Protein AF-0000000083794123 (afdb_homodimer)

pLDDT: mean 79.54, std 14.16, range [31.55, 97.31]

Radius of gyration: 86.67 Å; Cα contacts (8 Å, |Δi|>4): 1033; chains: 2; bounding box: 35×275×138 Å

InterPro domains:
  IPR003660 HAMP domain [PF00672] (68-118)
  IPR003660 HAMP domain [PS50885] (70-124)
  IPR003660 HAMP domain [SM00304] (70-124)
  IPR003660 HAMP domain [SM00304] (145-198)
  IPR004089 Methyl-accepting chemotaxis protein (MCP) signalling domain [PF00015] (230-379)
  IPR004089 Methyl-accepting chemotaxis protein (MCP) signalling domain [PS50111] (143-400)
  IPR004089 Methyl-accepting chemotaxis protein (MCP) signalling domain [SM00283] (153-428)

Solvent-accessible surface area (backbone atoms only — not comparable to full-atom values): 41521 Å² total; per-residue (Å²): 117,71,67,64,60,55,64,51,52,51,40,47,58,34,46,50,48,36,52,52,38,46,53,53,42,48,51,48,52,52,54,53,54,52,47,53,51,64,70,60,69,62,83,73,71,85,51,72,63,61,58,51,48,54,53,50,41,54,51,50,36,52,52,50,32,52,51,49,32,58,35,46,41,50,56,53,49,48,51,31,52,45,37,46,36,37,44,67,27,37,46,75,68,73,62,83,78,51,91,75,37,47,71,62,56,39,50,31,38,51,24,48,42,47,31,38,50,53,50,41,52,50,51,51,49,49,52,50,40,21,51,49,35,34,52,42,20,52,51,43,40,54,43,33,53,53,36,40,54,41,34,53,51,39,36,52,46,30,51,51,41,30,53,40,24,51,51,40,41,53,39,44,51,53,34,50,53,41,50,51,54,40,50,55,45,51,52,53,42,51,55,47,39,52,49,44,49,54,45,43,50,50,38,49,50,32,40,52,53,26,49,51,25,49,51,51,38,52,52,45,46,56,52,48,53,52,51,48,53,52,47,47,53,46,48,50,51,44,51,54,50,51,51,50,44,53,53,46,38,52,50,40,32,50,42,18,52,50,40,28,51,51,18,51,52,41,30,52,54,16,59,71,51,49,84,82,13,51,69,48,30,52,50,18,49,51,43,27,53,44,17,51,50,39,31,50,43,31,52,50,42,52,54,50,47,53,52,44,54,52,47,46,52,54,48,49,53,50,43,54,51,48,53,53,44,49,54,54,40,54,53,29,48,51,49,31,53,51,27,44,52,49,36,51,55,43,48,54,52,41,48,53,48,44,50,51,42,46,53,43,50,52,52,43,51,56,40,49,53,51,40,52,53,36,48,53,50,41,41,54,42,29,52,50,40,31,54,46,26,52,52,38,37,53,39,31,51,52,39,42,52,41,31,53,52,45,40,55,44,24,49,51,37,31,51,42,17,51,53,49,42,60,72,48,67,64,48,45,105,118,71,65,67,62,52,66,52,52,56,40,48,60,34,44,50,48,37,51,52,40,47,52,52,44,47,51,50,54,54,54,52,53,53,48,54,51,64,68,59,69,60,85,74,71,84,51,74,64,60,57,52,50,54,53,50,39,55,52,52,38,53,52,51,34,52,52,49,32,58,35,47,43,49,56,53,49,48,50,32,52,45,36,46,37,38,46,70,27,38,45,75,68,75,61,82,79,51,88,78,38,46,72,63,56,39,50,31,36,51,24,47,42,47,31,39,52,53,49,43,52,50,52,51,51,49,51,51,40,23,51,50,36,35,52,43,22,52,51,42,40,54,44,34,54,52,38,40,53,42,32,53,50,39,38,54,45,30,52,51,43,30,53,39,23,52,49,39,41,54,42,45,49,54,33,51,53,41,50,52,54,39,50,54,45,52,52,53,42,51,54,48,41,52,50,43,50,54,44,44,50,51,39,49,53,33,41,53,54,27,50,52,25,48,51,50,39,52,54,45,47,55,52,48,53,52,51,49,53,52,48,46,53,48,48,51,51,44,51,53,50,51,51,50,43,53,55,45,37,50,49,43,31,51,44,18,51,52,39,28,52,52,18,50,52,40,31,51,52,16,59,74,52,49,84,80,13,51,70,47,30,52,51,19,51,51,42,27,53,45,18,51,50,38,31,52,43,29,52,49,43,52,54,51,48,53,53,45,52,52,47,47,51,52,47,50,52,50,43,54,50,50,54,54,46,47,54,53,39,54,53,28,50,52,52,30,52,50,26,46,52,51,38,52,56,43,47,53,51,42,47,52,49,45,50,51,42,47,53,43,51,52,52,43,50,55,40,50,53,51,39,52,54,36,49,52,52,41,42,54,42,28,52,51,38,31,55,46,25,52,51,39,35,53,38,30,52,53,40,42,52,40,33,51,52,45,41,55,44,25,51,50,36,31,52,43,18,51,51,49,42,60,70,48,68,66,47,45,106

Structure (mmCIF, N/CA/C/O backbone):
data_AF-0000000083794123-model_v1
#
loop_
_entity.id
_entity.type
_entity.pdbx_description
1 polymer 'Chemotaxis protein'
#
loop_
_atom_site.group_PDB
_atom_site.id
_atom_site.type_symbol
_atom_site.label_atom_id
_atom_site.label_alt_id
_atom_site.label_comp_id
_atom_site.label_asym_id
_atom_site.label_entity_id
_atom_site.label_seq_id
_atom_site.pdbx_PDB_ins_code
_atom_site.Cartn_x
_atom_site.Cartn_y
_atom_site.Cartn_z
_atom_site.occupancy
_atom_site.B_iso_or_equiv
_atom_site.auth_seq_id
_atom_site.auth_comp_id
_atom_site.auth_asym_id
_atom_site.auth_atom_id
_atom_site.pdbx_PDB_model_num
ATOM 1 N N . MET A 1 1 ? -7.172 107.938 24.094 1 31.55 1 MET A N 1
ATOM 2 C CA . MET A 1 1 ? -8.258 108.75 24.578 1 31.55 1 MET A CA 1
ATOM 3 C C . MET A 1 1 ? -8.406 108.625 26.094 1 31.55 1 MET A C 1
ATOM 5 O O . MET A 1 1 ? -8.977 109.562 26.734 1 31.55 1 MET A O 1
ATOM 9 N N . ASN A 1 2 ? -8.109 107.25 26.453 1 35.97 2 ASN A N 1
ATOM 10 C CA . ASN A 1 2 ? -8.336 106.875 27.844 1 35.97 2 ASN A CA 1
ATOM 11 C C . ASN A 1 2 ? -7.254 107.438 28.766 1 35.97 2 ASN A C 1
ATOM 13 O O . ASN A 1 2 ? -7.352 107.312 30 1 35.97 2 ASN A O 1
ATOM 17 N N . ASP A 1 3 ? -6.172 107.75 28.109 1 44.19 3 ASP A N 1
ATOM 18 C CA . ASP A 1 3 ? -5.102 108.375 28.859 1 44.19 3 ASP A CA 1
ATOM 19 C C . ASP A 1 3 ? -5.559 109.75 29.406 1 44.19 3 ASP A C 1
ATOM 21 O O . ASP A 1 3 ? -5.027 110.188 30.406 1 44.19 3 ASP A O 1
ATOM 25 N N . ASN A 1 4 ? -6.379 110.438 28.609 1 44.44 4 ASN A N 1
ATOM 26 C CA . ASN A 1 4 ? -6.762 111.812 28.922 1 44.44 4 ASN A CA 1
ATOM 27 C C . ASN A 1 4 ? -7.727 111.875 30.109 1 44.44 4 ASN A C 1
ATOM 29 O O . ASN A 1 4 ? -7.863 112.875 30.75 1 44.44 4 ASN A O 1
ATOM 33 N N . LYS A 1 5 ? -8.609 110.875 30.203 1 47.12 5 LYS A N 1
ATOM 34 C CA . LYS A 1 5 ? -9.578 110.875 31.297 1 47.12 5 LYS A CA 1
ATOM 35 C C . LYS A 1 5 ? -8.883 110.562 32.625 1 47.12 5 LYS A C 1
ATOM 37 O O . LYS A 1 5 ? -9.469 110.812 33.688 1 47.12 5 LYS A O 1
ATOM 42 N N . GLN A 1 6 ? -7.785 109.75 32.688 1 46.72 6 GLN A N 1
ATOM 43 C CA . GLN A 1 6 ? -7.016 109.312 33.844 1 46.72 6 GLN A CA 1
ATOM 44 C C . GLN A 1 6 ? -6.266 110.438 34.5 1 46.72 6 GLN A C 1
ATOM 46 O O . GLN A 1 6 ? -6.004 110.438 35.719 1 46.72 6 GLN A O 1
ATOM 51 N N . LYS A 1 7 ? -5.664 111.438 33.75 1 49.78 7 LYS A N 1
ATOM 52 C CA . LYS A 1 7 ? -5.023 112.688 34.156 1 49.78 7 LYS A CA 1
ATOM 53 C C . LYS A 1 7 ? -6 113.562 34.938 1 49.78 7 LYS A C 1
ATOM 55 O O . LYS A 1 7 ? -5.605 114.25 35.875 1 49.78 7 LYS A O 1
ATOM 60 N N . LYS A 1 8 ? -7.195 113.438 34.75 1 48.59 8 LYS A N 1
ATOM 61 C CA . LYS A 1 8 ? -8.281 114.25 35.281 1 48.59 8 LYS A CA 1
ATOM 62 C C . LYS A 1 8 ? -8.711 113.812 36.656 1 48.59 8 LYS A C 1
ATOM 64 O O . LYS A 1 8 ? -9.227 114.562 37.438 1 48.59 8 LYS A O 1
ATOM 69 N N . SER A 1 9 ? -8.57 112.438 36.938 1 47.72 9 SER A N 1
ATOM 70 C CA . SER A 1 9 ? -8.922 111.812 38.219 1 47.72 9 SER A CA 1
ATOM 71 C C . SER A 1 9 ? -7.941 112.25 39.312 1 47.72 9 SER A C 1
ATOM 73 O O . SER A 1 9 ? -8.312 112.312 40.5 1 47.72 9 SER A O 1
ATOM 75 N N . TYR A 1 10 ? -6.66 112.375 38.938 1 50.28 10 TYR A N 1
ATOM 76 C CA . TYR A 1 10 ? -5.645 112.938 39.781 1 50.28 10 TYR A CA 1
ATOM 77 C C . TYR A 1 10 ? -6.156 114.25 40.406 1 50.28 10 TYR A C 1
ATOM 79 O O . TYR A 1 10 ? -5.832 114.562 41.531 1 50.28 10 TYR A O 1
ATOM 87 N N . SER A 1 11 ? -7.098 114.75 39.656 1 58.22 11 SER A N 1
ATOM 88 C CA . SER A 1 11 ? -7.434 116.125 39.844 1 58.22 11 SER A CA 1
ATOM 89 C C . SER A 1 11 ? -8.508 116.375 40.906 1 58.22 11 SER A C 1
ATOM 91 O O . SER A 1 11 ? -8.484 117.312 41.625 1 58.22 11 SER A O 1
ATOM 93 N N . THR A 1 12 ? -9.258 115.188 40.969 1 58 12 THR A N 1
ATOM 94 C CA . THR A 1 12 ? -10.383 115.562 41.812 1 58 12 THR A CA 1
ATOM 95 C C . THR A 1 12 ? -10 115.5 43.281 1 58 12 THR A C 1
ATOM 97 O O . THR A 1 12 ? -10.344 116.375 44.094 1 58 12 THR A O 1
ATOM 100 N N . LEU A 1 13 ? -9.219 114.25 43.625 1 60 13 LEU A N 1
ATOM 101 C CA . LEU A 1 13 ? -8.766 114.125 45 1 60 13 LEU A CA 1
ATOM 102 C C . LEU A 1 13 ? -7.848 115.312 45.344 1 60 13 LEU A C 1
ATOM 104 O O . LEU A 1 13 ? -7.945 115.875 46.438 1 60 13 LEU A O 1
ATOM 108 N N . LYS A 1 14 ? -7.07 115.625 44.375 1 62.41 14 LYS A N 1
ATOM 109 C CA . LYS A 1 14 ? -6.203 116.75 44.531 1 62.41 14 LYS A CA 1
ATOM 110 C C . LYS A 1 14 ? -7.023 118.062 44.719 1 62.41 14 LYS A C 1
ATOM 112 O O . LYS A 1 14 ? -6.75 118.812 45.594 1 62.41 14 LYS A O 1
ATOM 117 N N . LYS A 1 15 ? -8.008 118.125 43.938 1 61.47 15 LYS A N 1
ATOM 118 C CA . LYS A 1 15 ? -8.844 119.312 43.969 1 61.47 15 LYS A CA 1
ATOM 119 C C . LYS A 1 15 ? -9.641 119.375 45.281 1 61.47 15 LYS A C 1
ATOM 121 O O . LYS A 1 15 ? -9.75 120.438 45.906 1 61.47 15 LYS A O 1
ATOM 126 N N . GLN A 1 16 ? -10.086 118.188 45.656 1 60.44 16 GLN A N 1
ATOM 127 C CA . GLN A 1 16 ? -10.891 118.125 46.875 1 60.44 16 GLN A CA 1
ATOM 128 C C . GLN A 1 16 ? -10.023 118.438 48.094 1 60.44 16 GLN A C 1
ATOM 130 O O . GLN A 1 16 ? -10.422 119.188 49 1 60.44 16 GLN A O 1
ATOM 135 N N . LEU A 1 17 ? -8.805 117.875 48.031 1 62.69 17 LEU A N 1
ATOM 136 C CA . LEU A 1 17 ? -7.887 118.125 49.125 1 62.69 17 LEU A CA 1
ATOM 137 C C . LEU A 1 17 ? -7.445 119.562 49.188 1 62.69 17 LEU A C 1
ATOM 139 O O . LEU A 1 17 ? -7.348 120.188 50.25 1 62.69 17 LEU A O 1
ATOM 143 N N . ARG A 1 18 ? -7.348 120.125 48 1 61.34 18 ARG A N 1
ATOM 144 C CA . ARG A 1 18 ? -6.98 121.562 47.906 1 61.34 18 ARG A CA 1
ATOM 145 C C . ARG A 1 18 ? -8.109 122.438 48.406 1 61.34 18 ARG A C 1
ATOM 147 O O . ARG A 1 18 ? -7.863 123.375 49.188 1 61.34 18 ARG A O 1
ATOM 154 N N . ILE A 1 19 ? -9.289 122.188 48 1 60.53 19 ILE A N 1
ATOM 155 C CA . ILE A 1 19 ? -10.43 123 48.406 1 60.53 19 ILE A CA 1
ATOM 156 C C . ILE A 1 19 ? -10.633 122.938 49.906 1 60.53 19 ILE A C 1
ATOM 158 O O . ILE A 1 19 ? -10.859 123.938 50.594 1 60.53 19 ILE A O 1
ATOM 162 N N . PHE A 1 20 ? -10.391 121.75 50.375 1 59.5 20 PHE A N 1
ATOM 163 C CA . PHE A 1 20 ? -10.617 121.5 51.812 1 59.5 20 PHE A CA 1
ATOM 164 C C . PHE A 1 20 ? -9.539 122.188 52.625 1 59.5 20 PHE A C 1
ATOM 166 O O . PHE A 1 20 ? -9.844 122.875 53.625 1 59.5 20 PHE A O 1
ATOM 173 N N . LEU A 1 21 ? -8.359 122.25 52.062 1 59.66 21 LEU A N 1
ATOM 174 C CA . LEU A 1 21 ? -7.254 122.812 52.812 1 59.66 21 LEU A CA 1
ATOM 175 C C . LEU A 1 21 ? -7.297 124.312 52.75 1 59.66 21 LEU A C 1
ATOM 177 O O . LEU A 1 21 ? -7.047 125 53.75 1 59.66 21 LEU A O 1
ATOM 181 N N . ILE A 1 22 ? -7.75 124.875 51.625 1 59.59 22 ILE A N 1
ATOM 182 C CA . ILE A 1 22 ? -7.906 126.375 51.5 1 59.59 22 ILE A CA 1
ATOM 183 C C . ILE A 1 22 ? -9.07 126.812 52.375 1 59.59 22 ILE A C 1
ATOM 185 O O . ILE A 1 22 ? -8.953 127.812 53.062 1 59.59 22 ILE A O 1
ATOM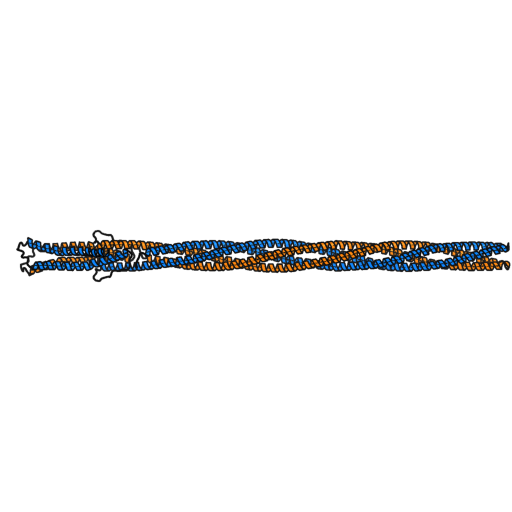 189 N N . ALA A 1 23 ? -10.102 126.125 52.312 1 57.84 23 ALA A N 1
ATOM 190 C CA . ALA A 1 23 ? -11.266 126.5 53.125 1 57.84 23 ALA A CA 1
ATOM 191 C C . ALA A 1 23 ? -10.945 126.5 54.625 1 57.84 23 ALA A C 1
ATOM 193 O O . ALA A 1 23 ? -11.383 127.375 55.375 1 57.84 23 ALA A O 1
ATOM 194 N N . MET A 1 24 ? -10 125.75 55 1 57 24 MET A N 1
ATOM 195 C CA . MET A 1 24 ? -9.656 125.562 56.406 1 57 24 MET A CA 1
ATOM 196 C C . MET A 1 24 ? -8.719 126.625 56.906 1 57 24 MET A C 1
ATOM 198 O O . MET A 1 24 ? -8.695 126.938 58.094 1 57 24 MET A O 1
ATOM 202 N N . SER A 1 25 ? -7.977 127.125 55.906 1 56.25 25 SER A N 1
ATOM 203 C CA . SER A 1 25 ? -7.047 128.25 56.281 1 56.25 25 SER A CA 1
ATOM 204 C C . SER A 1 25 ? -7.73 129.625 56.25 1 56.25 25 SER A C 1
ATOM 206 O O . SER A 1 25 ? -7.488 130.375 57.094 1 56.25 25 SER A O 1
ATOM 208 N N . ILE A 1 26 ? -8.633 129.75 55.312 1 58.53 26 ILE A N 1
ATOM 209 C CA . ILE A 1 26 ? -9.195 131.125 55.062 1 58.53 26 ILE A CA 1
ATOM 210 C C . ILE A 1 26 ? -10.359 131.375 56 1 58.53 26 ILE A C 1
ATOM 212 O O . ILE A 1 26 ? -10.508 132.5 56.531 1 58.53 26 ILE A O 1
ATOM 216 N N . ILE A 1 27 ? -11.094 130.375 56.375 1 57.22 27 ILE A N 1
ATOM 217 C CA . ILE A 1 27 ? -12.336 130.625 57.125 1 57.22 27 ILE A CA 1
ATOM 218 C C . ILE A 1 27 ? -12.031 131 58.531 1 57.22 27 ILE A C 1
ATOM 220 O O . ILE A 1 27 ? -12.594 132 59 1 57.22 27 ILE A O 1
ATOM 224 N N . PRO A 1 28 ? -11 130.5 59.125 1 55.03 28 PRO A N 1
ATOM 225 C CA . PRO A 1 28 ? -10.734 131 60.469 1 55.03 28 PRO A CA 1
ATOM 226 C C . PRO A 1 28 ? -10.133 132.375 60.438 1 55.03 28 PRO A C 1
ATOM 228 O O . PRO A 1 28 ? -10.453 133.25 61.312 1 55.03 28 PRO A O 1
ATOM 231 N N . MET A 1 29 ? -9.352 132.75 59.406 1 55.53 29 MET A N 1
ATOM 232 C CA . MET A 1 29 ? -8.742 134.125 59.312 1 55.53 29 MET A CA 1
ATOM 233 C C . MET A 1 29 ? -9.797 135.125 59 1 55.53 29 MET A C 1
ATOM 235 O O . MET A 1 29 ? -9.773 136.25 59.594 1 55.53 29 MET A O 1
ATOM 239 N N . LEU A 1 30 ? -10.688 134.875 58.156 1 54.31 30 LEU A N 1
ATOM 240 C CA . LEU A 1 30 ? -11.727 135.875 57.781 1 54.31 30 LEU A CA 1
ATOM 241 C C . LEU A 1 30 ? -12.711 136 58.938 1 54.31 30 LEU A C 1
ATOM 243 O O . LEU A 1 30 ? -13.18 137.125 59.188 1 54.31 30 LEU A O 1
ATOM 247 N N . THR A 1 31 ? -12.922 135.125 59.75 1 53.5 31 THR A N 1
ATOM 248 C CA . THR A 1 31 ? -13.852 135.125 60.844 1 53.5 31 THR A CA 1
ATOM 249 C C . THR A 1 31 ? -13.25 136 61.969 1 53.5 31 THR A C 1
ATOM 251 O O . THR A 1 31 ? -13.953 136.875 62.594 1 53.5 31 THR A O 1
ATOM 254 N N . LEU A 1 32 ? -11.914 136 62.062 1 54.28 32 LEU A N 1
ATOM 255 C CA . LEU A 1 32 ? -11.273 136.75 63.062 1 54.28 32 LEU A CA 1
ATOM 256 C C . LEU A 1 32 ? -11.227 138.25 62.625 1 54.28 32 LEU A C 1
ATOM 258 O O . LEU A 1 32 ? -11.391 139.125 63.469 1 54.28 32 LEU A O 1
ATOM 262 N N . ASP A 1 33 ? -11.078 138.5 61.344 1 54.03 33 ASP A N 1
ATOM 263 C CA . ASP A 1 33 ? -11.031 139.875 60.844 1 54.03 33 ASP A CA 1
ATOM 264 C C . ASP A 1 33 ? -12.414 140.5 60.906 1 54.03 33 ASP A C 1
ATOM 266 O O . ASP A 1 33 ? -12.531 141.75 61.25 1 54.03 33 ASP A O 1
ATOM 270 N N . ILE A 1 34 ? -13.43 139.875 60.75 1 54.28 34 ILE A N 1
ATOM 271 C CA . ILE A 1 34 ? -14.781 140.375 60.781 1 54.28 34 ILE A CA 1
ATOM 272 C C . ILE A 1 34 ? -15.195 140.75 62.219 1 54.28 34 ILE A C 1
ATOM 274 O O . ILE A 1 34 ? -15.797 141.75 62.469 1 54.28 34 ILE A O 1
ATOM 278 N N . ILE A 1 35 ? -14.742 140 63.125 1 51.94 35 ILE A N 1
ATOM 279 C CA . ILE A 1 35 ? -15.102 140.25 64.5 1 51.94 35 ILE A CA 1
ATOM 280 C C . ILE A 1 35 ? -14.344 141.375 65.062 1 51.94 35 ILE A C 1
ATOM 282 O O . ILE A 1 35 ? -14.914 142.25 65.75 1 51.94 35 ILE A O 1
ATOM 286 N N . ASN A 1 36 ? -13.078 141.5 64.625 1 52.81 36 ASN A N 1
ATOM 287 C CA . ASN A 1 36 ? -12.344 142.75 65.062 1 52.81 36 ASN A CA 1
ATOM 288 C C . ASN A 1 36 ? -12.945 144 64.438 1 52.81 36 ASN A C 1
ATOM 290 O O . ASN A 1 36 ? -12.938 145 65.062 1 52.81 36 ASN A O 1
ATOM 294 N N . PHE A 1 37 ? -13.516 143.75 63.375 1 52.44 37 PHE A N 1
ATOM 295 C CA . PHE A 1 37 ? -14.188 144.875 62.719 1 52.44 37 PHE A CA 1
ATOM 296 C C . PHE A 1 37 ? -15.469 145.25 63.469 1 52.44 37 PHE A C 1
ATOM 298 O O . PHE A 1 37 ? -15.75 146.5 63.688 1 52.44 37 PHE A O 1
ATOM 305 N N . ILE A 1 38 ? -16.25 144.375 63.812 1 51.19 38 ILE A N 1
ATOM 306 C CA . ILE A 1 38 ? -17.531 144.625 64.438 1 51.19 38 ILE A CA 1
ATOM 307 C C . ILE A 1 38 ? -17.328 145.125 65.875 1 51.19 38 ILE A C 1
ATOM 309 O O . ILE A 1 38 ? -17.984 146 66.312 1 51.19 38 ILE A O 1
ATOM 313 N N . VAL A 1 39 ? -16.5 144.5 66.625 1 50.41 39 VAL A N 1
ATOM 314 C CA . VAL A 1 39 ? -16.453 144.75 68.062 1 50.41 39 VAL A CA 1
ATOM 315 C C . VAL A 1 39 ? -15.617 146 68.312 1 50.41 39 VAL A C 1
ATOM 317 O O . VAL A 1 39 ? -15.961 146.75 69.188 1 50.41 39 VAL A O 1
ATOM 320 N N . PHE A 1 40 ? -14.477 146.125 67.812 1 50.88 40 PHE A N 1
ATOM 321 C CA . PHE A 1 40 ? -13.703 147.25 68.25 1 50.88 40 PHE A CA 1
ATOM 322 C C . PHE A 1 40 ? -13.852 148.5 67.312 1 50.88 40 PHE A C 1
ATOM 324 O O . PHE A 1 40 ? -13.242 149.5 67.5 1 50.88 40 PHE A O 1
ATOM 331 N N . LYS A 1 41 ? -15.141 148.75 66.75 1 49.41 41 LYS A N 1
ATOM 332 C CA . LYS A 1 41 ? -15.641 149.875 65.938 1 49.41 41 LYS A CA 1
ATOM 333 C C . LYS A 1 41 ? -14.484 150.75 65.375 1 49.41 41 LYS A C 1
ATOM 335 O O . LYS A 1 41 ? -14.688 151.875 64.875 1 49.41 41 LYS A O 1
ATOM 340 N N . GLU A 1 42 ? -13.219 150.75 66 1 45.59 42 GLU A N 1
ATOM 341 C CA . GLU A 1 42 ? -12.203 151.75 65.562 1 45.59 42 GLU A CA 1
ATOM 342 C C . GLU A 1 42 ? -11.828 151.5 64.125 1 45.59 42 GLU A C 1
ATOM 344 O O . GLU A 1 42 ? -11.961 150.5 63.531 1 45.59 42 GLU A O 1
ATOM 349 N N . ALA A 1 43 ? -11.789 152.75 63.344 1 43.09 43 ALA A N 1
ATOM 350 C CA . ALA A 1 43 ? -11.414 153 61.969 1 43.09 43 ALA A CA 1
ATOM 351 C C . ALA A 1 43 ? -10.32 152.125 61.5 1 43.09 43 ALA A C 1
ATOM 353 O O . ALA A 1 43 ? -9.219 152.125 62.062 1 43.09 43 ALA A O 1
ATOM 354 N N . TYR A 1 44 ? -10.57 151 61.125 1 43.28 44 TYR A N 1
ATOM 355 C CA . TYR A 1 44 ? -9.672 150 60.656 1 43.28 44 TYR A CA 1
ATOM 356 C C . TYR A 1 44 ? -8.797 150.5 59.531 1 43.28 44 TYR A C 1
ATOM 358 O O . TYR A 1 44 ? -9.281 150.75 58.438 1 43.28 44 TYR A O 1
ATOM 366 N N . ASN A 1 45 ? -7.93 151.5 59.688 1 44.72 45 ASN A N 1
ATOM 367 C CA . ASN A 1 45 ? -6.883 151.625 58.656 1 44.72 45 ASN A CA 1
ATOM 368 C C . ASN A 1 45 ? -6.273 150.25 58.281 1 44.72 45 ASN A C 1
ATOM 370 O O . ASN A 1 45 ? -5.77 149.5 59.156 1 44.72 45 ASN A O 1
ATOM 374 N N . PHE A 1 46 ? -6.809 149.75 57.281 1 48.5 46 PHE A N 1
ATOM 375 C CA . PHE A 1 46 ? -6.242 148.5 56.625 1 48.5 46 PHE A CA 1
ATOM 376 C C . PHE A 1 46 ? -4.723 148.625 56.562 1 48.5 46 PHE A C 1
ATOM 378 O O . PHE A 1 46 ? -4.168 149.375 55.719 1 48.5 46 PHE A O 1
ATOM 385 N N . ASP A 1 47 ? -4.055 148.5 57.656 1 54.66 47 ASP A N 1
ATOM 386 C CA . ASP A 1 47 ? -2.604 148.75 57.688 1 54.66 47 ASP A CA 1
ATOM 387 C C . ASP A 1 47 ? -1.894 147.5 57 1 54.66 47 ASP A C 1
ATOM 389 O O . ASP A 1 47 ? -2.42 146.375 56.969 1 54.66 47 ASP A O 1
ATOM 393 N N . SER A 1 48 ? -0.913 147.625 56.094 1 61.59 48 SER A N 1
ATOM 394 C CA . SER A 1 48 ? -0.032 146.875 55.281 1 61.59 48 SER A CA 1
ATOM 395 C C . SER A 1 48 ? 0.384 145.5 56 1 61.59 48 SER A C 1
ATOM 397 O O . SER A 1 48 ? 0.546 144.5 55.375 1 61.59 48 SER A O 1
ATOM 399 N N . VAL A 1 49 ? 0.241 145.5 57.219 1 55.75 49 VAL A N 1
ATOM 400 C CA . VAL A 1 49 ? 0.739 144.375 58 1 55.75 49 VAL A CA 1
ATOM 401 C C . VAL A 1 49 ? -0.304 143.25 58 1 55.75 49 VAL A C 1
ATOM 403 O O . VAL A 1 49 ? 0.034 142.125 57.844 1 55.75 49 VAL A O 1
ATOM 406 N N . ARG A 1 50 ? -1.522 143.75 58.094 1 57.44 50 ARG A N 1
ATOM 407 C CA . ARG A 1 50 ? -2.578 142.625 58.125 1 57.44 50 ARG A CA 1
ATOM 408 C C . ARG A 1 50 ? -2.695 142 56.75 1 57.44 50 ARG A C 1
ATOM 410 O O . ARG A 1 50 ? -2.871 140.75 56.688 1 57.44 50 ARG A O 1
ATOM 417 N N . ILE A 1 51 ? -2.48 142.625 55.688 1 61.19 51 ILE A N 1
ATOM 418 C CA . ILE A 1 51 ? -2.549 142.125 54.344 1 61.19 51 ILE A CA 1
ATOM 419 C C . ILE A 1 51 ? -1.396 141.125 54.125 1 61.19 51 ILE A C 1
ATOM 421 O O . ILE A 1 51 ? -1.589 140 53.562 1 61.19 51 ILE A O 1
ATOM 425 N N . ILE A 1 52 ? -0.27 141.375 54.719 1 61.72 52 ILE A N 1
ATOM 426 C CA . ILE A 1 52 ? 0.902 140.5 54.531 1 61.72 52 ILE A CA 1
ATOM 427 C C . ILE A 1 52 ? 0.708 139.25 55.281 1 61.72 52 ILE A C 1
ATOM 429 O O . ILE A 1 52 ? 1.066 138.125 54.812 1 61.72 52 ILE A O 1
ATOM 433 N N . LEU A 1 53 ? -0.054 139.375 56.25 1 56.97 53 LEU A N 1
ATOM 434 C CA . LEU A 1 53 ? -0.267 138.125 57.062 1 56.97 53 LEU A CA 1
ATOM 435 C C . LEU A 1 53 ? -1.282 137.25 56.406 1 56.97 53 LEU A C 1
ATOM 437 O O . LEU A 1 53 ? -1.106 136 56.406 1 56.97 53 LEU A O 1
ATOM 441 N N . ILE A 1 54 ? -2.24 137.875 55.875 1 60.12 54 ILE A N 1
ATOM 442 C CA . ILE A 1 54 ? -3.25 137.125 55.188 1 60.12 54 ILE A CA 1
ATOM 443 C C . ILE A 1 54 ? -2.629 136.375 53.969 1 60.12 54 ILE A C 1
ATOM 445 O O . ILE A 1 54 ? -2.857 135.25 53.719 1 60.12 54 ILE A O 1
ATOM 449 N N . VAL A 1 55 ? -1.766 137.125 53.281 1 64.12 55 VAL A N 1
ATOM 450 C CA . VAL A 1 55 ? -1.118 136.5 52.094 1 64.12 55 VAL A CA 1
ATOM 451 C C . VAL A 1 55 ? -0.143 135.375 52.5 1 64.12 55 VAL A C 1
ATOM 453 O O . VAL A 1 55 ? -0.047 134.375 51.844 1 64.12 55 VAL A O 1
ATOM 456 N N . GLY A 1 56 ? 0.438 135.625 53.719 1 61.59 56 GLY A N 1
ATOM 457 C CA . GLY A 1 56 ? 1.354 134.625 54.219 1 61.59 56 GLY A CA 1
ATOM 458 C C . GLY A 1 56 ? 0.666 133.25 54.562 1 61.59 56 GLY A C 1
ATOM 459 O O . GLY A 1 56 ? 1.152 132.25 54.25 1 61.59 56 GLY A O 1
ATOM 460 N N . VAL A 1 57 ? -0.526 133.5 55.125 1 61.44 57 VAL A N 1
ATOM 461 C CA . VAL A 1 57 ? -1.274 132.25 55.5 1 61.44 57 VAL A CA 1
ATOM 462 C C . VAL A 1 57 ? -1.775 131.5 54.281 1 61.44 57 VAL A C 1
ATOM 464 O O . VAL A 1 57 ? -1.719 130.25 54.219 1 61.44 57 VAL A O 1
ATOM 467 N N . ILE A 1 58 ? -2.236 132.25 53.312 1 62.75 58 ILE A N 1
ATOM 468 C CA . ILE A 1 58 ? -2.705 131.625 52.062 1 62.75 58 ILE A CA 1
ATOM 469 C C . ILE A 1 58 ? -1.557 130.875 51.375 1 62.75 58 ILE A C 1
ATOM 471 O O . ILE A 1 58 ? -1.741 129.75 50.906 1 62.75 58 ILE A O 1
ATOM 475 N N . PHE A 1 59 ? -0.404 131.375 51.469 1 68.38 59 PHE A N 1
ATOM 476 C CA . PHE A 1 59 ? 0.766 130.75 50.844 1 68.38 59 PHE A CA 1
ATOM 477 C C . PHE A 1 59 ? 1.149 129.5 51.562 1 68.38 59 PHE A C 1
ATOM 479 O O . PHE A 1 59 ? 1.467 128.5 50.906 1 68.38 59 PHE A O 1
ATOM 486 N N . ILE A 1 60 ? 0.975 129.5 52.844 1 65.31 60 ILE A N 1
ATOM 487 C CA . ILE A 1 60 ? 1.337 128.25 53.625 1 65.31 60 ILE A CA 1
ATOM 488 C C . ILE A 1 60 ? 0.342 127.125 53.375 1 65.31 60 ILE A C 1
ATOM 490 O O . ILE A 1 60 ? 0.734 126 53.219 1 65.31 60 ILE A O 1
ATOM 494 N N . VAL A 1 61 ? -0.914 127.562 53.25 1 62.44 61 VAL A N 1
ATOM 495 C CA . VAL A 1 61 ? -1.952 126.562 52.969 1 62.44 61 VAL A CA 1
ATOM 496 C C . VAL A 1 61 ? -1.733 125.938 51.594 1 62.44 61 VAL A C 1
ATOM 498 O O . VAL A 1 61 ? -1.884 124.75 51.438 1 62.44 61 VAL A O 1
ATOM 501 N N . LEU A 1 62 ? -1.316 126.75 50.688 1 66 62 LEU A N 1
ATOM 502 C CA . LEU A 1 62 ? -1.068 126.25 49.344 1 66 62 LEU A CA 1
ATOM 503 C C . LEU A 1 62 ? 0.112 125.25 49.312 1 66 62 LEU A C 1
ATOM 505 O O . LEU A 1 62 ? 0.072 124.25 48.625 1 66 62 LEU A O 1
ATOM 509 N N . ILE A 1 63 ? 1.055 125.438 50.125 1 68.88 63 ILE A N 1
ATOM 510 C CA . ILE A 1 63 ? 2.244 124.625 50.188 1 68.88 63 ILE A CA 1
ATOM 511 C C . ILE A 1 63 ? 1.9 123.25 50.844 1 68.88 63 ILE A C 1
ATOM 513 O O . ILE A 1 63 ? 2.295 122.188 50.312 1 68.88 63 ILE A O 1
ATOM 517 N N . ILE A 1 64 ? 1.017 123.312 51.844 1 64.12 64 ILE A N 1
ATOM 518 C CA . ILE A 1 64 ? 0.655 122.125 52.562 1 64.12 64 ILE A CA 1
ATOM 519 C C . ILE A 1 64 ? -0.249 121.25 51.688 1 64.12 64 ILE A C 1
ATOM 521 O O . ILE A 1 64 ? -0.093 120 51.656 1 64.12 64 ILE A O 1
ATOM 525 N N . THR A 1 65 ? -1.133 122 51 1 62.97 65 THR A N 1
ATOM 526 C CA . THR A 1 65 ? -2.027 121.25 50.094 1 62.97 65 THR A CA 1
ATOM 527 C C . THR A 1 65 ? -1.234 120.562 49 1 62.97 65 THR A C 1
ATOM 529 O O . THR A 1 65 ? -1.523 119.375 48.688 1 62.97 65 THR A O 1
ATOM 532 N N . GLU A 1 66 ? -0.258 121.125 48.562 1 67.06 66 GLU A N 1
ATOM 533 C CA . GLU A 1 66 ? 0.569 120.562 47.531 1 67.06 66 GLU A CA 1
ATOM 534 C C . GLU A 1 66 ? 1.394 119.375 48.062 1 67.06 66 GLU A C 1
ATOM 536 O O . GLU A 1 66 ? 1.556 118.375 47.406 1 67.06 66 GLU A O 1
ATOM 541 N N . ALA A 1 67 ? 1.748 119.375 49.281 1 65.56 67 ALA A N 1
ATOM 542 C CA . ALA A 1 67 ? 2.541 118.375 49.906 1 65.56 67 ALA A CA 1
ATOM 543 C C . ALA A 1 67 ? 1.698 117.125 50.188 1 65.56 67 ALA A C 1
ATOM 545 O O . ALA A 1 67 ? 2.141 116 49.906 1 65.56 67 ALA A O 1
ATOM 546 N N . ILE A 1 68 ? 0.44 117.312 50.531 1 64.12 68 ILE A N 1
ATOM 547 C CA . ILE A 1 68 ? -0.452 116.25 50.844 1 64.12 68 ILE A CA 1
ATOM 548 C C . ILE A 1 68 ? -0.885 115.562 49.531 1 64.12 68 ILE A C 1
ATOM 550 O O . ILE A 1 68 ? -0.923 114.312 49.469 1 64.12 68 ILE A O 1
ATOM 554 N N . THR A 1 69 ? -1.193 116.375 48.594 1 66.12 69 THR A N 1
ATOM 555 C CA . THR A 1 69 ? -1.619 115.812 47.312 1 66.12 69 THR A CA 1
ATOM 556 C C . THR A 1 69 ? -0.517 115 46.688 1 66.12 69 THR A C 1
ATOM 558 O O . THR A 1 69 ? -0.788 113.938 46.125 1 66.12 69 THR A O 1
ATOM 561 N N . LYS A 1 70 ? 0.623 115.375 46.844 1 69.19 70 LYS A N 1
ATOM 562 C CA . LYS A 1 70 ? 1.752 114.625 46.281 1 69.19 70 LYS A CA 1
ATOM 563 C C . LYS A 1 70 ? 2.043 113.375 47.062 1 69.19 70 LYS A C 1
ATOM 565 O O . LYS A 1 70 ? 2.424 112.375 46.469 1 69.19 70 LYS A O 1
ATOM 570 N N . LYS A 1 71 ? 1.692 113.375 48.344 1 70.06 71 LYS A N 1
ATOM 571 C CA . LYS A 1 71 ? 2.041 112.25 49.188 1 70.06 71 LYS A CA 1
ATOM 572 C C . LYS A 1 71 ? 0.94 111.188 49.188 1 70.06 71 LYS A C 1
ATOM 574 O O . LYS A 1 71 ? 1.206 110 49.406 1 70.06 71 LYS A O 1
ATOM 579 N N . ILE A 1 72 ? -0.269 111.562 48.875 1 71.31 72 ILE A N 1
ATOM 580 C CA . ILE A 1 72 ? -1.372 110.625 49 1 71.31 72 ILE A CA 1
ATOM 581 C C . ILE A 1 72 ? -2.035 110.438 47.656 1 71.31 72 ILE A C 1
ATOM 583 O O . ILE A 1 72 ? -2.145 109.312 47.156 1 71.31 72 ILE A O 1
ATOM 587 N N . SER A 1 73 ? -2.439 111.438 46.938 1 72 73 SER A N 1
ATOM 588 C CA . SER A 1 73 ? -3.227 111.375 45.719 1 72 73 SER A CA 1
ATOM 589 C C . SER A 1 73 ? -2.406 110.812 44.562 1 72 73 SER A C 1
ATOM 591 O O . SER A 1 73 ? -2.922 110 43.781 1 72 73 SER A O 1
ATOM 593 N N . GLY A 1 74 ? -1.11 111.125 44.531 1 74.38 74 GLY A N 1
ATOM 594 C CA . GLY A 1 74 ? -0.257 110.625 43.438 1 74.38 74 GLY A CA 1
ATOM 595 C C . GLY A 1 74 ? -0.105 109.125 43.438 1 74.38 74 GLY A C 1
ATOM 596 O O . GLY A 1 74 ? -0.484 108.438 42.469 1 74.38 74 GLY A O 1
ATOM 597 N N . PRO A 1 75 ? 0.276 108.562 44.625 1 79.25 75 PRO A N 1
ATOM 598 C CA . PRO A 1 75 ? 0.479 107.125 44.688 1 79.25 75 PRO A CA 1
ATOM 599 C C . PRO A 1 75 ? -0.825 106.375 44.562 1 79.25 75 PRO A C 1
ATOM 601 O O . PRO A 1 75 ? -0.84 105.25 43.969 1 79.25 75 PRO A O 1
ATOM 604 N N . VAL A 1 76 ? -1.877 106.75 45.094 1 77.56 76 VAL A N 1
ATOM 605 C CA . VAL A 1 76 ? -3.17 106.062 45 1 77.56 76 VAL A CA 1
ATOM 606 C C . VAL A 1 76 ? -3.605 106 43.531 1 77.56 76 VAL A C 1
ATOM 608 O O . VAL A 1 76 ? -4.145 105 43.094 1 77.56 76 VAL A O 1
ATOM 611 N N . ALA A 1 77 ? -3.307 107.062 42.844 1 79.25 77 ALA A N 1
ATOM 612 C CA . ALA A 1 77 ? -3.627 107.062 41.406 1 79.25 77 ALA A CA 1
ATOM 613 C C . ALA A 1 77 ? -2.791 106.062 40.656 1 79.25 77 ALA A C 1
ATOM 615 O O . ALA A 1 77 ? -3.285 105.438 39.719 1 79.25 77 ALA A O 1
ATOM 616 N N . GLU A 1 78 ? -1.581 105.875 41.062 1 84.81 78 GLU A N 1
ATOM 617 C CA . GLU A 1 78 ? -0.705 104.938 40.438 1 84.81 78 GLU A CA 1
ATOM 618 C C . GLU A 1 78 ? -1.167 103.5 40.688 1 84.81 78 GLU A C 1
ATOM 620 O O . GLU A 1 78 ? -1.164 102.625 39.812 1 84.81 78 GLU A O 1
ATOM 625 N N . VAL A 1 79 ? -1.51 103.188 41.875 1 85.75 79 VAL A N 1
ATOM 626 C CA . VAL A 1 79 ? -2.033 101.875 42.25 1 85.75 79 VAL A CA 1
ATOM 627 C C . VAL A 1 79 ? -3.312 101.562 41.469 1 85.75 79 VAL A C 1
ATOM 629 O O . VAL A 1 79 ? -3.506 100.5 40.969 1 85.75 79 VAL A O 1
ATOM 632 N N . GLU A 1 80 ? -4.18 102.562 41.469 1 84.62 80 GLU A N 1
ATOM 633 C CA . GLU A 1 80 ? -5.41 102.438 40.688 1 84.62 80 GLU A CA 1
ATOM 634 C C . GLU A 1 80 ? -5.113 102.125 39.219 1 84.62 80 GLU A C 1
ATOM 636 O O . GLU A 1 80 ? -5.766 101.25 38.625 1 84.62 80 GLU A O 1
ATOM 641 N N . ARG A 1 81 ? -4.133 102.75 38.656 1 87.19 81 ARG A N 1
ATOM 642 C CA . ARG A 1 81 ? -3.764 102.562 37.281 1 87.19 81 ARG A CA 1
ATOM 643 C C . ARG A 1 81 ? -3.295 101.125 37.031 1 87.19 81 ARG A C 1
ATOM 645 O O . ARG A 1 81 ? -3.744 100.438 36.094 1 87.19 81 ARG A O 1
ATOM 652 N N . VAL A 1 82 ? -2.469 100.625 37.875 1 88.81 82 VAL A N 1
ATOM 653 C CA . VAL A 1 82 ? -1.914 99.312 37.719 1 88.81 82 VAL A CA 1
ATOM 654 C C . VAL A 1 82 ? -3.002 98.25 37.969 1 88.81 82 VAL A C 1
ATOM 656 O O . VAL A 1 82 ? -3.09 97.25 37.25 1 88.81 82 VAL A O 1
ATOM 659 N N . LEU A 1 83 ? -3.814 98.438 38.938 1 86.69 83 LEU A N 1
ATOM 660 C CA . LEU A 1 83 ? -4.926 97.562 39.219 1 86.69 83 LEU A CA 1
ATOM 661 C C . LEU A 1 83 ? -5.875 97.438 38.031 1 86.69 83 LEU A C 1
ATOM 663 O O . LEU A 1 83 ? -6.426 96.375 37.75 1 86.69 83 LEU A O 1
ATOM 667 N N . HIS A 1 84 ? -6.082 98.562 37.344 1 86.31 84 HIS A N 1
ATOM 668 C CA . HIS A 1 84 ? -6.922 98.562 36.156 1 86.31 84 HIS A CA 1
ATOM 669 C C . HIS A 1 84 ? -6.316 97.688 35.062 1 86.31 84 HIS A C 1
ATOM 671 O O . HIS A 1 84 ? -7.035 97 34.344 1 86.31 84 HIS A O 1
ATOM 677 N N . LYS A 1 85 ? -5.059 97.75 34.938 1 88.25 85 LYS A N 1
ATOM 678 C CA . LYS A 1 85 ? -4.375 96.938 33.938 1 88.25 85 LYS A CA 1
ATOM 679 C C . LYS A 1 85 ? -4.48 95.438 34.281 1 88.25 85 LYS A C 1
ATOM 681 O O . LYS A 1 85 ? -4.734 94.625 33.438 1 88.25 85 LYS A O 1
ATOM 686 N N . ILE A 1 86 ? -4.246 95.125 35.5 1 85.88 86 ILE A N 1
ATOM 687 C CA . ILE A 1 86 ? -4.297 93.75 35.969 1 85.88 86 ILE A CA 1
ATOM 688 C C . ILE A 1 86 ? -5.711 93.188 35.812 1 85.88 86 ILE A C 1
ATOM 690 O O . ILE A 1 86 ? -5.887 92.062 35.469 1 85.88 86 ILE A O 1
ATOM 694 N N . LYS A 1 87 ? -6.703 94.062 36.188 1 81.25 87 LYS A N 1
ATOM 695 C CA . LYS A 1 87 ? -8.094 93.688 35.969 1 81.25 87 LYS A CA 1
ATOM 696 C C . LYS A 1 87 ? -8.336 93.25 34.531 1 81.25 87 LYS A C 1
ATOM 698 O O . LYS A 1 87 ? -9.133 92.312 34.312 1 81.25 87 LYS A O 1
ATOM 703 N N . ASP A 1 88 ? -7.609 93.875 33.562 1 81.44 88 ASP A N 1
ATOM 704 C CA . ASP A 1 88 ? -7.754 93.562 32.156 1 81.44 88 ASP A CA 1
ATOM 705 C C . ASP A 1 88 ? -6.789 92.438 31.734 1 81.44 88 ASP A C 1
ATOM 707 O O . ASP A 1 88 ? -6.648 92.188 30.547 1 81.44 88 ASP A O 1
ATOM 711 N N . GLY A 1 89 ? -6.105 92 32.75 1 83.44 89 GLY A N 1
ATOM 712 C CA . GLY A 1 89 ? -5.289 90.812 32.5 1 83.44 89 GLY A CA 1
ATOM 713 C C . GLY A 1 89 ? -3.832 91.125 32.219 1 83.44 89 GLY A C 1
ATOM 714 O O . GLY A 1 89 ? -3.053 90.25 31.844 1 83.44 89 GLY A O 1
ATOM 715 N N . ASP A 1 90 ? -3.398 92.312 32.344 1 87.75 90 ASP A N 1
ATOM 716 C CA . ASP A 1 90 ? -2.027 92.75 32.094 1 87.75 90 ASP A CA 1
ATOM 717 C C . ASP A 1 90 ? -1.23 92.812 33.375 1 87.75 90 ASP A C 1
ATOM 719 O O . ASP A 1 90 ? -1.404 93.75 34.156 1 87.75 90 ASP A O 1
ATOM 723 N N . PHE A 1 91 ? -0.399 91.812 33.531 1 86.62 91 PHE A N 1
ATOM 724 C CA . PHE A 1 91 ? 0.405 91.75 34.75 1 86.62 91 PHE A CA 1
ATOM 725 C C . PHE A 1 91 ? 1.842 92.188 34.469 1 86.62 91 PHE A C 1
ATOM 727 O O . PHE A 1 91 ? 2.766 91.75 35.156 1 86.62 91 PHE A O 1
ATOM 734 N N . THR A 1 92 ? 2.121 93.125 33.562 1 89.69 92 THR A N 1
ATOM 735 C CA . THR A 1 92 ? 3.477 93.5 33.125 1 89.69 92 THR A CA 1
ATOM 736 C C . THR A 1 92 ? 4.004 94.688 33.906 1 89.69 92 THR A C 1
ATOM 738 O O . THR A 1 92 ? 5.211 94.938 33.938 1 89.69 92 THR A O 1
ATOM 741 N N . GLU A 1 93 ? 3.033 95.375 34.5 1 87.06 93 GLU A N 1
ATOM 742 C CA . GLU A 1 93 ? 3.457 96.625 35.125 1 87.06 93 GLU A CA 1
ATOM 743 C C . GLU A 1 93 ? 3.402 96.5 36.656 1 87.06 93 GLU A C 1
ATOM 745 O O . GLU A 1 93 ? 2.498 95.875 37.219 1 87.06 93 GLU A O 1
ATOM 750 N N . THR A 1 94 ? 4.391 97.062 37.312 1 87.44 94 THR A N 1
ATOM 751 C CA . THR A 1 94 ? 4.43 97.188 38.781 1 87.44 94 THR A CA 1
ATOM 752 C C . THR A 1 94 ? 4.434 98.625 39.219 1 87.44 94 THR A C 1
ATOM 754 O O . THR A 1 94 ? 4.578 99.5 38.375 1 87.44 94 THR A O 1
ATOM 757 N N . VAL A 1 95 ? 4.023 98.875 40.5 1 86.56 95 VAL A N 1
ATOM 758 C CA . VAL A 1 95 ? 4.035 100.188 41.094 1 86.56 95 VAL A CA 1
ATOM 759 C C . VAL A 1 95 ? 5.312 100.438 41.906 1 86.56 95 VAL A C 1
ATOM 761 O O . VAL A 1 95 ? 5.68 99.562 42.719 1 86.56 95 VAL A O 1
ATOM 764 N N . LYS A 1 96 ? 6.141 101.562 41.656 1 87 96 LYS A N 1
ATOM 765 C CA . LYS A 1 96 ? 7.387 101.812 42.375 1 87 96 LYS A CA 1
ATOM 766 C C . LYS A 1 96 ? 7.113 102.375 43.781 1 87 96 LYS A C 1
ATOM 768 O O . LYS A 1 96 ? 6.277 103.25 43.938 1 87 96 LYS A O 1
ATOM 773 N N . GLU A 1 97 ? 7.684 101.562 44.594 1 82 97 GLU A N 1
ATOM 774 C CA . GLU A 1 97 ? 7.629 102.062 45.969 1 82 97 GLU A CA 1
ATOM 775 C C . GLU A 1 97 ? 8.43 103.375 46.125 1 82 97 GLU A C 1
ATOM 777 O O . GLU A 1 97 ? 9.391 103.562 45.375 1 82 97 GLU A O 1
ATOM 782 N N . ASN A 1 98 ? 7.828 104.25 46.875 1 80.38 98 ASN A N 1
ATOM 783 C CA . ASN A 1 98 ? 8.508 105.562 47.125 1 80.38 98 ASN A CA 1
ATOM 784 C C . ASN A 1 98 ? 8.547 105.875 48.625 1 80.38 98 ASN A C 1
ATOM 786 O O . ASN A 1 98 ? 7.516 105.75 49.312 1 80.38 98 ASN A O 1
ATOM 790 N N . LYS A 1 99 ? 9.695 106.312 49.219 1 80.12 99 LYS A N 1
ATOM 791 C CA . LYS A 1 99 ? 9.898 106.625 50.625 1 80.12 99 LYS A CA 1
ATOM 792 C C . LYS A 1 99 ? 9.055 107.812 51.062 1 80.12 99 LYS A C 1
ATOM 794 O O . LYS A 1 99 ? 8.727 107.938 52.25 1 80.12 99 LYS A O 1
ATOM 799 N N . SER A 1 100 ? 8.664 108.5 50 1 74.31 100 SER A N 1
ATOM 800 C CA . SER A 1 100 ? 7.922 109.75 50.312 1 74.31 100 SER A CA 1
ATOM 801 C C . SER A 1 100 ? 6.441 109.438 50.531 1 74.31 100 SER A C 1
ATOM 803 O O . SER A 1 100 ? 5.699 110.25 51.062 1 74.31 100 SER A O 1
ATOM 805 N N . TYR A 1 101 ? 6.066 108.125 50.188 1 75.12 101 TYR A N 1
ATOM 806 C CA . TYR A 1 101 ? 4.668 107.75 50.344 1 75.12 101 TYR A CA 1
ATOM 807 C C . TYR A 1 101 ? 4.375 107.375 51.781 1 75.12 101 TYR A C 1
ATOM 809 O O . TYR A 1 101 ? 5.293 107.062 52.562 1 75.12 101 TYR A O 1
ATOM 817 N N . SER A 1 102 ? 3.061 107.5 52.188 1 73.5 102 SER A N 1
ATOM 818 C CA . SER A 1 102 ? 2.678 107 53.531 1 73.5 102 SER A CA 1
ATOM 819 C C . SER A 1 102 ? 2.939 105.5 53.688 1 73.5 102 SER A C 1
ATOM 821 O O . SER A 1 102 ? 3.074 104.812 52.688 1 73.5 102 SER A O 1
ATOM 823 N N . LYS A 1 103 ? 3.111 105.062 54.875 1 74.69 103 LYS A N 1
ATOM 824 C CA . LYS A 1 103 ? 3.354 103.688 55.188 1 74.69 103 LYS A CA 1
ATOM 825 C C . LYS A 1 103 ? 2.248 102.812 54.625 1 74.69 103 LYS A C 1
ATOM 827 O O . LYS A 1 103 ? 2.52 101.688 54.094 1 74.69 103 LYS A O 1
ATOM 832 N N . GLU A 1 104 ? 0.977 103.375 54.688 1 74.88 104 GLU A N 1
ATOM 833 C CA . GLU A 1 104 ? -0.165 102.625 54.188 1 74.88 104 GLU A CA 1
ATOM 834 C C . GLU A 1 104 ? -0.124 102.438 52.688 1 74.88 104 GLU A C 1
ATOM 836 O O . GLU A 1 104 ? -0.389 101.375 52.156 1 74.88 104 GLU A O 1
ATOM 841 N N . ILE A 1 105 ? 0.243 103.438 52 1 78.25 105 ILE A N 1
ATOM 842 C CA . ILE A 1 105 ? 0.298 103.375 50.531 1 78.25 105 ILE A CA 1
ATOM 843 C C . ILE A 1 105 ? 1.45 102.5 50.062 1 78.25 105 ILE A C 1
ATOM 845 O O . ILE A 1 105 ? 1.297 101.688 49.125 1 78.25 105 ILE A O 1
ATOM 849 N N . ASN A 1 106 ? 2.57 102.5 50.75 1 84.69 106 ASN A N 1
ATOM 850 C CA . ASN A 1 106 ? 3.707 101.625 50.406 1 84.69 106 ASN A CA 1
ATOM 851 C C . ASN A 1 106 ? 3.4 100.188 50.656 1 84.69 106 ASN A C 1
ATOM 853 O O . ASN A 1 106 ? 3.811 99.312 49.875 1 84.69 106 ASN A O 1
ATOM 857 N N . SER A 1 107 ? 2.65 99.938 51.688 1 82.88 107 SER A N 1
ATOM 858 C CA . SER A 1 107 ? 2.234 98.562 51.969 1 82.88 107 SER A CA 1
ATOM 859 C C . SER A 1 107 ? 1.286 98.062 50.906 1 82.88 107 SER A C 1
ATOM 861 O O . SER A 1 107 ? 1.407 96.875 50.469 1 82.88 107 SER A O 1
ATOM 863 N N . MET A 1 108 ? 0.397 98.812 50.438 1 82.12 108 MET A N 1
ATOM 864 C CA . MET A 1 108 ? -0.527 98.5 49.375 1 82.12 108 MET A CA 1
ATOM 865 C C . MET A 1 108 ? 0.227 98.188 48.094 1 82.12 108 MET A C 1
ATOM 867 O O . MET A 1 108 ? -0.055 97.188 47.406 1 82.12 108 MET A O 1
ATOM 871 N N . ILE A 1 109 ? 1.155 99.062 47.781 1 87.5 109 ILE A N 1
ATOM 872 C CA . ILE A 1 109 ? 1.97 98.938 46.594 1 87.5 109 ILE A CA 1
ATOM 873 C C . ILE A 1 109 ? 2.766 97.625 46.688 1 87.5 109 ILE A C 1
ATOM 875 O O . ILE A 1 109 ? 2.818 96.875 45.719 1 87.5 109 ILE A O 1
ATOM 879 N N . GLY A 1 110 ? 3.338 97.375 47.812 1 85.88 110 GLY A N 1
ATOM 880 C CA . GLY A 1 110 ? 4.066 96.125 48.031 1 85.88 110 GLY A CA 1
ATOM 881 C C . GLY A 1 110 ? 3.207 94.875 47.844 1 85.88 110 GLY A C 1
ATOM 882 O O . GLY A 1 110 ? 3.611 93.938 47.156 1 85.88 110 GLY A O 1
ATOM 883 N N . SER A 1 111 ? 2.053 94.875 48.438 1 84.75 111 SER A N 1
ATOM 884 C CA . SER A 1 111 ? 1.13 93.75 48.312 1 84.75 111 SER A CA 1
ATOM 885 C C . SER A 1 111 ? 0.681 93.562 46.875 1 84.75 111 SER A C 1
ATOM 887 O O . SER A 1 111 ? 0.583 92.438 46.375 1 84.75 111 SER A O 1
ATOM 889 N N . LEU A 1 112 ? 0.401 94.625 46.188 1 86.06 112 LEU A N 1
ATOM 890 C CA . LEU A 1 112 ? -0.008 94.562 44.781 1 86.06 112 LEU A CA 1
ATOM 891 C C . LEU A 1 112 ? 1.108 93.938 43.906 1 86.06 112 LEU A C 1
ATOM 893 O O . LEU A 1 112 ? 0.862 93.125 43.062 1 86.06 112 LEU A O 1
ATOM 897 N N . ASN A 1 113 ? 2.354 94.438 44.125 1 89.5 113 ASN A N 1
ATOM 898 C CA . ASN A 1 113 ? 3.482 93.938 43.344 1 89.5 113 ASN A CA 1
ATOM 899 C C . ASN A 1 113 ? 3.729 92.438 43.594 1 89.5 113 ASN A C 1
ATOM 901 O O . ASN A 1 113 ? 4.035 91.688 42.656 1 89.5 113 ASN A O 1
ATOM 905 N N . ILE A 1 114 ? 3.506 91.938 44.781 1 86.88 114 ILE A N 1
ATOM 906 C CA . ILE A 1 114 ? 3.66 90.562 45.094 1 86.88 114 ILE A CA 1
ATOM 907 C C . ILE A 1 114 ? 2.557 89.75 44.406 1 86.88 114 ILE A C 1
ATOM 909 O O . ILE A 1 114 ? 2.807 88.625 43.906 1 86.88 114 ILE A O 1
ATOM 913 N N . LEU A 1 115 ? 1.375 90.312 44.469 1 82 115 LEU A N 1
ATOM 914 C CA . LEU A 1 115 ? 0.271 89.625 43.781 1 82 115 LEU A CA 1
ATOM 915 C C . LEU A 1 1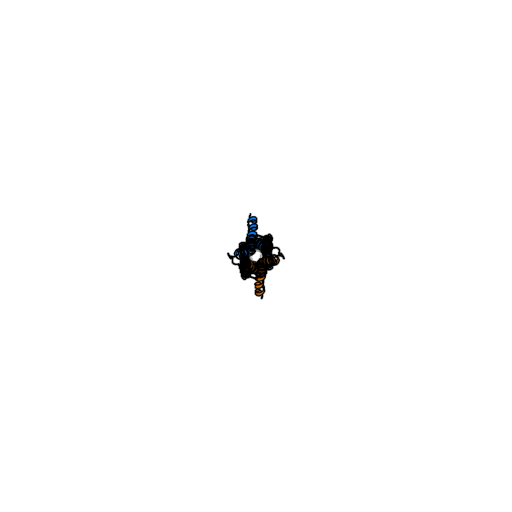15 ? 0.579 89.5 42.281 1 82 115 LEU A C 1
ATOM 917 O O . LEU A 1 115 ? 0.34 88.438 41.688 1 82 115 LEU A O 1
ATOM 921 N N . ILE A 1 116 ? 1.026 90.562 41.625 1 87.38 116 ILE A N 1
ATOM 922 C CA . ILE A 1 116 ? 1.382 90.5 40.219 1 87.38 116 ILE A CA 1
ATOM 923 C C . ILE A 1 116 ? 2.436 89.438 39.969 1 87.38 116 ILE A C 1
ATOM 925 O O . ILE A 1 116 ? 2.312 88.625 39.031 1 87.38 116 ILE A O 1
ATOM 929 N N . ASP A 1 117 ? 3.441 89.312 40.844 1 86.69 117 ASP A N 1
ATOM 930 C CA . ASP A 1 117 ? 4.504 88.312 40.719 1 86.69 117 ASP A CA 1
ATOM 931 C C . ASP A 1 117 ? 3.947 86.938 40.875 1 86.69 117 ASP A C 1
ATOM 933 O O . ASP A 1 117 ? 4.238 86.062 40.031 1 86.69 117 ASP A O 1
ATOM 937 N N . ASN A 1 118 ? 3.139 86.688 41.875 1 81.19 118 ASN A N 1
ATOM 938 C CA . ASN A 1 118 ? 2.562 85.375 42.125 1 81.19 118 ASN A CA 1
ATOM 939 C C . ASN A 1 118 ? 1.645 84.938 40.969 1 81.19 118 ASN A C 1
ATOM 941 O O . ASN A 1 118 ? 1.68 83.812 40.562 1 81.19 118 ASN A O 1
ATOM 945 N N . MET A 1 119 ? 0.9 85.875 40.469 1 81.88 119 MET A N 1
ATOM 946 C CA . MET A 1 119 ? -0.017 85.562 39.406 1 81.88 119 MET A CA 1
ATOM 947 C C . MET A 1 119 ? 0.746 85.312 38.094 1 81.88 119 MET A C 1
ATOM 949 O O . MET A 1 119 ? 0.39 84.375 37.344 1 81.88 119 MET A O 1
ATOM 953 N N . SER A 1 120 ? 1.773 86.125 37.875 1 85.62 120 SER A N 1
ATOM 954 C CA . SER A 1 120 ? 2.609 85.875 36.688 1 85.62 120 SER A CA 1
ATOM 955 C C . SER A 1 120 ? 3.242 84.5 36.75 1 85.62 120 SER A C 1
ATOM 957 O O . SER A 1 120 ? 3.283 83.812 35.719 1 85.62 120 SER A O 1
ATOM 959 N N . LEU A 1 121 ? 3.666 84.062 37.906 1 81.5 121 LEU A N 1
ATOM 960 C CA . LEU A 1 121 ? 4.254 82.688 38.062 1 81.5 121 LEU A CA 1
ATOM 961 C C . LEU A 1 121 ? 3.209 81.625 37.844 1 81.5 121 LEU A C 1
ATOM 963 O O . LEU A 1 121 ? 3.486 80.625 37.188 1 81.5 121 LEU A O 1
ATOM 967 N N . LEU A 1 122 ? 2.094 81.812 38.375 1 77.88 122 LEU A N 1
ATOM 968 C CA . LEU A 1 122 ? 1.005 80.812 38.219 1 77.88 122 LEU A CA 1
ATOM 969 C C . LEU A 1 122 ? 0.619 80.688 36.75 1 77.88 122 LEU A C 1
ATOM 971 O O . LEU A 1 122 ? 0.48 79.625 36.25 1 77.88 122 LEU A O 1
ATOM 975 N N . LEU A 1 123 ? 0.461 81.812 36.062 1 79.88 123 LEU A N 1
ATOM 976 C CA . LEU A 1 123 ? 0.058 81.812 34.688 1 79.88 123 LEU A CA 1
ATOM 977 C C . LEU A 1 123 ? 1.127 81.188 33.812 1 79.88 123 LEU A C 1
ATOM 979 O O . LEU A 1 123 ? 0.807 80.438 32.875 1 79.88 123 LEU A O 1
ATOM 983 N N . ARG A 1 124 ? 2.387 81.375 34.062 1 82.19 124 ARG A N 1
ATOM 984 C CA . ARG A 1 124 ? 3.473 80.75 33.344 1 82.19 124 ARG A CA 1
ATOM 985 C C . ARG A 1 124 ? 3.449 79.25 33.562 1 82.19 124 ARG A C 1
ATOM 987 O O . ARG A 1 124 ? 3.633 78.438 32.625 1 82.19 124 ARG A O 1
ATOM 994 N N . GLY A 1 125 ? 3.287 78.875 34.781 1 76 125 GLY A N 1
ATOM 995 C CA . GLY A 1 125 ? 3.182 77.5 35.094 1 76 125 GLY A CA 1
ATOM 996 C C . GLY A 1 125 ? 2.021 76.812 34.375 1 76 125 GLY A C 1
ATOM 997 O O . GLY A 1 125 ? 2.158 75.688 33.875 1 76 125 GLY A O 1
ATOM 998 N N . LEU A 1 126 ? 0.963 77.438 34.344 1 73.19 126 LEU A N 1
ATOM 999 C CA . LEU A 1 126 ? -0.221 76.875 33.656 1 73.19 126 LEU A CA 1
ATOM 1000 C C . LEU A 1 126 ? 0.008 76.812 32.156 1 73.19 126 LEU A C 1
ATOM 1002 O O . LEU A 1 126 ? -0.435 75.812 31.531 1 73.19 126 LEU A O 1
ATOM 1006 N N . GLN A 1 127 ? 0.624 77.812 31.594 1 79.62 127 GLN A N 1
ATOM 1007 C CA . GLN A 1 127 ? 0.969 77.75 30.188 1 79.62 127 GLN A CA 1
ATOM 1008 C C . GLN A 1 127 ? 1.861 76.562 29.875 1 79.62 127 GLN A C 1
ATOM 1010 O O . GLN A 1 127 ? 1.646 75.875 28.891 1 79.62 127 GLN A O 1
ATOM 1015 N N . GLU A 1 128 ? 2.807 76.312 30.75 1 79.69 128 GLU A N 1
ATOM 1016 C CA . GLU A 1 128 ? 3.719 75.188 30.578 1 79.69 128 GLU A CA 1
ATOM 1017 C C . GLU A 1 128 ? 2.988 73.875 30.734 1 79.69 128 GLU A C 1
ATOM 1019 O O . GLU A 1 128 ? 3.186 72.938 29.938 1 79.69 128 GLU A O 1
ATOM 1024 N N . ALA A 1 129 ? 2.186 73.812 31.75 1 72.31 129 ALA A N 1
ATOM 1025 C CA . ALA A 1 129 ? 1.422 72.562 31.984 1 72.31 129 ALA A CA 1
ATOM 1026 C C . ALA A 1 129 ? 0.497 72.25 30.797 1 72.31 129 ALA A C 1
ATOM 1028 O O . ALA A 1 129 ? 0.381 71.125 30.375 1 72.31 129 ALA A O 1
ATOM 1029 N N . SER A 1 130 ? -0.199 73.312 30.328 1 75 130 SER A N 1
ATOM 1030 C CA . SER A 1 130 ? -1.089 73.125 29.172 1 75 130 SER A CA 1
ATOM 1031 C C . SER A 1 130 ? -0.325 72.625 27.953 1 75 130 SER A C 1
ATOM 1033 O O . SER A 1 130 ? -0.788 71.75 27.234 1 75 130 SER A O 1
ATOM 1035 N N . ALA A 1 131 ? 0.848 73.188 27.734 1 78.75 131 ALA A N 1
ATOM 1036 C CA . ALA A 1 131 ? 1.685 72.812 26.594 1 78.75 131 ALA A CA 1
ATOM 1037 C C . ALA A 1 131 ? 2.127 71.375 26.719 1 78.75 131 ALA A C 1
ATOM 1039 O O . ALA A 1 131 ? 2.117 70.625 25.75 1 78.75 131 ALA A O 1
ATOM 1040 N N . ASN A 1 132 ? 2.443 70.938 27.906 1 75.5 132 ASN A N 1
ATOM 1041 C CA . ASN A 1 132 ? 2.887 69.562 28.156 1 75.5 132 ASN A CA 1
ATOM 1042 C C . ASN A 1 132 ? 1.755 68.562 27.953 1 75.5 132 ASN A C 1
ATOM 1044 O O . ASN A 1 132 ? 1.961 67.5 27.359 1 75.5 132 ASN A O 1
ATOM 1048 N N . VAL A 1 133 ? 0.587 68.812 28.438 1 72.69 133 VAL A N 1
ATOM 1049 C CA . VAL A 1 133 ? -0.567 67.938 28.266 1 72.69 133 VAL A CA 1
ATOM 1050 C C . VAL A 1 133 ? -0.907 67.812 26.781 1 72.69 133 VAL A C 1
ATOM 1052 O O . VAL A 1 133 ? -1.228 66.75 26.312 1 72.69 133 VAL A O 1
ATOM 1055 N N . ASN A 1 134 ? -0.799 68.938 26.062 1 75.94 134 ASN A N 1
ATOM 1056 C CA . ASN A 1 134 ? -1.041 68.938 24.625 1 75.94 134 ASN A CA 1
ATOM 1057 C C . ASN A 1 134 ? -0.04 68.062 23.891 1 75.94 134 ASN A C 1
ATOM 1059 O O . ASN A 1 134 ? -0.427 67.25 23.078 1 75.94 134 ASN A O 1
ATOM 1063 N N . GLU A 1 135 ? 1.219 68.188 24.188 1 76.56 135 GLU A N 1
ATOM 1064 C CA . GLU A 1 135 ? 2.262 67.375 23.578 1 76.56 135 GLU A CA 1
ATOM 1065 C C . GLU A 1 135 ? 2.1 65.875 23.922 1 76.56 135 GLU A C 1
ATOM 1067 O O . GLU A 1 135 ? 2.238 65 23.062 1 76.56 135 GLU A O 1
ATOM 1072 N N . GLY A 1 136 ? 1.844 65.625 25.172 1 70.19 136 GLY A N 1
ATOM 1073 C CA . GLY A 1 136 ? 1.598 64.25 25.609 1 70.19 136 GLY A CA 1
ATOM 1074 C C . GLY A 1 136 ? 0.407 63.625 24.906 1 70.19 136 GLY A C 1
ATOM 1075 O O . GLY A 1 136 ? 0.467 62.469 24.5 1 70.19 136 GLY A O 1
ATOM 1076 N N . SER A 1 137 ? -0.703 64.312 24.797 1 72.69 137 SER A N 1
ATOM 1077 C CA . SER A 1 137 ? -1.901 63.812 24.125 1 72.69 137 SER A CA 1
ATOM 1078 C C . SER A 1 137 ? -1.631 63.531 22.656 1 72.69 137 SER A C 1
ATOM 1080 O O . SER A 1 137 ? -2.111 62.531 22.125 1 72.69 137 SER A O 1
ATOM 1082 N N . ASP A 1 138 ? -0.816 64.375 21.984 1 74.62 138 ASP A N 1
ATOM 1083 C CA . ASP A 1 138 ? -0.446 64.188 20.578 1 74.62 138 ASP A CA 1
ATOM 1084 C C . ASP A 1 138 ? 0.396 62.906 20.422 1 74.62 138 ASP A C 1
ATOM 1086 O O . ASP A 1 138 ? 0.17 62.125 19.5 1 74.62 138 ASP A O 1
ATOM 1090 N N . SER A 1 139 ? 1.342 62.75 21.297 1 71.44 139 SER A N 1
ATOM 1091 C CA . SER A 1 139 ? 2.188 61.562 21.266 1 71.44 139 SER A CA 1
ATOM 1092 C C . SER A 1 139 ? 1.369 60.312 21.5 1 71.44 139 SER A C 1
ATOM 1094 O O . SER A 1 139 ? 1.559 59.312 20.797 1 71.44 139 SER A O 1
ATOM 1096 N N . LEU A 1 140 ? 0.492 60.375 22.438 1 69.12 140 LEU A N 1
ATOM 1097 C CA . LEU A 1 140 ? -0.377 59.219 22.734 1 69.12 140 LEU A CA 1
ATOM 1098 C C . LEU A 1 140 ? -1.235 58.875 21.516 1 69.12 140 LEU A C 1
ATOM 1100 O O . LEU A 1 140 ? -1.404 57.719 21.188 1 69.12 140 LEU A O 1
ATOM 1104 N N . PHE A 1 141 ? -1.72 59.938 20.922 1 70.62 141 PHE A N 1
ATOM 1105 C CA . PHE A 1 141 ? -2.523 59.719 19.719 1 70.62 141 PHE A CA 1
ATOM 1106 C C . PHE A 1 141 ? -1.725 59 18.641 1 70.62 141 PHE A C 1
ATOM 1108 O O . PHE A 1 141 ? -2.238 58.062 18 1 70.62 141 PHE A O 1
ATOM 1115 N N . GLU A 1 142 ? -0.49 59.312 18.391 1 75.12 142 GLU A N 1
ATOM 1116 C CA . GLU A 1 142 ? 0.36 58.688 17.391 1 75.12 142 GLU A CA 1
ATOM 1117 C C . GLU A 1 142 ? 0.625 57.219 17.75 1 75.12 142 GLU A C 1
ATOM 1119 O O . GLU A 1 142 ? 0.609 56.344 16.875 1 75.12 142 GLU A O 1
ATOM 1124 N N . ILE A 1 143 ? 0.84 56.938 18.984 1 68 143 ILE A N 1
ATOM 1125 C CA . ILE A 1 143 ? 1.13 55.562 19.438 1 68 143 ILE A CA 1
ATOM 1126 C C . ILE A 1 143 ? -0.112 54.688 19.281 1 68 143 ILE A C 1
ATOM 1128 O O . ILE A 1 143 ? -0.017 53.531 18.859 1 68 143 ILE A O 1
ATOM 1132 N N . ILE A 1 144 ? -1.258 55.219 19.641 1 69.94 144 ILE A N 1
ATOM 1133 C CA . ILE A 1 144 ? -2.52 54.5 19.516 1 69.94 144 ILE A CA 1
ATOM 1134 C C . ILE A 1 144 ? -2.779 54.156 18.047 1 69.94 144 ILE A C 1
ATOM 1136 O O . ILE A 1 144 ? -3.207 53.062 17.719 1 69.94 144 ILE A O 1
ATOM 1140 N N . LYS A 1 145 ? -2.525 55.156 17.188 1 71.81 145 LYS A N 1
ATOM 1141 C CA . LYS A 1 145 ? -2.709 54.938 15.758 1 71.81 145 LYS A CA 1
ATOM 1142 C C . LYS A 1 145 ? -1.818 53.781 15.258 1 71.81 145 LYS A C 1
ATOM 1144 O O . LYS A 1 145 ? -2.277 52.906 14.523 1 71.81 145 LYS A O 1
ATOM 1149 N N . GLU A 1 146 ? -0.607 53.812 15.617 1 71.25 146 GLU A N 1
ATOM 1150 C CA . GLU A 1 146 ? 0.326 52.75 15.219 1 71.25 146 GLU A CA 1
ATOM 1151 C C . GLU A 1 146 ? -0.087 51.406 15.797 1 71.25 146 GLU A C 1
ATOM 1153 O O . GLU A 1 146 ? -0.047 50.375 15.102 1 71.25 146 GLU A O 1
ATOM 1158 N N . SER A 1 147 ? -0.441 51.344 17.062 1 67.19 147 SER A N 1
ATOM 1159 C CA . SER A 1 147 ? -0.885 50.125 17.719 1 67.19 147 SER A CA 1
ATOM 1160 C C . SER A 1 147 ? -2.137 49.562 17.047 1 67.19 147 SER A C 1
ATOM 1162 O O . SER A 1 147 ? -2.289 48.344 16.922 1 67.19 147 SER A O 1
ATOM 1164 N N . SER A 1 148 ? -3.029 50.469 16.656 1 67.88 148 SER A N 1
ATOM 1165 C CA . SER A 1 148 ? -4.234 50.062 15.945 1 67.88 148 SER A CA 1
ATOM 1166 C C . SER A 1 148 ? -3.889 49.406 14.617 1 67.88 148 SER A C 1
ATOM 1168 O O . SER A 1 148 ? -4.477 48.375 14.258 1 67.88 148 SER A O 1
ATOM 1170 N N . ARG A 1 149 ? -2.957 49.938 13.859 1 72 149 ARG A N 1
ATOM 1171 C CA . ARG A 1 149 ? -2.51 49.375 12.594 1 72 149 ARG A CA 1
ATOM 1172 C C . ARG A 1 149 ? -1.934 47.969 12.797 1 72 149 ARG A C 1
ATOM 1174 O O . ARG A 1 149 ? -2.25 47.031 12.047 1 72 149 ARG A O 1
ATOM 1181 N N . VAL A 1 150 ? -1.092 47.781 13.797 1 66.44 150 VAL A N 1
ATOM 1182 C CA . VAL A 1 150 ? -0.484 46.5 14.109 1 66.44 150 VAL A CA 1
ATOM 1183 C C . VAL A 1 150 ? -1.567 45.5 14.516 1 66.44 150 VAL A C 1
ATOM 1185 O O . VAL A 1 150 ? -1.532 44.344 14.109 1 66.44 150 VAL A O 1
ATOM 1188 N N . GLY A 1 151 ? -2.475 45.938 15.352 1 65.25 151 GLY A N 1
ATOM 1189 C CA . GLY A 1 151 ? -3.594 45.094 15.734 1 65.25 151 GLY A CA 1
ATOM 1190 C C . GLY A 1 151 ? -4.387 44.562 14.547 1 65.25 151 GLY A C 1
ATOM 1191 O O . GLY A 1 151 ? -4.781 43.406 14.516 1 65.25 151 GLY A O 1
ATOM 1192 N N . GLU A 1 152 ? -4.629 45.469 13.57 1 68.75 152 GLU A N 1
ATOM 1193 C CA . GLU A 1 152 ? -5.336 45.094 12.352 1 68.75 152 GLU A CA 1
ATOM 1194 C C . GLU A 1 152 ? -4.551 44.031 11.57 1 68.75 152 GLU A C 1
ATOM 1196 O O . GLU A 1 152 ? -5.137 43.094 11.039 1 68.75 152 GLU A O 1
ATOM 1201 N N . GLU A 1 153 ? -3.291 44.156 11.508 1 69.5 153 GLU A N 1
ATOM 1202 C CA . GLU A 1 153 ? -2.439 43.188 10.82 1 69.5 153 GLU A CA 1
ATOM 1203 C C . GLU A 1 153 ? -2.461 41.844 11.523 1 69.5 153 GLU A C 1
ATOM 1205 O O . GLU A 1 153 ? -2.521 40.812 10.867 1 69.5 153 GLU A O 1
ATOM 1210 N N . VAL A 1 154 ? -2.367 41.812 12.812 1 67.94 154 VAL A N 1
ATOM 1211 C CA . VAL A 1 154 ? -2.43 40.594 13.609 1 67.94 154 VAL A CA 1
ATOM 1212 C C . VAL A 1 154 ? -3.766 39.875 13.375 1 67.94 154 VAL A C 1
ATOM 1214 O O . VAL A 1 154 ? -3.807 38.656 13.148 1 67.94 154 VAL A O 1
ATOM 1217 N N . ALA A 1 155 ? -4.84 40.688 13.383 1 66.44 155 ALA A N 1
ATOM 1218 C CA . ALA A 1 155 ? -6.168 40.125 13.164 1 66.44 155 ALA A CA 1
ATOM 1219 C C . ALA A 1 155 ? -6.258 39.438 11.805 1 66.44 155 ALA A C 1
ATOM 1221 O O . ALA A 1 155 ? -6.789 38.344 11.695 1 66.44 155 ALA A O 1
ATOM 1222 N N . LYS A 1 156 ? -5.738 40.094 10.773 1 72.06 156 LYS A N 1
ATOM 1223 C CA . LYS A 1 156 ? -5.742 39.531 9.43 1 72.06 156 LYS A CA 1
ATOM 1224 C C . LYS A 1 156 ? -4.93 38.219 9.367 1 72.06 156 LYS A C 1
ATOM 1226 O O . LYS A 1 156 ? -5.359 37.25 8.758 1 72.06 156 LYS A O 1
ATOM 1231 N N . SER A 1 157 ? -3.775 38.25 9.961 1 70.25 157 SER A N 1
ATOM 1232 C CA . SER A 1 157 ? -2.889 37.094 9.969 1 70.25 157 SER A CA 1
ATOM 1233 C C . SER A 1 157 ? -3.529 35.906 10.695 1 70.25 157 SER A C 1
ATOM 1235 O O . SER A 1 157 ? -3.422 34.75 10.242 1 70.25 157 SER A O 1
ATOM 1237 N N . ILE A 1 158 ? -4.18 36.156 11.766 1 68.69 158 ILE A N 1
ATOM 1238 C CA . ILE A 1 158 ? -4.848 35.125 12.555 1 68.69 158 ILE A CA 1
ATOM 1239 C C . ILE A 1 158 ? -5.973 34.5 11.734 1 68.69 158 ILE A C 1
ATOM 1241 O O . ILE A 1 158 ? -6.195 33.281 11.797 1 68.69 158 ILE A O 1
ATOM 1245 N N . GLN A 1 159 ? -6.652 35.344 10.977 1 70 159 GLN A N 1
ATOM 1246 C CA . GLN A 1 159 ? -7.691 34.812 10.094 1 70 159 GLN A CA 1
ATOM 1247 C C . GLN A 1 159 ? -7.102 33.875 9.055 1 70 159 GLN A C 1
ATOM 1249 O O . GLN A 1 159 ? -7.707 32.844 8.719 1 70 159 GLN A O 1
ATOM 1254 N N . GLN A 1 160 ? -5.977 34.188 8.531 1 72.19 160 GLN A N 1
ATOM 1255 C CA . GLN A 1 160 ? -5.301 33.344 7.551 1 72.19 160 GLN A CA 1
ATOM 1256 C C . GLN A 1 160 ? -4.867 32 8.164 1 72.19 160 GLN A C 1
ATOM 1258 O O . GLN A 1 160 ? -4.992 30.969 7.535 1 72.19 160 GLN A O 1
ATOM 1263 N N . ILE A 1 161 ? -4.316 32.031 9.344 1 70.31 161 ILE A N 1
ATOM 1264 C CA . ILE A 1 161 ? -3.904 30.844 10.062 1 70.31 161 ILE A CA 1
ATOM 1265 C C . ILE A 1 161 ? -5.117 29.938 10.297 1 70.31 161 ILE A C 1
ATOM 1267 O O . ILE A 1 161 ? -5.047 28.734 10.094 1 70.31 161 ILE A O 1
ATOM 1271 N N . ALA A 1 162 ? -6.234 30.578 10.719 1 68.06 162 ALA A N 1
ATOM 1272 C CA . ALA A 1 162 ? -7.465 29.828 10.953 1 68.06 162 ALA A CA 1
ATOM 1273 C C . ALA A 1 162 ? -7.945 29.141 9.68 1 68.06 162 ALA A C 1
ATOM 1275 O O . ALA A 1 162 ? -8.32 27.969 9.695 1 68.06 162 ALA A O 1
ATOM 1276 N N . ALA A 1 163 ? -7.961 29.875 8.609 1 71.5 163 ALA A N 1
ATOM 1277 C CA . ALA A 1 163 ? -8.352 29.312 7.316 1 71.5 163 ALA A CA 1
ATOM 1278 C C . ALA A 1 163 ? -7.422 28.188 6.902 1 71.5 163 ALA A C 1
ATOM 1280 O O . ALA A 1 163 ? -7.871 27.156 6.391 1 71.5 163 ALA A O 1
ATOM 1281 N N . GLY A 1 164 ? -6.129 28.359 7.109 1 69.12 164 GLY A N 1
ATOM 1282 C CA . GLY A 1 164 ? -5.148 27.312 6.836 1 69.12 164 GLY A CA 1
ATOM 1283 C C . GLY A 1 164 ? -5.363 26.062 7.66 1 69.12 164 GLY A C 1
ATOM 1284 O O . GLY A 1 164 ? -5.285 24.953 7.137 1 69.12 164 GLY A O 1
ATOM 1285 N N . ALA A 1 165 ? -5.613 26.25 8.883 1 68.25 165 ALA A N 1
ATOM 1286 C CA . ALA A 1 165 ? -5.859 25.125 9.781 1 68.25 165 ALA A CA 1
ATOM 1287 C C . ALA A 1 165 ? -7.102 24.344 9.359 1 68.25 165 ALA A C 1
ATOM 1289 O O . ALA A 1 165 ? -7.105 23.125 9.391 1 68.25 165 ALA A O 1
ATOM 1290 N N . THR A 1 166 ? -8.133 25.094 8.953 1 69.94 166 THR A N 1
ATOM 1291 C CA . THR A 1 166 ? -9.352 24.453 8.477 1 69.94 166 THR A CA 1
ATOM 1292 C C . THR A 1 166 ? -9.078 23.656 7.207 1 69.94 166 THR A C 1
ATOM 1294 O O . THR A 1 166 ? -9.539 22.516 7.078 1 69.94 166 THR A O 1
ATOM 1297 N N . ASP A 1 167 ? -8.344 24.203 6.32 1 73.56 167 ASP A N 1
ATOM 1298 C CA . ASP A 1 167 ? -7.965 23.531 5.086 1 73.56 167 ASP A CA 1
ATOM 1299 C C . ASP A 1 167 ? -7.133 22.281 5.387 1 73.56 167 ASP A C 1
ATOM 1301 O O . ASP A 1 167 ? -7.355 21.219 4.793 1 73.56 167 ASP A O 1
ATOM 1305 N N . GLN A 1 168 ? -6.223 22.406 6.301 1 72.25 168 GLN A N 1
ATOM 1306 C CA . GLN A 1 168 ? -5.395 21.281 6.715 1 72.25 168 GLN A CA 1
ATOM 1307 C C . GLN A 1 168 ? -6.246 20.156 7.285 1 72.25 168 GLN A C 1
ATOM 1309 O O . GLN A 1 168 ? -6.031 18.984 6.961 1 72.25 168 GLN A O 1
ATOM 1314 N N . ALA A 1 169 ? -7.176 20.531 8.078 1 68.12 169 ALA A N 1
ATOM 1315 C CA . ALA A 1 169 ? -8.062 19.531 8.672 1 68.12 169 ALA A CA 1
ATOM 1316 C C . ALA A 1 169 ? -8.836 18.781 7.594 1 68.12 169 ALA A C 1
ATOM 1318 O O . ALA A 1 169 ? -8.977 17.547 7.66 1 68.12 169 ALA A O 1
ATOM 1319 N N . SER A 1 170 ? -9.328 19.5 6.617 1 74.69 170 SER A N 1
ATOM 1320 C CA . SER A 1 170 ? -10.078 18.906 5.516 1 74.69 170 SER A CA 1
ATOM 1321 C C . SER A 1 170 ? -9.195 17.953 4.707 1 74.69 170 SER A C 1
ATOM 1323 O O . SER A 1 170 ? -9.617 16.844 4.375 1 74.69 170 SER A O 1
ATOM 1325 N N . GLN A 1 171 ? -7.984 18.391 4.398 1 72.38 171 GLN A N 1
ATOM 1326 C CA . GLN A 1 171 ? -7.043 17.562 3.641 1 72.38 171 GLN A CA 1
ATOM 1327 C C . GLN A 1 171 ? -6.672 16.297 4.406 1 72.38 171 GLN A C 1
ATOM 1329 O O . GLN A 1 171 ? -6.543 15.227 3.816 1 72.38 171 GLN A O 1
ATOM 1334 N N . LEU A 1 172 ? -6.48 16.422 5.648 1 72.69 172 LEU A N 1
ATOM 1335 C CA . LEU A 1 172 ? -6.129 15.281 6.492 1 72.69 172 LEU A CA 1
ATOM 1336 C C . LEU A 1 172 ? -7.277 14.289 6.57 1 72.69 172 LEU A C 1
ATOM 1338 O O . LEU A 1 172 ? -7.055 13.078 6.59 1 72.69 172 LEU A O 1
ATOM 1342 N N . ASP A 1 173 ? -8.477 14.852 6.605 1 74.94 173 ASP A N 1
ATOM 1343 C CA . ASP A 1 173 ? -9.648 13.977 6.57 1 74.94 173 ASP A CA 1
ATOM 1344 C C . ASP A 1 173 ? -9.688 13.172 5.273 1 74.94 173 ASP A C 1
ATOM 1346 O O . ASP A 1 173 ? -9.914 11.961 5.301 1 74.94 173 ASP A O 1
ATOM 1350 N N . GLU A 1 174 ? -9.461 13.805 4.223 1 75.38 174 GLU A N 1
ATOM 1351 C CA . GLU A 1 174 ? -9.422 13.125 2.932 1 75.38 174 GLU A CA 1
ATOM 1352 C C . GLU A 1 174 ? -8.289 12.102 2.885 1 75.38 174 GLU A C 1
ATOM 1354 O O . GLU A 1 174 ? -8.461 11.008 2.346 1 75.38 174 GLU A O 1
ATOM 1359 N N . GLY A 1 175 ? -7.125 12.5 3.443 1 72.62 175 GLY A N 1
ATOM 1360 C CA . GLY A 1 175 ? -6.008 11.578 3.537 1 72.62 175 GLY A CA 1
ATOM 1361 C C . GLY A 1 175 ? -6.324 10.336 4.352 1 72.62 175 GLY A C 1
ATOM 1362 O O . GLY A 1 175 ? -5.98 9.227 3.955 1 72.62 175 GLY A O 1
ATOM 1363 N N . SER A 1 176 ? -6.992 10.523 5.406 1 75.44 176 SER A N 1
ATOM 1364 C CA . SER A 1 176 ? -7.395 9.422 6.266 1 75.44 176 SER A CA 1
ATOM 1365 C C . SER A 1 176 ? -8.336 8.461 5.535 1 75.44 176 SER A C 1
ATOM 1367 O O . SER A 1 176 ? -8.203 7.242 5.66 1 75.44 176 SER A O 1
ATOM 1369 N N . ASN A 1 177 ? -9.258 8.977 4.773 1 79.62 177 ASN A N 1
ATOM 1370 C CA . ASN A 1 177 ? -10.172 8.164 3.975 1 79.62 177 ASN A CA 1
ATOM 1371 C C . ASN A 1 177 ? -9.414 7.328 2.943 1 79.62 177 ASN A C 1
ATOM 1373 O O . ASN A 1 177 ? -9.734 6.156 2.73 1 79.62 177 ASN A O 1
ATOM 1377 N N . GLU A 1 178 ? -8.438 7.977 2.344 1 76 178 GLU A N 1
ATOM 1378 C CA . GLU A 1 178 ? -7.629 7.266 1.359 1 76 178 GLU A CA 1
ATOM 1379 C C . GLU A 1 178 ? -6.855 6.121 2.006 1 76 178 GLU A C 1
ATOM 1381 O O . GLU A 1 178 ? -6.715 5.047 1.417 1 76 178 GLU A O 1
ATOM 1386 N N . ILE A 1 179 ? -6.387 6.277 3.154 1 77.81 179 ILE A N 1
ATOM 1387 C CA . ILE A 1 179 ? -5.633 5.258 3.873 1 77.81 179 ILE A CA 1
ATOM 1388 C C . ILE A 1 179 ? -6.551 4.09 4.227 1 77.81 179 ILE A C 1
ATOM 1390 O O . ILE A 1 179 ? -6.129 2.932 4.195 1 77.81 179 ILE A O 1
ATOM 1394 N N . ALA A 1 180 ? -7.77 4.445 4.535 1 78.38 180 ALA A N 1
ATOM 1395 C CA . ALA A 1 180 ? -8.734 3.389 4.824 1 78.38 180 ALA A CA 1
ATOM 1396 C C . ALA A 1 180 ? -8.969 2.506 3.6 1 78.38 180 ALA A C 1
ATOM 1398 O O . ALA A 1 180 ? -9.055 1.281 3.717 1 78.38 180 ALA A O 1
ATOM 1399 N N . ILE A 1 181 ? -9.062 3.035 2.453 1 78.06 181 ILE A N 1
ATOM 1400 C CA . ILE A 1 181 ? -9.211 2.303 1.199 1 78.06 181 ILE A CA 1
ATOM 1401 C C . ILE A 1 181 ? -7.973 1.441 0.957 1 78.06 181 ILE A C 1
ATOM 1403 O O . ILE A 1 181 ? -8.086 0.27 0.589 1 78.06 181 ILE A O 1
ATOM 1407 N N . LEU A 1 182 ? -6.812 2.045 1.258 1 76.19 182 LEU A N 1
ATOM 1408 C CA . LEU A 1 182 ? -5.551 1.323 1.136 1 76.19 182 LEU A CA 1
ATOM 1409 C C . LEU A 1 182 ? -5.539 0.095 2.039 1 76.19 182 LEU A C 1
ATOM 1411 O O . LEU A 1 182 ? -5.125 -0.987 1.616 1 76.19 182 LEU A O 1
ATOM 1415 N N . GLU A 1 183 ? -6.008 0.254 3.193 1 82 183 GLU A N 1
ATOM 1416 C CA . GLU A 1 183 ? -6.055 -0.842 4.156 1 82 183 GLU A CA 1
ATOM 1417 C C . GLU A 1 183 ? -6.938 -1.981 3.652 1 82 183 GLU A C 1
ATOM 1419 O O . GLU A 1 183 ? -6.559 -3.152 3.744 1 82 183 GLU A O 1
ATOM 1424 N N . GLN A 1 184 ? -8.07 -1.665 3.117 1 84.5 184 GLN A N 1
ATOM 1425 C CA . GLN A 1 184 ? -8.992 -2.666 2.594 1 84.5 184 GLN A CA 1
ATOM 1426 C C . GLN A 1 184 ? -8.367 -3.447 1.443 1 84.5 184 GLN A C 1
ATOM 1428 O O . GLN A 1 184 ? -8.477 -4.676 1.386 1 84.5 184 GL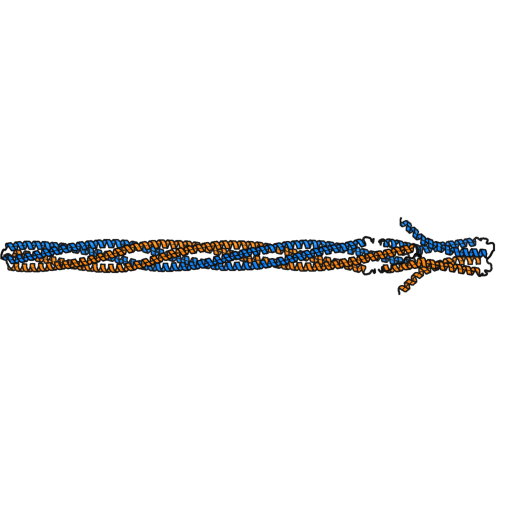N A O 1
ATOM 1433 N N . GLU A 1 185 ? -7.703 -2.713 0.595 1 81.75 185 GLU A N 1
ATOM 1434 C CA . GLU A 1 185 ? -7.082 -3.35 -0.562 1 81.75 185 GLU A CA 1
ATOM 1435 C C . GLU A 1 185 ? -5.914 -4.238 -0.142 1 81.75 185 GLU A C 1
ATOM 1437 O O . GLU A 1 185 ? -5.723 -5.324 -0.697 1 81.75 185 GLU A O 1
ATOM 1442 N N . ILE A 1 186 ? -5.16 -3.826 0.778 1 83.75 186 ILE A N 1
ATOM 1443 C CA . ILE A 1 186 ? -4.027 -4.602 1.281 1 83.75 186 ILE A CA 1
ATOM 1444 C C . ILE A 1 186 ? -4.531 -5.895 1.913 1 83.75 186 ILE A C 1
ATOM 1446 O O . ILE A 1 186 ? -4.004 -6.977 1.636 1 83.75 186 ILE A O 1
ATOM 1450 N N . ASN A 1 187 ? -5.582 -5.805 2.666 1 87.06 187 ASN A N 1
ATOM 1451 C CA . ASN A 1 187 ? -6.145 -6.988 3.307 1 87.06 187 ASN A CA 1
ATOM 1452 C C . ASN A 1 187 ? -6.672 -7.984 2.277 1 87.06 187 ASN A C 1
ATOM 1454 O O . ASN A 1 187 ? -6.469 -9.188 2.414 1 87.06 187 ASN A O 1
ATOM 1458 N N . ALA A 1 188 ? -7.32 -7.508 1.271 1 85.25 188 ALA A N 1
ATOM 1459 C CA . ALA A 1 188 ? -7.809 -8.367 0.193 1 85.25 188 ALA A CA 1
ATOM 1460 C C . ALA A 1 188 ? -6.652 -9.07 -0.513 1 85.25 188 ALA A C 1
ATOM 1462 O O . ALA A 1 188 ? -6.754 -10.25 -0.857 1 85.25 188 ALA A O 1
ATOM 1463 N N . THR A 1 189 ? -5.578 -8.359 -0.679 1 85.38 189 THR A N 1
ATOM 1464 C CA . THR A 1 189 ? -4.41 -8.914 -1.354 1 85.38 189 THR A CA 1
ATOM 1465 C C . THR A 1 189 ? -3.742 -9.984 -0.493 1 85.38 189 THR A C 1
ATOM 1467 O O . THR A 1 189 ? -3.268 -10.992 -1.01 1 85.38 189 THR A O 1
ATOM 1470 N N . ILE A 1 190 ? -3.76 -9.789 0.79 1 88.31 190 ILE A N 1
ATOM 1471 C CA . ILE A 1 190 ? -3.201 -10.773 1.713 1 88.31 190 ILE A CA 1
ATOM 1472 C C . ILE A 1 190 ? -3.996 -12.078 1.627 1 88.31 190 ILE A C 1
ATOM 1474 O O . ILE A 1 190 ? -3.414 -13.156 1.544 1 88.31 190 ILE A O 1
ATOM 1478 N N . VAL A 1 191 ? -5.32 -12.023 1.582 1 90.38 191 VAL A N 1
ATOM 1479 C CA . VAL A 1 191 ? -6.191 -13.188 1.491 1 90.38 191 VAL A CA 1
ATOM 1480 C C . VAL A 1 191 ? -5.941 -13.922 0.175 1 90.38 191 VAL A C 1
ATOM 1482 O O . VAL A 1 191 ? -5.832 -15.148 0.151 1 90.38 191 VAL A O 1
ATOM 1485 N N . ARG A 1 192 ? -5.785 -13.188 -0.855 1 88.19 192 ARG A N 1
ATOM 1486 C CA . ARG A 1 192 ? -5.527 -13.781 -2.164 1 88.19 192 ARG A CA 1
ATOM 1487 C C . ARG A 1 192 ? -4.176 -14.484 -2.188 1 88.19 192 ARG A C 1
ATOM 1489 O O . ARG A 1 192 ? -4.035 -15.555 -2.791 1 88.19 192 ARG A O 1
ATOM 1496 N N . ALA A 1 193 ? -3.221 -13.867 -1.56 1 88.94 193 ALA A N 1
ATOM 1497 C CA . ALA A 1 193 ? -1.901 -14.492 -1.482 1 88.94 193 ALA A CA 1
ATOM 1498 C C . ALA A 1 193 ? -1.969 -15.828 -0.745 1 88.94 193 ALA A C 1
ATOM 1500 O O . ALA A 1 193 ? -1.341 -16.812 -1.159 1 88.94 193 ALA A O 1
ATOM 1501 N N . GLU A 1 194 ? -2.76 -15.883 0.265 1 91 194 GLU A N 1
ATOM 1502 C CA . GLU A 1 194 ? -2.943 -17.125 1.008 1 91 194 GLU A CA 1
ATOM 1503 C C . GLU A 1 194 ? -3.619 -18.188 0.146 1 91 194 GLU A C 1
ATOM 1505 O O . GLU A 1 194 ? -3.234 -19.359 0.181 1 91 194 GLU A O 1
ATOM 1510 N N . GLU A 1 195 ? -4.57 -17.781 -0.606 1 92.5 195 GLU A N 1
ATOM 1511 C CA . GLU A 1 195 ? -5.246 -18.703 -1.526 1 92.5 195 GLU A CA 1
ATOM 1512 C C . GLU A 1 195 ? -4.281 -19.219 -2.59 1 92.5 195 GLU A C 1
ATOM 1514 O O . GLU A 1 195 ? -4.32 -20.406 -2.941 1 92.5 195 GLU A O 1
ATOM 1519 N N . MET A 1 196 ? -3.455 -18.344 -3.07 1 91.75 196 MET A N 1
ATOM 1520 C CA . MET A 1 196 ? -2.457 -18.734 -4.062 1 91.75 196 MET A CA 1
ATOM 1521 C C . MET A 1 196 ? -1.499 -19.766 -3.492 1 91.75 196 MET A C 1
ATOM 1523 O O . MET A 1 196 ? -1.133 -20.734 -4.18 1 91.75 196 MET A O 1
ATOM 1527 N N . LEU A 1 197 ? -1.152 -19.594 -2.242 1 92.38 197 LEU A N 1
ATOM 1528 C CA . LEU A 1 197 ? -0.265 -20.547 -1.593 1 92.38 197 LEU A CA 1
ATOM 1529 C C . LEU A 1 197 ? -0.933 -21.922 -1.474 1 92.38 197 LEU A C 1
ATOM 1531 O O . LEU A 1 197 ? -0.31 -22.938 -1.754 1 92.38 197 LEU A O 1
ATOM 1535 N N . SER A 1 198 ? -2.178 -21.938 -1.113 1 94.12 198 SER A N 1
ATOM 1536 C CA . SER A 1 198 ? -2.938 -23.172 -1.006 1 94.12 198 SER A CA 1
ATOM 1537 C C . SER A 1 198 ? -3.045 -23.875 -2.355 1 94.12 198 SER A C 1
ATOM 1539 O O . SER A 1 198 ? -2.816 -25.078 -2.453 1 94.12 198 SER A O 1
ATOM 1541 N N . THR A 1 199 ? -3.338 -23.109 -3.342 1 93.38 199 THR A N 1
ATOM 1542 C CA . THR A 1 199 ? -3.453 -23.641 -4.691 1 93.38 199 THR A CA 1
ATOM 1543 C C . THR A 1 199 ? -2.115 -24.203 -5.164 1 93.38 199 THR A C 1
ATOM 1545 O O . THR A 1 199 ? -2.062 -25.281 -5.766 1 93.38 199 THR A O 1
ATOM 1548 N N . SER A 1 200 ? -1.062 -23.5 -4.875 1 93.56 200 SER A N 1
ATOM 1549 C CA . SER A 1 200 ? 0.27 -23.953 -5.258 1 93.56 200 SER A CA 1
ATOM 1550 C C . SER A 1 200 ? 0.615 -25.281 -4.578 1 93.56 200 SER A C 1
ATOM 1552 O O . SER A 1 200 ? 1.217 -26.156 -5.195 1 93.56 200 SER A O 1
ATOM 1554 N N . ARG A 1 201 ? 0.188 -25.5 -3.359 1 93.06 201 ARG A N 1
ATOM 1555 C CA . ARG A 1 201 ? 0.427 -26.734 -2.641 1 93.06 201 ARG A CA 1
ATOM 1556 C C . ARG A 1 201 ? -0.338 -27.891 -3.277 1 93.06 201 ARG A C 1
ATOM 1558 O O . ARG A 1 201 ? 0.165 -29.016 -3.34 1 93.06 201 ARG A O 1
ATOM 1565 N N . GLU A 1 202 ? -1.481 -27.594 -3.777 1 93.75 202 GLU A N 1
ATOM 1566 C CA . GLU A 1 202 ? -2.264 -28.625 -4.461 1 93.75 202 GLU A CA 1
ATOM 1567 C C . GLU A 1 202 ? -1.607 -29.031 -5.777 1 93.75 202 GLU A C 1
ATOM 1569 O O . GLU A 1 202 ? -1.594 -30.219 -6.129 1 93.75 202 GLU A O 1
ATOM 1574 N N . VAL A 1 203 ? -1.114 -28.078 -6.465 1 93.94 203 VAL A N 1
ATOM 1575 C CA . VAL A 1 203 ? -0.397 -28.359 -7.699 1 93.94 203 VAL A CA 1
ATOM 1576 C C . VAL A 1 203 ? 0.836 -29.219 -7.398 1 93.94 203 VAL A C 1
ATOM 1578 O O . VAL A 1 203 ? 1.101 -30.203 -8.086 1 93.94 203 VAL A O 1
ATOM 1581 N N . LYS A 1 204 ? 1.55 -28.859 -6.363 1 94.06 204 LYS A N 1
ATOM 1582 C CA . LYS A 1 204 ? 2.744 -29.594 -5.965 1 94.06 204 LYS A CA 1
ATOM 1583 C C . LYS A 1 204 ? 2.402 -31.047 -5.605 1 94.06 204 LYS A C 1
ATOM 1585 O O . LYS A 1 204 ? 3.074 -31.969 -6.055 1 94.06 204 LYS A O 1
ATOM 1590 N N . ALA A 1 205 ? 1.323 -31.219 -4.863 1 94.94 205 ALA A N 1
ATOM 1591 C CA . ALA A 1 205 ? 0.888 -32.562 -4.477 1 94.94 205 ALA A CA 1
ATOM 1592 C C . ALA A 1 205 ? 0.497 -33.375 -5.703 1 94.94 205 ALA A C 1
ATOM 1594 O O . ALA A 1 205 ? 0.875 -34.562 -5.82 1 94.94 205 ALA A O 1
ATOM 1595 N N . SER A 1 206 ? -0.21 -32.75 -6.582 1 95.06 206 SER A N 1
ATOM 1596 C CA . SER A 1 206 ? -0.619 -33.438 -7.809 1 95.06 206 SER A CA 1
ATOM 1597 C C . SER A 1 206 ? 0.586 -33.781 -8.672 1 95.06 206 SER A C 1
ATOM 1599 O O . SER A 1 206 ? 0.626 -34.844 -9.281 1 95.06 206 SER A O 1
ATOM 1601 N N . THR A 1 207 ? 1.525 -32.906 -8.703 1 94.94 207 THR A N 1
ATOM 1602 C CA . THR A 1 207 ? 2.748 -33.156 -9.453 1 94.94 207 THR A CA 1
ATOM 1603 C C . THR A 1 207 ? 3.52 -34.344 -8.867 1 94.94 207 THR A C 1
ATOM 1605 O O . THR A 1 207 ? 4.012 -35.188 -9.602 1 94.94 207 THR A O 1
ATOM 1608 N N . ASN A 1 208 ? 3.588 -34.438 -7.539 1 94.88 208 ASN A N 1
ATOM 1609 C CA . ASN A 1 208 ? 4.25 -35.562 -6.875 1 94.88 208 ASN A CA 1
ATOM 1610 C C . ASN A 1 208 ? 3.557 -36.875 -7.184 1 94.88 208 ASN A C 1
ATOM 1612 O O . ASN A 1 208 ? 4.215 -37.875 -7.535 1 94.88 208 ASN A O 1
ATOM 1616 N N . ASP A 1 209 ? 2.258 -36.844 -7.113 1 94.44 209 ASP A N 1
ATOM 1617 C CA . ASP A 1 209 ? 1.482 -38.031 -7.438 1 94.44 209 ASP A CA 1
ATOM 1618 C C . ASP A 1 209 ? 1.674 -38.438 -8.898 1 94.44 209 ASP A C 1
ATOM 1620 O O . ASP A 1 209 ? 1.815 -39.625 -9.211 1 94.44 209 ASP A O 1
ATOM 1624 N N . GLY A 1 210 ? 1.656 -37.406 -9.703 1 93.56 210 GLY A N 1
ATOM 1625 C CA . GLY A 1 210 ? 1.872 -37.656 -11.125 1 93.56 210 GLY A CA 1
ATOM 1626 C C . GLY A 1 210 ? 3.244 -38.219 -11.422 1 93.56 210 GLY A C 1
ATOM 1627 O O . GLY A 1 210 ? 3.375 -39.156 -12.234 1 93.56 210 GLY A O 1
ATOM 1628 N N . THR A 1 211 ? 4.25 -37.781 -10.758 1 94.31 211 THR A N 1
ATOM 1629 C CA . THR A 1 211 ? 5.613 -38.25 -10.93 1 94.31 211 THR A CA 1
ATOM 1630 C C . THR A 1 211 ? 5.727 -39.719 -10.492 1 94.31 211 THR A C 1
ATOM 1632 O O . THR A 1 211 ? 6.371 -40.531 -11.172 1 94.31 211 THR A O 1
ATOM 1635 N N . GLU A 1 212 ? 5.047 -40.094 -9.438 1 94.81 212 GLU A N 1
ATOM 1636 C CA . GLU A 1 212 ? 5.031 -41.469 -8.992 1 94.81 212 GLU A CA 1
ATOM 1637 C C . GLU A 1 212 ? 4.34 -42.375 -10.016 1 94.81 212 GLU A C 1
ATOM 1639 O O . GLU A 1 212 ? 4.824 -43.469 -10.32 1 94.81 212 GLU A O 1
ATOM 1644 N N . ALA A 1 213 ? 3.256 -41.875 -10.539 1 93.5 213 ALA A N 1
ATOM 1645 C CA . ALA A 1 213 ? 2.51 -42.625 -11.531 1 93.5 213 ALA A CA 1
ATOM 1646 C C . ALA A 1 213 ? 3.344 -42.844 -12.789 1 93.5 213 ALA A C 1
ATOM 1648 O O . ALA A 1 213 ? 3.342 -43.938 -13.367 1 93.5 213 ALA A O 1
ATOM 1649 N N . ILE A 1 214 ? 4.07 -41.875 -13.195 1 94.38 214 ILE A N 1
ATOM 1650 C CA . ILE A 1 214 ? 4.879 -41.969 -14.406 1 94.38 214 ILE A CA 1
ATOM 1651 C C . ILE A 1 214 ? 6.066 -42.906 -14.156 1 94.38 214 ILE A C 1
ATOM 1653 O O . ILE A 1 214 ? 6.488 -43.625 -15.055 1 94.38 214 ILE A O 1
ATOM 1657 N N . ASN A 1 215 ? 6.617 -42.938 -12.961 1 94.5 215 ASN A N 1
ATOM 1658 C CA . ASN A 1 215 ? 7.66 -43.875 -12.609 1 94.5 215 ASN A CA 1
ATOM 1659 C C . ASN A 1 215 ? 7.164 -45.312 -12.703 1 94.5 215 ASN A C 1
ATOM 1661 O O . ASN A 1 215 ? 7.859 -46.188 -13.234 1 94.5 215 ASN A O 1
ATOM 1665 N N . ASN A 1 216 ? 5.984 -45.5 -12.25 1 93.62 216 ASN A N 1
ATOM 1666 C CA . ASN A 1 216 ? 5.367 -46.844 -12.375 1 93.62 216 ASN A CA 1
ATOM 1667 C C . ASN A 1 216 ? 5.176 -47.219 -13.836 1 93.62 216 ASN A C 1
ATOM 1669 O O . ASN A 1 216 ? 5.438 -48.344 -14.227 1 93.62 216 ASN A O 1
ATOM 1673 N N . LEU A 1 217 ? 4.734 -46.281 -14.617 1 93.88 217 LEU A N 1
ATOM 1674 C CA . LEU A 1 217 ? 4.555 -46.5 -16.047 1 93.88 217 LEU A CA 1
ATOM 1675 C C . LEU A 1 217 ? 5.883 -46.844 -16.719 1 93.88 217 LEU A C 1
ATOM 1677 O O . LEU A 1 217 ? 5.93 -47.719 -17.578 1 93.88 217 LEU A O 1
ATOM 1681 N N . THR A 1 218 ? 6.941 -46.156 -16.297 1 94.38 218 THR A N 1
ATOM 1682 C CA . THR A 1 218 ? 8.266 -46.406 -16.844 1 94.38 218 THR A CA 1
ATOM 1683 C C . THR A 1 218 ? 8.734 -47.812 -16.5 1 94.38 218 THR A C 1
ATOM 1685 O O . THR A 1 218 ? 9.266 -48.531 -17.359 1 94.38 218 THR A O 1
ATOM 1688 N N . ASN A 1 219 ? 8.453 -48.312 -15.281 1 94 219 ASN A N 1
ATOM 1689 C CA . ASN A 1 219 ? 8.812 -49.656 -14.859 1 94 219 ASN A CA 1
ATOM 1690 C C . ASN A 1 219 ? 8.055 -50.719 -15.656 1 94 219 ASN A C 1
ATOM 1692 O O . ASN A 1 219 ? 8.656 -51.688 -16.125 1 94 219 ASN A O 1
ATOM 1696 N N . THR A 1 220 ? 6.789 -50.438 -15.797 1 90.94 220 THR A N 1
ATOM 1697 C CA . THR A 1 220 ? 5.973 -51.406 -16.547 1 90.94 220 THR A CA 1
ATOM 1698 C C . THR A 1 220 ? 6.387 -51.438 -18.016 1 90.94 220 THR A C 1
ATOM 1700 O O . THR A 1 220 ? 6.375 -52.5 -18.641 1 90.94 220 THR A O 1
ATOM 1703 N N . TYR A 1 221 ? 6.754 -50.312 -18.531 1 90.69 221 TYR A N 1
ATOM 1704 C CA . TYR A 1 221 ? 7.238 -50.188 -19.906 1 90.69 221 TYR A CA 1
ATOM 1705 C C . TYR A 1 221 ? 8.484 -51.062 -20.109 1 90.69 221 TYR A C 1
ATOM 1707 O O . TYR A 1 221 ? 8.578 -51.812 -21.094 1 90.69 221 TYR A O 1
ATOM 1715 N N . GLU A 1 222 ? 9.445 -51 -19.219 1 94 222 GLU A N 1
ATOM 1716 C CA . GLU A 1 222 ? 10.68 -51.75 -19.328 1 94 222 GLU A CA 1
ATOM 1717 C C . GLU A 1 222 ? 10.406 -53.25 -19.297 1 94 222 GLU A C 1
ATOM 1719 O O . GLU A 1 222 ? 10.984 -54.031 -20.078 1 94 222 GLU A O 1
ATOM 1724 N N . LYS A 1 223 ? 9.5 -53.656 -18.469 1 91.69 223 LYS A N 1
ATOM 1725 C CA . LYS A 1 223 ? 9.117 -55.062 -18.391 1 91.69 223 LYS A CA 1
ATOM 1726 C C . LYS A 1 223 ? 8.438 -55.5 -19.688 1 91.69 223 LYS A C 1
ATOM 1728 O O . LYS A 1 223 ? 8.703 -56.625 -20.172 1 91.69 223 LYS A O 1
ATOM 1733 N N . ASN A 1 224 ? 7.621 -54.656 -20.172 1 88.88 224 ASN A N 1
ATOM 1734 C CA . ASN A 1 224 ? 6.926 -54.938 -21.422 1 88.88 224 ASN A CA 1
ATOM 1735 C C . ASN A 1 224 ? 7.898 -55.062 -22.594 1 88.88 224 ASN A C 1
ATOM 1737 O O . ASN A 1 224 ? 7.742 -55.938 -23.453 1 88.88 224 ASN A O 1
ATOM 1741 N N . LYS A 1 225 ? 8.773 -54.188 -22.625 1 90.81 225 LYS A N 1
ATOM 1742 C CA . LYS A 1 225 ? 9.781 -54.188 -23.688 1 90.81 225 LYS A CA 1
ATOM 1743 C C . LYS A 1 225 ? 10.57 -55.5 -23.672 1 90.81 225 LYS A C 1
ATOM 1745 O O . LYS A 1 225 ? 10.766 -56.125 -24.719 1 90.81 225 LYS A O 1
ATOM 1750 N N . GLU A 1 226 ? 10.945 -56 -22.5 1 91.75 226 GLU A N 1
ATOM 1751 C CA . GLU A 1 226 ? 11.664 -57.25 -22.359 1 91.75 226 GLU A CA 1
ATOM 1752 C C . GLU A 1 226 ? 10.797 -58.438 -22.766 1 91.75 226 GLU A C 1
ATOM 1754 O O . GLU A 1 226 ? 11.258 -59.375 -23.453 1 91.75 226 GLU A O 1
ATOM 1759 N N . ALA A 1 227 ? 9.602 -58.344 -22.328 1 87.62 227 ALA A N 1
ATOM 1760 C CA . ALA A 1 227 ? 8.664 -59.406 -22.656 1 87.62 227 ALA A CA 1
ATOM 1761 C C . ALA A 1 227 ? 8.469 -59.5 -24.172 1 87.62 227 ALA A C 1
ATOM 1763 O O . ALA A 1 227 ? 8.398 -60.625 -24.719 1 87.62 227 ALA A O 1
ATOM 1764 N N . SER A 1 228 ? 8.43 -58.438 -24.828 1 88.81 228 SER A N 1
ATOM 1765 C CA . SER A 1 228 ? 8.234 -58.406 -26.266 1 88.81 228 SER A CA 1
ATOM 1766 C C . SER A 1 228 ? 9.422 -59 -27 1 88.81 228 SER A C 1
ATOM 1768 O O . SER A 1 228 ? 9.25 -59.719 -28 1 88.81 228 SER A O 1
ATOM 1770 N N . ILE A 1 229 ? 10.586 -58.781 -26.516 1 91 229 ILE A N 1
ATOM 1771 C CA . ILE A 1 229 ? 11.797 -59.312 -27.125 1 91 229 ILE A CA 1
ATOM 1772 C C . ILE A 1 229 ? 11.812 -60.844 -26.984 1 91 229 ILE A C 1
ATOM 1774 O O . ILE A 1 229 ? 12.109 -61.562 -27.938 1 91 229 ILE A O 1
ATOM 1778 N N . LYS A 1 230 ? 11.445 -61.312 -25.828 1 90.75 230 LYS A N 1
ATOM 1779 C CA . LYS A 1 230 ? 11.398 -62.75 -25.578 1 90.75 230 LYS A CA 1
ATOM 1780 C C . LYS A 1 230 ? 10.359 -63.438 -26.453 1 90.75 230 LYS A C 1
ATOM 1782 O O . LYS A 1 230 ? 10.594 -64.5 -26.969 1 90.75 230 LYS A O 1
ATOM 1787 N N . MET A 1 231 ? 9.289 -62.75 -26.625 1 90.5 231 MET A N 1
ATOM 1788 C CA . MET A 1 231 ? 8.242 -63.281 -27.484 1 90.5 231 MET A CA 1
ATOM 1789 C C . MET A 1 231 ? 8.734 -63.438 -28.922 1 90.5 231 MET A C 1
ATOM 1791 O O . MET A 1 231 ? 8.508 -64.438 -29.562 1 90.5 231 MET A O 1
ATOM 1795 N N . ALA A 1 232 ? 9.391 -62.406 -29.359 1 91.62 232 ALA A N 1
ATOM 1796 C CA . ALA A 1 232 ? 9.922 -62.438 -30.719 1 91.62 232 ALA A CA 1
ATOM 1797 C C . ALA A 1 232 ? 10.898 -63.594 -30.891 1 91.62 232 ALA A C 1
ATOM 1799 O O . ALA A 1 232 ? 10.891 -64.312 -31.922 1 91.62 232 ALA A O 1
ATOM 1800 N N . GLU A 1 233 ? 11.703 -63.938 -29.938 1 93.44 233 GLU A N 1
ATOM 1801 C CA . GLU A 1 233 ? 12.664 -65.062 -29.969 1 93.44 233 GLU A CA 1
ATOM 1802 C C . GLU A 1 233 ? 11.953 -66.375 -30.047 1 93.44 233 GLU A C 1
ATOM 1804 O O . GLU A 1 233 ? 12.359 -67.25 -30.797 1 93.44 233 GLU A O 1
ATOM 1809 N N . LYS A 1 234 ? 10.953 -66.5 -29.234 1 93.44 234 LYS A N 1
ATOM 1810 C CA . LYS A 1 234 ? 10.219 -67.75 -29.219 1 93.44 234 LYS A CA 1
ATOM 1811 C C . LYS A 1 234 ? 9.492 -68 -30.531 1 93.44 234 LYS A C 1
ATOM 1813 O O . LYS A 1 234 ? 9.406 -69.125 -31 1 93.44 234 LYS A O 1
ATOM 1818 N N . VAL A 1 235 ? 9.016 -66.938 -31.125 1 94.5 235 VAL A N 1
ATOM 1819 C CA . VAL A 1 235 ? 8.344 -67.062 -32.406 1 94.5 235 VAL A CA 1
ATOM 1820 C C . VAL A 1 235 ? 9.328 -67.5 -33.469 1 94.5 235 VAL A C 1
ATOM 1822 O O . VAL A 1 235 ? 8.992 -68.312 -34.344 1 94.5 235 VAL A O 1
ATOM 1825 N N . ASP A 1 236 ? 10.523 -67.062 -33.406 1 94.69 236 ASP A N 1
ATOM 1826 C CA . ASP A 1 236 ? 11.57 -67.5 -34.312 1 94.69 236 ASP A CA 1
ATOM 1827 C C . ASP A 1 236 ? 11.859 -68.938 -34.156 1 94.69 236 ASP A C 1
ATOM 1829 O O . ASP A 1 236 ? 11.992 -69.688 -35.156 1 94.69 236 ASP A O 1
ATOM 1833 N N . ILE A 1 237 ? 11.898 -69.438 -32.969 1 94.94 237 ILE A N 1
ATOM 1834 C CA . ILE A 1 237 ? 12.148 -70.875 -32.719 1 94.94 237 ILE A CA 1
ATOM 1835 C C . ILE A 1 237 ? 11.016 -71.688 -33.281 1 94.94 237 ILE A C 1
ATOM 1837 O O . ILE A 1 237 ? 11.258 -72.688 -33.938 1 94.94 237 ILE A O 1
ATOM 1841 N N . LEU A 1 238 ? 9.859 -71.188 -33.094 1 95.94 238 LEU A N 1
ATOM 1842 C CA . LEU A 1 238 ? 8.695 -71.875 -33.594 1 95.94 238 LEU A CA 1
ATOM 1843 C C . LEU A 1 238 ? 8.711 -71.938 -35.125 1 95.94 238 LEU A C 1
ATOM 1845 O O . LEU A 1 238 ? 8.359 -73 -35.688 1 95.94 238 LEU A O 1
ATOM 1849 N N . SER A 1 239 ? 9.086 -70.875 -35.656 1 95.94 239 SER A N 1
ATOM 1850 C CA . SER A 1 239 ? 9.195 -70.875 -37.125 1 95.94 239 SER A CA 1
ATOM 1851 C C . SER A 1 239 ? 10.188 -71.875 -37.625 1 95.94 239 SER A C 1
ATOM 1853 O O . SER A 1 239 ? 9.867 -72.688 -38.531 1 95.94 239 SER A O 1
ATOM 1855 N N . THR A 1 240 ? 11.32 -72 -37.031 1 96.75 240 THR A N 1
ATOM 1856 C CA . THR A 1 240 ? 12.367 -72.938 -37.438 1 96.75 240 THR A CA 1
ATOM 1857 C C . THR A 1 240 ? 11.922 -74.375 -37.219 1 96.75 240 THR A C 1
ATOM 1859 O O . THR A 1 240 ? 12.086 -75.25 -38.125 1 96.75 240 THR A O 1
ATOM 1862 N N . LYS A 1 241 ? 11.32 -74.562 -36.125 1 96.5 241 LYS A N 1
ATOM 1863 C CA . LYS A 1 241 ? 10.906 -75.938 -35.781 1 96.5 241 LYS A CA 1
ATOM 1864 C C . LYS A 1 241 ? 9.758 -76.375 -36.656 1 96.5 241 LYS A C 1
ATOM 1866 O O . LYS A 1 241 ? 9.68 -77.562 -37.031 1 96.5 241 LYS A O 1
ATOM 1871 N N . SER A 1 242 ? 8.93 -75.438 -36.969 1 96.06 242 SER A N 1
ATOM 1872 C CA . SER A 1 242 ? 7.824 -75.812 -37.875 1 96.06 242 SER A CA 1
ATOM 1873 C C . SER A 1 242 ? 8.328 -76.188 -39.25 1 96.06 242 SER A C 1
ATOM 1875 O O . SER A 1 242 ? 7.793 -77.062 -39.906 1 96.06 242 SER A O 1
ATOM 1877 N N . GLU A 1 243 ? 9.32 -75.562 -39.656 1 96.19 243 GLU A N 1
ATOM 1878 C CA . GLU A 1 243 ? 9.953 -75.875 -40.938 1 96.19 243 GLU A CA 1
ATOM 1879 C C . GLU A 1 243 ? 10.586 -77.25 -40.906 1 96.19 243 GLU A C 1
ATOM 1881 O O . GLU A 1 243 ? 10.461 -78.062 -41.844 1 96.19 243 GLU A O 1
ATOM 1886 N N . GLU A 1 244 ? 11.133 -77.562 -39.812 1 96.88 244 GLU A N 1
ATOM 1887 C CA . GLU A 1 244 ? 11.75 -78.875 -39.625 1 96.88 244 GLU A CA 1
ATOM 1888 C C . GLU A 1 244 ? 10.711 -80 -39.688 1 96.88 244 GLU A C 1
ATOM 1890 O O . GLU A 1 244 ? 10.93 -81 -40.344 1 96.88 244 GLU A O 1
ATOM 1895 N N . ILE A 1 245 ? 9.656 -79.688 -39.125 1 96.44 245 ILE A N 1
ATOM 1896 C CA . ILE A 1 245 ? 8.578 -80.688 -39.156 1 96.44 245 ILE A CA 1
ATOM 1897 C C . ILE A 1 245 ? 8.109 -80.875 -40.594 1 96.44 245 ILE A C 1
ATOM 1899 O O . ILE A 1 245 ? 7.895 -82 -41 1 96.44 245 ILE A O 1
ATOM 1903 N N . GLY A 1 246 ? 7.969 -79.812 -41.25 1 95.25 246 GLY A N 1
ATOM 1904 C CA . GLY A 1 246 ? 7.562 -79.875 -42.625 1 95.25 246 GLY A CA 1
ATOM 1905 C C . GLY A 1 246 ? 8.477 -80.75 -43.469 1 95.25 246 GLY A C 1
ATOM 1906 O O . GLY A 1 246 ? 8.008 -81.625 -44.219 1 95.25 246 GLY A O 1
ATOM 1907 N N . MET A 1 247 ? 9.703 -80.75 -43.25 1 96.5 247 MET A N 1
ATOM 1908 C CA . MET A 1 247 ? 10.688 -81.5 -44 1 96.5 247 MET A CA 1
ATOM 1909 C C . MET A 1 247 ? 10.617 -83 -43.656 1 96.5 247 MET A C 1
ATOM 1911 O O . MET A 1 247 ? 10.688 -83.875 -44.5 1 96.5 247 MET A O 1
ATOM 1915 N N . ILE A 1 248 ? 10.453 -83.188 -42.438 1 96.94 248 ILE A N 1
ATOM 1916 C CA . ILE A 1 248 ? 10.406 -84.562 -41.969 1 96.94 248 ILE A CA 1
ATOM 1917 C C . ILE A 1 248 ? 9.133 -85.25 -42.469 1 96.94 248 ILE A C 1
ATOM 1919 O O . ILE A 1 248 ? 9.148 -86.438 -42.875 1 96.94 248 ILE A O 1
ATOM 1923 N N . VAL A 1 249 ? 8.109 -84.5 -42.5 1 97.31 249 VAL A N 1
ATOM 1924 C CA . VAL A 1 249 ? 6.828 -85 -42.938 1 97.31 249 VAL A CA 1
ATOM 1925 C C . VAL A 1 249 ? 6.906 -85.312 -44.438 1 97.31 249 VAL A C 1
ATOM 1927 O O . VAL A 1 249 ? 6.363 -86.375 -44.875 1 97.31 249 VAL A O 1
ATOM 1930 N N . ASP A 1 250 ? 7.598 -84.562 -45.156 1 96.25 250 ASP A N 1
ATOM 1931 C CA . ASP A 1 250 ? 7.828 -84.812 -46.562 1 96.25 250 ASP A CA 1
ATOM 1932 C C . ASP A 1 250 ? 8.578 -86.188 -46.719 1 96.25 250 ASP A C 1
ATOM 1934 O O . ASP A 1 250 ? 8.25 -86.938 -47.625 1 96.25 250 ASP A O 1
ATOM 1938 N N . THR A 1 251 ? 9.484 -86.375 -45.906 1 96.5 251 THR A N 1
ATOM 1939 C CA . THR A 1 251 ? 10.242 -87.625 -45.938 1 96.5 251 THR A CA 1
ATOM 1940 C C . THR A 1 251 ? 9.336 -88.812 -45.656 1 96.5 251 THR A C 1
ATOM 1942 O O . THR A 1 251 ? 9.398 -89.875 -46.312 1 96.5 251 THR A O 1
ATOM 1945 N N . ILE A 1 252 ? 8.539 -88.562 -44.719 1 96.62 252 ILE A N 1
ATOM 1946 C CA . ILE A 1 252 ? 7.617 -89.625 -44.344 1 96.62 252 ILE A CA 1
ATOM 1947 C C . ILE A 1 252 ? 6.664 -89.938 -45.5 1 96.62 252 ILE A C 1
ATOM 1949 O O . ILE A 1 252 ? 6.359 -91.125 -45.781 1 96.62 252 ILE A O 1
ATOM 1953 N N . GLN A 1 253 ? 6.25 -89 -46.094 1 96.69 253 GLN A N 1
ATOM 1954 C CA . GLN A 1 253 ? 5.375 -89.125 -47.25 1 96.69 253 GLN A CA 1
ATOM 1955 C C . GLN A 1 253 ? 6.078 -89.875 -48.375 1 96.69 253 GLN A C 1
ATOM 1957 O O . GLN A 1 253 ? 5.484 -90.812 -49 1 96.69 253 GLN A O 1
ATOM 1962 N N . ASP A 1 254 ? 7.266 -89.625 -48.531 1 97.06 254 ASP A N 1
ATOM 1963 C CA . ASP A 1 254 ? 8.062 -90.312 -49.531 1 97.06 254 ASP A CA 1
ATOM 1964 C C . ASP A 1 254 ? 8.227 -91.812 -49.188 1 97.06 254 ASP A C 1
ATOM 1966 O O . ASP A 1 254 ? 8.094 -92.688 -50.062 1 97.06 254 ASP A O 1
ATOM 1970 N N . ILE A 1 255 ? 8.414 -91.938 -48 1 97.31 255 ILE A N 1
ATOM 1971 C CA . ILE A 1 255 ? 8.586 -93.312 -47.531 1 97.31 255 ILE A CA 1
ATOM 1972 C C . ILE A 1 255 ? 7.281 -94.062 -47.688 1 97.31 255 ILE A C 1
ATOM 1974 O O . ILE A 1 255 ? 7.293 -95.25 -48.125 1 97.31 255 ILE A O 1
ATOM 1978 N N . ALA A 1 256 ? 6.258 -93.5 -47.406 1 97 256 ALA A N 1
ATOM 1979 C CA . ALA A 1 256 ? 4.945 -94.125 -47.531 1 97 256 ALA A CA 1
ATOM 1980 C C . ALA A 1 256 ? 4.641 -94.438 -48.969 1 97 256 ALA A C 1
ATOM 1982 O O . ALA A 1 256 ? 4.148 -95.5 -49.281 1 97 256 ALA A O 1
ATOM 1983 N N . ASP A 1 257 ? 5.016 -93.625 -49.844 1 96.44 257 ASP A N 1
ATOM 1984 C CA . ASP A 1 257 ? 4.789 -93.812 -51.25 1 96.44 257 ASP A CA 1
ATOM 1985 C C . ASP A 1 257 ? 5.668 -94.938 -51.812 1 96.44 257 ASP A C 1
ATOM 1987 O O . ASP A 1 257 ? 5.207 -95.812 -52.594 1 96.44 257 ASP A O 1
ATOM 1991 N N . GLN A 1 258 ? 6.785 -95 -51.344 1 96.75 258 GLN A N 1
ATOM 1992 C CA . GLN A 1 258 ? 7.703 -96 -51.781 1 96.75 258 GLN A CA 1
ATOM 1993 C C . GLN A 1 258 ? 7.266 -97.375 -51.219 1 96.75 258 GLN A C 1
ATOM 1995 O O . GLN A 1 258 ? 7.332 -98.375 -51.938 1 96.75 258 GLN A O 1
ATOM 2000 N N . THR A 1 259 ? 6.855 -97.25 -50 1 96.75 259 THR A N 1
ATOM 2001 C CA . THR A 1 259 ? 6.363 -98.5 -49.406 1 96.75 259 THR A CA 1
ATOM 2002 C C . THR A 1 259 ? 5.121 -99 -50.125 1 96.75 259 THR A C 1
ATOM 2004 O O . THR A 1 259 ? 4.98 -100.188 -50.344 1 96.75 259 THR A O 1
ATOM 2007 N N . ASN A 1 260 ? 4.332 -98.188 -50.438 1 95.31 260 ASN A N 1
ATOM 2008 C CA . ASN A 1 260 ? 3.131 -98.5 -51.219 1 95.31 260 ASN A CA 1
ATOM 2009 C C . ASN A 1 260 ? 3.475 -99.125 -52.562 1 95.31 260 ASN A C 1
ATOM 2011 O O . ASN A 1 260 ? 2.877 -100.125 -52.969 1 95.31 260 ASN A O 1
ATOM 2015 N N . LEU A 1 261 ? 4.422 -98.688 -53.219 1 95.12 261 LEU A N 1
ATOM 2016 C CA . LEU A 1 261 ? 4.859 -99.188 -54.5 1 95.12 261 LEU A CA 1
ATOM 2017 C C . LEU A 1 261 ? 5.488 -100.562 -54.375 1 95.12 261 LEU A C 1
ATOM 2019 O O . LEU A 1 261 ? 5.23 -101.438 -55.219 1 95.12 261 LEU A O 1
ATOM 2023 N N . LEU A 1 262 ? 6.215 -100.688 -53.375 1 94.56 262 LEU A N 1
ATOM 2024 C CA . LEU A 1 262 ? 6.848 -102 -53.156 1 94.56 262 LEU A CA 1
ATOM 2025 C C . LEU A 1 262 ? 5.805 -103.062 -52.812 1 94.56 262 LEU A C 1
ATOM 2027 O O . LEU A 1 262 ? 5.902 -104.188 -53.281 1 94.56 262 LEU A O 1
ATOM 2031 N N . ALA A 1 263 ? 4.836 -102.562 -52.094 1 93.88 263 ALA A N 1
ATOM 2032 C CA . ALA A 1 263 ? 3.758 -103.5 -51.688 1 93.88 263 ALA A CA 1
ATOM 2033 C C . ALA A 1 263 ? 2.914 -103.875 -52.906 1 93.88 263 ALA A C 1
ATOM 2035 O O . ALA A 1 263 ? 2.488 -105.062 -53.031 1 93.88 263 ALA A O 1
ATOM 2036 N N . LEU A 1 264 ? 2.74 -103.062 -53.844 1 91.81 264 LEU A N 1
ATOM 2037 C CA . LEU A 1 264 ? 2.014 -103.375 -55.062 1 91.81 264 LEU A CA 1
ATOM 2038 C C . LEU A 1 264 ? 2.777 -104.312 -55.938 1 91.81 264 LEU A C 1
ATOM 2040 O O . LEU A 1 264 ? 2.195 -105.312 -56.438 1 91.81 264 LEU A O 1
ATOM 2044 N N . ASN A 1 265 ? 3.951 -104.125 -56 1 88.62 265 ASN A N 1
ATOM 2045 C CA . ASN A 1 265 ? 4.781 -105.062 -56.781 1 88.62 265 ASN A CA 1
ATOM 2046 C C . ASN A 1 265 ? 4.82 -106.438 -56.156 1 88.62 265 ASN A C 1
ATOM 2048 O O . ASN A 1 265 ? 4.793 -107.438 -56.875 1 88.62 265 ASN A O 1
ATOM 2052 N N . ALA A 1 266 ? 4.848 -106.312 -54.875 1 88.81 266 ALA A N 1
ATOM 2053 C CA . ALA A 1 266 ? 4.844 -107.625 -54.156 1 88.81 266 ALA A CA 1
ATOM 2054 C C . ALA A 1 266 ? 3.516 -108.312 -54.344 1 88.81 266 ALA A C 1
ATOM 2056 O O . ALA A 1 266 ? 3.486 -109.562 -54.438 1 88.81 266 ALA A O 1
ATOM 2057 N N . SER A 1 267 ? 2.51 -107.625 -54.438 1 89.25 267 SER A N 1
ATOM 2058 C CA . SER A 1 267 ? 1.193 -108.25 -54.656 1 89.25 267 SER A CA 1
ATOM 2059 C C . SER A 1 267 ? 1.088 -108.812 -56.062 1 89.25 267 SER A C 1
ATOM 2061 O O . SER A 1 267 ? 0.5 -109.938 -56.25 1 89.25 267 SER A O 1
ATOM 2063 N N . ILE A 1 268 ? 1.644 -108.25 -56.938 1 85.88 268 ILE A N 1
ATOM 2064 C CA . ILE A 1 268 ? 1.64 -108.75 -58.312 1 85.88 268 ILE A CA 1
ATOM 2065 C C . ILE A 1 268 ? 2.463 -110.062 -58.406 1 85.88 268 ILE A C 1
ATOM 2067 O O . ILE A 1 268 ? 2.027 -111 -59.031 1 85.88 268 ILE A O 1
ATOM 2071 N N . GLU A 1 269 ? 3.572 -110 -57.812 1 81.5 269 GLU A N 1
ATOM 2072 C CA . GLU A 1 269 ? 4.445 -111.188 -57.844 1 81.5 269 GLU A CA 1
ATOM 2073 C C . GLU A 1 269 ? 3.822 -112.375 -57.125 1 81.5 269 GLU A C 1
ATOM 2075 O O . GLU A 1 269 ? 3.938 -113.5 -57.562 1 81.5 269 GLU A O 1
ATOM 2080 N N . ALA A 1 270 ? 3.17 -112 -56.031 1 86.38 270 ALA A N 1
ATOM 2081 C CA . ALA A 1 270 ? 2.494 -113.062 -55.281 1 86.38 270 ALA A CA 1
ATOM 2082 C C . ALA A 1 270 ? 1.374 -113.688 -56.094 1 86.38 270 ALA A C 1
ATOM 2084 O O . ALA A 1 270 ? 1.158 -114.938 -56.031 1 86.38 270 ALA A O 1
ATOM 2085 N N . ALA A 1 271 ? 0.701 -113.062 -56.875 1 85.06 271 ALA A N 1
ATOM 2086 C CA . ALA A 1 271 ? -0.35 -113.562 -57.75 1 85.06 271 ALA A CA 1
ATOM 2087 C C . ALA A 1 271 ? 0.234 -114.438 -58.844 1 85.06 271 ALA A C 1
ATOM 2089 O O . ALA A 1 271 ? -0.348 -115.5 -59.188 1 85.06 271 ALA A O 1
ATOM 2090 N N . ARG A 1 272 ? 1.276 -114.125 -59.281 1 82.5 272 ARG A N 1
ATOM 2091 C CA . ARG A 1 272 ? 1.95 -114.812 -60.344 1 82.5 272 ARG A CA 1
ATOM 2092 C C . ARG A 1 272 ? 2.445 -116.188 -59.875 1 82.5 272 ARG A C 1
ATOM 2094 O O . ARG A 1 272 ? 2.555 -117.125 -60.656 1 82.5 272 ARG A O 1
ATOM 2101 N N . ALA A 1 273 ? 2.742 -116.25 -58.531 1 81.12 273 ALA A N 1
ATOM 2102 C CA . ALA A 1 273 ? 3.312 -117.5 -57.969 1 81.12 273 ALA A CA 1
ATOM 2103 C C . ALA A 1 273 ? 2.223 -118.5 -57.625 1 81.12 273 ALA A C 1
ATOM 2105 O O . ALA A 1 273 ? 2.516 -119.562 -57.156 1 81.12 273 ALA A O 1
ATOM 2106 N N . GLY A 1 274 ? 0.912 -118.188 -57.844 1 81.38 274 GLY A N 1
ATOM 2107 C CA . GLY A 1 274 ? -0.201 -119.125 -57.719 1 81.38 274 GLY A CA 1
ATOM 2108 C C . GLY A 1 274 ? -0.469 -119.562 -56.281 1 81.38 274 GLY A C 1
ATOM 2109 O O . GLY A 1 274 ? -0.609 -118.688 -55.375 1 81.38 274 GLY A O 1
ATOM 2110 N N . GLU A 1 275 ? -0.358 -120.938 -56 1 80.31 275 GLU A N 1
ATOM 2111 C CA . GLU A 1 275 ? -0.748 -121.438 -54.688 1 80.31 275 GLU A CA 1
ATOM 2112 C C . GLU A 1 275 ? 0.323 -121.188 -53.625 1 80.31 275 GLU A C 1
ATOM 2114 O O . GLU A 1 275 ? 0.008 -121 -52.469 1 80.31 275 GLU A O 1
ATOM 2119 N N . VAL A 1 276 ? 1.552 -121.062 -54.031 1 78.94 276 VAL A N 1
ATOM 2120 C CA . VAL A 1 276 ? 2.678 -120.875 -53.125 1 78.94 276 VAL A CA 1
ATOM 2121 C C . VAL A 1 276 ? 2.723 -119.438 -52.688 1 78.94 276 VAL A C 1
ATOM 2123 O O . VAL A 1 276 ? 3.262 -119.125 -51.625 1 78.94 276 VAL A O 1
ATOM 2126 N N . GLY A 1 277 ? 1.968 -118.562 -53.406 1 83.06 277 GLY A N 1
ATOM 2127 C CA . GLY A 1 277 ? 2.064 -117.125 -53.156 1 83.06 277 GLY A CA 1
ATOM 2128 C C . GLY A 1 277 ? 0.894 -116.562 -52.375 1 83.06 277 GLY A C 1
ATOM 2129 O O . GLY A 1 277 ? 0.834 -115.375 -52.094 1 83.06 277 GLY A O 1
ATOM 2130 N N . LYS A 1 278 ? 0.056 -117.375 -51.969 1 86.12 278 LYS A N 1
ATOM 2131 C CA . LYS A 1 278 ? -1.172 -116.938 -51.344 1 86.12 278 LYS A CA 1
ATOM 2132 C C . LYS A 1 278 ? -0.872 -116.25 -50 1 86.12 278 LYS A C 1
ATOM 2134 O O . LYS A 1 278 ? -1.457 -115.188 -49.688 1 86.12 278 LYS A O 1
ATOM 2139 N N . GLY A 1 279 ? -0.005 -116.75 -49.219 1 82.44 279 GLY A N 1
ATOM 2140 C CA . GLY A 1 279 ? 0.383 -116.125 -47.938 1 82.44 279 GLY A CA 1
ATOM 2141 C C . GLY A 1 279 ? 1.064 -114.812 -48.125 1 82.44 279 GLY A C 1
ATOM 2142 O O . GLY A 1 279 ? 0.789 -113.812 -47.375 1 82.44 279 GLY A O 1
ATOM 2143 N N . PHE A 1 280 ? 1.807 -114.625 -49.25 1 85.88 280 PHE A N 1
ATOM 2144 C CA . PHE A 1 280 ? 2.529 -113.438 -49.531 1 85.88 280 PHE A CA 1
ATOM 2145 C C . PHE A 1 280 ? 1.582 -112.312 -50.062 1 85.88 280 PHE A C 1
ATOM 2147 O O . PHE A 1 280 ? 1.774 -111.125 -49.781 1 85.88 280 PHE A O 1
ATOM 2154 N N . ALA A 1 281 ? 0.596 -112.812 -50.719 1 88.75 281 ALA A N 1
ATOM 2155 C CA . ALA A 1 281 ? -0.39 -111.875 -51.25 1 88.75 281 ALA A CA 1
ATOM 2156 C C . ALA A 1 281 ? -1.138 -111.188 -50.125 1 88.75 281 ALA A C 1
ATOM 2158 O O . ALA A 1 281 ? -1.384 -109.938 -50.219 1 88.75 281 ALA A O 1
ATOM 2159 N N . VAL A 1 282 ? -1.28 -111.875 -49.031 1 90 282 VAL A N 1
ATOM 2160 C CA . VAL A 1 282 ? -1.99 -111.312 -47.875 1 90 282 VAL A CA 1
ATOM 2161 C C . VAL A 1 282 ? -1.103 -110.312 -47.156 1 90 282 VAL A C 1
ATOM 2163 O O . VAL A 1 282 ? -1.554 -109.188 -46.812 1 90 282 VAL A O 1
ATOM 2166 N N . VAL A 1 283 ? 0.068 -110.625 -47.094 1 90.75 283 VAL A N 1
ATOM 2167 C CA . VAL A 1 283 ? 1.019 -109.75 -46.438 1 90.75 283 VAL A CA 1
ATOM 2168 C C . VAL A 1 283 ? 1.221 -108.5 -47.281 1 90.75 283 VAL A C 1
ATOM 2170 O O . VAL A 1 283 ? 1.21 -107.375 -46.75 1 90.75 283 VAL A O 1
ATOM 2173 N N . ALA A 1 284 ? 1.35 -108.625 -48.531 1 91.56 284 ALA A N 1
ATOM 2174 C CA . ALA A 1 284 ? 1.562 -107.562 -49.438 1 91.56 284 ALA A CA 1
ATOM 2175 C C . ALA A 1 284 ? 0.373 -106.562 -49.438 1 91.56 284 ALA A C 1
ATOM 2177 O O . ALA A 1 284 ? 0.549 -105.375 -49.438 1 91.56 284 ALA A O 1
ATOM 2178 N N . GLU A 1 285 ? -0.748 -107.188 -49.281 1 92.81 285 GLU A N 1
ATOM 2179 C CA . GLU A 1 285 ? -1.951 -106.312 -49.25 1 92.81 285 GLU A CA 1
ATOM 2180 C C . GLU A 1 285 ? -2.066 -105.562 -47.938 1 92.81 285 GLU A C 1
ATOM 2182 O O . GLU A 1 285 ? -2.482 -104.375 -47.938 1 92.81 285 GLU A O 1
ATOM 2187 N N . GLU A 1 286 ? -1.652 -106.188 -46.938 1 94.94 286 GLU A N 1
ATOM 2188 C CA . GLU A 1 286 ? -1.703 -105.5 -45.656 1 94.94 286 GLU A CA 1
ATOM 2189 C C . GLU A 1 286 ? -0.677 -104.375 -45.562 1 94.94 286 GLU A C 1
ATOM 2191 O O . GLU A 1 286 ? -0.968 -103.312 -45.062 1 94.94 286 GLU A O 1
ATOM 2196 N N . VAL A 1 287 ? 0.458 -104.562 -46.094 1 95.25 287 VAL A N 1
ATOM 2197 C CA . VAL A 1 287 ? 1.502 -103.562 -46.125 1 95.25 287 VAL A CA 1
ATOM 2198 C C . VAL A 1 287 ? 1.06 -102.375 -47 1 95.25 287 VAL A C 1
ATOM 2200 O O . VAL A 1 287 ? 1.321 -101.188 -46.688 1 95.25 287 VAL A O 1
ATOM 2203 N N . ARG A 1 288 ? 0.42 -102.688 -48.031 1 95.38 288 ARG A N 1
ATOM 2204 C CA . ARG A 1 288 ? -0.099 -101.688 -48.938 1 95.38 288 ARG A CA 1
ATOM 2205 C C . ARG A 1 288 ? -1.104 -100.812 -48.188 1 95.38 288 ARG A C 1
ATOM 2207 O O . ARG A 1 288 ? -1.041 -99.562 -48.281 1 95.38 288 ARG A O 1
ATOM 2214 N N . LYS A 1 289 ? -1.943 -101.375 -47.406 1 96.06 289 LYS A N 1
ATOM 2215 C CA . LYS A 1 289 ? -2.943 -100.688 -46.625 1 96.06 289 LYS A CA 1
ATOM 2216 C C . LYS A 1 289 ? -2.285 -99.75 -45.594 1 96.06 289 LYS A C 1
ATOM 2218 O O . LYS A 1 289 ? -2.695 -98.625 -45.375 1 96.06 289 LYS A O 1
ATOM 2223 N N . LEU A 1 290 ? -1.309 -100.188 -45.031 1 96.38 290 LEU A N 1
ATOM 2224 C CA . LEU A 1 290 ? -0.588 -99.438 -44 1 96.38 290 LEU A CA 1
ATOM 2225 C C . LEU A 1 290 ? 0.174 -98.312 -44.625 1 96.38 290 LEU A C 1
ATOM 2227 O O . LEU A 1 290 ? 0.227 -97.188 -44.062 1 96.38 290 LEU A O 1
ATOM 2231 N N . ALA A 1 291 ? 0.73 -98.562 -45.75 1 96.44 291 ALA A N 1
ATOM 2232 C CA . ALA A 1 291 ? 1.422 -97.5 -46.469 1 96.44 291 ALA A CA 1
ATOM 2233 C C . ALA A 1 291 ? 0.455 -96.375 -46.875 1 96.44 291 ALA A C 1
ATOM 2235 O O . ALA A 1 291 ? 0.788 -95.188 -46.781 1 96.44 291 ALA A O 1
ATOM 2236 N N . GLU A 1 292 ? -0.686 -96.812 -47.25 1 96.38 292 GLU A N 1
ATOM 2237 C CA . GLU A 1 292 ? -1.716 -95.812 -47.625 1 96.38 292 GLU A CA 1
ATOM 2238 C C . GLU A 1 292 ? -2.172 -95.062 -46.406 1 96.38 292 GLU A C 1
ATOM 2240 O O . GLU A 1 292 ? -2.389 -93.812 -46.469 1 96.38 292 GLU A O 1
ATOM 2245 N N . GLU A 1 293 ? -2.273 -95.688 -45.312 1 96.31 293 GLU A N 1
ATOM 2246 C CA . GLU A 1 293 ? -2.648 -95 -44.062 1 96.31 293 GLU A CA 1
ATOM 2247 C C . GLU A 1 293 ? -1.56 -94.062 -43.625 1 96.31 293 GLU A C 1
ATOM 2249 O O . GLU A 1 293 ? -1.856 -92.938 -43.125 1 96.31 293 GLU A O 1
ATOM 2254 N N . SER A 1 294 ? -0.36 -94.438 -43.75 1 96.19 294 SER A N 1
ATOM 2255 C CA . SER A 1 294 ? 0.765 -93.562 -43.406 1 96.19 294 SER A CA 1
ATOM 2256 C C . SER A 1 294 ? 0.812 -92.312 -44.281 1 96.19 294 SER A C 1
ATOM 2258 O O . SER A 1 294 ? 1.075 -91.25 -43.812 1 96.19 294 SER A O 1
ATOM 2260 N N . SER A 1 295 ? 0.586 -92.625 -45.562 1 96.88 295 SER A N 1
ATOM 2261 C CA . SER A 1 295 ? 0.545 -91.5 -46.5 1 96.88 295 SER A CA 1
ATOM 2262 C C . SER A 1 295 ? -0.571 -90.5 -46.156 1 96.88 295 SER A C 1
ATOM 2264 O O . SER A 1 295 ? -0.374 -89.312 -46.188 1 96.88 295 SER A O 1
ATOM 2266 N N . LYS A 1 296 ? -1.682 -91.062 -45.719 1 96.94 296 LYS A N 1
ATOM 2267 C CA . LYS A 1 296 ? -2.805 -90.188 -45.312 1 96.94 296 LYS A CA 1
ATOM 2268 C C . LYS A 1 296 ? -2.467 -89.438 -44.031 1 96.94 296 LYS A C 1
ATOM 2270 O O . LYS A 1 296 ? -2.771 -88.25 -43.938 1 96.94 296 LYS A O 1
ATOM 2275 N N . SER A 1 297 ? -1.85 -90 -43.188 1 96.81 297 SER A N 1
ATOM 2276 C CA . SER A 1 297 ? -1.438 -89.375 -41.938 1 96.81 297 SER A CA 1
ATOM 2277 C C . SER A 1 297 ? -0.402 -88.312 -42.219 1 96.81 297 SER A C 1
ATOM 2279 O O . SER A 1 297 ? -0.469 -87.188 -41.625 1 96.81 297 SER A O 1
ATOM 2281 N N . ALA A 1 298 ? 0.513 -88.562 -43.031 1 96.38 298 ALA A N 1
ATOM 2282 C CA . ALA A 1 298 ? 1.522 -87.562 -43.406 1 96.38 298 ALA A CA 1
ATOM 2283 C C . ALA A 1 298 ? 0.881 -86.312 -44.062 1 96.38 298 ALA A C 1
ATOM 2285 O O . ALA A 1 298 ? 1.263 -85.188 -43.781 1 96.38 298 ALA A O 1
ATOM 2286 N N . ASN A 1 299 ? -0.081 -86.625 -44.844 1 96.62 299 ASN A N 1
ATOM 2287 C CA . ASN A 1 299 ? -0.81 -85.562 -45.5 1 96.62 299 ASN A CA 1
ATOM 2288 C C . ASN A 1 299 ? -1.581 -84.688 -44.469 1 96.62 299 ASN A C 1
ATOM 2290 O O . ASN A 1 299 ? -1.662 -83.5 -44.594 1 96.62 299 ASN A O 1
ATOM 2294 N N . GLU A 1 300 ? -2.074 -85.375 -43.531 1 96.75 300 GLU A N 1
ATOM 2295 C CA . GLU A 1 300 ? -2.773 -84.625 -42.438 1 96.75 300 GLU A CA 1
ATOM 2296 C C . GLU A 1 300 ? -1.817 -83.75 -41.656 1 96.75 300 GLU A C 1
ATOM 2298 O O . GLU A 1 300 ? -2.146 -82.625 -41.312 1 96.75 300 GLU A O 1
ATOM 2303 N N . ILE A 1 301 ? -0.68 -84.188 -41.406 1 96.5 301 ILE A N 1
ATOM 2304 C CA . ILE A 1 301 ? 0.311 -83.375 -40.688 1 96.5 301 ILE A CA 1
ATOM 2305 C C . ILE A 1 301 ? 0.698 -82.188 -41.531 1 96.5 301 ILE A C 1
ATOM 2307 O O . ILE A 1 301 ? 0.863 -81.062 -41 1 96.5 301 ILE A O 1
ATOM 2311 N N . ASN A 1 302 ? 0.85 -82.5 -42.812 1 96.06 302 ASN A N 1
ATOM 2312 C CA . ASN A 1 302 ? 1.2 -81.375 -43.688 1 96.06 302 ASN A CA 1
ATOM 2313 C C . ASN A 1 302 ? 0.166 -80.25 -43.656 1 96.06 302 ASN A C 1
ATOM 2315 O O . ASN A 1 302 ? 0.522 -79.062 -43.625 1 96.06 302 ASN A O 1
ATOM 2319 N N . ASN A 1 303 ? -1.114 -80.625 -43.562 1 96.75 303 ASN A N 1
ATOM 2320 C CA . ASN A 1 303 ? -2.176 -79.625 -43.469 1 96.75 303 ASN A CA 1
ATOM 2321 C C . ASN A 1 303 ? -2.105 -78.875 -42.156 1 96.75 303 ASN A C 1
ATOM 2323 O O . ASN A 1 303 ? -2.248 -77.625 -42.125 1 96.75 303 ASN A O 1
ATOM 2327 N N . VAL A 1 304 ? -1.84 -79.562 -41.156 1 96.56 304 VAL A N 1
ATOM 2328 C CA . VAL A 1 304 ? -1.775 -78.938 -39.844 1 96.56 304 VAL A CA 1
ATOM 2329 C C . VAL A 1 304 ? -0.549 -78.062 -39.75 1 96.56 304 VAL A C 1
ATOM 2331 O O . VAL A 1 304 ? -0.617 -76.938 -39.188 1 96.56 304 VAL A O 1
ATOM 2334 N N . ILE A 1 305 ? 0.51 -78.438 -40.344 1 95.94 305 ILE A N 1
ATOM 2335 C CA . ILE A 1 305 ? 1.749 -77.688 -40.281 1 95.94 305 ILE A CA 1
ATOM 2336 C C . ILE A 1 305 ? 1.581 -76.375 -41.062 1 95.94 305 ILE A C 1
ATOM 2338 O O . ILE A 1 305 ? 2.133 -75.375 -40.688 1 95.94 305 ILE A O 1
ATOM 2342 N N . VAL A 1 306 ? 0.837 -76.438 -42.156 1 95.69 306 VAL A N 1
ATOM 2343 C CA . VAL A 1 306 ? 0.563 -75.25 -42.938 1 95.69 306 VAL A CA 1
ATOM 2344 C C . VAL A 1 306 ? -0.196 -74.25 -42.062 1 95.69 306 VAL A C 1
ATOM 2346 O O . VAL A 1 306 ? 0.113 -73.062 -42.062 1 95.69 306 VAL A O 1
ATOM 2349 N N . GLU A 1 307 ? -1.103 -74.688 -41.281 1 94.56 307 GLU A N 1
ATOM 2350 C CA . GLU A 1 307 ? -1.856 -73.875 -40.375 1 94.56 307 GLU A CA 1
ATOM 2351 C C . GLU A 1 307 ? -0.956 -73.25 -39.281 1 94.56 307 GLU A C 1
ATOM 2353 O O . GLU A 1 307 ? -1.081 -72.062 -38.938 1 94.56 307 GLU A O 1
ATOM 2358 N N . ILE A 1 308 ? -0.098 -74.062 -38.844 1 95.31 308 ILE A N 1
ATOM 2359 C CA . ILE A 1 308 ? 0.846 -73.625 -37.812 1 95.31 308 ILE A CA 1
ATOM 2360 C C . ILE A 1 308 ? 1.758 -72.5 -38.375 1 95.31 308 ILE A C 1
ATOM 2362 O O . ILE A 1 308 ? 1.961 -71.5 -37.75 1 95.31 308 ILE A O 1
ATOM 2366 N N . LYS A 1 309 ? 2.273 -72.812 -39.531 1 95.12 309 LYS A N 1
ATOM 2367 C CA . LYS A 1 309 ? 3.168 -71.812 -40.188 1 95.12 309 LYS A CA 1
ATOM 2368 C C . LYS A 1 309 ? 2.461 -70.5 -40.406 1 95.12 309 LYS A C 1
ATOM 2370 O O . LYS A 1 309 ? 3.057 -69.438 -40.25 1 95.12 309 LYS A O 1
ATOM 2375 N N . ASN A 1 310 ? 1.156 -70.562 -40.75 1 95.25 310 ASN A N 1
ATOM 2376 C CA . ASN A 1 310 ? 0.375 -69.312 -40.938 1 95.25 310 ASN A CA 1
ATOM 2377 C C . ASN A 1 310 ? 0.177 -68.562 -39.625 1 95.25 310 ASN A C 1
ATOM 2379 O O . ASN A 1 310 ? 0.292 -67.375 -39.594 1 95.25 310 ASN A O 1
ATOM 2383 N N . SER A 1 311 ? -0.066 -69.312 -38.656 1 94.06 311 SER A N 1
ATOM 2384 C CA . SER A 1 311 ? -0.244 -68.688 -37.344 1 94.06 311 SER A CA 1
ATOM 2385 C C . SER A 1 311 ? 1.051 -68.062 -36.844 1 94.06 311 SER A C 1
ATOM 2387 O O . SER A 1 311 ? 1.031 -67 -36.25 1 94.06 311 SER A O 1
ATOM 2389 N N . ILE A 1 312 ? 2.129 -68.688 -37.062 1 95.25 312 ILE A N 1
ATOM 2390 C CA . ILE A 1 312 ? 3.434 -68.188 -36.656 1 95.25 312 ILE A CA 1
ATOM 2391 C C . ILE A 1 312 ? 3.74 -66.875 -37.406 1 95.25 312 ILE A C 1
ATOM 2393 O O . ILE A 1 312 ? 4.281 -65.938 -36.844 1 95.25 312 ILE A O 1
ATOM 2397 N N . LYS A 1 313 ? 3.381 -66.938 -38.688 1 94.88 313 LYS A N 1
ATOM 2398 C CA . LYS A 1 313 ? 3.574 -65.75 -39.5 1 94.88 313 LYS A CA 1
ATOM 2399 C C . LYS A 1 313 ? 2.791 -64.562 -38.938 1 94.88 313 LYS A C 1
ATOM 2401 O O . LYS A 1 313 ? 3.311 -63.438 -38.844 1 94.88 313 LYS A O 1
ATOM 2406 N N . GLU A 1 314 ? 1.611 -64.812 -38.531 1 93.44 314 GLU A N 1
ATOM 2407 C CA . GLU A 1 314 ? 0.792 -63.75 -37.938 1 93.44 314 GLU A CA 1
ATOM 2408 C C . GLU A 1 314 ? 1.372 -63.281 -36.594 1 93.44 314 GLU A C 1
ATOM 2410 O O . GLU A 1 314 ? 1.354 -62.094 -36.281 1 93.44 314 GLU A O 1
ATOM 2415 N N . LEU A 1 315 ? 1.863 -64.188 -35.875 1 93 315 LEU A N 1
ATOM 2416 C CA . LEU A 1 315 ? 2.5 -63.844 -34.594 1 93 315 LEU A CA 1
ATOM 2417 C C . LEU A 1 315 ? 3.73 -62.969 -34.812 1 93 315 LEU A C 1
ATOM 2419 O O . LEU A 1 315 ? 3.955 -62 -34.062 1 93 315 LEU A O 1
ATOM 2423 N N . TYR A 1 316 ? 4.453 -63.406 -35.812 1 92.38 316 TYR A N 1
ATOM 2424 C CA . TYR A 1 316 ? 5.637 -62.625 -36.156 1 92.38 316 TYR A CA 1
ATOM 2425 C C . TYR A 1 316 ? 5.262 -61.188 -36.469 1 92.38 316 TYR A C 1
ATOM 2427 O O . TYR A 1 316 ? 5.902 -60.25 -35.969 1 92.38 316 TYR A O 1
ATOM 2435 N N . GLN A 1 317 ? 4.23 -60.969 -37.25 1 93 317 GLN A N 1
ATOM 2436 C CA . GLN A 1 317 ? 3.768 -59.625 -37.594 1 93 317 GLN A CA 1
ATOM 2437 C C . GLN A 1 317 ? 3.344 -58.844 -36.344 1 93 317 GLN A C 1
ATOM 2439 O O . GLN A 1 317 ? 3.623 -57.656 -36.25 1 93 317 GLN A O 1
ATOM 2444 N N . GLN A 1 318 ? 2.744 -59.5 -35.5 1 89.94 318 GLN A N 1
ATOM 2445 C CA . GLN A 1 318 ? 2.305 -58.875 -34.25 1 89.94 318 GLN A CA 1
ATOM 2446 C C . GLN A 1 318 ? 3.496 -58.438 -33.406 1 89.94 318 GLN A C 1
ATOM 2448 O O . GLN A 1 318 ? 3.463 -57.375 -32.781 1 89.94 318 GLN A O 1
ATOM 2453 N N . THR A 1 319 ? 4.523 -59.25 -33.344 1 90 319 THR A N 1
ATOM 2454 C CA . THR A 1 319 ? 5.715 -58.906 -32.562 1 90 319 THR A CA 1
ATOM 2455 C C . THR A 1 319 ? 6.395 -57.656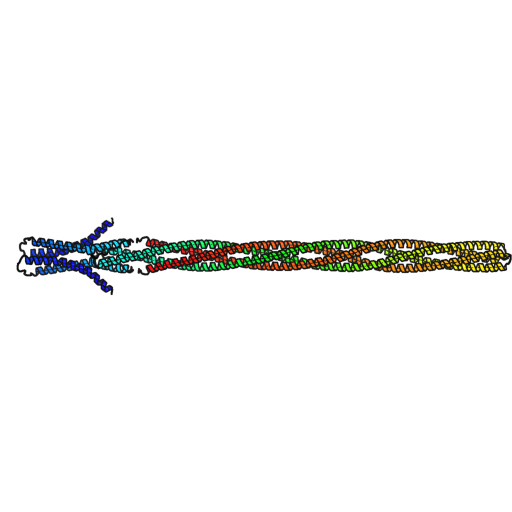 -33.125 1 90 319 THR A C 1
ATOM 2457 O O . THR A 1 319 ? 6.883 -56.812 -32.375 1 90 319 THR A O 1
ATOM 2460 N N . VAL A 1 320 ? 6.391 -57.531 -34.438 1 91.5 320 VAL A N 1
ATOM 2461 C CA . VAL A 1 320 ? 6.984 -56.375 -35.094 1 91.5 320 VAL A CA 1
ATOM 2462 C C . VAL A 1 320 ? 6.18 -55.125 -34.75 1 91.5 320 VAL A C 1
ATOM 2464 O O . VAL A 1 320 ? 6.746 -54.094 -34.406 1 91.5 320 VAL A O 1
ATOM 2467 N N . GLU A 1 321 ? 4.918 -55.25 -34.781 1 90 321 GLU A N 1
ATOM 2468 C CA . GLU A 1 321 ? 4.039 -54.125 -34.438 1 90 321 GLU A CA 1
ATOM 2469 C C . GLU A 1 321 ? 4.199 -53.719 -33 1 90 321 GLU A C 1
ATOM 2471 O O . GLU A 1 321 ? 4.246 -52.531 -32.688 1 90 321 GLU A O 1
ATOM 2476 N N . THR A 1 322 ? 4.266 -54.625 -32.156 1 88.44 322 THR A N 1
ATOM 2477 C CA . THR A 1 322 ? 4.414 -54.344 -30.734 1 88.44 322 THR A CA 1
ATOM 2478 C C . THR A 1 322 ? 5.734 -53.625 -30.453 1 88.44 322 THR A C 1
ATOM 2480 O O . THR A 1 322 ? 5.801 -52.75 -29.609 1 88.44 322 THR A O 1
ATOM 2483 N N . GLN A 1 323 ? 6.746 -54.031 -31.125 1 89.12 323 GLN A N 1
ATOM 2484 C CA . GLN A 1 323 ? 8.039 -53.375 -30.969 1 89.12 323 GLN A CA 1
ATOM 2485 C C . GLN A 1 323 ? 7.949 -51.906 -31.375 1 89.12 323 GLN A C 1
ATOM 2487 O O . GLN A 1 323 ? 8.531 -51.031 -30.719 1 89.12 323 GLN A O 1
ATOM 2492 N N . LYS A 1 324 ? 7.246 -51.594 -32.469 1 91.31 324 LYS A N 1
ATOM 2493 C CA . LYS A 1 324 ? 7.039 -50.219 -32.906 1 91.31 324 LYS A CA 1
ATOM 2494 C C . LYS A 1 324 ? 6.258 -49.438 -31.859 1 91.31 324 LYS A C 1
ATOM 2496 O O . LYS A 1 324 ? 6.629 -48.312 -31.531 1 91.31 324 LYS A O 1
ATOM 2501 N N . LEU A 1 325 ? 5.254 -50 -31.344 1 88.12 325 LEU A N 1
ATOM 2502 C CA . LEU A 1 325 ? 4.426 -49.375 -30.328 1 88.12 325 LEU A CA 1
ATOM 2503 C C . LEU A 1 325 ? 5.23 -49.094 -29.062 1 88.12 325 LEU A C 1
ATOM 2505 O O . LEU A 1 325 ? 5.066 -48.062 -28.422 1 88.12 325 LEU A O 1
ATOM 2509 N N . ASN A 1 326 ? 6.07 -50.031 -28.688 1 89.94 326 ASN A N 1
ATOM 2510 C CA . ASN A 1 326 ? 6.926 -49.844 -27.516 1 89.94 326 ASN A CA 1
ATOM 2511 C C . ASN A 1 326 ? 7.859 -48.656 -27.688 1 89.94 326 ASN A C 1
ATOM 2513 O O . ASN A 1 326 ? 8.07 -47.906 -26.734 1 89.94 326 ASN A O 1
ATOM 2517 N N . ASN A 1 327 ? 8.383 -48.469 -28.828 1 91.38 327 ASN A N 1
ATOM 2518 C CA . ASN A 1 327 ? 9.258 -47.312 -29.078 1 91.38 327 ASN A CA 1
ATOM 2519 C C . ASN A 1 327 ? 8.508 -46 -28.922 1 91.38 327 ASN A C 1
ATOM 2521 O O . ASN A 1 327 ? 9.016 -45.062 -28.312 1 91.38 327 ASN A O 1
ATOM 2525 N N . GLU A 1 328 ? 7.293 -45.969 -29.422 1 91.12 328 GLU A N 1
ATOM 2526 C CA . GLU A 1 328 ? 6.461 -44.781 -29.297 1 91.12 328 GLU A CA 1
ATOM 2527 C C . GLU A 1 328 ? 6.113 -44.5 -27.828 1 91.12 328 GLU A C 1
ATOM 2529 O O . GLU A 1 328 ? 6.102 -43.344 -27.391 1 91.12 328 GLU A O 1
ATOM 2534 N N . THR A 1 329 ? 5.855 -45.562 -27.172 1 92.56 329 THR A N 1
ATOM 2535 C CA . THR A 1 329 ? 5.547 -45.438 -25.75 1 92.56 329 THR A CA 1
ATOM 2536 C C . THR A 1 329 ? 6.727 -44.844 -24.984 1 92.56 329 THR A C 1
ATOM 2538 O O . THR A 1 329 ? 6.547 -43.938 -24.172 1 92.56 329 THR A O 1
ATOM 2541 N N . GLY A 1 330 ? 7.898 -45.375 -25.25 1 93.44 330 GLY A N 1
ATOM 2542 C CA . GLY A 1 330 ? 9.094 -44.844 -24.594 1 93.44 330 GLY A CA 1
ATOM 2543 C C . GLY A 1 330 ? 9.305 -43.375 -24.812 1 93.44 330 GLY A C 1
ATOM 2544 O O . GLY A 1 330 ? 9.625 -42.656 -23.859 1 93.44 330 GLY A O 1
ATOM 2545 N N . GLU A 1 331 ? 9.031 -42.844 -25.984 1 93.12 331 GLU A N 1
ATOM 2546 C CA . GLU A 1 331 ? 9.18 -41.438 -26.312 1 93.12 331 GLU A CA 1
ATOM 2547 C C . GLU A 1 331 ? 8.172 -40.594 -25.547 1 93.12 331 GLU A C 1
ATOM 2549 O O . GLU A 1 331 ? 8.523 -39.562 -24.969 1 93.12 331 GLU A O 1
ATOM 2554 N N . SER A 1 332 ? 6.98 -41.062 -25.531 1 93.69 332 SER A N 1
ATOM 2555 C CA . SER A 1 332 ? 5.926 -40.312 -24.844 1 93.69 332 SER A CA 1
ATOM 2556 C C . SER A 1 332 ? 6.16 -40.312 -23.344 1 93.69 332 SER A C 1
ATOM 2558 O O . SER A 1 332 ? 5.863 -39.312 -22.672 1 93.69 332 SER A O 1
ATOM 2560 N N . LEU A 1 333 ? 6.656 -41.344 -22.812 1 94.81 333 LEU A N 1
ATOM 2561 C CA . LEU A 1 333 ? 6.988 -41.406 -21.391 1 94.81 333 LEU A CA 1
ATOM 2562 C C . LEU A 1 333 ? 8.062 -40.406 -21.031 1 94.81 333 LEU A C 1
ATOM 2564 O O . LEU A 1 333 ? 7.957 -39.719 -20.016 1 94.81 333 LEU A O 1
ATOM 2568 N N . ASP A 1 334 ? 9.023 -40.281 -21.891 1 94.56 334 ASP A N 1
ATOM 2569 C CA . ASP A 1 334 ? 10.109 -39.312 -21.656 1 94.56 334 ASP A CA 1
ATOM 2570 C C . ASP A 1 334 ? 9.594 -37.875 -21.641 1 94.56 334 ASP A C 1
ATOM 2572 O O . ASP A 1 334 ? 9.969 -37.094 -20.75 1 94.56 334 ASP A O 1
ATOM 2576 N N . ILE A 1 335 ? 8.766 -37.594 -22.516 1 94.62 335 ILE A N 1
ATOM 2577 C CA . ILE A 1 335 ? 8.195 -36.25 -22.578 1 94.62 335 ILE A CA 1
ATOM 2578 C C . ILE A 1 335 ? 7.367 -35.969 -21.328 1 94.62 335 ILE A C 1
ATOM 2580 O O . ILE A 1 335 ? 7.5 -34.906 -20.719 1 94.62 335 ILE A O 1
ATOM 2584 N N . THR A 1 336 ? 6.535 -36.875 -20.984 1 95.19 336 THR A N 1
ATOM 2585 C CA . THR A 1 336 ? 5.676 -36.719 -19.812 1 95.19 336 THR A CA 1
ATOM 2586 C C . THR A 1 336 ? 6.508 -36.5 -18.562 1 95.19 336 THR A C 1
ATOM 2588 O O . THR A 1 336 ? 6.219 -35.594 -17.766 1 95.19 336 THR A O 1
ATOM 2591 N N . ASN A 1 337 ? 7.473 -37.312 -18.438 1 95.06 337 ASN A N 1
ATOM 2592 C CA . ASN A 1 337 ? 8.375 -37.188 -17.297 1 95.06 337 ASN A CA 1
ATOM 2593 C C . ASN A 1 337 ? 9.047 -35.812 -17.281 1 95.06 337 ASN A C 1
ATOM 2595 O O . ASN A 1 337 ? 9.133 -35.156 -16.234 1 95.06 337 ASN A O 1
ATOM 2599 N N . GLU A 1 338 ? 9.508 -35.344 -18.375 1 95.94 338 GLU A N 1
ATOM 2600 C CA . GLU A 1 338 ? 10.133 -34.031 -18.5 1 95.94 338 GLU A CA 1
ATOM 2601 C C . GLU A 1 338 ? 9.172 -32.906 -18.094 1 95.94 338 GLU A C 1
ATOM 2603 O O . GLU A 1 338 ? 9.555 -31.984 -17.391 1 95.94 338 GLU A O 1
ATOM 2608 N N . LYS A 1 339 ? 7.992 -33.094 -18.594 1 95.88 339 LYS A N 1
ATOM 2609 C CA . LYS A 1 339 ? 7.012 -32.031 -18.312 1 95.88 339 LYS A CA 1
ATOM 2610 C C . LYS A 1 339 ? 6.668 -32 -16.828 1 95.88 339 LYS A C 1
ATOM 2612 O O . LYS A 1 339 ? 6.555 -30.906 -16.234 1 95.88 339 LYS A O 1
ATOM 2617 N N . PHE A 1 340 ? 6.539 -33.125 -16.156 1 94.88 340 PHE A N 1
ATOM 2618 C CA . PHE A 1 340 ? 6.301 -33.125 -14.711 1 94.88 340 PHE A CA 1
ATOM 2619 C C . PHE A 1 340 ? 7.469 -32.5 -13.961 1 94.88 340 PHE A C 1
ATOM 2621 O O . PHE A 1 340 ? 7.27 -31.781 -12.984 1 94.88 340 PHE A O 1
ATOM 2628 N N . ASN A 1 341 ? 8.664 -32.719 -14.422 1 95.38 341 ASN A N 1
ATOM 2629 C CA . ASN A 1 341 ? 9.836 -32.094 -13.797 1 95.38 341 ASN A CA 1
ATOM 2630 C C . ASN A 1 341 ? 9.812 -30.578 -13.914 1 95.38 341 ASN A C 1
ATOM 2632 O O . ASN A 1 341 ? 10.133 -29.875 -12.953 1 95.38 341 ASN A O 1
ATOM 2636 N N . ILE A 1 342 ? 9.469 -30.109 -15.031 1 95.44 342 ILE A N 1
ATOM 2637 C CA . ILE A 1 342 ? 9.367 -28.672 -15.242 1 95.44 342 ILE A CA 1
ATOM 2638 C C . ILE A 1 342 ? 8.289 -28.094 -14.336 1 95.44 342 ILE A C 1
ATOM 2640 O O . ILE A 1 342 ? 8.508 -27.062 -13.672 1 95.44 342 ILE A O 1
ATOM 2644 N N . ILE A 1 343 ? 7.18 -28.734 -14.273 1 95.06 343 ILE A N 1
ATOM 2645 C CA . ILE A 1 343 ? 6.078 -28.266 -13.438 1 95.06 343 ILE A CA 1
ATOM 2646 C C . ILE A 1 343 ? 6.512 -28.234 -11.977 1 95.06 343 ILE A C 1
ATOM 2648 O O . ILE A 1 343 ? 6.234 -27.266 -11.266 1 95.06 343 ILE A O 1
ATOM 2652 N N . ASP A 1 344 ? 7.16 -29.266 -11.57 1 95.75 344 ASP A N 1
ATOM 2653 C CA . ASP A 1 344 ? 7.641 -29.344 -10.195 1 95.75 344 ASP A CA 1
ATOM 2654 C C . ASP A 1 344 ? 8.562 -28.172 -9.867 1 95.75 344 ASP A C 1
ATOM 2656 O O . ASP A 1 344 ? 8.398 -27.5 -8.844 1 95.75 344 ASP A O 1
ATOM 2660 N N . THR A 1 345 ? 9.492 -27.859 -10.719 1 96.06 345 THR A N 1
ATOM 2661 C CA . THR A 1 345 ? 10.445 -26.766 -10.523 1 96.06 345 THR A CA 1
ATOM 2662 C C . THR A 1 345 ? 9.734 -25.422 -10.523 1 96.06 345 THR A C 1
ATOM 2664 O O . THR A 1 345 ? 9.992 -24.578 -9.656 1 96.06 345 THR A O 1
ATOM 2667 N N . LYS A 1 346 ? 8.844 -25.312 -11.453 1 95.12 346 LYS A N 1
ATOM 2668 C CA . LYS A 1 346 ? 8.18 -24.016 -11.625 1 95.12 346 LYS A CA 1
ATOM 2669 C C . LYS A 1 346 ? 7.195 -23.75 -10.492 1 95.12 346 LYS A C 1
ATOM 2671 O O . LYS A 1 346 ? 7.035 -22.594 -10.07 1 95.12 346 LYS A O 1
ATOM 2676 N N . ILE A 1 347 ? 6.559 -24.719 -10 1 93.81 347 ILE A N 1
ATOM 2677 C CA . ILE A 1 347 ? 5.613 -24.516 -8.906 1 93.81 347 ILE A CA 1
ATOM 2678 C C . ILE A 1 347 ? 6.371 -24.156 -7.629 1 93.81 347 ILE A C 1
ATOM 2680 O O . ILE A 1 347 ? 5.879 -23.375 -6.812 1 93.81 347 ILE A O 1
ATOM 2684 N N . LYS A 1 348 ? 7.586 -24.688 -7.445 1 94 348 LYS A N 1
ATOM 2685 C CA . LYS A 1 348 ? 8.43 -24.297 -6.324 1 94 348 LYS A CA 1
ATOM 2686 C C . LYS A 1 348 ? 8.812 -22.812 -6.426 1 94 348 LYS A C 1
ATOM 2688 O O . LYS A 1 348 ? 8.781 -22.094 -5.43 1 94 348 LYS A O 1
ATOM 2693 N N . GLU A 1 349 ? 9.094 -22.391 -7.582 1 93.25 349 GLU A N 1
ATOM 2694 C CA . GLU A 1 349 ? 9.391 -20.984 -7.836 1 93.25 349 GLU A CA 1
ATOM 2695 C C . GLU A 1 349 ? 8.188 -20.094 -7.523 1 93.25 349 GLU A C 1
ATOM 2697 O O . GLU A 1 349 ? 8.328 -19.031 -6.926 1 93.25 349 GLU A O 1
ATOM 2702 N N . LEU A 1 350 ? 7.047 -20.531 -7.891 1 91.75 350 LEU A N 1
ATOM 2703 C CA . LEU A 1 350 ? 5.82 -19.797 -7.641 1 91.75 350 LEU A CA 1
ATOM 2704 C C . LEU A 1 350 ? 5.547 -19.672 -6.141 1 91.75 350 LEU A C 1
ATOM 2706 O O . LEU A 1 350 ? 5.176 -18.609 -5.656 1 91.75 350 LEU A O 1
ATOM 2710 N N . GLU A 1 351 ? 5.711 -20.781 -5.492 1 92.62 351 GLU A N 1
ATOM 2711 C CA . GLU A 1 351 ? 5.523 -20.75 -4.047 1 92.62 351 GLU A CA 1
ATOM 2712 C C . GLU A 1 351 ? 6.453 -19.734 -3.385 1 92.62 351 GLU A C 1
ATOM 2714 O O . GLU A 1 351 ? 6.035 -19 -2.49 1 92.62 351 GLU A O 1
ATOM 2719 N N . GLU A 1 352 ? 7.68 -19.703 -3.824 1 92.88 352 GLU A N 1
ATOM 2720 C CA . GLU A 1 352 ? 8.641 -18.75 -3.287 1 92.88 352 GLU A CA 1
ATOM 2721 C C . GLU A 1 352 ? 8.219 -17.312 -3.576 1 92.88 352 GLU A C 1
ATOM 2723 O O . GLU A 1 352 ? 8.273 -16.453 -2.695 1 92.88 352 GLU A O 1
ATOM 2728 N N . ASN A 1 353 ? 7.781 -17.109 -4.766 1 91.44 353 ASN A N 1
ATOM 2729 C CA . ASN A 1 353 ? 7.352 -15.766 -5.145 1 91.44 353 ASN A CA 1
ATOM 2730 C C . ASN A 1 353 ? 6.109 -15.336 -4.371 1 91.44 353 ASN A C 1
ATOM 2732 O O . ASN A 1 353 ? 5.996 -14.18 -3.973 1 91.44 353 ASN A O 1
ATOM 2736 N N . ILE A 1 354 ? 5.211 -16.188 -4.16 1 92.19 354 ILE A N 1
ATOM 2737 C CA . ILE A 1 354 ? 4.004 -15.883 -3.398 1 92.19 354 ILE A CA 1
ATOM 2738 C C . ILE A 1 354 ? 4.379 -15.539 -1.958 1 92.19 354 ILE A C 1
ATOM 2740 O O . ILE A 1 354 ? 3.836 -14.594 -1.377 1 92.19 354 ILE A O 1
ATOM 2744 N N . ASN A 1 355 ? 5.297 -16.281 -1.429 1 92.12 355 ASN A N 1
ATOM 2745 C CA . ASN A 1 355 ? 5.773 -15.969 -0.086 1 92.12 355 ASN A CA 1
ATOM 2746 C C . ASN A 1 355 ? 6.398 -14.578 -0.019 1 92.12 355 ASN A C 1
ATOM 2748 O O . ASN A 1 355 ? 6.172 -13.836 0.94 1 92.12 355 ASN A O 1
ATOM 2752 N N . ASN A 1 356 ? 7.141 -14.242 -0.984 1 90.06 356 ASN A N 1
ATOM 2753 C CA . ASN A 1 356 ? 7.738 -12.914 -1.052 1 90.06 356 ASN A CA 1
ATOM 2754 C C . ASN A 1 356 ? 6.672 -11.828 -1.14 1 90.06 356 ASN A C 1
ATOM 2756 O O . ASN A 1 356 ? 6.797 -10.773 -0.506 1 90.06 356 ASN A O 1
ATOM 2760 N N . VAL A 1 357 ? 5.668 -12.078 -1.915 1 88.06 357 VAL A N 1
ATOM 2761 C CA . VAL A 1 357 ? 4.555 -11.141 -2.023 1 88.06 357 VAL A CA 1
ATOM 2762 C C . VAL A 1 357 ? 3.875 -10.992 -0.664 1 88.06 357 VAL A C 1
ATOM 2764 O O . VAL A 1 357 ? 3.584 -9.875 -0.23 1 88.06 357 VAL A O 1
ATOM 2767 N N . SER A 1 358 ? 3.635 -12.078 -0.022 1 89.88 358 SER A N 1
ATOM 2768 C CA . SER A 1 358 ? 3.027 -12.055 1.305 1 89.88 358 SER A CA 1
ATOM 2769 C C . SER A 1 358 ? 3.861 -11.234 2.283 1 89.88 358 SER A C 1
ATOM 2771 O O . SER A 1 358 ? 3.324 -10.422 3.039 1 89.88 358 SER A O 1
ATOM 2773 N N . GLU A 1 359 ? 5.16 -11.398 2.268 1 89.12 359 GLU A N 1
ATOM 2774 C CA . GLU A 1 359 ? 6.059 -10.641 3.129 1 89.12 359 GLU A CA 1
ATOM 2775 C C . GLU A 1 359 ? 6 -9.148 2.811 1 89.12 359 GLU A C 1
ATOM 2777 O O . GLU A 1 359 ? 5.961 -8.312 3.717 1 89.12 359 GLU A O 1
ATOM 2782 N N . SER A 1 360 ? 6.012 -8.891 1.536 1 86 360 SER A N 1
ATOM 2783 C CA . SER A 1 360 ? 5.926 -7.5 1.104 1 86 360 SER A CA 1
ATOM 2784 C C . SER A 1 360 ? 4.617 -6.859 1.562 1 86 360 SER A C 1
ATOM 2786 O O . SER A 1 360 ? 4.605 -5.715 2.014 1 86 360 SER A O 1
ATOM 2788 N N . LEU A 1 361 ? 3.58 -7.574 1.497 1 86.06 361 LEU A N 1
ATOM 2789 C CA . LEU A 1 361 ? 2.277 -7.074 1.916 1 86.06 361 LEU A CA 1
ATOM 2790 C C . LEU A 1 361 ? 2.254 -6.805 3.416 1 86.06 361 LEU A C 1
ATOM 2792 O O . LEU A 1 361 ? 1.647 -5.832 3.867 1 86.06 361 LEU A O 1
ATOM 2796 N N . ASN A 1 362 ? 2.916 -7.582 4.168 1 87.06 362 ASN A N 1
ATOM 2797 C CA . ASN A 1 362 ? 3.037 -7.336 5.598 1 87.06 362 ASN A CA 1
ATOM 2798 C C . ASN A 1 362 ? 3.797 -6.043 5.883 1 87.06 362 ASN A C 1
ATOM 2800 O O . ASN A 1 362 ? 3.414 -5.273 6.766 1 87.06 362 ASN A O 1
ATOM 2804 N N . LYS A 1 363 ? 4.828 -5.797 5.195 1 83.69 363 LYS A N 1
ATOM 2805 C CA . LYS A 1 363 ? 5.582 -4.555 5.328 1 83.69 363 LYS A CA 1
ATOM 2806 C C . LYS A 1 363 ? 4.73 -3.352 4.934 1 83.69 363 LYS A C 1
ATOM 2808 O O . LYS A 1 363 ? 4.781 -2.307 5.586 1 83.69 363 LYS A O 1
ATOM 2813 N N . ILE A 1 364 ? 3.969 -3.541 3.885 1 82.38 364 ILE A N 1
ATOM 2814 C CA . ILE A 1 364 ? 3.064 -2.496 3.418 1 82.38 364 ILE A CA 1
ATOM 2815 C C . ILE A 1 364 ? 2.037 -2.178 4.504 1 82.38 364 ILE A C 1
ATOM 2817 O O . ILE A 1 364 ? 1.757 -1.009 4.777 1 82.38 364 ILE A O 1
ATOM 2821 N N . THR A 1 365 ? 1.543 -3.18 5.117 1 84.38 365 THR A N 1
ATOM 2822 C CA . THR A 1 365 ? 0.586 -2.996 6.203 1 84.38 365 THR A CA 1
ATOM 2823 C C . THR A 1 365 ? 1.214 -2.209 7.348 1 84.38 365 THR A C 1
ATOM 2825 O O . THR A 1 365 ? 0.606 -1.272 7.871 1 84.38 365 THR A O 1
ATOM 2828 N N . ALA A 1 366 ? 2.41 -2.551 7.742 1 83.44 366 ALA A N 1
ATOM 2829 C CA . ALA A 1 366 ? 3.105 -1.856 8.828 1 83.44 366 ALA A CA 1
ATOM 2830 C C . ALA A 1 366 ? 3.344 -0.391 8.469 1 83.44 366 ALA A C 1
ATOM 2832 O O . ALA A 1 366 ? 3.119 0.497 9.297 1 83.44 366 ALA A O 1
ATOM 2833 N N . SER A 1 367 ? 3.805 -0.174 7.266 1 79.62 367 SER A N 1
ATOM 2834 C CA . SER A 1 367 ? 4.051 1.188 6.805 1 79.62 367 SER A CA 1
ATOM 2835 C C . SER A 1 367 ? 2.758 1.996 6.754 1 79.62 367 SER A C 1
ATOM 2837 O O . SER A 1 367 ? 2.734 3.164 7.148 1 79.62 367 SER A O 1
ATOM 2839 N N . LYS A 1 368 ? 1.716 1.425 6.32 1 81.69 368 LYS A N 1
ATOM 2840 C CA . LYS A 1 368 ? 0.396 2.049 6.289 1 81.69 368 LYS A CA 1
ATOM 2841 C C . LYS A 1 368 ? -0.048 2.461 7.691 1 81.69 368 LYS A C 1
ATOM 2843 O O . LYS A 1 368 ? -0.533 3.576 7.891 1 81.69 368 LYS A O 1
ATOM 2848 N N . ASP A 1 369 ? 0.136 1.661 8.68 1 82.69 369 ASP A N 1
ATOM 2849 C CA . ASP A 1 369 ? -0.227 1.968 10.055 1 82.69 369 ASP A CA 1
ATOM 2850 C C . ASP A 1 369 ? 0.549 3.178 10.57 1 82.69 369 ASP A C 1
ATOM 2852 O O . ASP A 1 369 ? -0.007 4.023 11.273 1 82.69 369 ASP A O 1
ATOM 2856 N N . ASN A 1 370 ? 1.773 3.225 10.195 1 80.19 370 ASN A N 1
ATOM 2857 C CA . ASN A 1 370 ? 2.594 4.367 10.578 1 80.19 370 ASN A CA 1
ATOM 2858 C C . ASN A 1 370 ? 2.082 5.664 9.953 1 80.19 370 ASN A C 1
ATOM 2860 O O . ASN A 1 370 ? 2.039 6.703 10.617 1 80.19 370 ASN A O 1
ATOM 2864 N N . VAL A 1 371 ? 1.676 5.582 8.719 1 77.5 371 VAL A N 1
ATOM 2865 C CA . VAL A 1 371 ? 1.146 6.754 8.023 1 77.5 371 VAL A CA 1
ATOM 2866 C C . VAL A 1 371 ? -0.148 7.207 8.695 1 77.5 371 VAL A C 1
ATOM 2868 O O . VAL A 1 371 ? -0.352 8.406 8.922 1 77.5 371 VAL A O 1
ATOM 2871 N N . VAL A 1 372 ? -1.002 6.266 9.078 1 79 372 VAL A N 1
ATOM 2872 C CA . VAL A 1 372 ? -2.258 6.57 9.758 1 79 372 VAL A CA 1
ATOM 2873 C C . VAL A 1 372 ? -1.972 7.293 11.078 1 79 372 VAL A C 1
ATOM 2875 O O . VAL A 1 372 ? -2.609 8.297 11.391 1 79 372 VAL A O 1
ATOM 2878 N N . ASN A 1 373 ? -1.011 6.867 11.82 1 81.19 373 ASN A N 1
ATOM 2879 C CA . ASN A 1 373 ? -0.641 7.477 13.094 1 81.19 373 ASN A CA 1
ATOM 2880 C C . ASN A 1 373 ? -0.121 8.898 12.898 1 81.19 373 ASN A C 1
ATOM 2882 O O . ASN A 1 373 ? -0.469 9.805 13.664 1 81.19 373 ASN A O 1
ATOM 2886 N N . LYS A 1 374 ? 0.691 9.039 11.883 1 75.44 374 LYS A N 1
ATOM 2887 C CA . LYS A 1 374 ? 1.241 10.367 11.602 1 75.44 374 LYS A CA 1
ATOM 2888 C C . LYS A 1 374 ? 0.143 11.336 11.18 1 75.44 374 LYS A C 1
ATOM 2890 O O . LYS A 1 374 ? 0.107 12.477 11.648 1 75.44 374 LYS A O 1
ATOM 2895 N N . ILE A 1 375 ? -0.769 10.93 10.406 1 75.44 375 ILE A N 1
ATOM 2896 C CA . ILE A 1 375 ? -1.881 11.758 9.953 1 75.44 375 ILE A CA 1
ATOM 2897 C C . ILE A 1 375 ? -2.779 12.102 11.141 1 75.44 375 ILE A C 1
ATOM 2899 O O . ILE A 1 375 ? -3.229 13.242 11.273 1 75.44 375 ILE A O 1
ATOM 2903 N N . GLY A 1 376 ? -3.018 11.094 11.984 1 74.31 376 GLY A N 1
ATOM 2904 C CA . GLY A 1 376 ? -3.77 11.375 13.195 1 74.31 376 GLY A CA 1
ATOM 2905 C C . GLY A 1 376 ? -3.145 12.461 14.047 1 74.31 376 GLY A C 1
ATOM 2906 O O . GLY A 1 376 ? -3.846 13.336 14.555 1 74.31 376 GLY A O 1
ATOM 2907 N N . SER A 1 377 ? -1.88 12.477 14.211 1 74.31 377 SER A N 1
ATOM 2908 C CA . SER A 1 377 ? -1.155 13.484 14.977 1 74.31 377 SER A CA 1
ATOM 2909 C C . SER A 1 377 ? -1.275 14.859 14.328 1 74.31 377 SER A C 1
ATOM 2911 O O . SER A 1 377 ? -1.467 15.859 15.023 1 74.31 377 SER A O 1
ATOM 2913 N N . VAL A 1 378 ? -1.164 14.875 13.008 1 74.12 378 VAL A N 1
ATOM 2914 C CA . VAL A 1 378 ? -1.259 16.141 12.281 1 74.12 378 VAL A CA 1
ATOM 2915 C C . VAL A 1 378 ? -2.666 16.719 12.422 1 74.12 378 VAL A C 1
ATOM 2917 O O . VAL A 1 378 ? -2.836 17.922 12.578 1 74.12 378 VAL A O 1
ATOM 2920 N N . VAL A 1 379 ? -3.697 15.891 12.43 1 72.31 379 VAL A N 1
ATOM 2921 C CA . VAL A 1 379 ? -5.074 16.328 12.633 1 72.31 379 VAL A CA 1
ATOM 2922 C C . VAL A 1 379 ? -5.219 16.969 14.008 1 72.31 379 VAL A C 1
ATOM 2924 O O . VAL A 1 379 ? -5.82 18.031 14.141 1 72.31 379 VAL A O 1
ATOM 2927 N N . ALA A 1 380 ? -4.676 16.359 15.039 1 72.44 380 ALA A N 1
ATOM 2928 C CA . ALA A 1 380 ? -4.75 16.875 16.391 1 72.44 380 ALA A CA 1
ATOM 2929 C C . ALA A 1 380 ? -4.094 18.25 16.5 1 72.44 380 ALA A C 1
ATOM 2931 O O . ALA A 1 380 ? -4.664 19.188 17.078 1 72.44 380 ALA A O 1
ATOM 2932 N N . VAL A 1 381 ? -2.945 18.391 15.883 1 71.25 381 VAL A N 1
ATOM 2933 C CA . VAL A 1 381 ? -2.215 19.656 15.922 1 71.25 381 VAL A CA 1
ATOM 2934 C C . VAL A 1 381 ? -2.973 20.719 15.133 1 71.25 381 VAL A C 1
ATOM 2936 O O . VAL A 1 381 ? -3.041 21.875 15.539 1 71.25 381 VAL A O 1
ATOM 2939 N N . SER A 1 382 ? -3.502 20.328 14 1 70.44 382 SER A N 1
ATOM 2940 C CA . SER A 1 382 ? -4.289 21.25 13.188 1 70.44 382 SER A CA 1
ATOM 2941 C C . SER A 1 382 ? -5.512 21.75 13.945 1 70.44 382 SER A C 1
ATOM 2943 O O . SER A 1 382 ? -5.848 22.938 13.883 1 70.44 382 SER A O 1
ATOM 2945 N N . GLN A 1 383 ? -6.195 20.922 14.695 1 69.81 383 GLN A N 1
ATOM 2946 C CA . GLN A 1 383 ? -7.352 21.297 15.508 1 69.81 383 GLN A CA 1
ATOM 2947 C C . GLN A 1 383 ? -6.945 22.25 16.625 1 69.81 383 GLN A C 1
ATOM 2949 O O . GLN A 1 383 ? -7.641 23.234 16.891 1 69.81 383 GLN A O 1
ATOM 2954 N N . GLU A 1 384 ? -5.855 21.922 17.234 1 71.25 384 GLU A N 1
ATOM 2955 C CA . GLU A 1 384 ? -5.332 22.797 18.281 1 71.25 384 GLU A CA 1
ATOM 2956 C C . GLU A 1 384 ? -4.969 24.172 17.734 1 71.25 384 GLU A C 1
ATOM 2958 O O . GLU A 1 384 ? -5.273 25.203 18.344 1 71.25 384 GLU A O 1
ATOM 2963 N N . THR A 1 385 ? -4.348 24.141 16.562 1 68.94 385 THR A N 1
ATOM 2964 C CA . THR A 1 385 ? -3.988 25.391 15.906 1 68.94 385 THR A CA 1
ATOM 2965 C C . THR A 1 385 ? -5.234 26.219 15.594 1 68.94 385 THR A C 1
ATOM 2967 O O . THR A 1 385 ? -5.266 27.422 15.828 1 68.94 385 THR A O 1
ATOM 2970 N N . ALA A 1 386 ? -6.266 25.547 15.117 1 66.12 386 ALA A N 1
ATOM 2971 C CA . ALA A 1 386 ? -7.523 26.234 14.828 1 66.12 386 ALA A CA 1
ATOM 2972 C C . ALA A 1 386 ? -8.109 26.859 16.094 1 66.12 386 ALA A C 1
ATOM 2974 O O . ALA A 1 386 ? -8.555 28 16.062 1 66.12 386 ALA A O 1
ATOM 2975 N N . ALA A 1 387 ? -8.102 26.156 17.219 1 70.12 387 ALA A N 1
ATOM 2976 C CA . ALA A 1 387 ? -8.641 26.641 18.5 1 70.12 387 ALA A CA 1
ATOM 2977 C C . ALA A 1 387 ? -7.852 27.844 19 1 70.12 387 ALA A C 1
ATOM 2979 O O . ALA A 1 387 ? -8.438 28.844 19.438 1 70.12 387 ALA A O 1
ATOM 2980 N N . ILE A 1 388 ? -6.52 27.719 18.859 1 70.38 388 ILE A N 1
ATOM 2981 C CA . ILE A 1 388 ? -5.656 28.797 19.344 1 70.38 388 ILE A CA 1
ATOM 2982 C C . ILE A 1 388 ? -5.836 30.031 18.484 1 70.38 388 ILE A C 1
ATOM 2984 O O . ILE A 1 388 ? -5.84 31.156 19 1 70.38 388 ILE A O 1
ATOM 2988 N N . THR A 1 389 ? -6.035 29.797 17.219 1 68.94 389 THR A N 1
ATOM 2989 C CA . THR A 1 389 ? -6.25 30.906 16.297 1 68.94 389 THR A CA 1
ATOM 2990 C C . THR A 1 389 ? -7.531 31.656 16.641 1 68.94 389 THR A C 1
ATOM 2992 O O . THR A 1 389 ? -7.578 32.875 16.562 1 68.94 389 THR A O 1
ATOM 2995 N N . GLU A 1 390 ? -8.594 30.953 17.031 1 68.94 390 GLU A N 1
ATOM 2996 C CA . GLU A 1 390 ? -9.828 31.594 17.469 1 68.94 390 GLU A CA 1
ATOM 2997 C C . GLU A 1 390 ? -9.602 32.469 18.703 1 68.94 390 GLU A C 1
ATOM 2999 O O . GLU A 1 390 ? -10.125 33.562 18.781 1 68.94 390 GLU A O 1
ATOM 3004 N N . GLU A 1 391 ? -8.844 31.984 19.609 1 68 391 GLU A N 1
ATOM 3005 C CA . GLU A 1 391 ? -8.531 32.719 20.828 1 68 391 GLU A CA 1
ATOM 3006 C C . GLU A 1 391 ? -7.734 34 20.516 1 68 391 GLU A C 1
ATOM 3008 O O . GLU A 1 391 ? -8.008 35.062 21.078 1 68 391 GLU A O 1
ATOM 3013 N N . VAL A 1 392 ? -6.758 33.812 19.609 1 69.31 392 VAL A N 1
ATOM 3014 C CA . VAL A 1 392 ? -5.926 34.938 19.219 1 69.31 392 VAL A CA 1
ATOM 3015 C C . VAL A 1 392 ? -6.773 36 18.5 1 69.31 392 VAL A C 1
ATOM 3017 O O . VAL A 1 392 ? -6.594 37.188 18.719 1 69.31 392 VAL A O 1
ATOM 3020 N N . SER A 1 393 ? -7.691 35.562 17.672 1 66.44 393 SER A N 1
ATOM 3021 C CA . SER A 1 393 ? -8.609 36.469 17 1 66.44 393 SER A CA 1
ATOM 3022 C C . SER A 1 393 ? -9.422 37.281 18 1 66.44 393 SER A C 1
ATOM 3024 O O . SER A 1 393 ? -9.531 38.5 17.875 1 66.44 393 SER A O 1
ATOM 3026 N N . ALA A 1 394 ? -9.977 36.594 19.031 1 67.56 394 ALA A N 1
ATOM 3027 C CA . ALA A 1 394 ? -10.75 37.281 20.078 1 67.56 394 ALA A CA 1
ATOM 3028 C C . ALA A 1 394 ? -9.891 38.281 20.828 1 67.56 394 ALA A C 1
ATOM 3030 O O . ALA A 1 394 ? -10.336 39.406 21.109 1 67.56 394 ALA A O 1
ATOM 3031 N N . ALA A 1 395 ? -8.656 37.875 21.109 1 65.12 395 ALA A N 1
ATOM 3032 C CA . ALA A 1 395 ? -7.727 38.75 21.812 1 65.12 395 ALA A CA 1
ATOM 3033 C C . ALA A 1 395 ? -7.375 39.969 20.984 1 65.12 395 ALA A C 1
ATOM 3035 O O . ALA A 1 395 ? -7.281 41.062 21.5 1 65.12 395 ALA A O 1
ATOM 3036 N N . SER A 1 396 ? -7.234 39.75 19.719 1 65.81 396 SER A N 1
ATOM 3037 C CA . SER A 1 396 ? -6.926 40.844 18.781 1 65.81 396 SER A CA 1
ATOM 3038 C C . SER A 1 396 ? -8.078 41.844 18.688 1 65.81 396 SER A C 1
ATOM 3040 O O . SER A 1 396 ? -7.863 43.031 18.609 1 65.81 396 SER A O 1
ATOM 3042 N N . GLU A 1 397 ? -9.352 41.344 18.734 1 67.06 397 GLU A N 1
ATOM 3043 C CA . GLU A 1 397 ? -10.523 42.188 18.734 1 67.06 397 GLU A CA 1
ATOM 3044 C C . GLU A 1 397 ? -10.578 43.062 20 1 67.06 397 GLU A C 1
ATOM 3046 O O . GLU A 1 397 ? -10.875 44.25 19.922 1 67.06 397 GLU A O 1
ATOM 3051 N N . GLN A 1 398 ? -10.352 42.438 21.125 1 67.12 398 GLN A N 1
ATOM 3052 C CA . GLN A 1 398 ? -10.328 43.156 22.406 1 67.12 398 GLN A CA 1
ATOM 3053 C C . GLN A 1 398 ? -9.25 44.25 22.406 1 67.12 398 GLN A C 1
ATOM 3055 O O . GLN A 1 398 ? -9.484 45.375 22.891 1 67.12 398 GLN A O 1
ATOM 3060 N N . GLN A 1 399 ? -8.109 43.875 21.828 1 64.5 399 GLN A N 1
ATOM 3061 C CA . GLN A 1 399 ? -7.016 44.844 21.75 1 64.5 399 GLN A CA 1
ATOM 3062 C C . GLN A 1 399 ? -7.391 46.031 20.859 1 64.5 399 GLN A C 1
ATOM 3064 O O . GLN A 1 399 ? -7.102 47.156 21.219 1 64.5 399 GLN A O 1
ATOM 3069 N N . SER A 1 400 ? -8.008 45.781 19.75 1 66.06 400 SER A N 1
ATOM 3070 C CA . SER A 1 400 ? -8.469 46.844 18.859 1 66.06 400 SER A CA 1
ATOM 3071 C C . SER A 1 400 ? -9.445 47.781 19.562 1 66.06 400 SER A C 1
ATOM 3073 O O . SER A 1 400 ? -9.367 49 19.422 1 66.06 400 SER A O 1
ATOM 3075 N N . ALA A 1 401 ? -10.375 47.156 20.375 1 67.88 401 ALA A N 1
ATOM 3076 C CA . ALA A 1 401 ? -11.328 47.938 21.156 1 67.88 401 ALA A CA 1
ATOM 3077 C C . ALA A 1 401 ? -10.617 48.812 22.188 1 67.88 401 ALA A C 1
ATOM 3079 O O . ALA A 1 401 ? -10.984 49.969 22.375 1 67.88 401 ALA A O 1
ATOM 3080 N N . GLY A 1 402 ? -9.602 48.188 22.828 1 66.12 402 GLY A N 1
ATOM 3081 C CA . GLY A 1 402 ? -8.805 48.938 23.781 1 66.12 402 GLY A CA 1
ATOM 3082 C C . GLY A 1 402 ? -8.078 50.094 23.172 1 66.12 402 GLY A C 1
ATOM 3083 O O . GLY A 1 402 ? -8.062 51.188 23.734 1 66.12 402 GLY A O 1
ATOM 3084 N N . LEU A 1 403 ? -7.578 49.969 21.984 1 66.75 403 LEU A N 1
ATOM 3085 C CA . LEU A 1 403 ? -6.875 51.031 21.266 1 66.75 403 LEU A CA 1
ATOM 3086 C C . LEU A 1 403 ? -7.828 52.156 20.891 1 66.75 403 LEU A C 1
ATOM 3088 O O . LEU A 1 403 ? -7.461 53.312 20.938 1 66.75 403 LEU A O 1
ATOM 3092 N N . GLN A 1 404 ? -9.078 51.844 20.5 1 68.19 404 GLN A N 1
ATOM 3093 C CA . GLN A 1 404 ? -10.078 52.844 20.172 1 68.19 404 GLN A CA 1
ATOM 3094 C C . GLN A 1 404 ? -10.406 53.688 21.406 1 68.19 404 GLN A C 1
ATOM 3096 O O . GLN A 1 404 ? -10.531 54.938 21.297 1 68.19 404 GLN A O 1
ATOM 3101 N N . GLU A 1 405 ? -10.562 53.031 22.547 1 70.25 405 GLU A N 1
ATOM 3102 C CA . GLU A 1 405 ? -10.844 53.75 23.797 1 70.25 405 GLU A CA 1
ATOM 3103 C C . GLU A 1 405 ? -9.695 54.688 24.156 1 70.25 405 GLU A C 1
ATOM 3105 O O . GLU A 1 405 ? -9.938 55.812 24.625 1 70.25 405 GLU A O 1
ATOM 3110 N N . MET A 1 406 ? -8.469 54.281 23.906 1 69.62 406 MET A N 1
ATOM 3111 C CA . MET A 1 406 ? -7.293 55.094 24.172 1 69.62 406 MET A CA 1
ATOM 3112 C C . MET A 1 406 ? -7.281 56.344 23.297 1 69.62 406 MET A C 1
ATOM 3114 O O . MET A 1 406 ? -6.898 57.406 23.75 1 69.62 406 MET A O 1
ATOM 3118 N N . THR A 1 407 ? -7.73 56.156 22.078 1 70 407 THR A N 1
ATOM 3119 C CA . THR A 1 407 ? -7.828 57.312 21.156 1 70 407 THR A CA 1
ATOM 3120 C C . THR A 1 407 ? -8.789 58.344 21.703 1 70 407 THR A C 1
ATOM 3122 O O . THR A 1 407 ? -8.477 59.531 21.703 1 70 407 THR A O 1
ATOM 3125 N N . VAL A 1 408 ? -9.969 57.906 22.156 1 73.06 408 VAL A N 1
ATOM 3126 C CA . VAL A 1 408 ? -10.977 58.812 22.688 1 73.06 408 VAL A CA 1
ATOM 3127 C C . VAL A 1 408 ? -10.43 59.531 23.922 1 73.06 408 VAL A C 1
ATOM 3129 O O . VAL A 1 408 ? -10.617 60.75 24.062 1 73.06 408 VAL A O 1
ATOM 3132 N N . GLN A 1 409 ? -9.688 58.75 24.75 1 68.19 409 GLN A N 1
ATOM 3133 C CA . GLN A 1 409 ? -9.141 59.344 25.969 1 68.19 409 GLN A CA 1
ATOM 3134 C C . GLN A 1 409 ? -8.055 60.375 25.656 1 68.19 409 GLN A C 1
ATOM 3136 O O . GLN A 1 409 ? -7.98 61.406 26.281 1 68.19 409 GLN A O 1
ATOM 3141 N N . ALA A 1 410 ? -7.242 60.062 24.656 1 70.06 410 ALA A N 1
ATOM 3142 C CA . ALA A 1 410 ? -6.207 61 24.219 1 70.06 410 ALA A CA 1
ATOM 3143 C C . ALA A 1 410 ? -6.816 62.281 23.688 1 70.06 410 ALA A C 1
ATOM 3145 O O . ALA A 1 410 ? -6.32 63.375 23.953 1 70.06 410 ALA A O 1
ATOM 3146 N N . GLN A 1 411 ? -7.914 62.188 22.953 1 72.5 411 GLN A N 1
ATOM 3147 C CA . GLN A 1 411 ? -8.617 63.344 22.422 1 72.5 411 GLN A CA 1
ATOM 3148 C C . GLN A 1 411 ? -9.195 64.188 23.531 1 72.5 411 GLN A C 1
ATOM 3150 O O . GLN A 1 411 ? -9.125 65.438 23.484 1 72.5 411 GLN A O 1
ATOM 3155 N N . THR A 1 412 ? -9.734 63.531 24.516 1 73.88 412 THR A N 1
ATOM 3156 C CA . THR A 1 412 ? -10.305 64.25 25.656 1 73.88 412 THR A CA 1
ATOM 3157 C C . THR A 1 412 ? -9.234 65 26.406 1 73.88 412 THR A C 1
ATOM 3159 O O . THR A 1 412 ? -9.453 66.188 26.797 1 73.88 412 THR A O 1
ATOM 3162 N N . LEU A 1 413 ? -8.086 64.375 26.531 1 72.06 413 LEU A N 1
ATOM 3163 C CA . LEU A 1 413 ? -6.965 65.062 27.203 1 72.06 413 LEU A CA 1
ATOM 3164 C C . LEU A 1 413 ? -6.508 66.25 26.422 1 72.06 413 LEU A C 1
ATOM 3166 O O . LEU A 1 413 ? -6.195 67.312 27 1 72.06 413 LEU A O 1
ATOM 3170 N N . LYS A 1 414 ? -6.504 66.188 25.141 1 73 414 LYS A N 1
ATOM 3171 C CA . LYS A 1 414 ? -6.164 67.312 24.266 1 73 414 LYS A CA 1
ATOM 3172 C C . LYS A 1 414 ? -7.16 68.5 24.438 1 73 414 LYS A C 1
ATOM 3174 O O . LYS A 1 414 ? -6.773 69.625 24.484 1 73 414 LYS A O 1
ATOM 3179 N N . GLU A 1 415 ? -8.414 68.125 24.547 1 76.69 415 GLU A N 1
ATOM 3180 C CA . GLU A 1 415 ? -9.453 69.188 24.75 1 76.69 415 GLU A CA 1
ATOM 3181 C C . GLU A 1 415 ? -9.258 69.875 26.078 1 76.69 415 GLU A C 1
ATOM 3183 O O . GLU A 1 415 ? -9.453 71.125 26.141 1 76.69 415 GLU A O 1
ATOM 3188 N N . TYR A 1 416 ? -8.836 69.062 27.062 1 70.12 416 TYR A N 1
ATOM 3189 C CA . TYR A 1 416 ? -8.586 69.688 28.359 1 70.12 416 TYR A CA 1
ATOM 3190 C C . TYR A 1 416 ? -7.395 70.688 28.281 1 70.12 416 TYR A C 1
ATOM 3192 O O . TYR A 1 416 ? -7.434 71.75 28.844 1 70.12 416 TYR A O 1
ATOM 3200 N N . ALA A 1 417 ? -6.395 70.312 27.562 1 72.81 417 ALA A N 1
ATOM 3201 C CA . ALA A 1 417 ? -5.219 71.125 27.375 1 72.81 417 ALA A CA 1
ATOM 3202 C C . ALA A 1 417 ? -5.57 72.438 26.609 1 72.81 417 ALA A C 1
ATOM 3204 O O . ALA A 1 417 ? -5.117 73.5 26.984 1 72.81 417 ALA A O 1
ATOM 3205 N N . ASP A 1 418 ? -6.391 72.312 25.609 1 74 418 ASP A N 1
ATOM 3206 C CA . ASP A 1 418 ? -6.828 73.438 24.828 1 74 418 ASP A CA 1
ATOM 3207 C C . ASP A 1 418 ? -7.648 74.438 25.672 1 74 418 ASP A C 1
ATOM 3209 O O . ASP A 1 418 ? -7.496 75.625 25.562 1 74 418 ASP A O 1
ATOM 3213 N N . ALA A 1 419 ? -8.477 73.875 26.5 1 73.56 419 ALA A N 1
ATOM 3214 C CA . ALA A 1 419 ? -9.297 74.688 27.391 1 73.56 419 ALA A CA 1
ATOM 3215 C C . ALA A 1 419 ? -8.43 75.438 28.375 1 73.56 419 ALA A C 1
ATOM 3217 O O . ALA A 1 419 ? -8.68 76.625 28.625 1 73.56 419 ALA A O 1
ATOM 3218 N N . LEU A 1 420 ? -7.41 74.875 28.812 1 71.81 420 LEU A N 1
ATOM 3219 C CA . LEU A 1 420 ? -6.473 75.5 29.719 1 71.81 420 LEU A CA 1
ATOM 3220 C C . LEU A 1 420 ? -5.727 76.625 29.016 1 71.81 420 LEU A C 1
ATOM 3222 O O . LEU A 1 420 ? -5.562 77.75 29.562 1 71.81 420 LEU A O 1
ATOM 3226 N N . GLU A 1 421 ? -5.371 76.375 27.844 1 74.69 421 GLU A N 1
ATOM 3227 C CA . GLU A 1 421 ? -4.66 77.375 27.031 1 74.69 421 GLU A CA 1
ATOM 3228 C C . GLU A 1 421 ? -5.543 78.562 26.766 1 74.69 421 GLU A C 1
ATOM 3230 O O . GLU A 1 421 ? -5.082 79.75 26.844 1 74.69 421 GLU A O 1
ATOM 3235 N N . SER A 1 422 ? -6.75 78.375 26.516 1 77 422 SER A N 1
ATOM 3236 C CA . SER A 1 422 ? -7.688 79.438 26.219 1 77 422 SER A CA 1
ATOM 3237 C C . SER A 1 422 ? -7.918 80.312 27.438 1 77 422 SER A C 1
ATOM 3239 O O . SER A 1 422 ? -8.055 81.5 27.297 1 77 422 SER A O 1
ATOM 3241 N N . MET A 1 423 ? -7.859 79.688 28.609 1 72.12 423 MET A N 1
ATOM 3242 C CA . MET A 1 423 ? -8.086 80.438 29.844 1 72.12 423 MET A CA 1
ATOM 3243 C C . MET A 1 423 ? -6.914 81.375 30.156 1 72.12 423 MET A C 1
ATOM 3245 O O . MET A 1 423 ? -7.094 82.438 30.75 1 72.12 423 MET A O 1
ATOM 3249 N N . ILE A 1 424 ? -5.734 81 29.578 1 75.12 424 ILE A N 1
ATOM 3250 C CA . ILE A 1 424 ? -4.527 81.688 29.938 1 75.12 424 ILE A CA 1
ATOM 3251 C C . ILE A 1 424 ? -4.176 82.688 28.812 1 75.12 424 ILE A C 1
ATOM 3253 O O . ILE A 1 424 ? -3.426 83.625 29.031 1 75.12 424 ILE A O 1
ATOM 3257 N N . GLU A 1 425 ? -4.641 82.625 27.656 1 78.56 425 GLU A N 1
ATOM 3258 C CA . GLU A 1 425 ? -4.309 83.375 26.484 1 78.56 425 GLU A CA 1
ATOM 3259 C C . GLU A 1 425 ? -4.645 84.875 26.719 1 78.56 425 GLU A C 1
ATOM 3261 O O . GLU A 1 425 ? -3.965 85.75 26.203 1 78.56 425 GLU A O 1
ATOM 3266 N N . GLY A 1 426 ? -5.633 85.188 27.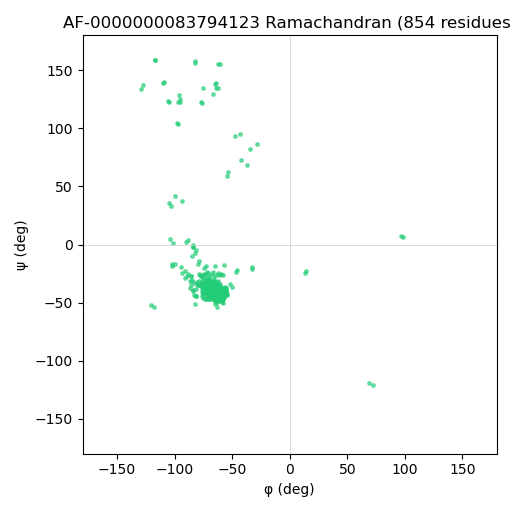625 1 73.88 426 GLY A N 1
ATOM 3267 C CA . GLY A 1 426 ? -6.016 86.562 27.844 1 73.88 426 GLY A CA 1
ATOM 3268 C C . GLY A 1 426 ? -5.121 87.25 28.828 1 73.88 426 GLY A C 1
ATOM 3269 O O . GLY A 1 426 ? -5.207 88.5 28.984 1 73.88 426 GLY A O 1
ATOM 3270 N N . TYR A 1 427 ? -4.195 86.562 29.375 1 78.56 427 TYR A N 1
ATOM 3271 C CA . TYR A 1 427 ? -3.344 87.125 30.391 1 78.56 427 TYR A CA 1
ATOM 3272 C C . TYR A 1 427 ? -1.945 87.438 29.844 1 78.56 427 TYR A C 1
ATOM 3274 O O . TYR A 1 427 ? -1.387 86.562 29.125 1 78.56 427 TYR A O 1
ATOM 3282 N N . LYS A 1 428 ? -1.514 88.75 29.953 1 82.44 428 LYS A N 1
ATOM 3283 C CA . LYS A 1 428 ? -0.164 89.125 29.547 1 82.44 428 LYS A CA 1
ATOM 3284 C C . LYS A 1 428 ? 0.789 89.125 30.734 1 82.44 428 LYS A C 1
ATOM 3286 O O . LYS A 1 428 ? 0.53 89.812 31.734 1 82.44 428 LYS A O 1
ATOM 3291 N N . ILE A 1 429 ? 1.861 88.312 30.594 1 77.38 429 ILE A N 1
ATOM 3292 C CA . ILE A 1 429 ? 2.816 88.25 31.688 1 77.38 429 ILE A CA 1
ATOM 3293 C C . ILE A 1 429 ? 4.227 88.5 31.172 1 77.38 429 ILE A C 1
ATOM 3295 O O . ILE A 1 429 ? 4.512 88.312 30 1 77.38 429 ILE A O 1
ATOM 3299 N N . MET B 1 1 ? -2.531 88.375 66.5 1 32.22 1 MET B N 1
ATOM 3300 C CA . MET B 1 1 ? -1.557 89.375 66.938 1 32.22 1 MET B CA 1
ATOM 3301 C C . MET B 1 1 ? -1.474 90.5 65.875 1 32.22 1 MET B C 1
ATOM 3303 O O . MET B 1 1 ? -0.975 91.625 66.188 1 32.22 1 MET B O 1
ATOM 3307 N N . ASN B 1 2 ? -1.679 89.938 64.562 1 33.97 2 ASN B N 1
ATOM 3308 C CA . ASN B 1 2 ? -1.496 90.75 63.375 1 33.97 2 ASN B CA 1
ATOM 3309 C C . ASN B 1 2 ? -2.637 91.75 63.219 1 33.97 2 ASN B C 1
ATOM 3311 O O . ASN B 1 2 ? -2.594 92.625 62.312 1 33.97 2 ASN B O 1
ATOM 3315 N N . ASP B 1 3 ? -3.641 91.375 63.938 1 43.09 3 ASP B N 1
ATOM 3316 C CA . ASP B 1 3 ? -4.793 92.25 63.906 1 43.09 3 ASP B CA 1
ATOM 3317 C C . ASP B 1 3 ? -4.469 93.562 64.562 1 43.09 3 ASP B C 1
ATOM 3319 O O . ASP B 1 3 ? -5.059 94.625 64.25 1 43.09 3 ASP B O 1
ATOM 3323 N N . ASN B 1 4 ? -3.609 93.438 65.688 1 40.34 4 ASN B N 1
ATOM 3324 C CA . ASN B 1 4 ? -3.34 94.562 66.562 1 40.34 4 ASN B CA 1
ATOM 3325 C C . ASN B 1 4 ? -2.461 95.625 65.812 1 40.34 4 ASN B C 1
ATOM 3327 O O . ASN B 1 4 ? -2.287 96.75 66.25 1 40.34 4 ASN B O 1
ATOM 3331 N N . LYS B 1 5 ? -1.502 95.062 64.938 1 49.22 5 LYS B N 1
ATOM 3332 C CA . LYS B 1 5 ? -0.603 95.938 64.188 1 49.22 5 LYS B CA 1
ATOM 3333 C C . LYS B 1 5 ? -1.359 96.688 63.125 1 49.22 5 LYS B C 1
ATOM 3335 O O . LYS B 1 5 ? -0.79 97.562 62.469 1 49.22 5 LYS B O 1
ATOM 3340 N N . GLN B 1 6 ? -2.467 96.125 62.625 1 44.34 6 GLN B N 1
ATOM 3341 C CA . GLN B 1 6 ? -3.295 96.562 61.5 1 44.34 6 GLN B CA 1
ATOM 3342 C C . GLN B 1 6 ? -4.105 97.812 61.906 1 44.34 6 GLN B C 1
ATOM 3344 O O . GLN B 1 6 ? -4.395 98.625 61.031 1 44.34 6 GLN B O 1
ATOM 3349 N N . LYS B 1 7 ? -4.73 97.812 63.031 1 50.62 7 LYS B N 1
ATOM 3350 C CA . LYS B 1 7 ? -5.453 98.938 63.656 1 50.62 7 LYS B CA 1
ATOM 3351 C C . LYS B 1 7 ? -4.555 100.125 63.844 1 50.62 7 LYS B C 1
ATOM 3353 O O . LYS B 1 7 ? -5.027 101.312 63.781 1 50.62 7 LYS B O 1
ATOM 3358 N N . LYS B 1 8 ? -3.377 100 63.812 1 49.16 8 LYS B N 1
ATOM 3359 C CA . LYS B 1 8 ? -2.355 101 64.125 1 49.16 8 LYS B CA 1
ATOM 3360 C C . LYS B 1 8 ? -1.967 101.75 62.875 1 49.16 8 LYS B C 1
ATOM 3362 O O . LYS B 1 8 ? -1.538 102.938 62.969 1 49.16 8 LYS B O 1
ATOM 3367 N N . SER B 1 9 ? -2.061 101.125 61.656 1 47.78 9 SER B N 1
ATOM 3368 C CA . SER B 1 9 ? -1.724 101.688 60.375 1 47.78 9 SER B CA 1
ATOM 3369 C C . SER B 1 9 ? -2.76 102.75 59.969 1 47.78 9 SER B C 1
ATOM 3371 O O . SER B 1 9 ? -2.424 103.75 59.312 1 47.78 9 SER B O 1
ATOM 3373 N N . TYR B 1 10 ? -4.031 102.5 60.281 1 50.72 10 TYR B N 1
ATOM 3374 C CA . TYR B 1 10 ? -5.117 103.5 60.188 1 50.72 10 TYR B CA 1
ATOM 3375 C C . TYR B 1 10 ? -4.707 104.812 60.781 1 50.72 10 TYR B C 1
ATOM 3377 O O . TYR B 1 10 ? -5.094 105.875 60.281 1 50.72 10 TYR B O 1
ATOM 3385 N N . SER B 1 11 ? -3.744 104.625 61.594 1 58.69 11 SER B N 1
ATOM 3386 C CA . SER B 1 11 ? -3.51 105.688 62.594 1 58.69 11 SER B CA 1
ATOM 3387 C C . SER B 1 11 ? -2.479 106.688 62.125 1 58.69 11 SER B C 1
ATOM 3389 O O . SER B 1 11 ? -2.598 107.875 62.375 1 58.69 11 SER B O 1
ATOM 3391 N N . THR B 1 12 ? -1.656 106.062 61.188 1 58.19 12 THR B N 1
ATOM 3392 C CA . THR B 1 12 ? -0.587 107 60.969 1 58.19 12 THR B CA 1
ATOM 3393 C C . THR B 1 12 ? -1.009 108.062 59.938 1 58.19 12 THR B C 1
ATOM 3395 O O . THR B 1 12 ? -0.744 109.25 60.094 1 58.19 12 THR B O 1
ATOM 3398 N N . LEU B 1 13 ? -1.727 107.5 58.781 1 60.22 13 LEU B N 1
ATOM 3399 C CA . LEU B 1 13 ? -2.211 108.438 57.781 1 60.22 13 LEU B CA 1
ATOM 3400 C C . LEU B 1 13 ? -3.219 109.438 58.406 1 60.22 13 LEU B C 1
ATOM 3402 O O . LEU B 1 13 ? -3.193 110.625 58.156 1 60.22 13 LEU B O 1
ATOM 3406 N N . LYS B 1 14 ? -3.98 108.812 59.219 1 62.56 14 LYS B N 1
ATOM 3407 C CA . LYS B 1 14 ? -4.934 109.625 59.969 1 62.56 14 LYS B CA 1
ATOM 3408 C C . LYS B 1 14 ? -4.211 110.625 60.875 1 62.56 14 LYS B C 1
ATOM 3410 O O . LYS B 1 14 ? -4.566 111.812 60.906 1 62.56 14 LYS B O 1
ATOM 3415 N N . LYS B 1 15 ? -3.205 110.125 61.469 1 61.59 15 LYS B N 1
ATOM 3416 C CA . LYS B 1 15 ? -2.461 111 62.375 1 61.59 15 LYS B CA 1
ATOM 3417 C C . LYS B 1 15 ? -1.706 112.062 61.625 1 61.59 15 LYS B C 1
ATOM 3419 O O . LYS B 1 15 ? -1.69 113.25 62.031 1 61.59 15 LYS B O 1
ATOM 3424 N N . GLN B 1 16 ? -1.183 111.625 60.5 1 60.75 16 GLN B N 1
ATOM 3425 C CA . GLN B 1 16 ? -0.419 112.625 59.719 1 60.75 16 GLN B CA 1
ATOM 3426 C C . GLN B 1 16 ? -1.334 113.688 59.125 1 60.75 16 GLN B C 1
ATOM 3428 O O . GLN B 1 16 ? -1.019 114.875 59.125 1 60.75 16 GLN B O 1
ATOM 3433 N N . LEU B 1 17 ? -2.514 113.188 58.688 1 63.09 17 LEU B N 1
ATOM 3434 C CA . LEU B 1 17 ? -3.477 114.125 58.125 1 63.09 17 LEU B CA 1
ATOM 3435 C C . LEU B 1 17 ? -4.023 115 59.188 1 63.09 17 LEU B C 1
ATOM 3437 O O . LEU B 1 17 ? -4.191 116.25 58.969 1 63.09 17 LEU B O 1
ATOM 3441 N N . ARG B 1 18 ? -4.113 114.5 60.406 1 61.44 18 ARG B N 1
ATOM 3442 C CA . ARG B 1 18 ? -4.574 115.312 61.531 1 61.44 18 ARG B CA 1
ATOM 3443 C C . ARG B 1 18 ? -3.533 116.312 61.938 1 61.44 18 ARG B C 1
ATOM 3445 O O . ARG B 1 18 ? -3.867 117.5 62.156 1 61.44 18 ARG B O 1
ATOM 3452 N N . ILE B 1 19 ? -2.326 115.938 62.031 1 60.78 19 ILE B N 1
ATOM 3453 C CA . ILE B 1 19 ? -1.261 116.875 62.438 1 60.78 19 ILE B CA 1
ATOM 3454 C C . ILE B 1 19 ? -1.088 117.938 61.406 1 60.78 19 ILE B C 1
ATOM 3456 O O . ILE B 1 19 ? -0.96 119.125 61.75 1 60.78 19 ILE B O 1
ATOM 3460 N N . PHE B 1 20 ? -1.251 117.5 60.188 1 60.19 20 PHE B N 1
ATOM 3461 C CA . PHE B 1 20 ? -1.055 118.5 59.125 1 60.19 20 PHE B CA 1
ATOM 3462 C C . PHE B 1 20 ? -2.203 119.5 59.062 1 60.19 20 PHE B C 1
ATOM 3464 O O . PHE B 1 20 ? -1.979 120.688 58.906 1 60.19 20 PHE B O 1
ATOM 3471 N N . LEU B 1 21 ? -3.35 119 59.406 1 59.84 21 LEU B N 1
ATOM 3472 C CA . LEU B 1 21 ? -4.516 119.875 59.344 1 59.84 21 LEU B CA 1
ATOM 3473 C C . LEU B 1 21 ? -4.582 120.75 60.562 1 59.84 21 LEU B C 1
ATOM 3475 O O . LEU B 1 21 ? -4.914 121.938 60.438 1 59.84 21 LEU B O 1
ATOM 3479 N N . ILE B 1 22 ? -4.133 120.312 61.719 1 59.62 22 ILE B N 1
ATOM 3480 C CA . ILE B 1 22 ? -4.078 121.125 62.906 1 59.62 22 ILE B CA 1
ATOM 3481 C C . ILE B 1 22 ? -2.984 122.188 62.781 1 59.62 22 ILE B C 1
ATOM 3483 O O . ILE B 1 22 ? -3.197 123.375 63.062 1 59.62 22 ILE B O 1
ATOM 3487 N N . ALA B 1 23 ? -1.887 121.812 62.312 1 57.97 23 ALA B N 1
ATOM 3488 C CA . ALA B 1 23 ? -0.777 122.75 62.125 1 57.97 23 ALA B CA 1
ATOM 3489 C C . ALA B 1 23 ? -1.139 123.812 61.156 1 57.97 23 ALA B C 1
ATOM 3491 O O . ALA B 1 23 ? -0.792 125 61.344 1 57.97 23 ALA B O 1
ATOM 3492 N N . MET B 1 24 ? -2.029 123.562 60.312 1 57.25 24 MET B N 1
ATOM 3493 C CA . MET B 1 24 ? -2.398 124.5 59.25 1 57.25 24 MET B CA 1
ATOM 3494 C C . MET B 1 24 ? -3.426 125.5 59.75 1 57.25 24 MET B C 1
ATOM 3496 O O . MET B 1 24 ? -3.512 126.625 59.219 1 57.25 24 MET B O 1
ATOM 3500 N N . SER B 1 25 ? -4.172 125 60.75 1 56.09 25 SER B N 1
ATOM 3501 C CA . SER B 1 25 ? -5.184 125.875 61.312 1 56.09 25 SER B CA 1
ATOM 3502 C C . SER B 1 25 ? -4.594 126.812 62.375 1 56.09 25 SER B C 1
ATOM 3504 O O . SER B 1 25 ? -4.922 128 62.469 1 56.09 25 SER B O 1
ATOM 3506 N N . ILE B 1 26 ? -3.682 126.312 63.219 1 58.53 26 ILE B N 1
ATOM 3507 C CA . ILE B 1 26 ? -3.211 127 64.375 1 58.53 26 ILE B CA 1
ATOM 3508 C C . ILE B 1 26 ? -2.1 127.938 64 1 58.53 26 ILE B C 1
ATOM 3510 O O . ILE B 1 26 ? -2.051 129.125 64.5 1 58.53 26 ILE B O 1
ATOM 3514 N N . ILE B 1 27 ? -1.3 127.688 63.062 1 57.38 27 ILE B N 1
ATOM 3515 C CA . ILE B 1 27 ? -0.097 128.5 62.781 1 57.38 27 ILE B CA 1
ATOM 3516 C C . ILE B 1 27 ? -0.482 129.75 62.219 1 57.38 27 ILE B C 1
ATOM 3518 O O . ILE B 1 27 ? -0.009 130.875 62.688 1 57.38 27 ILE B O 1
ATOM 3522 N N . PRO B 1 28 ? -1.484 129.875 61.344 1 55 28 PRO B N 1
ATOM 3523 C CA . PRO B 1 28 ? -1.834 131.125 60.906 1 55 28 PRO B CA 1
ATOM 3524 C C . PRO B 1 28 ? -2.529 132 61.969 1 55 28 PRO B C 1
ATOM 3526 O O . PRO B 1 28 ? -2.299 133.25 62.062 1 55 28 PRO B O 1
ATOM 3529 N N . MET B 1 29 ? -3.281 131.375 62.875 1 55.41 29 MET B N 1
ATOM 3530 C CA . MET B 1 29 ? -3.979 132.125 63.938 1 55.41 29 MET B CA 1
ATOM 3531 C C . MET B 1 29 ? -2.996 132.625 65 1 55.41 29 MET B C 1
ATOM 3533 O O . MET B 1 29 ? -3.113 133.75 65.438 1 55.41 29 MET B O 1
ATOM 3537 N N . LEU B 1 30 ? -2.055 131.875 65.375 1 54.56 30 LEU B N 1
ATOM 3538 C CA . LEU B 1 30 ? -1.08 132.25 66.375 1 54.56 30 LEU B CA 1
ATOM 3539 C C . LEU B 1 30 ? -0.152 133.375 65.812 1 54.56 30 LEU B C 1
ATOM 3541 O O . LEU B 1 30 ? 0.227 134.25 66.5 1 54.56 30 LEU B O 1
ATOM 3545 N N . THR B 1 31 ? 0.107 133.375 64.562 1 53.53 31 THR B N 1
ATOM 3546 C CA . THR B 1 31 ? 0.991 134.375 63.938 1 53.53 31 THR B CA 1
ATOM 3547 C C . THR B 1 31 ? 0.297 135.75 63.875 1 53.53 31 THR B C 1
ATOM 3549 O O . THR B 1 31 ? 0.916 136.75 64.125 1 53.53 31 THR B O 1
ATOM 3552 N N . LEU B 1 32 ? -1.012 135.625 63.719 1 54.19 32 LEU B N 1
ATOM 3553 C CA . LEU B 1 32 ? -1.745 136.875 63.688 1 54.19 32 LEU B CA 1
ATOM 3554 C C . LEU B 1 32 ? -1.888 137.5 65.062 1 54.19 32 LEU B C 1
ATOM 3556 O O . LEU B 1 32 ? -1.815 138.75 65.25 1 54.19 32 LEU B O 1
ATOM 3560 N N . ASP B 1 33 ? -2.006 136.625 66.062 1 53.75 33 ASP B N 1
ATOM 3561 C CA . ASP B 1 33 ? -2.129 137.125 67.438 1 53.75 33 ASP B CA 1
ATOM 3562 C C . ASP B 1 33 ? -0.803 137.75 67.938 1 53.75 33 ASP B C 1
ATOM 3564 O O . ASP B 1 33 ? -0.777 138.75 68.625 1 53.75 33 ASP B O 1
ATOM 3568 N N . ILE B 1 34 ? 0.267 137.25 67.562 1 54.59 34 ILE B N 1
ATOM 3569 C CA . ILE B 1 34 ? 1.578 137.625 68.062 1 54.59 34 ILE B CA 1
ATOM 3570 C C . ILE B 1 34 ? 1.918 139 67.375 1 54.59 34 ILE B C 1
ATOM 3572 O O . ILE B 1 34 ? 2.445 139.875 68 1 54.59 34 ILE B O 1
ATOM 3576 N N . ILE B 1 35 ? 1.498 139.25 66.188 1 51.78 35 ILE B N 1
ATOM 3577 C CA . ILE B 1 35 ? 1.791 140.5 65.5 1 51.78 35 ILE B CA 1
ATOM 3578 C C . ILE B 1 35 ? 0.936 141.625 66.062 1 51.78 35 ILE B C 1
ATOM 3580 O O . ILE B 1 35 ? 1.424 142.75 66.25 1 51.78 35 ILE B O 1
ATOM 3584 N N . ASN B 1 36 ? -0.297 141.25 66.375 1 52.91 36 ASN B N 1
ATOM 3585 C CA . ASN B 1 36 ? -1.123 142.25 67 1 52.91 36 ASN B CA 1
ATOM 3586 C C . ASN B 1 36 ? -0.597 142.625 68.375 1 52.91 36 ASN B C 1
ATOM 3588 O O . ASN B 1 36 ? -0.674 143.75 68.812 1 52.91 36 ASN B O 1
ATOM 3592 N N . PHE B 1 37 ? 0.039 141.75 68.938 1 52.72 37 PHE B N 1
ATOM 3593 C CA . PHE B 1 37 ? 0.649 142 70.25 1 52.72 37 PHE B CA 1
ATOM 3594 C C . PHE B 1 37 ? 1.879 142.875 70.062 1 52.72 37 PHE B C 1
ATOM 3596 O O . PHE B 1 37 ? 2.076 143.875 70.875 1 52.72 37 PHE B O 1
ATOM 3603 N N . ILE B 1 38 ? 2.676 142.625 69.188 1 50.84 38 ILE B N 1
ATOM 3604 C CA . ILE B 1 38 ? 3.92 143.375 69.062 1 50.84 38 ILE B CA 1
ATOM 3605 C C . ILE B 1 38 ? 3.631 144.75 68.438 1 50.84 38 ILE B C 1
ATOM 3607 O O . ILE B 1 38 ? 4.227 145.75 68.875 1 50.84 38 ILE B O 1
ATOM 3611 N N . VAL B 1 39 ? 2.828 144.875 67.5 1 50.34 39 VAL B N 1
ATOM 3612 C CA . VAL B 1 39 ? 2.713 146.125 66.812 1 50.34 39 VAL B CA 1
ATOM 3613 C C . VAL B 1 39 ? 1.809 147.125 67.562 1 50.34 39 VAL B C 1
ATOM 3615 O O . VAL B 1 39 ? 2.074 148.25 67.688 1 50.34 39 VAL B O 1
ATOM 3618 N N . PHE B 1 40 ? 0.706 146.75 68.062 1 50.84 40 PHE B N 1
ATOM 3619 C CA . PHE B 1 40 ? -0.144 147.75 68.688 1 50.84 40 PHE B CA 1
ATOM 3620 C C . PHE B 1 40 ? -0 147.75 70.188 1 50.84 40 PHE B C 1
ATOM 3622 O O . PHE B 1 40 ? -0.665 148.5 70.875 1 50.84 40 PHE B O 1
ATOM 3629 N N . LYS B 1 41 ? 1.312 147.625 70.812 1 49.44 41 LYS B N 1
ATOM 3630 C CA . LYS B 1 41 ? 1.805 147.75 72.188 1 49.44 41 LYS B CA 1
ATOM 3631 C C . LYS B 1 41 ? 0.661 147.75 73.188 1 49.44 41 LYS B C 1
ATOM 3633 O O . LYS B 1 41 ? 0.842 148 74.375 1 49.44 41 LYS B O 1
ATOM 3638 N N . GLU B 1 42 ? -0.644 148.125 72.875 1 45.5 42 GLU B N 1
ATOM 3639 C CA . GLU B 1 42 ? -1.676 148.375 73.875 1 45.5 42 GLU B CA 1
ATOM 3640 C C . GLU B 1 42 ? -1.979 147.125 74.688 1 45.5 42 GLU B C 1
ATOM 3642 O O . GLU B 1 42 ? -1.767 146 74.188 1 45.5 42 GLU B O 1
ATOM 3647 N N . ALA B 1 43 ? -2.096 147.25 76.125 1 42.59 43 ALA B N 1
ATOM 3648 C CA . ALA B 1 43 ? -2.443 146.375 77.188 1 42.59 43 ALA B CA 1
ATOM 3649 C C . ALA B 1 43 ? -3.445 145.25 76.625 1 42.59 43 ALA B C 1
ATOM 3651 O O . ALA B 1 43 ? -4.543 145.625 76.188 1 42.59 43 ALA B O 1
ATOM 3652 N N . TYR B 1 44 ? -3.08 144.25 76.125 1 42.97 44 TYR B N 1
ATOM 3653 C CA . TYR B 1 44 ? -3.824 143.125 75.562 1 42.97 44 TYR B CA 1
ATOM 3654 C C . TYR B 1 44 ? -4.773 142.625 76.625 1 42.97 44 TYR B C 1
ATOM 3656 O O . TYR B 1 44 ? -4.336 142 77.625 1 42.97 44 TYR B O 1
ATOM 3664 N N . ASN B 1 45 ? -5.707 143.375 77.188 1 45.09 45 ASN B N 1
ATOM 3665 C CA . ASN B 1 45 ? -6.766 142.625 77.875 1 45.09 45 ASN B CA 1
ATOM 3666 C C . ASN B 1 45 ? -7.312 141.5 77.062 1 45.09 45 ASN B C 1
ATOM 3668 O O . ASN B 1 45 ? -7.785 141.625 75.938 1 45.09 45 ASN B O 1
ATOM 3672 N N . PHE B 1 46 ? -6.742 140.25 77.25 1 48.81 46 PHE B N 1
ATOM 3673 C CA . PHE B 1 46 ? -7.25 139 76.75 1 48.81 46 PHE B CA 1
ATOM 3674 C C . PHE B 1 46 ? -8.773 139 76.812 1 48.81 46 PHE B C 1
ATOM 3676 O O . PHE B 1 46 ? -9.352 138.75 77.875 1 48.81 46 PHE B O 1
ATOM 3683 N N . ASP B 1 47 ? -9.461 139.75 76.062 1 55.25 47 ASP B N 1
ATOM 3684 C CA . ASP B 1 47 ? -10.914 139.75 76.062 1 55.25 47 ASP B CA 1
ATOM 3685 C C . ASP B 1 47 ? -11.547 138.5 75.562 1 55.25 47 ASP B C 1
ATOM 3687 O O . ASP B 1 47 ? -10.953 137.75 74.75 1 55.25 47 ASP B O 1
ATOM 3691 N N . SER B 1 48 ? -12.547 137.75 76.188 1 61.75 48 SER B N 1
ATOM 3692 C CA . SER B 1 48 ? -13.359 136.625 76.062 1 61.75 48 SER B CA 1
ATOM 3693 C C . SER B 1 48 ? -13.711 136.375 74.562 1 61.75 48 SER B C 1
ATOM 3695 O O . SER B 1 48 ? -13.789 135.125 74.188 1 61.75 48 SER B O 1
ATOM 3697 N N . VAL B 1 49 ? -13.602 137.25 73.75 1 56.09 49 VAL B N 1
ATOM 3698 C CA . VAL B 1 49 ? -14.047 137.125 72.375 1 56.09 49 VAL B CA 1
ATOM 3699 C C . VAL B 1 49 ? -12.938 136.5 71.562 1 56.09 49 VAL B C 1
ATOM 3701 O O . VAL B 1 49 ? -13.195 135.625 70.75 1 56.09 49 VAL B O 1
ATOM 3704 N N . ARG B 1 50 ? -11.75 136.875 71.875 1 57.38 50 ARG B N 1
ATOM 3705 C CA . ARG B 1 50 ? -10.633 136.25 71.125 1 57.38 50 ARG B CA 1
ATOM 3706 C C . ARG B 1 50 ? -10.438 134.875 71.438 1 57.38 50 ARG B C 1
ATOM 3708 O O . ARG B 1 50 ? -10.18 134 70.562 1 57.38 50 ARG B O 1
ATOM 3715 N N . ILE B 1 51 ? -10.688 134.375 72.625 1 61.12 51 ILE B N 1
ATOM 3716 C CA . ILE B 1 51 ? -10.547 133 73.062 1 61.12 51 ILE B CA 1
ATOM 3717 C C . ILE B 1 51 ? -11.625 132.125 72.438 1 61.12 51 ILE B C 1
ATOM 3719 O O . ILE B 1 51 ? -11.344 131 71.938 1 61.12 51 ILE B O 1
ATOM 3723 N N . ILE B 1 52 ? -12.773 132.75 72.188 1 61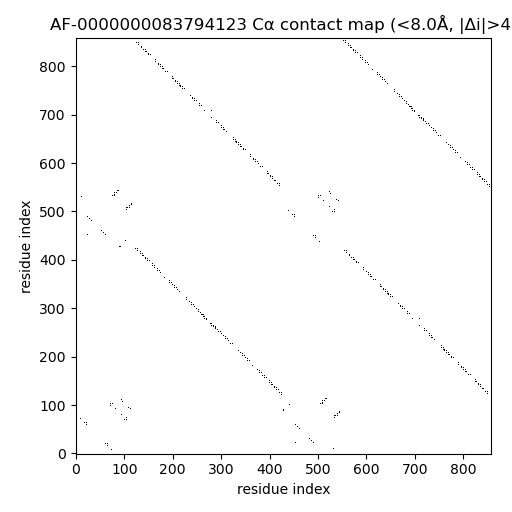.97 52 ILE B N 1
ATOM 3724 C CA . ILE B 1 52 ? -13.883 132 71.625 1 61.97 52 ILE B CA 1
ATOM 3725 C C . ILE B 1 52 ? -13.625 131.75 70.125 1 61.97 52 ILE B C 1
ATOM 3727 O O . ILE B 1 52 ? -13.898 130.625 69.625 1 61.97 52 ILE B O 1
ATOM 3731 N N . LEU B 1 53 ? -12.914 132.625 69.625 1 57.06 53 LEU B N 1
ATOM 3732 C CA . LEU B 1 53 ? -12.633 132.5 68.188 1 57.06 53 LEU B CA 1
ATOM 3733 C C . LEU B 1 53 ? -11.547 131.5 67.938 1 57.06 53 LEU B C 1
ATOM 3735 O O . LEU B 1 53 ? -11.633 130.625 67 1 57.06 53 LEU B O 1
ATOM 3739 N N . ILE B 1 54 ? -10.641 131.5 68.875 1 60.22 54 ILE B N 1
ATOM 3740 C CA . ILE B 1 54 ? -9.562 130.625 68.75 1 60.22 54 ILE B CA 1
ATOM 3741 C C . ILE B 1 54 ? -10.109 129.125 68.938 1 60.22 54 ILE B C 1
ATOM 3743 O O . ILE B 1 54 ? -9.789 128.25 68.188 1 60.22 54 ILE B O 1
ATOM 3747 N N . VAL B 1 55 ? -11.016 129 69.875 1 64.38 55 VAL B N 1
ATOM 3748 C CA . VAL B 1 55 ? -11.594 127.688 70.188 1 64.38 55 VAL B CA 1
ATOM 3749 C C . VAL B 1 55 ? -12.5 127.25 69 1 64.38 55 VAL B C 1
ATOM 3751 O O . VAL B 1 55 ? -12.508 126.062 68.625 1 64.38 55 VAL B O 1
ATOM 3754 N N . GLY B 1 56 ? -13.125 128.25 68.375 1 61.59 56 GLY B N 1
ATOM 3755 C CA . GLY B 1 56 ? -13.984 127.938 67.25 1 61.59 56 GLY B CA 1
ATOM 3756 C C . GLY B 1 56 ? -13.219 127.438 66.062 1 61.59 56 GLY B C 1
ATOM 3757 O O . GLY B 1 56 ? -13.617 126.438 65.438 1 61.59 56 GLY B O 1
ATOM 3758 N N . VAL B 1 57 ? -12.07 128 65.812 1 61.22 57 VAL B N 1
ATOM 3759 C CA . VAL B 1 57 ? -11.25 127.625 64.688 1 61.22 57 VAL B CA 1
ATOM 3760 C C . VAL B 1 57 ? -10.664 126.25 64.938 1 61.22 57 VAL B C 1
ATOM 3762 O O . VAL B 1 57 ? -10.641 125.375 64.062 1 61.22 57 VAL B O 1
ATOM 3765 N N . ILE B 1 58 ? -10.234 125.938 66.125 1 62.88 58 ILE B N 1
ATOM 3766 C CA . ILE B 1 58 ? -9.688 124.625 66.438 1 62.88 58 ILE B CA 1
ATOM 3767 C C . ILE B 1 58 ? -10.758 123.562 66.25 1 62.88 58 ILE B C 1
ATOM 3769 O O . ILE B 1 58 ? -10.484 122.5 65.75 1 62.88 58 ILE B O 1
ATOM 3773 N N . PHE B 1 59 ? -11.945 123.875 66.562 1 67.38 59 PHE B N 1
ATOM 3774 C CA . PHE B 1 59 ? -13.055 122.938 66.438 1 67.38 59 PHE B CA 1
ATOM 3775 C C . PHE B 1 59 ? -13.367 122.625 65 1 67.38 59 PHE B C 1
ATOM 3777 O O . PHE B 1 59 ? -13.594 121.5 64.625 1 67.38 59 PHE B O 1
ATOM 3784 N N . ILE B 1 60 ? -13.25 123.562 64.125 1 65.69 60 ILE B N 1
ATOM 3785 C CA . ILE B 1 60 ? -13.555 123.438 62.719 1 65.69 60 ILE B CA 1
ATOM 3786 C C . ILE B 1 60 ? -12.477 122.562 62.062 1 65.69 60 ILE B C 1
ATOM 3788 O O . ILE B 1 60 ? -12.781 121.688 61.25 1 65.69 60 ILE B O 1
ATOM 3792 N N . VAL B 1 61 ? -11.25 122.812 62.5 1 62.31 61 VAL B N 1
ATOM 3793 C CA . VAL B 1 61 ? -10.141 122.062 61.938 1 62.31 61 VAL B CA 1
ATOM 3794 C C . VAL B 1 61 ? -10.273 120.562 62.344 1 62.31 61 VAL B C 1
ATOM 3796 O O . VAL B 1 61 ? -10.023 119.688 61.531 1 62.31 61 VAL B O 1
ATOM 3799 N N . LEU B 1 62 ? -10.727 120.312 63.5 1 65.88 62 LEU B N 1
ATOM 3800 C CA . LEU B 1 62 ? -10.891 119 64 1 65.88 62 LEU B CA 1
ATOM 3801 C C . LEU B 1 62 ? -12 118.25 63.219 1 65.88 62 LEU B C 1
ATOM 3803 O O . LEU B 1 62 ? -11.867 117.062 62.906 1 65.88 62 LEU B O 1
ATOM 3807 N N . ILE B 1 63 ? -12.969 118.938 62.781 1 69.12 63 ILE B N 1
ATOM 3808 C CA . ILE B 1 63 ? -14.102 118.312 62.062 1 69.12 63 ILE B CA 1
ATOM 3809 C C . ILE B 1 63 ? -13.688 118 60.656 1 69.12 63 ILE B C 1
ATOM 3811 O O . ILE B 1 63 ? -13.992 116.938 60.156 1 69.12 63 ILE B O 1
ATOM 3815 N N . ILE B 1 64 ? -12.867 118.875 60.094 1 63.94 64 ILE B N 1
ATOM 3816 C CA . ILE B 1 64 ? -12.445 118.688 58.719 1 63.94 64 ILE B CA 1
ATOM 3817 C C . ILE B 1 64 ? -11.453 117.5 58.625 1 63.94 64 ILE B C 1
ATOM 3819 O O . ILE B 1 64 ? -11.523 116.688 57.719 1 63.94 64 ILE B O 1
ATOM 3823 N N . THR B 1 65 ? -10.586 117.5 59.656 1 62.84 65 THR B N 1
ATOM 3824 C CA . THR B 1 65 ? -9.617 116.438 59.719 1 62.84 65 THR B CA 1
ATOM 3825 C C . THR B 1 65 ? -10.32 115.062 59.844 1 62.84 65 THR B C 1
ATOM 3827 O O . THR B 1 65 ? -9.938 114.125 59.156 1 62.84 65 THR B O 1
ATOM 3830 N N . GLU B 1 66 ? -11.328 115.062 60.531 1 67.12 66 GLU B N 1
ATOM 3831 C CA . GLU B 1 66 ? -12.07 113.812 60.719 1 67.12 66 GLU B CA 1
ATOM 3832 C C . GLU B 1 66 ? -12.836 113.438 59.438 1 67.12 66 GLU B C 1
ATOM 3834 O O . GLU B 1 66 ? -12.898 112.25 59.094 1 67.12 66 GLU B O 1
ATOM 3839 N N . ALA B 1 67 ? -13.234 114.312 58.656 1 65.62 67 ALA B N 1
ATOM 3840 C CA . ALA B 1 67 ? -13.977 114.125 57.438 1 65.62 67 ALA B CA 1
ATOM 3841 C C . ALA B 1 67 ? -13.055 113.562 56.344 1 65.62 67 ALA B C 1
ATOM 3843 O O . ALA B 1 67 ? -13.406 112.625 55.625 1 65.62 67 ALA B O 1
ATOM 3844 N N . ILE B 1 68 ? -11.828 114.062 56.312 1 63.91 68 ILE B N 1
ATOM 3845 C CA . ILE B 1 68 ? -10.867 113.625 55.312 1 63.91 68 ILE B CA 1
ATOM 3846 C C . ILE B 1 68 ? -10.344 112.25 55.656 1 63.91 68 ILE B C 1
ATOM 3848 O O . ILE B 1 68 ? -10.211 111.375 54.75 1 63.91 68 ILE B O 1
ATOM 3852 N N . THR B 1 69 ? -10.086 112.125 56.875 1 65.94 69 THR B N 1
ATOM 3853 C CA . THR B 1 69 ? -9.586 110.812 57.344 1 65.94 69 THR B CA 1
ATOM 3854 C C . THR B 1 69 ? -10.609 109.688 57.062 1 65.94 69 THR B C 1
ATOM 3856 O O . THR B 1 69 ? -10.242 108.625 56.594 1 65.94 69 THR B O 1
ATOM 3859 N N . LYS B 1 70 ? -11.781 110 57.188 1 69.38 70 LYS B N 1
ATOM 3860 C CA . LYS B 1 70 ? -12.836 109 56.969 1 69.38 70 LYS B CA 1
ATOM 3861 C C . LYS B 1 70 ? -13.062 108.75 55.469 1 69.38 70 LYS B C 1
ATOM 3863 O O . LYS B 1 70 ? -13.359 107.625 55.062 1 69.38 70 LYS B O 1
ATOM 3868 N N . LYS B 1 71 ? -12.758 109.75 54.656 1 70.12 71 LYS B N 1
ATOM 3869 C CA . LYS B 1 71 ? -13.055 109.688 53.219 1 70.12 71 LYS B CA 1
ATOM 3870 C C . LYS B 1 71 ? -11.883 109.062 52.438 1 70.12 71 LYS B C 1
ATOM 3872 O O . LYS B 1 71 ? -12.062 108.5 51.375 1 70.12 71 LYS B O 1
ATOM 3877 N N . ILE B 1 72 ? -10.703 109.188 52.969 1 71.31 72 ILE B N 1
ATOM 3878 C CA . ILE B 1 72 ? -9.539 108.75 52.219 1 71.31 72 ILE B CA 1
ATOM 3879 C C . ILE B 1 72 ? -8.812 107.625 52.969 1 71.31 72 ILE B C 1
ATOM 3881 O O . ILE B 1 72 ? -8.609 106.562 52.438 1 71.31 72 ILE B O 1
ATOM 3885 N N . SER B 1 73 ? -8.461 107.812 54.188 1 72 73 SER B N 1
ATOM 3886 C CA . SER B 1 73 ? -7.625 106.875 54.969 1 72 73 SER B CA 1
ATOM 3887 C C . SER B 1 73 ? -8.352 105.562 55.219 1 72 73 SER B C 1
ATOM 3889 O O . SER B 1 73 ? -7.754 104.5 55.188 1 72 73 SER B O 1
ATOM 3891 N N . GLY B 1 74 ? -9.68 105.625 55.469 1 74.69 74 GLY B N 1
ATOM 3892 C CA . GLY B 1 74 ? -10.453 104.438 55.75 1 74.69 74 GLY B CA 1
ATOM 3893 C C . GLY B 1 74 ? -10.492 103.438 54.594 1 74.69 74 GLY B C 1
ATOM 3894 O O . GLY B 1 74 ? -10.039 102.312 54.719 1 74.69 74 GLY B O 1
ATOM 3895 N N . PRO B 1 75 ? -10.898 104 53.438 1 79.44 75 PRO B N 1
ATOM 3896 C CA . PRO B 1 75 ? -11 103.125 52.281 1 79.44 75 PRO B CA 1
ATOM 3897 C C . PRO B 1 75 ? -9.641 102.625 51.812 1 79.44 75 PRO B C 1
ATOM 3899 O O . PRO B 1 75 ? -9.523 101.438 51.344 1 79.44 75 PRO B O 1
ATOM 3902 N N . VAL B 1 76 ? -8.633 103.312 51.812 1 77.62 76 VAL B N 1
ATOM 3903 C CA . VAL B 1 76 ? -7.293 102.938 51.406 1 77.62 76 VAL B CA 1
ATOM 3904 C C . VAL B 1 76 ? -6.801 101.812 52.312 1 77.62 76 VAL B C 1
ATOM 3906 O O . VAL B 1 76 ? -6.176 100.875 51.844 1 77.62 76 VAL B O 1
ATOM 3909 N N . ALA B 1 77 ? -7.16 101.938 53.562 1 79.31 77 ALA B N 1
ATOM 3910 C CA . ALA B 1 77 ? -6.789 100.875 54.5 1 79.31 77 ALA B CA 1
ATOM 3911 C C . ALA B 1 77 ? -7.52 99.562 54.188 1 79.31 77 ALA B C 1
ATOM 3913 O O . ALA B 1 77 ? -6.945 98.5 54.312 1 79.31 77 ALA B O 1
ATOM 3914 N N . GLU B 1 78 ? -8.734 99.688 53.719 1 85.12 78 GLU B N 1
ATOM 3915 C CA . GLU B 1 78 ? -9.516 98.5 53.375 1 85.12 78 GLU B CA 1
ATOM 3916 C C . GLU B 1 78 ? -8.953 97.812 52.125 1 85.12 78 GLU B C 1
ATOM 3918 O O . GLU B 1 78 ? -8.867 96.625 52.062 1 85.12 78 GLU B O 1
ATOM 3923 N N . VAL B 1 79 ? -8.648 98.562 51.125 1 85.88 79 VAL B N 1
ATOM 3924 C CA . VAL B 1 79 ? -8.039 98.062 49.906 1 85.88 79 VAL B CA 1
ATOM 3925 C C . VAL B 1 79 ? -6.715 97.375 50.25 1 85.88 79 VAL B C 1
ATOM 3927 O O . VAL B 1 79 ? -6.422 96.25 49.719 1 85.88 79 VAL B O 1
ATOM 3930 N N . GLU B 1 80 ? -5.922 98.062 51 1 84.75 80 GLU B N 1
ATOM 3931 C CA . GLU B 1 80 ? -4.656 97.438 51.438 1 84.75 80 GLU B CA 1
ATOM 3932 C C . GLU B 1 80 ? -4.875 96.125 52.156 1 84.75 80 GLU B C 1
ATOM 3934 O O . GLU B 1 80 ? -4.141 95.188 51.906 1 84.75 80 GLU B O 1
ATOM 3939 N N . ARG B 1 81 ? -5.879 96.062 52.969 1 87.44 81 ARG B N 1
ATOM 3940 C CA . ARG B 1 81 ? -6.18 94.812 53.719 1 87.44 81 ARG B CA 1
ATOM 3941 C C . ARG B 1 81 ? -6.535 93.688 52.781 1 87.44 81 ARG B C 1
ATOM 3943 O O . ARG B 1 81 ? -6.004 92.562 52.906 1 87.44 81 ARG B O 1
ATOM 3950 N N . VAL B 1 82 ? -7.367 93.938 51.812 1 89 82 VAL B N 1
ATOM 3951 C CA . VAL B 1 82 ? -7.816 92.938 50.875 1 89 82 VAL B CA 1
ATOM 3952 C C . VAL B 1 82 ? -6.664 92.5 49.969 1 89 82 VAL B C 1
ATOM 3954 O O . VAL B 1 82 ? -6.477 91.312 49.656 1 89 82 VAL B O 1
ATOM 3957 N N . LEU B 1 83 ? -5.902 93.438 49.5 1 86.56 83 LEU B N 1
ATOM 3958 C CA . LEU B 1 83 ? -4.742 93.188 48.656 1 86.56 83 LEU B CA 1
ATOM 3959 C C . LEU B 1 83 ? -3.742 92.25 49.406 1 86.56 83 LEU B C 1
ATOM 3961 O O . LEU B 1 83 ? -3.102 91.438 48.781 1 86.56 83 LEU B O 1
ATOM 3965 N N . HIS B 1 84 ? -3.594 92.5 50.688 1 86.38 84 HIS B N 1
ATOM 3966 C CA . HIS B 1 84 ? -2.709 91.625 51.5 1 86.38 84 HIS B CA 1
ATOM 3967 C C . HIS B 1 84 ? -3.207 90.188 51.531 1 86.38 84 HIS B C 1
ATOM 3969 O O . HIS B 1 84 ? -2.41 89.25 51.469 1 86.38 84 HIS B O 1
ATOM 3975 N N . LYS B 1 85 ? -4.461 90.062 51.594 1 88.31 85 LYS B N 1
ATOM 3976 C CA . LYS B 1 85 ? -5.039 88.688 51.594 1 88.31 85 LYS B CA 1
ATOM 3977 C C . LYS B 1 85 ? -4.836 88 50.219 1 88.31 85 LYS B C 1
ATOM 3979 O O . LYS B 1 85 ? -4.484 86.875 50.156 1 88.31 85 LYS B O 1
ATOM 3984 N N . ILE B 1 86 ? -5.098 88.75 49.219 1 85.88 86 ILE B N 1
ATOM 3985 C CA . ILE B 1 86 ? -4.957 88.25 47.844 1 85.88 86 ILE B CA 1
ATOM 3986 C C . ILE B 1 86 ? -3.502 87.875 47.594 1 85.88 86 ILE B C 1
ATOM 3988 O O . ILE B 1 86 ? -3.223 86.875 46.938 1 85.88 86 ILE B O 1
ATOM 3992 N N . LYS B 1 87 ? -2.594 88.812 48.062 1 81.12 87 LYS B N 1
ATOM 3993 C CA . LYS B 1 87 ? -1.167 88.5 47.969 1 81.12 87 LYS B CA 1
ATOM 3994 C C . LYS B 1 87 ? -0.846 87.125 48.531 1 81.12 87 LYS B C 1
ATOM 3996 O O . LYS B 1 87 ? 0.024 86.438 48.031 1 81.12 87 LYS B O 1
ATOM 4001 N N . ASP B 1 88 ? -1.586 86.75 49.656 1 81.5 88 ASP B N 1
ATOM 4002 C CA . ASP B 1 88 ? -1.366 85.438 50.344 1 81.5 88 ASP B CA 1
ATOM 4003 C C . ASP B 1 88 ? -2.227 84.375 49.719 1 81.5 88 ASP B C 1
ATOM 4005 O O . ASP B 1 88 ? -2.303 83.25 50.25 1 81.5 88 ASP B O 1
ATOM 4009 N N . GLY B 1 89 ? -2.904 84.75 48.688 1 83.5 89 GLY B N 1
ATOM 4010 C CA . GLY B 1 89 ? -3.619 83.75 47.938 1 83.5 89 GLY B CA 1
ATOM 4011 C C . GLY B 1 89 ? -5.086 83.625 48.312 1 83.5 89 GLY B C 1
ATOM 4012 O O . GLY B 1 89 ? -5.781 82.75 47.844 1 83.5 89 GLY B O 1
ATOM 4013 N N . ASP B 1 90 ? -5.617 84.438 49.094 1 87.81 90 ASP B N 1
ATOM 4014 C CA . ASP B 1 90 ? -7.008 84.438 49.531 1 87.81 90 ASP B CA 1
ATOM 4015 C C . ASP B 1 90 ? -7.859 85.438 48.719 1 87.81 90 ASP B C 1
ATOM 4017 O O . ASP B 1 90 ? -7.785 86.625 48.938 1 87.81 90 ASP B O 1
ATOM 4021 N N . PHE B 1 91 ? -8.617 84.812 47.844 1 86.81 91 PHE B N 1
ATOM 4022 C CA . PHE B 1 91 ? -9.453 85.625 46.969 1 86.81 91 PHE B CA 1
ATOM 4023 C C . PHE B 1 91 ? -10.914 85.562 47.406 1 86.81 91 PHE B C 1
ATOM 4025 O O . PHE B 1 91 ? -11.82 85.75 46.625 1 86.81 91 PHE B O 1
ATOM 4032 N N . THR B 1 92 ? -11.227 85.5 48.75 1 89.75 92 THR B N 1
ATOM 4033 C CA . THR B 1 92 ? -12.586 85.25 49.219 1 89.75 92 THR B CA 1
ATOM 4034 C C . THR B 1 92 ? -13.227 86.625 49.625 1 89.75 92 THR B C 1
ATOM 4036 O O . THR B 1 92 ? -14.453 86.688 49.75 1 89.75 92 THR B O 1
ATOM 4039 N N . GLU B 1 93 ? -12.336 87.562 49.781 1 87.5 93 GLU B N 1
ATOM 4040 C CA . GLU B 1 93 ? -12.875 88.812 50.312 1 87.5 93 GLU B CA 1
ATOM 4041 C C . GLU B 1 93 ? -12.867 89.938 49.25 1 87.5 93 GLU B C 1
ATOM 4043 O O . GLU B 1 93 ? -11.938 90 48.438 1 87.5 93 GLU B O 1
ATOM 4048 N N . THR B 1 94 ? -13.914 90.688 49.219 1 87.75 94 THR B N 1
ATOM 4049 C CA . THR B 1 94 ? -14.008 91.875 48.344 1 87.75 94 THR B CA 1
ATOM 4050 C C . THR B 1 94 ? -14.141 93.125 49.188 1 87.75 94 THR B C 1
ATOM 4052 O O . THR B 1 94 ? -14.32 93.062 50.406 1 87.75 94 THR B O 1
ATOM 4055 N N . VAL B 1 95 ? -13.781 94.312 48.531 1 86.94 95 VAL B N 1
ATOM 4056 C CA . VAL B 1 95 ? -13.922 95.625 49.188 1 86.94 95 VAL B CA 1
ATOM 4057 C C . VAL B 1 95 ? -15.234 96.25 48.781 1 86.94 95 VAL B C 1
ATOM 4059 O O . VAL B 1 95 ? -15.555 96.312 47.594 1 86.94 95 VAL B O 1
ATOM 4062 N N . LYS B 1 96 ? -16.141 96.75 49.75 1 87.25 96 LYS B N 1
ATOM 4063 C CA . LYS B 1 96 ? -17.422 97.375 49.469 1 87.25 96 LYS B CA 1
ATOM 4064 C C . LYS B 1 96 ? -17.234 98.812 48.969 1 87.25 96 LYS B C 1
ATOM 4066 O O . LYS B 1 96 ? -16.484 99.562 49.562 1 87.25 96 LYS B O 1
ATOM 4071 N N . GLU B 1 97 ? -17.766 98.875 47.844 1 82.62 97 GLU B N 1
ATOM 4072 C CA . GLU B 1 97 ? -17.797 100.25 47.312 1 82.62 97 GLU B CA 1
ATOM 4073 C C . GLU B 1 97 ? -18.688 101.125 48.188 1 82.62 97 GLU B C 1
ATOM 4075 O O . GLU B 1 97 ? -19.641 100.625 48.812 1 82.62 97 GLU B O 1
ATOM 4080 N N . ASN B 1 98 ? -18.188 102.312 48.406 1 80.81 98 ASN B N 1
ATOM 4081 C CA . ASN B 1 98 ? -18.969 103.312 49.156 1 80.81 98 ASN B CA 1
ATOM 4082 C C . ASN B 1 98 ? -19.094 104.625 48.438 1 80.81 98 ASN B C 1
ATOM 4084 O O . ASN B 1 98 ? -18.094 105.188 47.969 1 80.81 98 ASN B O 1
ATOM 4088 N N . LYS B 1 99 ? -20.234 105.25 48.406 1 77.88 99 LYS B N 1
ATOM 4089 C CA . LYS B 1 99 ? -20.516 106.562 47.719 1 77.88 99 LYS B CA 1
ATOM 4090 C C . LYS B 1 99 ? -19.766 107.688 48.375 1 77.88 99 LYS B C 1
ATOM 4092 O O . LYS B 1 99 ? -19.5 108.688 47.75 1 77.88 99 LYS B O 1
ATOM 4097 N N . SER B 1 100 ? -19.469 107.375 49.625 1 74.38 100 SER B N 1
ATOM 4098 C CA . SER B 1 100 ? -18.828 108.5 50.375 1 74.38 100 SER B CA 1
ATOM 4099 C C . SER B 1 100 ? -17.328 108.562 50.062 1 74.38 100 SER B C 1
ATOM 4101 O O . SER B 1 100 ? -16.672 109.562 50.406 1 74.38 100 SER B O 1
ATOM 4103 N N . TYR B 1 101 ? -16.859 107.5 49.312 1 75.5 101 TYR B N 1
ATOM 4104 C CA . TYR B 1 101 ? -15.438 107.5 48.969 1 75.5 101 TYR B CA 1
ATOM 4105 C C . TYR B 1 101 ? -15.164 108.375 47.75 1 75.5 101 TYR B C 1
ATOM 4107 O O . TYR B 1 101 ? -16.094 108.688 46.969 1 75.5 101 TYR B O 1
ATOM 4115 N N . SER B 1 102 ? -13.883 108.812 47.625 1 73.75 102 SER B N 1
ATOM 4116 C CA . SER B 1 102 ? -13.516 109.562 46.406 1 73.75 102 SER B CA 1
ATOM 4117 C C . SER B 1 102 ? -13.664 108.75 45.156 1 73.75 102 SER B C 1
ATOM 4119 O O . SER B 1 102 ? -13.703 107.5 45.25 1 73.75 102 SER B O 1
ATOM 4121 N N . LYS B 1 103 ? -13.844 109.312 44.031 1 74.94 103 LYS B N 1
ATOM 4122 C CA . LYS B 1 103 ? -13.992 108.625 42.75 1 74.94 103 LYS B CA 1
ATOM 4123 C C . LYS B 1 103 ? -12.805 107.75 42.5 1 74.94 103 LYS B C 1
ATOM 4125 O O . LYS B 1 103 ? -12.969 106.625 42 1 74.94 103 LYS B O 1
ATOM 4130 N N . GLU B 1 104 ? -11.578 108.25 42.938 1 75.12 104 GLU B N 1
ATOM 4131 C CA . GLU B 1 104 ? -10.359 107.438 42.719 1 75.12 104 GLU B CA 1
ATOM 4132 C C . GLU B 1 104 ? -10.336 106.188 43.562 1 75.12 104 GLU B C 1
ATOM 4134 O O . GLU B 1 104 ? -9.969 105.125 43.094 1 75.12 104 GLU B O 1
ATOM 4139 N N . ILE B 1 105 ? -10.781 106.25 44.719 1 78.38 105 ILE B N 1
ATOM 4140 C CA . ILE B 1 105 ? -10.781 105.125 45.656 1 78.38 105 ILE B CA 1
ATOM 4141 C C . ILE B 1 105 ? -11.844 104.125 45.219 1 78.38 105 ILE B C 1
ATOM 4143 O O . ILE B 1 105 ? -11.594 102.938 45.25 1 78.38 105 ILE B O 1
ATOM 4147 N N . ASN B 1 106 ? -12.977 104.562 44.75 1 84.81 106 ASN B N 1
ATOM 4148 C CA . ASN B 1 106 ? -14.031 103.688 44.281 1 84.81 106 ASN B CA 1
ATOM 4149 C C . ASN B 1 106 ? -13.625 102.938 43 1 84.81 106 ASN B C 1
ATOM 4151 O O . ASN B 1 106 ? -13.938 101.75 42.812 1 84.81 106 ASN B O 1
ATOM 4155 N N . SER B 1 107 ? -12.898 103.625 42.188 1 83.25 107 SER B N 1
ATOM 4156 C CA . SER B 1 107 ? -12.383 103 40.969 1 83.25 107 SER B CA 1
ATOM 4157 C C . SER B 1 107 ? -11.359 101.938 41.281 1 83.25 107 SER B C 1
ATOM 4159 O O . SER B 1 107 ? -11.383 100.875 40.688 1 83.25 107 SER B O 1
ATOM 4161 N N . MET B 1 108 ? -10.531 102.188 42.219 1 82.44 108 MET B N 1
ATOM 4162 C CA . MET B 1 108 ? -9.547 101.188 42.688 1 82.44 108 MET B CA 1
ATOM 4163 C C . MET B 1 108 ? -10.227 99.938 43.25 1 82.44 108 MET B C 1
ATOM 4165 O O . MET B 1 108 ? -9.844 98.812 42.938 1 82.44 108 MET B O 1
ATOM 4169 N N . ILE B 1 109 ? -11.211 100.25 44.094 1 87.81 109 ILE B N 1
ATOM 4170 C CA . ILE B 1 109 ? -11.969 99.125 44.719 1 87.81 109 ILE B CA 1
ATOM 4171 C C . ILE B 1 109 ? -12.664 98.312 43.625 1 87.81 109 ILE B C 1
ATOM 4173 O O . ILE B 1 109 ? -12.625 97.062 43.656 1 87.81 109 ILE B O 1
ATOM 4177 N N . GLY B 1 110 ? -13.266 98.938 42.656 1 86.06 110 GLY B N 1
ATOM 4178 C CA . GLY B 1 110 ? -13.898 98.25 41.562 1 86.06 110 GLY B CA 1
ATOM 4179 C C . GLY B 1 110 ? -12.945 97.375 40.781 1 86.06 110 GLY B C 1
ATOM 4180 O O . GLY B 1 110 ? -13.25 96.25 40.469 1 86.06 110 GLY B O 1
ATOM 4181 N N . SER B 1 111 ? -11.812 97.938 40.438 1 84.81 111 SER B N 1
ATOM 4182 C CA . SER B 1 111 ? -10.805 97.188 39.688 1 84.81 111 SER B CA 1
ATOM 4183 C C . SER B 1 111 ? -10.289 96 40.5 1 84.81 111 SER B C 1
ATOM 4185 O O . SER B 1 111 ? -10.094 94.938 39.938 1 84.81 111 SER B O 1
ATOM 4187 N N . LEU B 1 112 ? -10.07 96.188 41.75 1 86.19 112 LEU B N 1
ATOM 4188 C CA . LEU B 1 112 ? -9.609 95.062 42.594 1 86.19 112 LEU B CA 1
ATOM 4189 C C . LEU B 1 112 ? -10.648 94 42.688 1 86.19 112 LEU B C 1
ATOM 4191 O O . LEU B 1 112 ? -10.305 92.812 42.594 1 86.19 112 LEU B O 1
ATOM 4195 N N . ASN B 1 113 ? -11.93 94.375 42.844 1 89.81 113 ASN B N 1
ATOM 4196 C CA . ASN B 1 113 ? -12.992 93.375 42.938 1 89.81 113 ASN B CA 1
ATOM 4197 C C . ASN B 1 113 ? -13.125 92.562 41.625 1 89.81 113 ASN B C 1
ATOM 4199 O O . ASN B 1 113 ? -13.344 91.312 41.656 1 89.81 113 ASN B O 1
ATOM 4203 N N . ILE B 1 114 ? -12.914 93.188 40.5 1 87 114 ILE B N 1
ATOM 4204 C CA . ILE B 1 114 ? -12.969 92.5 39.219 1 87 114 ILE B CA 1
ATOM 4205 C C . ILE B 1 114 ? -11.781 91.562 39.094 1 87 114 ILE B C 1
ATOM 4207 O O . ILE B 1 114 ? -11.922 90.438 38.594 1 87 114 ILE B O 1
ATOM 4211 N N . LEU B 1 115 ? -10.656 92 39.5 1 82.25 115 LEU B N 1
ATOM 4212 C CA . LEU B 1 115 ? -9.477 91.188 39.5 1 82.25 115 LEU B CA 1
ATOM 4213 C C . LEU B 1 115 ? -9.727 89.938 40.344 1 82.25 115 LEU B C 1
ATOM 4215 O O . LEU B 1 115 ? -9.383 88.812 39.938 1 82.25 115 LEU B O 1
ATOM 4219 N N . ILE B 1 116 ? -10.219 90.062 41.562 1 87.56 116 ILE B N 1
ATOM 4220 C CA . ILE B 1 116 ? -10.523 88.938 42.438 1 87.56 116 ILE B CA 1
ATOM 4221 C C . ILE B 1 116 ? -11.477 87.938 41.75 1 87.56 116 ILE B C 1
ATOM 4223 O O . ILE B 1 116 ? -11.258 86.75 41.75 1 87.56 116 ILE B O 1
ATOM 4227 N N . ASP B 1 117 ? -12.516 88.5 41.062 1 86.88 117 ASP B N 1
ATOM 4228 C CA . ASP B 1 117 ? -13.484 87.688 40.344 1 86.88 117 ASP B CA 1
ATOM 4229 C C . ASP B 1 117 ? -12.82 86.938 39.188 1 86.88 117 ASP B C 1
ATOM 4231 O O . ASP B 1 117 ? -13.016 85.688 39.062 1 86.88 117 ASP B O 1
ATOM 4235 N N . ASN B 1 118 ? -12.039 87.562 38.406 1 81.38 118 ASN B N 1
ATOM 4236 C CA . ASN B 1 118 ? -11.375 87 37.281 1 81.38 118 ASN B CA 1
ATOM 4237 C C . ASN B 1 118 ? -10.383 85.938 37.719 1 81.38 118 ASN B C 1
ATOM 4239 O O . ASN B 1 118 ? -10.312 84.812 37.094 1 81.38 118 ASN B O 1
ATOM 4243 N N . MET B 1 119 ? -9.695 86.188 38.75 1 82 119 MET B N 1
ATOM 4244 C CA . MET B 1 119 ? -8.719 85.188 39.25 1 82 119 MET B CA 1
ATOM 4245 C C . MET B 1 119 ? -9.414 84 39.844 1 82 119 MET B C 1
ATOM 4247 O O . MET B 1 119 ? -8.961 82.875 39.688 1 82 119 MET B O 1
ATOM 4251 N N . SER B 1 120 ? -10.484 84.25 40.625 1 85.81 120 SER B N 1
ATOM 4252 C CA . SER B 1 120 ? -11.258 83.188 41.156 1 85.81 120 SER B CA 1
ATOM 4253 C C . SER B 1 120 ? -11.781 82.25 40.062 1 85.81 120 SER B C 1
ATOM 4255 O O . SER B 1 120 ? -11.734 81.062 40.188 1 85.81 120 SER B O 1
ATOM 4257 N N . LEU B 1 121 ? -12.219 82.812 38.938 1 81.69 121 LEU B N 1
ATOM 4258 C CA . LEU B 1 121 ? -12.711 82 37.781 1 81.69 121 LEU B CA 1
ATOM 4259 C C . LEU B 1 121 ? -11.57 81.25 37.125 1 81.69 121 LEU B C 1
ATOM 4261 O O . LEU B 1 121 ? -11.75 80.062 36.781 1 81.69 121 LEU B O 1
ATOM 4265 N N . LEU B 1 122 ? -10.492 81.875 36.969 1 77.88 122 LEU B N 1
ATOM 4266 C CA . LEU B 1 122 ? -9.328 81.188 36.375 1 77.88 122 LEU B CA 1
ATOM 4267 C C . LEU B 1 122 ? -8.883 80 37.25 1 77.88 122 LEU B C 1
ATOM 4269 O O . LEU B 1 122 ? -8.633 78.938 36.75 1 77.88 122 LEU B O 1
ATOM 4273 N N . LEU B 1 123 ? -8.797 80.25 38.531 1 80.12 123 LEU B N 1
ATOM 4274 C CA . LEU B 1 123 ? -8.344 79.188 39.469 1 80.12 123 LEU B CA 1
ATOM 4275 C C . LEU B 1 123 ? -9.328 78 39.5 1 80.12 123 LEU B C 1
ATOM 4277 O O . LEU B 1 123 ? -8.914 76.875 39.531 1 80.12 123 LEU B O 1
ATOM 4281 N N . ARG B 1 124 ? -10.602 78.25 39.438 1 82.38 124 ARG B N 1
ATOM 4282 C CA . ARG B 1 124 ? -11.602 77.188 39.375 1 82.38 124 ARG B CA 1
ATOM 4283 C C . ARG B 1 124 ? -11.469 76.438 38.094 1 82.38 124 ARG B C 1
ATOM 4285 O O . ARG B 1 124 ? -11.555 75.188 38.125 1 82.38 124 ARG B O 1
ATOM 4292 N N . GLY B 1 125 ? -11.336 77.125 37.031 1 76.56 125 GLY B N 1
ATOM 4293 C CA . GLY B 1 125 ? -11.133 76.438 35.781 1 76.56 125 GLY B CA 1
ATOM 4294 C C . GLY B 1 125 ? -9.891 75.562 35.75 1 76.56 125 GLY B C 1
ATOM 4295 O O . GLY B 1 125 ? -9.922 74.438 35.219 1 76.56 125 GLY B O 1
ATOM 4296 N N . LEU B 1 126 ? -8.891 76.062 36.312 1 73.44 126 LEU B N 1
ATOM 4297 C CA . LEU B 1 126 ? -7.648 75.312 36.375 1 73.44 126 LEU B CA 1
ATOM 4298 C C . LEU B 1 126 ? -7.809 74.062 37.281 1 73.44 126 LEU B C 1
ATOM 4300 O O . LEU B 1 126 ? -7.27 73 36.969 1 73.44 126 LEU B O 1
ATOM 4304 N N . GLN B 1 127 ? -8.477 74.25 38.375 1 80 127 GLN B N 1
ATOM 4305 C CA . GLN B 1 127 ? -8.766 73.062 39.25 1 80 127 GLN B CA 1
ATOM 4306 C C . GLN B 1 127 ? -9.547 72 38.5 1 80 127 GLN B C 1
ATOM 4308 O O . GLN B 1 127 ? -9.242 70.812 38.625 1 80 127 GLN B O 1
ATOM 4313 N N . GLU B 1 128 ? -10.5 72.438 37.75 1 80.12 128 GLU B N 1
ATOM 4314 C CA . GLU B 1 128 ? -11.312 71.5 36.969 1 80.12 128 GLU B CA 1
ATOM 4315 C C . GLU B 1 128 ? -10.484 70.812 35.875 1 80.12 128 GLU B C 1
ATOM 4317 O O . GLU B 1 128 ? -10.578 69.625 35.688 1 80.12 128 GLU B O 1
ATOM 4322 N N . ALA B 1 129 ? -9.711 71.625 35.188 1 72.5 129 ALA B N 1
ATOM 4323 C CA . ALA B 1 129 ? -8.859 71.062 34.125 1 72.5 129 ALA B CA 1
ATOM 4324 C C . ALA B 1 129 ? -7.871 70.062 34.688 1 72.5 129 ALA B C 1
ATOM 4326 O O . ALA B 1 129 ? -7.645 69 34.094 1 72.5 129 ALA B O 1
ATOM 4327 N N . SER B 1 130 ? -7.246 70.438 35.812 1 75.38 130 SER B N 1
ATOM 4328 C CA . SER B 1 130 ? -6.305 69.5 36.469 1 75.38 130 SER B CA 1
ATOM 4329 C C . SER B 1 130 ? -6.98 68.188 36.875 1 75.38 130 SER B C 1
ATOM 4331 O O . SER B 1 130 ? -6.418 67.125 36.688 1 75.38 130 SER B O 1
ATOM 4333 N N . ALA B 1 131 ? -8.188 68.312 37.406 1 79.31 131 ALA B N 1
ATOM 4334 C CA . ALA B 1 131 ? -8.945 67.125 37.812 1 79.31 131 ALA B CA 1
ATOM 4335 C C . ALA B 1 131 ? -9.273 66.25 36.594 1 79.31 131 ALA B C 1
ATOM 4337 O O . ALA B 1 131 ? -9.164 65 36.688 1 79.31 131 ALA B O 1
ATOM 4338 N N . ASN B 1 132 ? -9.609 66.875 35.5 1 76.06 132 ASN B N 1
ATOM 4339 C CA . ASN B 1 132 ? -9.945 66.125 34.281 1 76.06 132 ASN B CA 1
ATOM 4340 C C . ASN B 1 132 ? -8.727 65.438 33.719 1 76.06 132 ASN B C 1
ATOM 4342 O O . ASN B 1 132 ? -8.82 64.25 33.281 1 76.06 132 ASN B O 1
ATOM 4346 N N . VAL B 1 133 ? -7.598 66.062 33.625 1 72.88 133 VAL B N 1
ATOM 4347 C CA . VAL B 1 133 ? -6.371 65.438 33.125 1 72.88 133 VAL B CA 1
ATOM 4348 C C . VAL B 1 133 ? -5.965 64.25 34 1 72.88 133 VAL B C 1
ATOM 4350 O O . VAL B 1 133 ? -5.539 63.219 33.5 1 72.88 133 VAL B O 1
ATOM 4353 N N . ASN B 1 134 ? -6.141 64.438 35.312 1 76.38 134 ASN B N 1
ATOM 4354 C CA . ASN B 1 134 ? -5.844 63.344 36.25 1 76.38 134 ASN B CA 1
ATOM 4355 C C . ASN B 1 134 ? -6.738 62.156 36.031 1 76.38 134 ASN B C 1
ATOM 4357 O O . ASN B 1 134 ? -6.254 61.031 35.938 1 76.38 134 ASN B O 1
ATOM 4361 N N . GLU B 1 135 ? -8.016 62.344 35.875 1 76.88 135 GLU B N 1
ATOM 4362 C CA . GLU B 1 135 ? -8.961 61.25 35.625 1 76.88 135 GLU B CA 1
ATOM 4363 C C . GLU B 1 135 ? -8.695 60.594 34.281 1 76.88 135 GLU B C 1
ATOM 4365 O O . GLU B 1 135 ? -8.727 59.375 34.188 1 76.88 135 GLU B O 1
ATOM 4370 N N . GLY B 1 136 ? -8.469 61.375 33.281 1 70.38 136 GLY B N 1
ATOM 4371 C CA . GLY B 1 136 ? -8.125 60.844 31.984 1 70.38 136 GLY B CA 1
ATOM 4372 C C . GLY B 1 136 ? -6.859 60.031 31.984 1 70.38 136 GLY B C 1
ATOM 4373 O O . GLY B 1 136 ? -6.809 58.938 31.375 1 70.38 136 GLY B O 1
ATOM 4374 N N . SER B 1 137 ? -5.812 60.469 32.625 1 73.12 137 SER B N 1
ATOM 4375 C CA . SER B 1 137 ? -4.551 59.75 32.719 1 73.12 137 SER B CA 1
ATOM 4376 C C . SER B 1 137 ? -4.738 58.406 33.469 1 73.12 137 SER B C 1
ATOM 4378 O O . SER B 1 137 ? -4.156 57.406 33.062 1 73.12 137 SER B O 1
ATOM 4380 N N . ASP B 1 138 ? -5.602 58.375 34.5 1 74.88 138 ASP B N 1
ATOM 4381 C CA . ASP B 1 138 ? -5.898 57.156 35.25 1 74.88 138 ASP B CA 1
ATOM 4382 C C . ASP B 1 138 ? -6.621 56.156 34.375 1 74.88 138 ASP B C 1
ATOM 4384 O O . ASP B 1 138 ? -6.293 54.969 34.375 1 74.88 138 ASP B O 1
ATOM 4388 N N . SER B 1 139 ? -7.586 56.625 33.656 1 71.5 139 SER B N 1
ATOM 4389 C CA . SER B 1 139 ? -8.32 55.781 32.719 1 71.5 139 SER B CA 1
ATOM 4390 C C . SER B 1 139 ? -7.41 55.188 31.656 1 71.5 139 SER B C 1
ATOM 4392 O O . SER B 1 139 ? -7.484 54 31.344 1 71.5 139 SER B O 1
ATOM 4394 N N . LEU B 1 140 ? -6.582 56.031 31.109 1 69.19 140 LEU B N 1
ATOM 4395 C CA . LEU B 1 140 ? -5.629 55.594 30.094 1 69.19 140 LEU B CA 1
ATOM 4396 C C . LEU B 1 140 ? -4.699 54.5 30.656 1 69.19 140 LEU B C 1
ATOM 4398 O O . LEU B 1 140 ? -4.418 53.531 29.984 1 69.19 140 LEU B O 1
ATOM 4402 N N . PHE B 1 141 ? -4.289 54.781 31.859 1 70.69 141 PHE B N 1
ATOM 4403 C CA . PHE B 1 141 ? -3.428 53.812 32.531 1 70.69 141 PHE B CA 1
ATOM 4404 C C . PHE B 1 141 ? -4.121 52.438 32.625 1 70.69 141 PHE B C 1
ATOM 4406 O O . PHE B 1 141 ? -3.506 51.406 32.375 1 70.69 141 PHE B O 1
ATOM 4413 N N . GLU B 1 142 ? -5.355 52.375 33 1 75.19 142 GLU B N 1
ATOM 4414 C CA . GLU B 1 142 ? -6.109 51.125 33.125 1 75.19 142 GLU B CA 1
ATOM 4415 C C . GLU B 1 142 ? -6.262 50.438 31.781 1 75.19 142 GLU B C 1
ATOM 4417 O O . GLU B 1 142 ? -6.133 49.188 31.688 1 75.19 142 GLU B O 1
ATOM 4422 N N . ILE B 1 143 ? -6.496 51.156 30.766 1 68.06 143 ILE B N 1
ATOM 4423 C CA . ILE B 1 143 ? -6.684 50.594 29.422 1 68.06 143 ILE B CA 1
ATOM 4424 C C . ILE B 1 143 ? -5.363 50 28.922 1 68.06 143 ILE B C 1
ATOM 4426 O O . ILE B 1 143 ? -5.34 48.938 28.312 1 68.06 143 ILE B O 1
ATOM 4430 N N . ILE B 1 144 ? -4.289 50.719 29.109 1 70 144 ILE B N 1
ATOM 4431 C CA . ILE B 1 144 ? -2.965 50.281 28.703 1 70 144 ILE B CA 1
ATOM 4432 C C . ILE B 1 144 ? -2.617 48.969 29.422 1 70 144 ILE B C 1
ATOM 4434 O O . ILE B 1 144 ? -2.082 48.031 28.797 1 70 144 ILE B O 1
ATOM 4438 N N . LYS B 1 145 ? -2.93 48.938 30.703 1 71.81 145 LYS B N 1
ATOM 4439 C CA . LYS B 1 145 ? -2.672 47.719 31.484 1 71.81 145 LYS B CA 1
ATOM 4440 C C . LYS B 1 145 ? -3.439 46.531 30.922 1 71.81 145 LYS B C 1
ATOM 4442 O O . LYS B 1 145 ? -2.877 45.438 30.75 1 71.81 145 LYS B O 1
ATOM 4447 N N . GLU B 1 146 ? -4.652 46.719 30.641 1 71.31 146 GLU B N 1
ATOM 4448 C CA . GLU B 1 146 ? -5.473 45.656 30.062 1 71.31 146 GLU B CA 1
ATOM 4449 C C . GLU B 1 146 ? -4.969 45.25 28.672 1 71.31 146 GLU B C 1
ATOM 4451 O O . GLU B 1 146 ? -4.891 44.062 28.359 1 71.31 146 GLU B O 1
ATOM 4456 N N . SER B 1 147 ? -4.672 46.188 27.844 1 67.06 147 SER B N 1
ATOM 4457 C CA . SER B 1 147 ? -4.148 45.938 26.5 1 67.06 147 SER B CA 1
ATOM 4458 C C . SER B 1 147 ? -2.824 45.188 26.562 1 67.06 147 SER B C 1
ATOM 4460 O O . SER B 1 147 ? -2.562 44.312 25.734 1 67.06 147 SER B O 1
ATOM 4462 N N . SER B 1 148 ? -1.998 45.531 27.516 1 67.94 148 SER B N 1
ATOM 4463 C CA . SER B 1 148 ? -0.733 44.844 27.734 1 67.94 148 SER B CA 1
ATOM 4464 C C . SER B 1 148 ? -0.963 43.375 28.078 1 67.94 148 SER B C 1
ATOM 4466 O O . SER B 1 148 ? -0.277 42.5 27.562 1 67.94 148 SER B O 1
ATOM 4468 N N . ARG B 1 149 ? -1.91 43.094 28.953 1 72 149 ARG B N 1
ATOM 4469 C CA . ARG B 1 149 ? -2.25 41.719 29.328 1 72 149 ARG B CA 1
ATOM 4470 C C . ARG B 1 149 ? -2.709 40.906 28.109 1 72 149 ARG B C 1
ATOM 4472 O O . ARG B 1 149 ? -2.279 39.781 27.922 1 72 149 ARG B O 1
ATOM 4479 N N . VAL B 1 150 ? -3.57 41.469 27.297 1 66.31 150 VAL B N 1
ATOM 4480 C CA . VAL B 1 150 ? -4.074 40.812 26.094 1 66.31 150 VAL B CA 1
ATOM 4481 C C . VAL B 1 150 ? -2.928 40.594 25.109 1 66.31 150 VAL B C 1
ATOM 4483 O O . VAL B 1 150 ? -2.844 39.531 24.5 1 66.31 150 VAL B O 1
ATOM 4486 N N . GLY B 1 151 ? -2.096 41.562 24.922 1 65.19 151 GLY B N 1
ATOM 4487 C CA . GLY B 1 151 ? -0.926 41.406 24.078 1 65.19 151 GLY B CA 1
ATOM 4488 C C . GLY B 1 151 ? -0.035 40.25 24.5 1 65.19 151 GLY B C 1
ATOM 4489 O O . GLY B 1 151 ? 0.461 39.5 23.656 1 65.19 151 GLY B O 1
ATOM 4490 N N . GLU B 1 152 ? 0.152 40.125 25.828 1 68.81 152 GLU B N 1
ATOM 4491 C CA . GLU B 1 152 ? 0.943 39 26.359 1 68.81 152 GLU B CA 1
ATOM 4492 C C . GLU B 1 152 ? 0.292 37.656 26.047 1 68.81 152 GLU B C 1
ATOM 4494 O O . GLU B 1 152 ? 0.981 36.719 25.703 1 68.81 152 GLU B O 1
ATOM 4499 N N . GLU B 1 153 ? -0.961 37.594 26.125 1 69.5 153 GLU B N 1
ATOM 4500 C CA . GLU B 1 153 ? -1.694 36.375 25.828 1 69.5 153 GLU B CA 1
ATOM 4501 C C . GLU B 1 153 ? -1.583 36.031 24.344 1 69.5 153 GLU B C 1
ATOM 4503 O O . GLU B 1 153 ? -1.401 34.844 23.984 1 69.5 153 GLU B O 1
ATOM 4508 N N . VAL B 1 154 ? -1.733 36.969 23.469 1 68 154 VAL B N 1
ATOM 4509 C CA . VAL B 1 154 ? -1.6 36.781 22.016 1 68 154 VAL B CA 1
ATOM 4510 C C . VAL B 1 154 ? -0.197 36.25 21.703 1 68 154 VAL B C 1
ATOM 4512 O O . VAL B 1 154 ? -0.039 35.312 20.938 1 68 154 VAL B O 1
ATOM 4515 N N . ALA B 1 155 ? 0.799 36.906 22.344 1 66.44 155 ALA B N 1
ATOM 4516 C CA . ALA B 1 155 ? 2.182 36.5 22.109 1 66.44 155 ALA B CA 1
ATOM 4517 C C . ALA B 1 155 ? 2.391 35.031 22.484 1 66.44 155 ALA B C 1
ATOM 4519 O O . ALA B 1 155 ? 3.023 34.281 21.734 1 66.44 155 ALA B O 1
ATOM 4520 N N . LYS B 1 156 ? 1.856 34.625 23.625 1 72.06 156 LYS B N 1
ATOM 4521 C CA . LYS B 1 156 ? 1.969 33.25 24.078 1 72.06 156 LYS B CA 1
ATOM 4522 C C . LYS B 1 156 ? 1.275 32.281 23.125 1 72.06 156 LYS B C 1
ATOM 4524 O O . LYS B 1 156 ? 1.818 31.219 22.797 1 72.06 156 LYS B O 1
ATOM 4529 N N . SER B 1 157 ? 0.099 32.625 22.703 1 70.06 157 SER B N 1
ATOM 4530 C CA . SER B 1 157 ? -0.682 31.797 21.781 1 70.06 157 SER B CA 1
ATOM 4531 C C . SER B 1 157 ? 0.027 31.641 20.453 1 70.06 157 SER B C 1
ATOM 4533 O O . SER B 1 157 ? 0.042 30.547 19.875 1 70.06 157 SER B O 1
ATOM 4535 N N . ILE B 1 158 ? 0.61 32.656 19.953 1 68.44 158 ILE B N 1
ATOM 4536 C CA . ILE B 1 158 ? 1.327 32.656 18.688 1 68.44 158 ILE B CA 1
ATOM 4537 C C . ILE B 1 158 ? 2.539 31.719 18.797 1 68.44 158 ILE B C 1
ATOM 4539 O O . ILE B 1 158 ? 2.867 31.016 17.844 1 68.44 158 ILE B O 1
ATOM 4543 N N . GLN B 1 159 ? 3.172 31.781 19.953 1 69.88 159 GLN B N 1
ATOM 4544 C CA . GLN B 1 159 ? 4.289 30.859 20.172 1 69.88 159 GLN B CA 1
ATOM 4545 C C . GLN B 1 159 ? 3.832 29.406 20.125 1 69.88 159 GLN B C 1
ATOM 4547 O O . GLN B 1 159 ? 4.535 28.547 19.594 1 69.88 159 GLN B O 1
ATOM 4552 N N . GLN B 1 160 ? 2.707 29.109 20.656 1 72.06 160 GLN B N 1
ATOM 4553 C CA . GLN B 1 160 ? 2.146 27.766 20.641 1 72.06 160 GLN B CA 1
ATOM 4554 C C . GLN B 1 160 ? 1.806 27.328 19.219 1 72.06 160 GLN B C 1
ATOM 4556 O O . GLN B 1 160 ? 2.043 26.172 18.844 1 72.06 160 GLN B O 1
ATOM 4561 N N . ILE B 1 161 ? 1.204 28.188 18.438 1 70.25 161 ILE B N 1
ATOM 4562 C CA . ILE B 1 161 ? 0.87 27.906 17.047 1 70.25 161 ILE B CA 1
ATOM 4563 C C . ILE B 1 161 ? 2.145 27.609 16.266 1 70.25 161 ILE B C 1
ATOM 4565 O O . ILE B 1 161 ? 2.191 26.656 15.477 1 70.25 161 ILE B O 1
ATOM 4569 N N . ALA B 1 162 ? 3.188 28.438 16.5 1 68.25 162 ALA B N 1
ATOM 4570 C CA . ALA B 1 162 ? 4.469 28.25 15.828 1 68.25 162 ALA B CA 1
ATOM 4571 C C . ALA B 1 162 ? 5.059 26.875 16.172 1 68.25 162 ALA B C 1
ATOM 4573 O O . ALA B 1 162 ? 5.531 26.156 15.289 1 68.25 162 ALA B O 1
ATOM 4574 N N . ALA B 1 163 ? 5.051 26.547 17.438 1 71.56 163 ALA B N 1
ATOM 4575 C CA . ALA B 1 163 ? 5.543 25.25 17.875 1 71.56 163 ALA B CA 1
ATOM 4576 C C . ALA B 1 163 ? 4.73 24.109 17.25 1 71.56 163 ALA B C 1
ATOM 4578 O O . ALA B 1 163 ? 5.289 23.109 16.828 1 71.56 163 ALA B O 1
ATOM 4579 N N . GLY B 1 164 ? 3.416 24.266 17.203 1 69.19 164 GLY B N 1
ATOM 4580 C CA . GLY B 1 164 ? 2.543 23.297 16.547 1 69.19 164 GLY B CA 1
ATOM 4581 C C . GLY B 1 164 ? 2.834 23.125 15.07 1 69.19 164 GLY B C 1
ATOM 4582 O O . GLY B 1 164 ? 2.873 22 14.57 1 69.19 164 GLY B O 1
ATOM 4583 N N . ALA B 1 165 ? 3.02 24.188 14.422 1 68.38 165 ALA B N 1
ATOM 4584 C CA . ALA B 1 165 ? 3.326 24.156 12.992 1 68.38 165 ALA B CA 1
ATOM 4585 C C . ALA B 1 165 ? 4.648 23.453 12.727 1 68.38 165 ALA B C 1
ATOM 4587 O O . ALA B 1 165 ? 4.766 22.672 11.773 1 68.38 165 ALA B O 1
ATOM 4588 N N . THR B 1 166 ? 5.625 23.719 13.602 1 69.75 166 THR B N 1
ATOM 4589 C CA . THR B 1 166 ? 6.918 23.047 13.484 1 69.75 166 THR B CA 1
ATOM 4590 C C . THR B 1 166 ? 6.773 21.547 13.688 1 69.75 166 THR B C 1
ATOM 4592 O O . THR B 1 166 ? 7.34 20.75 12.938 1 69.75 166 THR B O 1
ATOM 4595 N N . ASP B 1 167 ? 6.023 21.172 14.664 1 73.44 167 ASP B N 1
ATOM 4596 C CA . ASP B 1 167 ? 5.758 19.766 14.938 1 73.44 167 ASP B CA 1
ATOM 4597 C C . ASP B 1 167 ? 5.027 19.109 13.766 1 73.44 167 ASP B C 1
ATOM 4599 O O . ASP B 1 167 ? 5.367 18 13.367 1 73.44 167 ASP B O 1
ATOM 4603 N N . GLN B 1 168 ? 4.074 19.812 13.227 1 72.12 168 GLN B N 1
ATOM 4604 C CA . GLN B 1 168 ? 3.332 19.312 12.078 1 72.12 168 GLN B CA 1
ATOM 4605 C C . GLN B 1 168 ? 4.258 19.078 10.883 1 72.12 168 GLN B C 1
ATOM 4607 O O . GLN B 1 168 ? 4.16 18.062 10.203 1 72.12 168 GLN B O 1
ATOM 4612 N N . ALA B 1 169 ? 5.113 20 10.688 1 68.12 169 ALA B N 1
ATOM 4613 C CA . ALA B 1 169 ? 6.059 19.875 9.578 1 68.12 169 ALA B CA 1
ATOM 4614 C C . ALA B 1 169 ? 6.945 18.656 9.75 1 68.12 169 ALA B C 1
ATOM 4616 O O . ALA B 1 169 ? 7.188 17.922 8.781 1 68.12 169 ALA B O 1
ATOM 4617 N N . SER B 1 170 ? 7.414 18.438 10.961 1 74.56 170 SER B N 1
ATOM 4618 C CA . SER B 1 170 ? 8.25 17.266 11.258 1 74.56 170 SER B CA 1
ATOM 4619 C C . SER B 1 170 ? 7.492 15.969 11.031 1 74.56 170 SER B C 1
ATOM 4621 O O . SER B 1 170 ? 8.023 15.031 10.43 1 74.56 170 SER B O 1
ATOM 4623 N N . GLN B 1 171 ? 6.258 15.906 11.508 1 72.25 171 GLN B N 1
ATOM 4624 C CA . GLN B 1 171 ? 5.426 14.719 11.352 1 72.25 171 GLN B CA 1
ATOM 4625 C C . GLN B 1 171 ? 5.137 14.438 9.875 1 72.25 171 GLN B C 1
ATOM 4627 O O . GLN B 1 171 ? 5.129 13.281 9.453 1 72.25 171 GLN B O 1
ATOM 4632 N N . LEU B 1 172 ? 4.883 15.438 9.148 1 72.75 172 LEU B N 1
ATOM 4633 C CA . LEU B 1 172 ? 4.598 15.305 7.723 1 72.75 172 LEU B CA 1
ATOM 4634 C C . LEU B 1 172 ? 5.828 14.82 6.965 1 72.75 172 LEU B C 1
ATOM 4636 O O . LEU B 1 172 ? 5.711 14.023 6.027 1 72.75 172 LEU B O 1
ATOM 4640 N N . ASP B 1 173 ? 6.969 15.328 7.406 1 75.06 173 ASP B N 1
ATOM 4641 C CA . ASP B 1 173 ? 8.211 14.836 6.82 1 75.06 173 ASP B CA 1
ATOM 4642 C C . ASP B 1 173 ? 8.383 13.336 7.062 1 75.06 173 ASP B C 1
ATOM 4644 O O . ASP B 1 173 ? 8.719 12.586 6.141 1 75.06 173 ASP B O 1
ATOM 4648 N N . GLU B 1 174 ? 8.148 12.93 8.219 1 75.44 174 GLU B N 1
ATOM 4649 C CA . GLU B 1 174 ? 8.219 11.508 8.547 1 75.44 174 GLU B CA 1
ATOM 4650 C C . GLU B 1 174 ? 7.191 10.711 7.762 1 75.44 174 GLU B C 1
ATOM 4652 O O . GLU B 1 174 ? 7.48 9.602 7.297 1 75.44 174 GLU B O 1
ATOM 4657 N N . GLY B 1 175 ? 5.973 11.281 7.656 1 72.75 175 GLY B N 1
ATOM 4658 C CA . GLY B 1 175 ? 4.941 10.648 6.852 1 72.75 175 GLY B CA 1
ATOM 4659 C C . GLY B 1 175 ? 5.332 10.492 5.395 1 72.75 175 GLY B C 1
ATOM 4660 O O . GLY B 1 175 ? 5.109 9.43 4.797 1 72.75 175 GLY B O 1
ATOM 4661 N N . SER B 1 176 ? 5.934 11.469 4.863 1 75.5 176 SER B N 1
ATOM 4662 C CA . SER B 1 176 ? 6.395 11.43 3.48 1 75.5 176 SER B CA 1
ATOM 4663 C C . SER B 1 176 ? 7.445 10.344 3.277 1 75.5 176 SER B C 1
ATOM 4665 O O . SER B 1 176 ? 7.426 9.633 2.27 1 75.5 176 SER B O 1
ATOM 4667 N N . ASN B 1 177 ? 8.359 10.195 4.207 1 79.81 177 ASN B N 1
ATOM 4668 C CA . ASN B 1 177 ? 9.367 9.148 4.148 1 79.81 177 ASN B CA 1
ATOM 4669 C C . ASN B 1 177 ? 8.742 7.758 4.172 1 79.81 177 ASN B C 1
ATOM 4671 O O . ASN B 1 177 ? 9.172 6.863 3.441 1 79.81 177 ASN B O 1
ATOM 4675 N N . GLU B 1 178 ? 7.738 7.633 5.016 1 76 178 GLU B N 1
ATOM 4676 C CA . GLU B 1 178 ? 7.039 6.355 5.098 1 76 178 GLU B CA 1
ATOM 4677 C C . GLU B 1 178 ? 6.34 6.023 3.781 1 76 178 GLU B C 1
ATOM 4679 O O . GLU B 1 178 ? 6.328 4.867 3.352 1 76 178 GLU B O 1
ATOM 4684 N N . ILE B 1 179 ? 5.809 6.957 3.129 1 78 179 ILE B N 1
ATOM 4685 C CA . ILE B 1 179 ? 5.113 6.766 1.861 1 78 179 ILE B CA 1
ATOM 4686 C C . ILE B 1 179 ? 6.113 6.352 0.784 1 78 179 ILE B C 1
ATOM 4688 O O . ILE B 1 179 ? 5.801 5.531 -0.082 1 78 179 ILE B O 1
ATOM 4692 N N . ALA B 1 180 ? 7.285 6.922 0.889 1 78.75 180 ALA B N 1
ATOM 4693 C CA . ALA B 1 180 ? 8.328 6.539 -0.058 1 78.75 180 ALA B CA 1
ATOM 4694 C C . ALA B 1 180 ? 8.688 5.062 0.093 1 78.75 180 ALA B C 1
ATOM 4696 O O . ALA B 1 180 ? 8.883 4.359 -0.901 1 78.75 180 ALA B O 1
ATOM 4697 N N . ILE B 1 181 ? 8.789 4.555 1.256 1 78.25 181 ILE B N 1
ATOM 4698 C CA . ILE B 1 181 ? 9.055 3.146 1.537 1 78.25 181 ILE B CA 1
ATOM 4699 C C . ILE B 1 181 ? 7.914 2.287 1.005 1 78.25 181 ILE B C 1
ATOM 4701 O O . ILE B 1 181 ? 8.148 1.256 0.371 1 78.25 181 ILE B O 1
ATOM 4705 N N . LEU B 1 182 ? 6.695 2.797 1.212 1 76.44 182 LEU B N 1
ATOM 4706 C CA . LEU B 1 182 ? 5.508 2.117 0.705 1 76.44 182 LEU B CA 1
ATOM 4707 C C . LEU B 1 182 ? 5.559 1.992 -0.814 1 76.44 182 LEU B C 1
ATOM 4709 O O . LEU B 1 182 ? 5.262 0.929 -1.364 1 76.44 182 LEU B O 1
ATOM 4713 N N . GLU B 1 183 ? 5.957 3.014 -1.434 1 82.25 183 GLU B N 1
ATOM 4714 C CA . GLU B 1 183 ? 6.059 3.027 -2.889 1 82.25 183 GLU B CA 1
ATOM 4715 C C . GLU B 1 183 ? 7.059 1.983 -3.383 1 82.25 183 GLU B C 1
ATOM 4717 O O . GLU B 1 183 ? 6.781 1.253 -4.336 1 82.25 183 GLU B O 1
ATOM 4722 N N . GLN B 1 184 ? 8.188 1.883 -2.756 1 84.62 184 GLN B N 1
ATOM 4723 C CA . GLN B 1 184 ? 9.211 0.919 -3.133 1 84.62 184 GLN B CA 1
ATOM 4724 C C . GLN B 1 184 ? 8.703 -0.513 -2.986 1 84.62 184 GLN B C 1
ATOM 4726 O O . GLN B 1 184 ? 8.922 -1.348 -3.865 1 84.62 184 GLN B O 1
ATOM 4731 N N . GLU B 1 185 ? 8.016 -0.727 -1.896 1 81.88 185 GLU B N 1
ATOM 4732 C CA . GLU B 1 185 ? 7.504 -2.068 -1.639 1 81.88 185 GLU B CA 1
ATOM 4733 C C . GLU B 1 185 ? 6.402 -2.438 -2.631 1 81.88 185 GLU B C 1
ATOM 4735 O O . GLU B 1 185 ? 6.332 -3.58 -3.088 1 81.88 185 GLU B O 1
ATOM 4740 N N . ILE B 1 186 ? 5.578 -1.546 -2.959 1 84.12 186 ILE B N 1
ATOM 4741 C CA . ILE B 1 186 ? 4.5 -1.774 -3.914 1 84.12 186 ILE B CA 1
ATOM 4742 C C . ILE B 1 186 ? 5.09 -2.1 -5.285 1 84.12 186 ILE B C 1
ATOM 4744 O O . ILE B 1 186 ? 4.672 -3.059 -5.938 1 84.12 186 ILE B O 1
ATOM 4748 N N . ASN B 1 187 ? 6.09 -1.376 -5.676 1 87.31 187 ASN B N 1
ATOM 4749 C CA . ASN B 1 187 ? 6.73 -1.615 -6.965 1 87.31 187 ASN B CA 1
ATOM 4750 C C . ASN B 1 187 ? 7.391 -2.99 -7.016 1 87.31 187 ASN B C 1
ATOM 4752 O O . ASN B 1 187 ? 7.293 -3.691 -8.023 1 87.31 187 ASN B O 1
ATOM 4756 N N . ALA B 1 188 ? 8.039 -3.375 -5.973 1 85.62 188 ALA B N 1
ATOM 4757 C CA . ALA B 1 188 ? 8.641 -4.699 -5.891 1 85.62 188 ALA B CA 1
ATOM 4758 C C . ALA B 1 188 ? 7.59 -5.797 -6 1 85.62 188 ALA B C 1
ATOM 4760 O O . ALA B 1 188 ? 7.809 -6.816 -6.656 1 85.62 188 ALA B O 1
ATOM 4761 N N . THR B 1 189 ? 6.465 -5.559 -5.395 1 85.56 189 THR B N 1
ATOM 4762 C CA . THR B 1 189 ? 5.379 -6.535 -5.414 1 85.56 189 THR B CA 1
ATOM 4763 C C . THR B 1 189 ? 4.777 -6.645 -6.812 1 85.56 189 THR B C 1
ATOM 4765 O O . THR B 1 189 ? 4.414 -7.738 -7.254 1 85.56 189 THR B O 1
ATOM 4768 N N . ILE B 1 190 ? 4.719 -5.555 -7.508 1 88.62 190 ILE B N 1
ATOM 4769 C CA . ILE B 1 190 ? 4.211 -5.547 -8.875 1 88.62 190 ILE B CA 1
ATOM 4770 C C . ILE B 1 190 ? 5.121 -6.391 -9.766 1 88.62 190 ILE B C 1
ATOM 4772 O O . ILE B 1 190 ? 4.641 -7.215 -10.555 1 88.62 190 ILE B O 1
ATOM 4776 N N . VAL B 1 191 ? 6.441 -6.277 -9.648 1 90.5 191 VAL B N 1
ATOM 4777 C CA . VAL B 1 191 ? 7.414 -7.031 -10.438 1 90.5 191 VAL B CA 1
ATOM 4778 C C . VAL B 1 191 ? 7.285 -8.523 -10.133 1 90.5 191 VAL B C 1
ATOM 4780 O O . VAL B 1 191 ? 7.289 -9.352 -11.039 1 90.5 191 VAL B O 1
ATOM 4783 N N . ARG B 1 192 ? 7.109 -8.828 -8.906 1 88.5 192 ARG B N 1
ATOM 4784 C CA . ARG B 1 192 ? 6.957 -10.219 -8.5 1 88.5 192 ARG B CA 1
ATOM 4785 C C . ARG B 1 192 ? 5.676 -10.82 -9.07 1 88.5 192 ARG B C 1
ATOM 4787 O O . ARG B 1 192 ? 5.66 -11.984 -9.484 1 88.5 192 ARG B O 1
ATOM 4794 N N . ALA B 1 193 ? 4.645 -10.031 -9.062 1 89.06 193 ALA B N 1
ATOM 4795 C CA . ALA B 1 193 ? 3.387 -10.5 -9.633 1 89.06 193 ALA B CA 1
ATOM 4796 C C . ALA B 1 193 ? 3.541 -10.805 -11.117 1 89.06 193 ALA B C 1
ATOM 4798 O O . ALA B 1 193 ? 3.023 -11.812 -11.609 1 89.06 193 ALA B O 1
ATOM 4799 N N . GLU B 1 194 ? 4.293 -10.016 -11.797 1 91.25 194 GLU B N 1
ATOM 4800 C CA . GLU B 1 194 ? 4.559 -10.25 -13.211 1 91.25 194 GLU B CA 1
ATOM 4801 C C . GLU B 1 194 ? 5.363 -11.531 -13.422 1 91.25 194 GLU B C 1
ATOM 4803 O O . GLU B 1 194 ? 5.082 -12.305 -14.336 1 91.25 194 GLU B O 1
ATOM 4808 N N . GLU B 1 195 ? 6.301 -11.75 -12.586 1 92.69 195 GLU B N 1
ATOM 4809 C CA . GLU B 1 195 ? 7.094 -12.977 -12.633 1 92.69 195 GLU B CA 1
ATOM 4810 C C . GLU B 1 195 ? 6.227 -14.203 -12.367 1 92.69 195 GLU B C 1
ATOM 4812 O O . GLU B 1 195 ? 6.383 -15.234 -13.031 1 92.69 195 GLU B O 1
ATOM 4817 N N . MET B 1 196 ? 5.344 -14.07 -11.43 1 91.88 196 MET B N 1
ATOM 4818 C CA . MET B 1 196 ? 4.43 -15.164 -11.109 1 91.88 196 MET B CA 1
ATOM 4819 C C . MET B 1 196 ? 3.545 -15.5 -12.305 1 91.88 196 MET B C 1
ATOM 4821 O O . MET B 1 196 ? 3.299 -16.672 -12.586 1 91.88 196 MET B O 1
ATOM 4825 N N . LEU B 1 197 ? 3.131 -14.477 -13 1 92.56 197 LEU B N 1
ATOM 4826 C CA . LEU B 1 197 ? 2.307 -14.695 -14.188 1 92.56 197 LEU B CA 1
ATOM 4827 C C . LEU B 1 197 ? 3.09 -15.438 -15.266 1 92.56 197 LEU B C 1
ATOM 4829 O O . LEU B 1 197 ? 2.576 -16.375 -15.875 1 92.56 197 LEU B O 1
ATOM 4833 N N . SER B 1 198 ? 4.32 -15.055 -15.461 1 94.25 198 SER B N 1
ATOM 4834 C CA . SER B 1 198 ? 5.184 -15.719 -16.438 1 94.25 198 SER B CA 1
ATOM 4835 C C . SER B 1 198 ? 5.414 -17.172 -16.078 1 94.25 198 SER B C 1
ATOM 4837 O O . SER B 1 198 ? 5.301 -18.062 -16.922 1 94.25 198 SER B O 1
ATOM 4839 N N . THR B 1 199 ? 5.668 -17.391 -14.828 1 93.5 199 THR B N 1
ATOM 4840 C CA . THR B 1 199 ? 5.887 -18.75 -14.344 1 93.5 199 THR B CA 1
ATOM 4841 C C . THR B 1 199 ? 4.629 -19.594 -14.508 1 93.5 199 THR B C 1
ATOM 4843 O O . THR B 1 199 ? 4.699 -20.75 -14.914 1 93.5 199 THR B O 1
ATOM 4846 N N . SER B 1 200 ? 3.512 -19.016 -14.203 1 93.81 200 SER B N 1
ATOM 4847 C CA . SER B 1 200 ? 2.246 -19.719 -14.352 1 93.81 200 SER B CA 1
ATOM 4848 C C . SER B 1 200 ? 1.994 -20.109 -15.805 1 93.81 200 SER B C 1
ATOM 4850 O O . SER B 1 200 ? 1.502 -21.203 -16.078 1 93.81 200 SER B O 1
ATOM 4852 N N . ARG B 1 201 ? 2.389 -19.297 -16.766 1 93.31 201 ARG B N 1
ATOM 4853 C CA . ARG B 1 201 ? 2.236 -19.594 -18.188 1 93.31 201 ARG B CA 1
ATOM 4854 C C . ARG B 1 201 ? 3.129 -20.766 -18.594 1 93.31 201 ARG B C 1
ATOM 4856 O O . ARG B 1 201 ? 2.736 -21.594 -19.422 1 93.31 201 ARG B O 1
ATOM 4863 N N . GLU B 1 202 ? 4.258 -20.844 -18 1 93.94 202 GLU B N 1
ATOM 4864 C CA . GLU B 1 202 ? 5.16 -21.953 -18.281 1 93.94 202 GLU B CA 1
ATOM 4865 C C . GLU B 1 202 ? 4.598 -23.266 -17.75 1 93.94 202 GLU B C 1
ATOM 4867 O O . GLU B 1 202 ? 4.703 -24.312 -18.406 1 93.94 202 GLU B O 1
ATOM 4872 N N . VAL B 1 203 ? 4.047 -23.203 -16.594 1 94.06 203 VAL B N 1
ATOM 4873 C CA . VAL B 1 203 ? 3.412 -24.391 -16.031 1 94.06 203 VAL B CA 1
ATOM 4874 C C . VAL B 1 203 ? 2.25 -24.828 -16.906 1 94.06 203 VAL B C 1
ATOM 4876 O O . VAL B 1 203 ? 2.104 -26.016 -17.219 1 94.06 203 VAL B O 1
ATOM 4879 N N . LYS B 1 204 ? 1.464 -23.875 -17.359 1 94.12 204 LYS B N 1
ATOM 4880 C CA . LYS B 1 204 ? 0.328 -24.156 -18.234 1 94.12 204 LYS B CA 1
ATOM 4881 C C . LYS B 1 204 ? 0.787 -24.812 -19.531 1 94.12 204 LYS B C 1
ATOM 4883 O O . LYS B 1 204 ? 0.22 -25.812 -19.969 1 94.12 204 LYS B O 1
ATOM 4888 N N . ALA B 1 205 ? 1.842 -24.281 -20.109 1 95.12 205 ALA B N 1
ATOM 4889 C CA . ALA B 1 205 ? 2.383 -24.828 -21.359 1 95.12 205 ALA B CA 1
ATOM 4890 C C . ALA B 1 205 ? 2.895 -26.25 -21.141 1 95.12 205 ALA B C 1
ATOM 4892 O O . ALA B 1 205 ? 2.627 -27.141 -21.953 1 95.12 205 ALA B O 1
ATOM 4893 N N . SER B 1 206 ? 3.576 -26.438 -20.062 1 95.12 206 SER B N 1
ATOM 4894 C CA . SER B 1 206 ? 4.09 -27.766 -19.734 1 95.12 206 SER B CA 1
ATOM 4895 C C . SER B 1 206 ? 2.959 -28.75 -19.484 1 95.12 206 SER B C 1
ATOM 4897 O O . SER B 1 206 ? 3.037 -29.922 -19.891 1 95.12 206 SER B O 1
ATOM 4899 N N . THR B 1 207 ? 1.946 -28.281 -18.859 1 95.06 207 THR B N 1
ATOM 4900 C CA . THR B 1 207 ? 0.782 -29.125 -18.594 1 95.06 207 THR B CA 1
ATOM 4901 C C . THR B 1 207 ? 0.094 -29.516 -19.891 1 95.06 207 THR B C 1
ATOM 4903 O O . THR B 1 207 ? -0.287 -30.672 -20.062 1 95.06 207 THR B O 1
ATOM 4906 N N . ASN B 1 208 ? -0.018 -28.594 -20.844 1 95.06 208 ASN B N 1
ATOM 4907 C CA . ASN B 1 208 ? -0.603 -28.891 -22.156 1 95.06 208 ASN B CA 1
ATOM 4908 C C . ASN B 1 208 ? 0.216 -29.922 -22.906 1 95.06 208 ASN B C 1
ATOM 4910 O O . ASN B 1 208 ? -0.338 -30.891 -23.438 1 95.06 208 ASN B O 1
ATOM 4914 N N . ASP B 1 209 ? 1.511 -29.75 -22.891 1 94.56 209 ASP B N 1
ATOM 4915 C CA . ASP B 1 209 ? 2.402 -30.703 -23.531 1 94.56 209 ASP B CA 1
ATOM 4916 C C . ASP B 1 209 ? 2.307 -32.062 -22.875 1 94.56 209 ASP B C 1
ATOM 4918 O O . ASP B 1 209 ? 2.285 -33.094 -23.562 1 94.56 209 ASP B O 1
ATOM 4922 N N . GLY B 1 210 ? 2.258 -32 -21.562 1 93.69 210 GLY B N 1
ATOM 4923 C CA . GLY B 1 210 ? 2.121 -33.25 -20.828 1 93.69 210 GLY B CA 1
ATOM 4924 C C . GLY B 1 210 ? 0.817 -33.969 -21.109 1 93.69 210 GLY B C 1
ATOM 4925 O O . GLY B 1 210 ? 0.8 -35.188 -21.281 1 93.69 210 GLY B O 1
ATOM 4926 N N . THR B 1 211 ? -0.25 -33.25 -21.25 1 94.44 211 THR B N 1
ATOM 4927 C CA . THR B 1 211 ? -1.558 -33.812 -21.562 1 94.44 211 THR B CA 1
ATOM 4928 C C . THR B 1 211 ? -1.555 -34.469 -22.938 1 94.44 211 THR B C 1
ATOM 4930 O O . THR B 1 211 ? -2.096 -35.562 -23.125 1 94.44 211 THR B O 1
ATOM 4933 N N . GLU B 1 212 ? -0.884 -33.875 -23.891 1 94.88 212 GLU B N 1
ATOM 4934 C CA . GLU B 1 212 ? -0.76 -34.438 -25.234 1 94.88 212 GLU B CA 1
ATOM 4935 C C . GLU B 1 212 ? 0.051 -35.75 -25.203 1 94.88 212 GLU B C 1
ATOM 4937 O O . GLU B 1 212 ? -0.323 -36.719 -25.828 1 94.88 212 GLU B O 1
ATOM 4942 N N . ALA B 1 213 ? 1.096 -35.688 -24.422 1 93.62 213 ALA B N 1
ATOM 4943 C CA . ALA B 1 213 ? 1.946 -36.875 -24.312 1 93.62 213 ALA B CA 1
ATOM 4944 C C . ALA B 1 213 ? 1.187 -38.031 -23.672 1 93.62 213 ALA B C 1
ATOM 4946 O O . ALA B 1 213 ? 1.309 -39.188 -24.109 1 93.62 213 ALA B O 1
ATOM 4947 N N . ILE B 1 214 ? 0.4 -37.75 -22.703 1 94.5 214 ILE B N 1
ATOM 4948 C CA . ILE B 1 214 ? -0.345 -38.812 -22.016 1 94.5 214 ILE B CA 1
ATOM 4949 C C . ILE B 1 214 ? -1.454 -39.344 -22.922 1 94.5 214 ILE B C 1
ATOM 4951 O O . ILE B 1 214 ? -1.772 -40.531 -22.891 1 94.5 214 ILE B O 1
ATOM 4955 N N . ASN B 1 215 ? -2.049 -38.5 -23.75 1 94.62 215 ASN B N 1
ATOM 4956 C CA . ASN B 1 215 ? -3.02 -38.969 -24.734 1 94.62 215 ASN B CA 1
ATOM 4957 C C . ASN B 1 215 ? -2.391 -39.938 -25.734 1 94.62 215 ASN B C 1
ATOM 4959 O O . ASN B 1 215 ? -2.982 -40.969 -26.062 1 94.62 215 ASN B O 1
ATOM 4963 N N . ASN B 1 216 ? -1.209 -39.594 -26.125 1 93.75 216 ASN B N 1
ATOM 4964 C CA . ASN B 1 216 ? -0.474 -40.5 -27.016 1 93.75 216 ASN B CA 1
ATOM 4965 C C . ASN B 1 216 ? -0.188 -41.844 -26.328 1 93.75 216 ASN B C 1
ATOM 4967 O O . ASN B 1 216 ? -0.33 -42.906 -26.938 1 93.75 216 ASN B O 1
ATOM 4971 N N . LEU B 1 217 ? 0.185 -41.781 -25.078 1 94 217 LEU B N 1
ATOM 4972 C CA . LEU B 1 217 ? 0.441 -42.969 -24.297 1 94 217 LEU B CA 1
ATOM 4973 C C . LEU B 1 217 ? -0.82 -43.844 -24.188 1 94 217 LEU B C 1
ATOM 4975 O O . LEU B 1 217 ? -0.756 -45.062 -24.266 1 94 217 LEU B O 1
ATOM 4979 N N . THR B 1 218 ? -1.955 -43.156 -23.969 1 94.44 218 THR B N 1
ATOM 4980 C CA . THR B 1 218 ? -3.229 -43.844 -23.844 1 94.44 218 THR B CA 1
ATOM 4981 C C . THR B 1 218 ? -3.582 -44.562 -25.156 1 94.44 218 THR B C 1
ATOM 4983 O O . THR B 1 218 ? -4.02 -45.719 -25.141 1 94.44 218 THR B O 1
ATOM 4986 N N . ASN B 1 219 ? -3.314 -43.938 -26.312 1 94.12 219 ASN B N 1
ATOM 4987 C CA . ASN B 1 219 ? -3.566 -44.531 -27.609 1 94.12 219 ASN B CA 1
ATOM 4988 C C . ASN B 1 219 ? -2.689 -45.75 -27.844 1 94.12 219 ASN B C 1
ATOM 4990 O O . ASN B 1 219 ? -3.176 -46.812 -28.281 1 94.12 219 ASN B O 1
ATOM 4994 N N . THR B 1 220 ? -1.432 -45.594 -27.5 1 91.12 220 THR B N 1
ATOM 4995 C CA . THR B 1 220 ? -0.503 -46.688 -27.688 1 91.12 220 THR B CA 1
ATOM 4996 C C . THR B 1 220 ? -0.854 -47.844 -26.766 1 91.12 220 THR B C 1
ATOM 4998 O O . THR B 1 220 ? -0.717 -49.031 -27.141 1 91.12 220 THR B O 1
ATOM 5001 N N . TYR B 1 221 ? -1.297 -47.531 -25.594 1 90.75 221 TYR B N 1
ATOM 5002 C CA . TYR B 1 221 ? -1.735 -48.531 -24.625 1 90.75 221 TYR B CA 1
ATOM 5003 C C . TYR B 1 221 ? -2.887 -49.375 -25.172 1 90.75 221 TYR B C 1
ATOM 5005 O O . TYR B 1 221 ? -2.871 -50.594 -25.094 1 90.75 221 TYR B O 1
ATOM 5013 N N . GLU B 1 222 ? -3.891 -48.719 -25.766 1 94.12 222 GLU B N 1
ATOM 5014 C CA . GLU B 1 222 ? -5.047 -49.438 -26.297 1 94.12 222 GLU B CA 1
ATOM 5015 C C . GLU B 1 222 ? -4.637 -50.375 -27.438 1 94.12 222 GLU B C 1
ATOM 5017 O O . GLU B 1 222 ? -5.113 -51.5 -27.5 1 94.12 222 GLU B O 1
ATOM 5022 N N . LYS B 1 223 ? -3.736 -49.938 -28.25 1 91.81 223 LYS B N 1
ATOM 5023 C CA . LYS B 1 223 ? -3.236 -50.781 -29.344 1 91.81 223 LYS B CA 1
ATOM 5024 C C . LYS B 1 223 ? -2.463 -51.969 -28.797 1 91.81 223 LYS B C 1
ATOM 5026 O O . LYS B 1 223 ? -2.607 -53.094 -29.312 1 91.81 223 LYS B O 1
ATOM 5031 N N . ASN B 1 224 ? -1.701 -51.688 -27.797 1 88.88 224 ASN B N 1
ATOM 5032 C CA . ASN B 1 224 ? -0.927 -52.781 -27.172 1 88.88 224 ASN B CA 1
ATOM 5033 C C . ASN B 1 224 ? -1.832 -53.812 -26.516 1 88.88 224 ASN B C 1
ATOM 5035 O O . ASN B 1 224 ? -1.561 -55 -26.578 1 88.88 224 ASN B O 1
ATOM 5039 N N . LYS B 1 225 ? -2.777 -53.344 -25.859 1 91.06 225 LYS B N 1
ATOM 5040 C CA . LYS B 1 225 ? -3.734 -54.219 -25.219 1 91.06 225 LYS B CA 1
ATOM 5041 C C . LYS B 1 225 ? -4.402 -55.156 -26.234 1 91.06 225 LYS B C 1
ATOM 5043 O O . LYS B 1 225 ? -4.496 -56.375 -26.031 1 91.06 225 LYS B O 1
ATOM 5048 N N . GLU B 1 226 ? -4.785 -54.625 -27.391 1 91.94 226 GLU B N 1
ATOM 5049 C CA . GLU B 1 226 ? -5.398 -55.438 -28.453 1 91.94 226 GLU B CA 1
ATOM 5050 C C . GLU B 1 226 ? -4.406 -56.438 -29.047 1 91.94 226 GLU B C 1
ATOM 5052 O O . GLU B 1 226 ? -4.758 -57.594 -29.281 1 91.94 226 GLU B O 1
ATOM 5057 N N . ALA B 1 227 ? -3.248 -55.906 -29.203 1 87.81 227 ALA B N 1
ATOM 5058 C CA . ALA B 1 227 ? -2.209 -56.781 -29.75 1 87.81 227 ALA B CA 1
ATOM 5059 C C . ALA B 1 227 ? -1.94 -57.969 -28.812 1 87.81 227 ALA B C 1
ATOM 5061 O O . ALA B 1 227 ? -1.749 -59.094 -29.281 1 87.81 227 ALA B O 1
ATOM 5062 N N . SER B 1 228 ? -1.966 -57.75 -27.578 1 88.94 228 SER B N 1
ATOM 5063 C CA . SER B 1 228 ? -1.714 -58.781 -26.594 1 88.94 228 SER B CA 1
ATOM 5064 C C . SER B 1 228 ? -2.814 -59.844 -26.594 1 88.94 228 SER B C 1
ATOM 5066 O O . SER B 1 228 ? -2.537 -61.031 -26.469 1 88.94 228 SER B O 1
ATOM 5068 N N . ILE B 1 229 ? -4.023 -59.438 -26.781 1 91.12 229 ILE B N 1
ATOM 5069 C CA . ILE B 1 229 ? -5.152 -60.344 -26.844 1 91.12 229 ILE B CA 1
ATOM 5070 C C . ILE B 1 229 ? -5.039 -61.25 -28.078 1 91.12 229 ILE B C 1
ATOM 5072 O O . ILE B 1 229 ? -5.223 -62.469 -28 1 91.12 229 ILE B O 1
ATOM 5076 N N . LYS B 1 230 ? -4.668 -60.656 -29.188 1 91 230 LYS B N 1
ATOM 5077 C CA . LYS B 1 230 ? -4.504 -61.406 -30.422 1 91 230 LYS B CA 1
ATOM 5078 C C . LYS B 1 230 ? -3.373 -62.438 -30.312 1 91 230 LYS B C 1
ATOM 5080 O O . LYS B 1 230 ? -3.486 -63.562 -30.797 1 91 230 LYS B O 1
ATOM 5085 N N . MET B 1 231 ? -2.367 -62 -29.641 1 90.62 231 MET B N 1
ATOM 5086 C CA . MET B 1 231 ? -1.239 -62.906 -29.438 1 90.62 231 MET B CA 1
ATOM 5087 C C . MET B 1 231 ? -1.656 -64.125 -28.609 1 90.62 231 MET B C 1
ATOM 5089 O O . MET B 1 231 ? -1.319 -65.25 -28.953 1 90.62 231 MET B O 1
ATOM 5093 N N . ALA B 1 232 ? -2.379 -63.844 -27.578 1 91.69 232 ALA B N 1
ATOM 5094 C CA . ALA B 1 232 ? -2.85 -64.938 -26.719 1 91.69 232 ALA B CA 1
ATOM 5095 C C . ALA B 1 232 ? -3.711 -65.938 -27.516 1 91.69 232 ALA B C 1
ATOM 5097 O O . ALA B 1 232 ? -3.592 -67.125 -27.344 1 91.69 232 ALA B O 1
ATOM 5098 N N . GLU B 1 233 ? -4.527 -65.5 -28.422 1 93.56 233 GLU B N 1
ATOM 5099 C CA . GLU B 1 233 ? -5.383 -66.312 -29.25 1 93.56 233 GLU B CA 1
ATOM 5100 C C . GLU B 1 233 ? -4.555 -67.188 -30.188 1 93.56 233 GLU B C 1
ATOM 5102 O O . GLU B 1 233 ? -4.848 -68.375 -30.359 1 93.56 233 GLU B O 1
ATOM 5107 N N . LYS B 1 234 ? -3.576 -66.562 -30.734 1 93.5 234 LYS B N 1
ATOM 5108 C CA . LYS B 1 234 ? -2.734 -67.312 -31.672 1 93.5 234 LYS B CA 1
ATOM 5109 C C . LYS B 1 234 ? -1.936 -68.375 -30.953 1 93.5 234 LYS B C 1
ATOM 5111 O O . LYS B 1 234 ? -1.729 -69.5 -31.484 1 93.5 234 LYS B O 1
ATOM 5116 N N . VAL B 1 235 ? -1.535 -68.125 -29.781 1 94.56 235 VAL B N 1
ATOM 5117 C CA . VAL B 1 235 ? -0.798 -69.062 -28.969 1 94.56 235 VAL B CA 1
ATOM 5118 C C . VAL B 1 235 ? -1.696 -70.25 -28.656 1 94.56 235 VAL B C 1
ATOM 5120 O O . VAL B 1 235 ? -1.252 -71.438 -28.703 1 94.56 235 VAL B O 1
ATOM 5123 N N . ASP B 1 236 ? -2.93 -70 -28.406 1 94.81 236 ASP B N 1
ATOM 5124 C CA . ASP B 1 236 ? -3.895 -71.062 -28.156 1 94.81 236 ASP B CA 1
ATOM 5125 C C . ASP B 1 236 ? -4.062 -72 -29.375 1 94.81 236 ASP B C 1
ATOM 5127 O O . ASP B 1 236 ? -4.082 -73.188 -29.266 1 94.81 236 ASP B O 1
ATOM 5131 N N . ILE B 1 237 ? -4.094 -71.375 -30.516 1 95 237 ILE B N 1
ATOM 5132 C CA . ILE B 1 237 ? -4.23 -72.125 -31.766 1 95 237 ILE B CA 1
ATOM 5133 C C . ILE B 1 237 ? -3.002 -73 -31.969 1 95 237 ILE B C 1
ATOM 5135 O O . ILE B 1 237 ? -3.127 -74.188 -32.312 1 95 237 ILE B O 1
ATOM 5139 N N . LEU B 1 238 ? -1.902 -72.438 -31.688 1 96 238 LEU B N 1
ATOM 5140 C CA . LEU B 1 238 ? -0.659 -73.188 -31.844 1 96 238 LEU B CA 1
ATOM 5141 C C . LEU B 1 238 ? -0.608 -74.375 -30.875 1 96 238 LEU B C 1
ATOM 5143 O O . LEU B 1 238 ? -0.141 -75.438 -31.234 1 96 238 LEU B O 1
ATOM 5147 N N . SER B 1 239 ? -1.056 -74.125 -29.719 1 96 239 SER B N 1
ATOM 5148 C CA . SER B 1 239 ? -1.104 -75.188 -28.734 1 96 239 SER B CA 1
ATOM 5149 C C . SER B 1 239 ? -1.976 -76.375 -29.203 1 96 239 SER B C 1
ATOM 5151 O O . SER B 1 239 ? -1.548 -77.5 -29.188 1 96 239 SER B O 1
ATOM 5153 N N . THR B 1 240 ? -3.113 -76.125 -29.75 1 96.75 240 THR B N 1
ATOM 5154 C CA . THR B 1 240 ? -4.059 -77.125 -30.219 1 96.75 240 THR B CA 1
ATOM 5155 C C . THR B 1 240 ? -3.494 -77.875 -31.422 1 96.75 240 THR B C 1
ATOM 5157 O O . THR B 1 240 ? -3.545 -79.125 -31.469 1 96.75 240 THR B O 1
ATOM 5160 N N . LYS B 1 241 ? -2.924 -77.062 -32.25 1 96.56 241 LYS B N 1
ATOM 5161 C CA . LYS B 1 241 ? -2.404 -77.688 -33.469 1 96.56 241 LYS B CA 1
ATOM 5162 C C . LYS B 1 241 ? -1.179 -78.562 -33.188 1 96.56 241 LYS B C 1
ATOM 5164 O O . LYS B 1 241 ? -0.979 -79.562 -33.812 1 96.56 241 LYS B O 1
ATOM 5169 N N . SER B 1 242 ? -0.437 -78.062 -32.25 1 96.06 242 SER B N 1
ATOM 5170 C CA . SER B 1 242 ? 0.733 -78.875 -31.875 1 96.06 242 SER B CA 1
ATOM 5171 C C . SER B 1 242 ? 0.326 -80.188 -31.234 1 96.06 242 SER B C 1
ATOM 5173 O O . SER B 1 242 ? 0.967 -81.25 -31.469 1 96.06 242 SER B O 1
ATOM 5175 N N . GLU B 1 243 ? -0.708 -80.188 -30.547 1 96.25 243 GLU B N 1
ATOM 5176 C CA . GLU B 1 243 ? -1.246 -81.438 -29.969 1 96.25 243 GLU B CA 1
ATOM 5177 C C . GLU B 1 243 ? -1.752 -82.375 -31.062 1 96.25 243 GLU B C 1
ATOM 5179 O O . GLU B 1 243 ? -1.523 -83.562 -31.016 1 96.25 243 GLU B O 1
ATOM 5184 N N . GLU B 1 244 ? -2.32 -81.812 -32.031 1 96.94 244 GLU B N 1
ATOM 5185 C CA . GLU B 1 244 ? -2.82 -82.562 -33.188 1 96.94 244 GLU B CA 1
ATOM 5186 C C . GLU B 1 244 ? -1.682 -83.25 -33.906 1 96.94 244 GLU B C 1
ATOM 5188 O O . GLU B 1 244 ? -1.783 -84.438 -34.281 1 96.94 244 GLU B O 1
ATOM 5193 N N . ILE B 1 245 ? -0.677 -82.562 -34.031 1 96.5 245 ILE B N 1
ATOM 5194 C CA . ILE B 1 245 ? 0.479 -83.125 -34.719 1 96.5 245 ILE B CA 1
ATOM 5195 C C . ILE B 1 245 ? 1.031 -84.312 -33.875 1 96.5 245 ILE B C 1
ATOM 5197 O O . ILE B 1 245 ? 1.363 -85.312 -34.438 1 96.5 245 ILE B O 1
ATOM 5201 N N . GLY B 1 246 ? 1.09 -84.062 -32.625 1 95.25 246 GLY B N 1
ATOM 5202 C CA . GLY B 1 246 ? 1.562 -85.125 -31.734 1 95.25 246 GLY B CA 1
ATOM 5203 C C . GLY B 1 246 ? 0.766 -86.375 -31.875 1 95.25 246 GLY B C 1
ATOM 5204 O O . GLY B 1 246 ? 1.342 -87.438 -31.984 1 95.25 246 GLY B O 1
ATOM 5205 N N . MET B 1 247 ? -0.472 -86.312 -32.031 1 96.56 247 MET B N 1
ATOM 5206 C CA . MET B 1 247 ? -1.347 -87.5 -32.156 1 96.56 247 MET B CA 1
ATOM 5207 C C . MET B 1 247 ? -1.158 -88.188 -33.5 1 96.56 247 MET B C 1
ATOM 5209 O O . MET B 1 247 ? -1.116 -89.438 -33.562 1 96.56 247 MET B O 1
ATOM 5213 N N . ILE B 1 248 ? -1.011 -87.375 -34.438 1 96.94 248 ILE B N 1
ATOM 5214 C CA . ILE B 1 248 ? -0.856 -87.938 -35.781 1 96.94 248 ILE B CA 1
ATOM 5215 C C . ILE B 1 248 ? 0.493 -88.688 -35.906 1 96.94 248 ILE B C 1
ATOM 5217 O O . ILE B 1 248 ? 0.596 -89.75 -36.5 1 96.94 248 ILE B O 1
ATOM 5221 N N . VAL B 1 249 ? 1.437 -88.062 -35.281 1 97.31 249 VAL B N 1
ATOM 5222 C CA . VAL B 1 249 ? 2.777 -88.688 -35.344 1 97.31 249 VAL B CA 1
ATOM 5223 C C . VAL B 1 249 ? 2.789 -90 -34.594 1 97.31 249 VAL B C 1
ATOM 5225 O O . VAL B 1 249 ? 3.438 -90.938 -35.031 1 97.31 249 VAL B O 1
ATOM 5228 N N . ASP B 1 250 ? 2.061 -90.062 -33.562 1 96.31 250 ASP B N 1
ATOM 5229 C CA . ASP B 1 250 ? 1.916 -91.312 -32.844 1 96.31 250 ASP B CA 1
ATOM 5230 C C . ASP B 1 250 ? 1.295 -92.375 -33.719 1 96.31 250 ASP B C 1
ATOM 5232 O O . ASP B 1 250 ? 1.729 -93.562 -33.719 1 96.31 250 ASP B O 1
ATOM 5236 N N . THR B 1 251 ? 0.374 -92 -34.5 1 96.56 251 THR B N 1
ATOM 5237 C CA . THR B 1 251 ? -0.262 -92.938 -35.406 1 96.56 251 THR B CA 1
ATOM 5238 C C . THR B 1 251 ? 0.734 -93.438 -36.469 1 96.56 251 THR B C 1
ATOM 5240 O O . THR B 1 251 ? 0.794 -94.625 -36.781 1 96.56 251 THR B O 1
ATOM 5243 N N . ILE B 1 252 ? 1.479 -92.5 -36.875 1 96.56 252 ILE B N 1
ATOM 5244 C CA . ILE B 1 252 ? 2.477 -92.812 -37.875 1 96.56 252 ILE B CA 1
ATOM 5245 C C . ILE B 1 252 ? 3.5 -93.812 -37.281 1 96.56 252 ILE B C 1
ATOM 5247 O O . ILE B 1 252 ? 3.918 -94.75 -37.969 1 96.56 252 ILE B O 1
ATOM 5251 N N . GLN B 1 253 ? 3.848 -93.562 -36.125 1 96.69 253 GLN B N 1
ATOM 5252 C CA . GLN B 1 253 ? 4.777 -94.438 -35.438 1 96.69 253 GLN B CA 1
ATOM 5253 C C . GLN B 1 253 ? 4.195 -95.875 -35.312 1 96.69 253 GLN B C 1
ATOM 5255 O O . GLN B 1 253 ? 4.891 -96.875 -35.531 1 96.69 253 GLN B O 1
ATOM 5260 N N . ASP B 1 254 ? 2.984 -95.938 -35.031 1 97.06 254 ASP B N 1
ATOM 5261 C CA . ASP B 1 254 ? 2.297 -97.188 -34.906 1 97.06 254 ASP B CA 1
ATOM 5262 C C . ASP B 1 254 ? 2.256 -97.938 -36.25 1 97.06 254 ASP B C 1
ATOM 5264 O O . ASP B 1 254 ? 2.494 -99.125 -36.312 1 97.06 254 ASP B O 1
ATOM 5268 N N . ILE B 1 255 ? 2.049 -97.188 -37.156 1 97.31 255 ILE B N 1
ATOM 5269 C CA . ILE B 1 255 ? 1.98 -97.75 -38.5 1 97.31 255 ILE B CA 1
ATOM 5270 C C . ILE B 1 255 ? 3.354 -98.25 -38.906 1 97.31 255 ILE B C 1
ATOM 5272 O O . ILE B 1 255 ? 3.465 -99.312 -39.5 1 97.31 255 ILE B O 1
ATOM 5276 N N . ALA B 1 256 ? 4.293 -97.5 -38.625 1 97 256 ALA B N 1
ATOM 5277 C CA . ALA B 1 256 ? 5.66 -97.938 -38.969 1 97 256 ALA B CA 1
ATOM 5278 C C . ALA B 1 256 ? 6.055 -99.188 -38.219 1 97 256 ALA B C 1
ATOM 5280 O O . ALA B 1 256 ? 6.656 -100.062 -38.812 1 97 256 ALA B O 1
ATOM 5281 N N . ASP B 1 257 ? 5.66 -99.312 -37.062 1 96.5 257 ASP B N 1
ATOM 5282 C CA . ASP B 1 257 ? 5.965 -100.5 -36.281 1 96.5 257 ASP B CA 1
ATOM 5283 C C . ASP B 1 257 ? 5.219 -101.75 -36.781 1 96.5 257 ASP B C 1
ATOM 5285 O O . ASP B 1 257 ? 5.781 -102.812 -36.844 1 96.5 257 ASP B O 1
ATOM 5289 N N . GLN B 1 258 ? 4.07 -101.5 -37.125 1 96.81 258 GLN B N 1
ATOM 5290 C CA . GLN B 1 258 ? 3.271 -102.625 -37.656 1 96.81 258 GLN B CA 1
ATOM 5291 C C . GLN B 1 258 ? 3.805 -103.062 -39.031 1 96.81 258 GLN B C 1
ATOM 5293 O O . GLN B 1 258 ? 3.863 -104.25 -39.312 1 96.81 258 GLN B O 1
ATOM 5298 N N . THR B 1 259 ? 4.164 -102 -39.719 1 96.75 259 THR B N 1
ATOM 5299 C CA . THR B 1 259 ? 4.742 -102.312 -41.031 1 96.75 259 THR B CA 1
ATOM 5300 C C . THR B 1 259 ? 6.051 -103.125 -40.875 1 96.75 259 THR B C 1
ATOM 5302 O O . THR B 1 259 ? 6.312 -104.062 -41.625 1 96.75 259 THR B O 1
ATOM 5305 N N . ASN B 1 260 ? 6.777 -102.75 -40 1 95.44 260 ASN B N 1
ATOM 5306 C CA . ASN B 1 260 ? 8.039 -103.375 -39.719 1 95.44 260 ASN B CA 1
ATOM 5307 C C . ASN B 1 260 ? 7.809 -104.875 -39.281 1 95.44 260 ASN B C 1
ATOM 5309 O O . ASN B 1 260 ? 8.508 -105.75 -39.75 1 95.44 260 ASN B O 1
ATOM 5313 N N . LEU B 1 261 ? 6.844 -105.125 -38.562 1 95.25 261 LEU B N 1
ATOM 5314 C CA . LEU B 1 261 ? 6.508 -106.5 -38.062 1 95.25 261 LEU B CA 1
ATOM 5315 C C . LEU B 1 261 ? 6 -107.312 -39.219 1 95.25 261 LEU B C 1
ATOM 5317 O O . LEU B 1 261 ? 6.371 -108.5 -39.312 1 95.25 261 LEU B O 1
ATOM 5321 N N . LEU B 1 262 ? 5.25 -106.75 -40 1 94.56 262 LEU B N 1
ATOM 5322 C CA . LEU B 1 262 ? 4.727 -107.5 -41.156 1 94.56 262 LEU B CA 1
ATOM 5323 C C . LEU B 1 262 ? 5.848 -107.875 -42.125 1 94.56 262 LEU B C 1
ATOM 5325 O O . LEU B 1 262 ? 5.867 -108.938 -42.656 1 94.56 262 LEU B O 1
ATOM 5329 N N . ALA B 1 263 ? 6.742 -106.938 -42.219 1 93.88 263 ALA B N 1
ATOM 5330 C CA . ALA B 1 263 ? 7.879 -107.125 -43.125 1 93.88 263 ALA B CA 1
ATOM 5331 C C . ALA B 1 263 ? 8.805 -108.25 -42.562 1 93.88 263 ALA B C 1
ATOM 5333 O O . ALA B 1 263 ? 9.336 -109.062 -43.312 1 93.88 263 ALA B O 1
ATOM 5334 N N . LEU B 1 264 ? 8.938 -108.375 -41.312 1 91.88 264 LEU B N 1
ATOM 5335 C CA . LEU B 1 264 ? 9.734 -109.375 -40.688 1 91.88 264 LEU B CA 1
ATOM 5336 C C . LEU B 1 264 ? 9.102 -110.75 -40.875 1 91.88 264 LEU B C 1
ATOM 5338 O O . LEU B 1 264 ? 9.789 -111.688 -41.219 1 91.88 264 LEU B O 1
ATOM 5342 N N . ASN B 1 265 ? 7.902 -110.75 -40.719 1 88.69 265 ASN B N 1
ATOM 5343 C CA . ASN B 1 265 ? 7.191 -112.062 -40.906 1 88.69 265 ASN B CA 1
ATOM 5344 C C . ASN B 1 265 ? 7.254 -112.5 -42.375 1 88.69 265 ASN B C 1
ATOM 5346 O O . ASN B 1 265 ? 7.398 -113.688 -42.625 1 88.69 265 ASN B O 1
ATOM 5350 N N . ALA B 1 266 ? 7.176 -111.5 -43.125 1 88.88 266 ALA B N 1
ATOM 5351 C CA . ALA B 1 266 ? 7.266 -111.812 -44.562 1 88.88 266 ALA B CA 1
ATOM 5352 C C . ALA B 1 266 ? 8.664 -112.312 -44.938 1 88.88 266 ALA B C 1
ATOM 5354 O O . ALA B 1 266 ? 8.805 -113.188 -45.781 1 88.88 266 ALA B O 1
ATOM 5355 N N . SER B 1 267 ? 9.602 -111.812 -44.312 1 89.19 267 SER B N 1
ATOM 5356 C CA . SER B 1 267 ? 10.977 -112.25 -44.531 1 89.19 267 SER B CA 1
ATOM 5357 C C . SER B 1 267 ? 11.188 -113.688 -44.062 1 89.19 267 SER B C 1
ATOM 5359 O O . SER B 1 267 ? 11.883 -114.438 -44.688 1 89.19 267 SER B O 1
ATOM 5361 N N . ILE B 1 268 ? 10.609 -114 -43.062 1 86.12 268 ILE B N 1
ATOM 5362 C CA . ILE B 1 268 ? 10.711 -115.312 -42.5 1 86.12 268 ILE B CA 1
ATOM 5363 C C . ILE B 1 268 ? 10.008 -116.312 -43.438 1 86.12 268 ILE B C 1
ATOM 5365 O O . ILE B 1 268 ? 10.555 -117.375 -43.719 1 86.12 268 ILE B O 1
ATOM 5369 N N . GLU B 1 269 ? 8.891 -116 -43.844 1 81.75 269 GLU B N 1
ATOM 5370 C CA . GLU B 1 269 ? 8.125 -116.875 -44.719 1 81.75 269 GLU B CA 1
ATOM 5371 C C . GLU B 1 269 ? 8.828 -117.062 -46.062 1 81.75 269 GLU B C 1
ATOM 5373 O O . GLU B 1 269 ? 8.836 -118.125 -46.625 1 81.75 269 GLU B O 1
ATOM 5378 N N . ALA B 1 270 ? 9.406 -115.938 -46.5 1 86.38 270 ALA B N 1
ATOM 5379 C CA . ALA B 1 270 ? 10.141 -116 -47.75 1 86.38 270 ALA B CA 1
ATOM 5380 C C . ALA B 1 270 ? 11.344 -116.938 -47.625 1 86.38 270 ALA B C 1
ATOM 5382 O O . ALA B 1 270 ? 11.664 -117.688 -48.562 1 86.38 270 ALA B O 1
ATOM 5383 N N . ALA B 1 271 ? 11.977 -117.062 -46.594 1 85.12 271 ALA B N 1
ATOM 5384 C CA . ALA B 1 271 ? 13.109 -117.938 -46.344 1 85.12 271 ALA B CA 1
ATOM 5385 C C . ALA B 1 271 ? 12.648 -119.375 -46.312 1 85.12 271 ALA B C 1
ATOM 5387 O O . ALA B 1 271 ? 13.336 -120.25 -46.812 1 85.12 271 ALA B O 1
ATOM 5388 N N . ARG B 1 272 ? 11.578 -119.625 -45.812 1 82.75 272 ARG B N 1
ATOM 5389 C CA . ARG B 1 272 ? 11.016 -120.938 -45.656 1 82.75 272 ARG B CA 1
ATOM 5390 C C . ARG B 1 272 ? 10.625 -121.5 -47.031 1 82.75 272 ARG B C 1
ATOM 5392 O O . ARG B 1 272 ? 10.625 -122.75 -47.188 1 82.75 272 ARG B O 1
ATOM 5399 N N . ALA B 1 273 ? 10.305 -120.625 -47.938 1 81.25 273 ALA B N 1
ATOM 5400 C CA . ALA B 1 273 ? 9.82 -121.062 -49.25 1 81.25 273 ALA B CA 1
ATOM 5401 C C . ALA B 1 273 ? 10.984 -121.375 -50.188 1 81.25 273 ALA B C 1
ATOM 5403 O O . ALA B 1 273 ? 10.773 -121.75 -51.344 1 81.25 273 ALA B O 1
ATOM 5404 N N . GLY B 1 274 ? 12.266 -121.188 -49.781 1 81.38 274 GLY B N 1
ATOM 5405 C CA . GLY B 1 274 ? 13.453 -121.625 -50.531 1 81.38 274 GLY B CA 1
ATOM 5406 C C . GLY B 1 274 ? 13.703 -120.812 -51.75 1 81.38 274 GLY B C 1
ATOM 5407 O O . GLY B 1 274 ? 13.734 -119.562 -51.719 1 81.38 274 GLY B O 1
ATOM 5408 N N . GLU B 1 275 ? 13.719 -121.5 -53 1 80.31 275 GLU B N 1
ATOM 5409 C CA . GLU B 1 275 ? 14.109 -120.875 -54.25 1 80.31 275 GLU B CA 1
ATOM 5410 C C . GLU B 1 275 ? 12.977 -120 -54.812 1 80.31 275 GLU B C 1
ATOM 5412 O O . GLU B 1 275 ? 13.234 -119 -55.438 1 80.31 275 GLU B O 1
ATOM 5417 N N . VAL B 1 276 ? 11.758 -120.312 -54.469 1 78.94 276 VAL B N 1
ATOM 5418 C CA . VAL B 1 276 ? 10.586 -119.625 -54.969 1 78.94 276 VAL B CA 1
ATOM 5419 C C . VAL B 1 276 ? 10.383 -118.312 -54.219 1 78.94 276 VAL B C 1
ATOM 5421 O O . VAL B 1 276 ? 9.781 -117.375 -54.719 1 78.94 276 VAL B O 1
ATOM 5424 N N . GLY B 1 277 ? 11.086 -118.25 -53.062 1 83 277 GLY B N 1
ATOM 5425 C CA . GLY B 1 277 ? 10.852 -117.125 -52.156 1 83 277 GLY B CA 1
ATOM 5426 C C . GLY B 1 277 ? 11.93 -116.062 -52.25 1 83 277 GLY B C 1
ATOM 5427 O O . GLY B 1 277 ? 11.867 -115 -51.562 1 83 277 GLY B O 1
ATOM 5428 N N . LYS B 1 278 ? 12.828 -116.188 -53.031 1 86.5 278 LYS B N 1
ATOM 5429 C CA . LYS B 1 278 ? 13.984 -115.312 -53.094 1 86.5 278 LYS B CA 1
ATOM 5430 C C . LYS B 1 278 ? 13.57 -113.875 -53.469 1 86.5 278 LYS B C 1
ATOM 5432 O O . LYS B 1 278 ? 14.047 -112.938 -52.906 1 86.5 278 LYS B O 1
ATOM 5437 N N . GLY B 1 279 ? 12.719 -113.75 -54.438 1 82.31 279 GLY B N 1
ATOM 5438 C CA . GLY B 1 279 ? 12.227 -112.438 -54.844 1 82.31 279 GLY B CA 1
ATOM 5439 C C . GLY B 1 279 ? 11.43 -111.688 -53.75 1 82.31 279 GLY B C 1
ATOM 5440 O O . GLY B 1 279 ? 11.586 -110.5 -53.562 1 82.31 279 GLY B O 1
ATOM 5441 N N . PHE B 1 280 ? 10.734 -112.5 -52.938 1 85.81 280 PHE B N 1
ATOM 5442 C CA . PHE B 1 280 ? 9.914 -112 -51.875 1 85.81 280 PHE B CA 1
ATOM 5443 C C . PHE B 1 280 ? 10.773 -111.562 -50.688 1 85.81 280 PHE B C 1
ATOM 5445 O O . PHE B 1 280 ? 10.469 -110.562 -50 1 85.81 280 PHE B O 1
ATOM 5452 N N . ALA B 1 281 ? 11.812 -112.312 -50.531 1 88.88 281 ALA B N 1
ATOM 5453 C CA . ALA B 1 281 ? 12.734 -112 -49.438 1 88.88 281 ALA B CA 1
ATOM 5454 C C . ALA B 1 281 ? 13.367 -110.625 -49.625 1 88.88 281 ALA B C 1
ATOM 5456 O O . ALA B 1 281 ? 13.5 -109.812 -48.688 1 88.88 281 ALA B O 1
ATOM 5457 N N . VAL B 1 282 ? 13.539 -110.25 -50.906 1 90.06 282 VAL B N 1
ATOM 5458 C CA . VAL B 1 282 ? 14.148 -108.938 -51.219 1 90.06 282 VAL B CA 1
ATO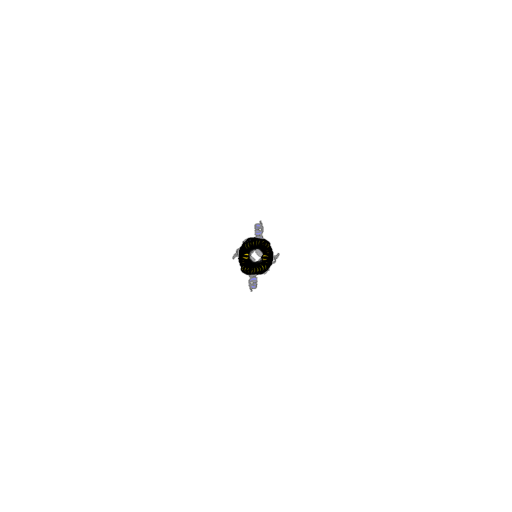M 5459 C C . VAL B 1 282 ? 13.141 -107.812 -50.969 1 90.06 282 VAL B C 1
ATOM 5461 O O . VAL B 1 282 ? 13.477 -106.812 -50.375 1 90.06 282 VAL B O 1
ATOM 5464 N N . VAL B 1 283 ? 12.008 -108.062 -51.344 1 90.81 283 VAL B N 1
ATOM 5465 C CA . VAL B 1 283 ? 10.961 -107.125 -51.156 1 90.81 283 VAL B CA 1
ATOM 5466 C C . VAL B 1 283 ? 10.68 -106.938 -49.656 1 90.81 283 VAL B C 1
ATOM 5468 O O . VAL B 1 283 ? 10.562 -105.812 -49.156 1 90.81 283 VAL B O 1
ATOM 5471 N N . ALA B 1 284 ? 10.602 -107.938 -48.969 1 91.75 284 ALA B N 1
ATOM 5472 C CA . ALA B 1 284 ? 10.328 -107.938 -47.531 1 91.75 284 ALA B CA 1
ATOM 5473 C C . ALA B 1 284 ? 11.43 -107.188 -46.781 1 91.75 284 ALA B C 1
ATOM 5475 O O . ALA B 1 284 ? 11.141 -106.375 -45.875 1 91.75 284 ALA B O 1
ATOM 5476 N N . GLU B 1 285 ? 12.594 -107.375 -47.25 1 92.81 285 GLU B N 1
ATOM 5477 C CA . GLU B 1 285 ? 13.719 -106.688 -46.625 1 92.81 285 GLU B CA 1
ATOM 5478 C C . GLU B 1 285 ? 13.711 -105.188 -46.906 1 92.81 285 GLU B C 1
ATOM 5480 O O . GLU B 1 285 ? 14.016 -104.375 -46.031 1 92.81 285 GLU B O 1
ATOM 5485 N N . GLU B 1 286 ? 13.312 -104.875 -48.062 1 95 286 GLU B N 1
ATOM 5486 C CA . GLU B 1 286 ? 13.25 -103.5 -48.406 1 95 286 GLU B CA 1
ATOM 5487 C C . GLU B 1 286 ? 12.117 -102.75 -47.656 1 95 286 GLU B C 1
ATOM 5489 O O . GLU B 1 286 ? 12.297 -101.625 -47.219 1 95 286 GLU B O 1
ATOM 5494 N N . VAL B 1 287 ? 11.031 -103.375 -47.5 1 95.31 287 VAL B N 1
ATOM 5495 C CA . VAL B 1 287 ? 9.898 -102.812 -46.75 1 95.31 287 VAL B CA 1
ATOM 5496 C C . VAL B 1 287 ? 10.266 -102.625 -45.281 1 95.31 287 VAL B C 1
ATOM 5498 O O . VAL B 1 287 ? 9.891 -101.688 -44.656 1 95.31 287 VAL B O 1
ATOM 5501 N N . ARG B 1 288 ? 10.969 -103.562 -44.844 1 95.5 288 ARG B N 1
ATOM 5502 C CA . ARG B 1 288 ? 11.422 -103.5 -43.438 1 95.5 288 ARG B CA 1
ATOM 5503 C C . ARG B 1 288 ? 12.312 -102.312 -43.219 1 95.5 288 ARG B C 1
ATOM 5505 O O . ARG B 1 288 ? 12.141 -101.562 -42.25 1 95.5 288 ARG B O 1
ATOM 5512 N N . LYS B 1 289 ? 13.188 -102 -44.188 1 96.12 289 LYS B N 1
ATOM 5513 C CA . LYS B 1 289 ? 14.086 -100.875 -44.094 1 96.12 289 LYS B CA 1
ATOM 5514 C C . LYS B 1 289 ? 13.305 -99.562 -44.156 1 96.12 289 LYS B C 1
ATOM 5516 O O . LYS B 1 289 ? 13.602 -98.625 -43.406 1 96.12 289 LYS B O 1
ATOM 5521 N N . LEU B 1 290 ? 12.344 -99.562 -44.906 1 96.38 290 LEU B N 1
ATOM 5522 C CA . LEU B 1 290 ? 11.516 -98.312 -45.062 1 96.38 290 LEU B CA 1
ATOM 5523 C C . LEU B 1 290 ? 10.68 -98.125 -43.812 1 96.38 290 LEU B C 1
ATOM 5525 O O . LEU B 1 290 ? 10.508 -96.938 -43.375 1 96.38 290 LEU B O 1
ATOM 5529 N N . ALA B 1 291 ? 10.188 -99.125 -43.281 1 96.5 291 ALA B N 1
ATOM 5530 C CA . ALA B 1 291 ? 9.43 -99.062 -42.031 1 96.5 291 ALA B CA 1
ATOM 5531 C C . ALA B 1 291 ? 10.312 -98.5 -40.906 1 96.5 291 ALA B C 1
ATOM 5533 O O . ALA B 1 291 ? 9.867 -97.688 -40.094 1 96.5 291 ALA B O 1
ATOM 5534 N N . GLU B 1 292 ? 11.5 -99 -40.938 1 96.44 292 GLU B N 1
ATOM 5535 C CA . GLU B 1 292 ? 12.453 -98.5 -39.938 1 96.44 292 GLU B CA 1
ATOM 5536 C C . GLU B 1 292 ? 12.781 -97.062 -40.125 1 96.44 292 GLU B C 1
ATOM 5538 O O . GLU B 1 292 ? 12.891 -96.312 -39.156 1 96.44 292 GLU B O 1
ATOM 5543 N N . GLU B 1 293 ? 12.906 -96.688 -41.312 1 96.38 293 GLU B N 1
ATOM 5544 C CA . GLU B 1 293 ? 13.164 -95.25 -41.625 1 96.38 293 GLU B CA 1
ATOM 5545 C C . GLU B 1 293 ? 11.977 -94.375 -41.25 1 96.38 293 GLU B C 1
ATOM 5547 O O . GLU B 1 293 ? 12.156 -93.25 -40.75 1 96.38 293 GLU B O 1
ATOM 5552 N N . SER B 1 294 ? 10.82 -94.812 -41.5 1 96.25 294 SER B N 1
ATOM 5553 C CA . SER B 1 294 ? 9.609 -94.125 -41.156 1 96.25 294 SER B CA 1
ATOM 5554 C C . SER B 1 294 ? 9.484 -93.938 -39.625 1 96.25 294 SER B C 1
ATOM 5556 O O . SER B 1 294 ? 9.109 -92.875 -39.125 1 96.25 294 SER B O 1
ATOM 5558 N N . SER B 1 295 ? 9.789 -95.062 -39 1 96.94 295 SER B N 1
ATOM 5559 C CA . SER B 1 295 ? 9.766 -95 -37.531 1 96.94 295 SER B CA 1
ATOM 5560 C C . SER B 1 295 ? 10.773 -94 -37 1 96.94 295 SER B C 1
ATOM 5562 O O . SER B 1 295 ? 10.469 -93.25 -36.062 1 96.94 295 SER B O 1
ATOM 5564 N N . LYS B 1 296 ? 11.914 -93.938 -37.625 1 97 296 LYS B N 1
ATOM 5565 C CA . LYS B 1 296 ? 12.938 -93 -37.219 1 97 296 LYS B CA 1
ATOM 5566 C C . LYS B 1 296 ? 12.477 -91.562 -37.5 1 97 296 LYS B C 1
ATOM 5568 O O . LYS B 1 296 ? 12.672 -90.688 -36.656 1 97 296 LYS B O 1
ATOM 5573 N N . SER B 1 297 ? 11.891 -91.375 -38.562 1 96.81 297 SER B N 1
ATOM 5574 C CA . SER B 1 297 ? 11.367 -90.062 -38.906 1 96.81 297 SER B CA 1
ATOM 5575 C C . SER B 1 297 ? 10.25 -89.625 -37.969 1 96.81 297 SER B C 1
ATOM 5577 O O . SER B 1 297 ? 10.195 -88.5 -37.562 1 96.81 297 SER B O 1
ATOM 5579 N N . ALA B 1 298 ? 9.383 -90.5 -37.656 1 96.44 298 ALA B N 1
ATOM 5580 C CA . ALA B 1 298 ? 8.305 -90.188 -36.719 1 96.44 298 ALA B CA 1
ATOM 5581 C C . ALA B 1 298 ? 8.859 -89.812 -35.344 1 96.44 298 ALA B C 1
ATOM 5583 O O . ALA B 1 298 ? 8.367 -88.875 -34.688 1 96.44 298 ALA B O 1
ATOM 5584 N N . ASN B 1 299 ? 9.883 -90.562 -35 1 96.69 299 ASN B N 1
ATOM 5585 C CA . ASN B 1 299 ? 10.531 -90.25 -33.719 1 96.69 299 ASN B CA 1
ATOM 5586 C C . ASN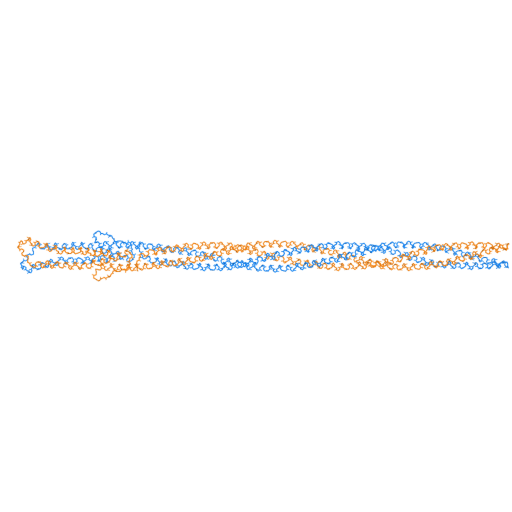 B 1 299 ? 11.188 -88.875 -33.75 1 96.69 299 ASN B C 1
ATOM 5588 O O . ASN B 1 299 ? 11.164 -88.125 -32.75 1 96.69 299 ASN B O 1
ATOM 5592 N N . GLU B 1 300 ? 11.688 -88.5 -34.844 1 96.81 300 GLU B N 1
ATOM 5593 C CA . GLU B 1 300 ? 12.281 -87.188 -35 1 96.81 300 GLU B CA 1
ATOM 5594 C C . GLU B 1 300 ? 11.211 -86.125 -34.906 1 96.81 300 GLU B C 1
ATOM 5596 O O . GLU B 1 300 ? 11.422 -85.062 -34.25 1 96.81 300 GLU B O 1
ATOM 5601 N N . ILE B 1 301 ? 10.109 -86.312 -35.438 1 96.56 301 ILE B N 1
ATOM 5602 C CA . ILE B 1 301 ? 9.023 -85.312 -35.375 1 96.56 301 ILE B CA 1
ATOM 5603 C C . ILE B 1 301 ? 8.562 -85.188 -33.906 1 96.56 301 ILE B C 1
ATOM 5605 O O . ILE B 1 301 ? 8.273 -84.062 -33.438 1 96.56 301 ILE B O 1
ATOM 5609 N N . ASN B 1 302 ? 8.492 -86.375 -33.312 1 96.12 302 ASN B N 1
ATOM 5610 C CA . ASN B 1 302 ? 8.078 -86.312 -31.906 1 96.12 302 ASN B CA 1
ATOM 5611 C C . ASN B 1 302 ? 9 -85.438 -31.062 1 96.12 302 ASN B C 1
ATOM 5613 O O . ASN B 1 302 ? 8.539 -84.688 -30.203 1 96.12 302 ASN B O 1
ATOM 5617 N N . ASN B 1 303 ? 10.297 -85.562 -31.328 1 96.81 303 ASN B N 1
ATOM 5618 C CA . ASN B 1 303 ? 11.258 -84.688 -30.609 1 96.81 303 ASN B CA 1
ATOM 5619 C C . ASN B 1 303 ? 11.07 -83.25 -30.906 1 96.81 303 ASN B C 1
ATOM 5621 O O . ASN B 1 303 ? 11.102 -82.375 -30 1 96.81 303 ASN B O 1
ATOM 5625 N N . VAL B 1 304 ? 10.828 -82.938 -32.094 1 96.69 304 VAL B N 1
ATOM 5626 C CA . VAL B 1 304 ? 10.656 -81.562 -32.531 1 96.69 304 VAL B CA 1
ATOM 5627 C C . VAL B 1 304 ? 9.352 -81 -31.953 1 96.69 304 VAL B C 1
ATOM 5629 O O . VAL B 1 304 ? 9.297 -79.875 -31.5 1 96.69 304 VAL B O 1
ATOM 5632 N N . ILE B 1 305 ? 8.352 -81.812 -31.938 1 96.06 305 ILE B N 1
ATOM 5633 C CA . ILE B 1 305 ? 7.051 -81.375 -31.438 1 96.06 305 ILE B CA 1
ATOM 5634 C C . ILE B 1 305 ? 7.129 -81.125 -29.938 1 96.06 305 ILE B C 1
ATOM 5636 O O . ILE B 1 305 ? 6.473 -80.188 -29.438 1 96.06 305 ILE B O 1
ATOM 5640 N N . VAL B 1 306 ? 7.93 -81.875 -29.25 1 95.75 306 VAL B N 1
ATOM 5641 C CA . VAL B 1 306 ? 8.125 -81.688 -27.812 1 95.75 306 VAL B CA 1
ATOM 5642 C C . VAL B 1 306 ? 8.758 -80.312 -27.609 1 95.75 306 VAL B C 1
ATOM 5644 O O . VAL B 1 306 ? 8.336 -79.562 -26.734 1 95.75 306 VAL B O 1
ATOM 5647 N N . GLU B 1 307 ? 9.656 -79.938 -28.438 1 94.62 307 GLU B N 1
ATOM 5648 C CA . GLU B 1 307 ? 10.289 -78.625 -28.375 1 94.62 307 GLU B CA 1
ATOM 5649 C C . GLU B 1 307 ? 9.297 -77.5 -28.688 1 94.62 307 GLU B C 1
ATOM 5651 O O . GLU B 1 307 ? 9.297 -76.438 -28.031 1 94.62 307 GLU B O 1
ATOM 5656 N N . ILE B 1 308 ? 8.5 -77.75 -29.594 1 95.44 308 ILE B N 1
ATOM 5657 C CA . ILE B 1 308 ? 7.48 -76.812 -29.984 1 95.44 308 ILE B CA 1
ATOM 5658 C C . ILE B 1 308 ? 6.496 -76.562 -28.828 1 95.44 308 ILE B C 1
ATOM 5660 O O . ILE B 1 308 ? 6.172 -75.438 -28.484 1 95.44 308 ILE B O 1
ATOM 5664 N N . LYS B 1 309 ? 6.059 -77.688 -28.297 1 95.19 309 LYS B N 1
ATOM 5665 C CA . LYS B 1 309 ? 5.105 -77.562 -27.188 1 95.19 309 LYS B CA 1
ATOM 5666 C C . LYS B 1 309 ? 5.703 -76.812 -26 1 95.19 309 LYS B C 1
ATOM 5668 O O . LYS B 1 309 ? 5.004 -76.062 -25.344 1 95.19 309 LYS B O 1
ATOM 5673 N N . ASN B 1 310 ? 7.012 -77 -25.781 1 95.31 310 ASN B N 1
ATOM 5674 C CA . ASN B 1 310 ? 7.688 -76.25 -24.719 1 95.31 310 ASN B CA 1
ATOM 5675 C C . ASN B 1 310 ? 7.762 -74.75 -25.016 1 95.31 310 ASN B C 1
ATOM 5677 O O . ASN B 1 310 ? 7.531 -73.938 -24.125 1 95.31 310 ASN B O 1
ATOM 5681 N N . SER B 1 311 ? 8.031 -74.5 -26.188 1 94.12 311 SER B N 1
ATOM 5682 C CA . SER B 1 311 ? 8.102 -73.062 -26.594 1 94.12 311 SER B CA 1
ATOM 5683 C C . SER B 1 311 ? 6.734 -72.438 -26.5 1 94.12 311 SER B C 1
ATOM 5685 O O . SER B 1 311 ? 6.633 -71.25 -26.078 1 94.12 311 SER B O 1
ATOM 5687 N N . ILE B 1 312 ? 5.723 -73.062 -26.891 1 95.31 312 ILE B N 1
ATOM 5688 C CA . ILE B 1 312 ? 4.359 -72.562 -26.812 1 95.31 312 ILE B CA 1
ATOM 5689 C C . ILE B 1 312 ? 3.971 -72.312 -25.359 1 95.31 312 ILE B C 1
ATOM 5691 O O . ILE B 1 312 ? 3.32 -71.312 -25.047 1 95.31 312 ILE B O 1
ATOM 5695 N N . LYS B 1 313 ? 4.383 -73.25 -24.531 1 95 313 LYS B N 1
ATOM 5696 C CA . LYS B 1 313 ? 4.117 -73.125 -23.109 1 95 313 LYS B CA 1
ATOM 5697 C C . LYS B 1 313 ? 4.766 -71.812 -22.578 1 95 313 LYS B C 1
ATOM 5699 O O . LYS B 1 313 ? 4.145 -71.062 -21.812 1 95 313 LYS B O 1
ATOM 5704 N N . GLU B 1 314 ? 5.938 -71.562 -22.953 1 93.56 314 GLU B N 1
ATOM 5705 C CA . GLU B 1 314 ? 6.633 -70.375 -22.531 1 93.56 314 GLU B CA 1
ATOM 5706 C C . GLU B 1 314 ? 5.961 -69.125 -23.109 1 93.56 314 GLU B C 1
ATOM 5708 O O . GLU B 1 314 ? 5.855 -68.125 -22.422 1 93.56 314 GLU B O 1
ATOM 5713 N N . LEU B 1 315 ? 5.523 -69.188 -24.281 1 93.06 315 LEU B N 1
ATOM 5714 C CA . LEU B 1 315 ? 4.809 -68.062 -24.906 1 93.06 315 LEU B CA 1
ATOM 5715 C C . LEU B 1 315 ? 3.516 -67.812 -24.156 1 93.06 315 LEU B C 1
ATOM 5717 O O . LEU B 1 315 ? 3.178 -66.625 -23.938 1 93.06 315 LEU B O 1
ATOM 5721 N N . TYR B 1 316 ? 2.869 -68.875 -23.859 1 92.56 316 TYR B N 1
ATOM 5722 C CA . TYR B 1 316 ? 1.635 -68.688 -23.094 1 92.56 316 TYR B CA 1
ATOM 5723 C C . TYR B 1 316 ? 1.893 -68 -21.797 1 92.56 316 TYR B C 1
ATOM 5725 O O . TYR B 1 316 ? 1.153 -67.062 -21.438 1 92.56 316 TYR B O 1
ATOM 5733 N N . GLN B 1 317 ? 2.936 -68.312 -21.062 1 93.19 317 GLN B N 1
ATOM 5734 C CA . GLN B 1 317 ? 3.289 -67.688 -19.812 1 93.19 317 GLN B CA 1
ATOM 5735 C C . GLN B 1 317 ? 3.592 -66.188 -20.047 1 93.19 317 GLN B C 1
ATOM 5737 O O . GLN B 1 317 ? 3.205 -65.312 -19.234 1 93.19 317 GLN B O 1
ATOM 5742 N N . GLN B 1 318 ? 4.211 -65.938 -21.094 1 90.06 318 GLN B N 1
ATOM 5743 C CA . GLN B 1 318 ? 4.543 -64.562 -21.406 1 90.06 318 GLN B CA 1
ATOM 5744 C C . GLN B 1 318 ? 3.283 -63.75 -21.703 1 90.06 318 GLN B C 1
ATOM 5746 O O . GLN B 1 318 ? 3.195 -62.562 -21.328 1 90.06 318 GLN B O 1
ATOM 5751 N N . THR B 1 319 ? 2.328 -64.312 -22.391 1 90.12 319 THR B N 1
ATOM 5752 C CA . THR B 1 319 ? 1.082 -63.594 -22.703 1 90.12 319 THR B CA 1
ATOM 5753 C C . THR B 1 319 ? 0.317 -63.281 -21.422 1 90.12 319 THR B C 1
ATOM 5755 O O . THR B 1 319 ? -0.272 -62.188 -21.297 1 90.12 319 THR B O 1
ATOM 5758 N N . VAL B 1 320 ? 0.361 -64.188 -20.469 1 91.75 320 VAL B N 1
ATOM 5759 C CA . VAL B 1 320 ? -0.308 -63.969 -19.203 1 91.75 320 VAL B CA 1
ATOM 5760 C C . VAL B 1 320 ? 0.368 -62.812 -18.453 1 91.75 320 VAL B C 1
ATOM 5762 O O . VAL B 1 320 ? -0.307 -61.906 -17.922 1 91.75 320 VAL B O 1
ATOM 5765 N N . GLU B 1 321 ? 1.63 -62.812 -18.469 1 90.25 321 GLU B N 1
ATOM 5766 C CA . GLU B 1 321 ? 2.389 -61.75 -17.812 1 90.25 321 GLU B CA 1
ATOM 5767 C C . GLU B 1 321 ? 2.131 -60.375 -18.469 1 90.25 321 GLU B C 1
ATOM 5769 O O . GLU B 1 321 ? 1.965 -59.375 -17.781 1 90.25 321 GLU B O 1
ATOM 5774 N N . THR B 1 322 ? 2.119 -60.375 -19.703 1 88.56 322 THR B N 1
ATOM 5775 C CA . THR B 1 322 ? 1.885 -59.125 -20.438 1 88.56 322 THR B CA 1
ATOM 5776 C C . THR B 1 322 ? 0.496 -58.594 -20.141 1 88.56 322 THR B C 1
ATOM 5778 O O . THR B 1 322 ? 0.317 -57.375 -20.031 1 88.56 322 THR B O 1
ATOM 5781 N N . GLN B 1 323 ? -0.453 -59.438 -20.047 1 89.38 323 GLN B N 1
ATOM 5782 C CA . GLN B 1 323 ? -1.801 -59 -19.703 1 89.38 323 GLN B CA 1
ATOM 5783 C C . GLN B 1 323 ? -1.825 -58.312 -18.328 1 89.38 323 GLN B C 1
ATOM 5785 O O . GLN B 1 323 ? -2.508 -57.312 -18.141 1 89.38 323 GLN B O 1
ATOM 5790 N N . LYS B 1 324 ? -1.103 -58.875 -17.359 1 91.5 324 LYS B N 1
ATOM 5791 C CA . LYS B 1 324 ? -0.998 -58.281 -16.031 1 91.5 324 LYS B CA 1
ATOM 5792 C C . LYS B 1 324 ? -0.335 -56.906 -16.094 1 91.5 324 LYS B C 1
ATOM 5794 O O . LYS B 1 324 ? -0.819 -55.969 -15.492 1 91.5 324 LYS B O 1
ATOM 5799 N N . LEU B 1 325 ? 0.686 -56.812 -16.828 1 88.25 325 LEU B N 1
ATOM 5800 C CA . LEU B 1 325 ? 1.41 -55.562 -16.984 1 88.25 325 LEU B CA 1
ATOM 5801 C C . LEU B 1 325 ? 0.536 -54.531 -17.656 1 88.25 325 LEU B C 1
ATOM 5803 O O . LEU B 1 325 ? 0.583 -53.344 -17.297 1 88.25 325 LEU B O 1
ATOM 5807 N N . ASN B 1 326 ? -0.236 -54.906 -18.625 1 90 326 ASN B N 1
ATOM 5808 C CA . ASN B 1 326 ? -1.148 -54 -19.297 1 90 326 ASN B CA 1
ATOM 5809 C C . ASN B 1 326 ? -2.18 -53.438 -18.328 1 90 326 ASN B C 1
ATOM 5811 O O . ASN B 1 326 ? -2.498 -52.219 -18.406 1 90 326 ASN B O 1
ATOM 5815 N N . ASN B 1 327 ? -2.666 -54.219 -17.469 1 91.5 327 ASN B N 1
ATOM 5816 C CA . ASN B 1 327 ? -3.623 -53.719 -16.469 1 91.5 327 ASN B CA 1
ATOM 5817 C C . ASN B 1 327 ? -2.998 -52.688 -15.562 1 91.5 327 ASN B C 1
ATOM 5819 O O . ASN B 1 327 ? -3.611 -51.656 -15.281 1 91.5 327 ASN B O 1
ATOM 5823 N N . GLU B 1 328 ? -1.777 -52.906 -15.156 1 91.25 328 GLU B N 1
ATOM 5824 C CA . GLU B 1 328 ? -1.058 -51.969 -14.32 1 91.25 328 GLU B CA 1
ATOM 5825 C C . GLU B 1 328 ? -0.796 -50.656 -15.078 1 91.25 328 GLU B C 1
ATOM 5827 O O . GLU B 1 328 ? -0.91 -49.562 -14.508 1 91.25 328 GLU B O 1
ATOM 5832 N N . THR B 1 329 ? -0.476 -50.844 -16.281 1 92.62 329 THR B N 1
ATOM 5833 C CA . THR B 1 329 ? -0.238 -49.688 -17.125 1 92.62 329 THR B CA 1
ATOM 5834 C C . THR B 1 329 ? -1.495 -48.812 -17.25 1 92.62 329 THR B C 1
ATOM 5836 O O . THR B 1 329 ? -1.432 -47.594 -17.109 1 92.62 329 THR B O 1
ATOM 5839 N N . GLY B 1 330 ? -2.607 -49.469 -17.5 1 93.62 330 GLY B N 1
ATOM 5840 C CA . GLY B 1 330 ? -3.867 -48.75 -17.609 1 93.62 330 GLY B CA 1
ATOM 5841 C C . GLY B 1 330 ? -4.203 -47.938 -16.359 1 93.62 330 GLY B C 1
ATOM 5842 O O . GLY B 1 330 ? -4.633 -46.781 -16.453 1 93.62 330 GLY B O 1
ATOM 5843 N N . GLU B 1 331 ? -3.932 -48.469 -15.18 1 93.19 331 GLU B N 1
ATOM 5844 C CA . GLU B 1 331 ? -4.195 -47.781 -13.914 1 93.19 331 GLU B CA 1
ATOM 5845 C C . GLU B 1 331 ? -3.295 -46.562 -13.742 1 93.19 331 GLU B C 1
ATOM 5847 O O . GLU B 1 331 ? -3.766 -45.5 -13.359 1 93.19 331 GLU B O 1
ATOM 5852 N N . SER B 1 332 ? -2.068 -46.75 -14.047 1 93.62 332 SER B N 1
ATOM 5853 C CA . SER B 1 332 ? -1.11 -45.656 -13.914 1 93.62 332 SER B CA 1
ATOM 5854 C C . SER B 1 332 ? -1.406 -44.531 -14.898 1 93.62 332 SER B C 1
ATOM 5856 O O . SER B 1 332 ? -1.227 -43.375 -14.586 1 93.62 332 SER B O 1
ATOM 5858 N N . LEU B 1 333 ? -1.834 -44.875 -16.062 1 94.88 333 LEU B N 1
ATOM 5859 C CA . LEU B 1 333 ? -2.217 -43.906 -17.062 1 94.88 333 LEU B CA 1
ATOM 5860 C C . LEU B 1 333 ? -3.395 -43.062 -16.578 1 94.88 333 LEU B C 1
ATOM 5862 O O . LEU B 1 333 ? -3.393 -41.812 -16.734 1 94.88 333 LEU B O 1
ATOM 5866 N N . ASP B 1 334 ? -4.328 -43.688 -15.961 1 94.62 334 ASP B N 1
ATOM 5867 C CA . ASP B 1 334 ? -5.508 -43 -15.445 1 94.62 334 ASP B CA 1
ATOM 5868 C C . ASP B 1 334 ? -5.125 -41.969 -14.367 1 94.62 334 ASP B C 1
ATOM 5870 O O . ASP B 1 334 ? -5.602 -40.844 -14.375 1 94.62 334 ASP B O 1
ATOM 5874 N N . ILE B 1 335 ? -4.285 -42.375 -13.523 1 94.5 335 ILE B N 1
ATOM 5875 C CA . ILE B 1 335 ? -3.84 -41.5 -12.445 1 94.5 335 ILE B CA 1
ATOM 5876 C C . ILE B 1 335 ? -3.092 -40.281 -13.031 1 94.5 335 ILE B C 1
ATOM 5878 O O . ILE B 1 335 ? -3.348 -39.156 -12.648 1 94.5 335 ILE B O 1
ATOM 5882 N N . THR B 1 336 ? -2.195 -40.562 -13.922 1 95.12 336 THR B N 1
ATOM 5883 C CA . THR B 1 336 ? -1.402 -39.5 -14.531 1 95.12 336 THR B CA 1
ATOM 5884 C C . THR B 1 336 ? -2.303 -38.469 -15.234 1 95.12 336 THR B C 1
ATOM 5886 O O . THR B 1 336 ? -2.131 -37.281 -15.07 1 95.12 336 THR B O 1
ATOM 5889 N N . ASN B 1 337 ? -3.201 -39.031 -15.977 1 95.19 337 ASN B N 1
ATOM 5890 C CA . ASN B 1 337 ? -4.156 -38.156 -16.656 1 95.19 337 ASN B CA 1
ATOM 5891 C C . ASN B 1 337 ? -4.945 -37.312 -15.672 1 95.19 337 ASN B C 1
ATOM 5893 O O . ASN B 1 337 ? -5.129 -36.094 -15.898 1 95.19 337 ASN B O 1
ATOM 5897 N N . GLU B 1 338 ? -5.395 -37.875 -14.617 1 95.94 338 GLU B N 1
ATOM 5898 C CA . GLU B 1 338 ? -6.133 -37.156 -13.578 1 95.94 338 GLU B CA 1
ATOM 5899 C C . GLU B 1 338 ? -5.289 -36.031 -12.969 1 95.94 338 GLU B C 1
ATOM 5901 O O . GLU B 1 338 ? -5.777 -34.906 -12.758 1 95.94 338 GLU B O 1
ATOM 5906 N N . LYS B 1 339 ? -4.078 -36.406 -12.711 1 95.88 339 LYS B N 1
ATOM 5907 C CA . LYS B 1 339 ? -3.203 -35.406 -12.078 1 95.88 339 LYS B CA 1
ATOM 5908 C C . LYS B 1 339 ? -2.93 -34.25 -13.016 1 95.88 339 LYS B C 1
ATOM 5910 O O . LYS B 1 339 ? -2.939 -33.094 -12.586 1 95.88 339 LYS B O 1
ATOM 5915 N N . PHE B 1 340 ? -2.73 -34.469 -14.297 1 95 340 PHE B N 1
ATOM 5916 C CA . PHE B 1 340 ? -2.557 -33.375 -15.25 1 95 340 PHE B CA 1
ATOM 5917 C C . PHE B 1 340 ? -3.809 -32.5 -15.32 1 95 340 PHE B C 1
ATOM 5919 O O . PHE B 1 340 ? -3.715 -31.281 -15.422 1 95 340 PHE B O 1
ATOM 5926 N N . ASN B 1 341 ? -4.961 -33.094 -15.227 1 95.38 341 ASN B N 1
ATOM 5927 C CA . ASN B 1 341 ? -6.207 -32.344 -15.234 1 95.38 341 ASN B CA 1
ATOM 5928 C C . ASN B 1 341 ? -6.312 -31.422 -14.016 1 95.38 341 ASN B C 1
ATOM 5930 O O . ASN B 1 341 ? -6.734 -30.266 -14.133 1 95.38 341 ASN B O 1
ATOM 5934 N N . ILE B 1 342 ? -5.965 -31.922 -12.914 1 95.5 342 ILE B N 1
ATOM 5935 C CA . ILE B 1 342 ? -5.992 -31.141 -11.688 1 95.5 342 ILE B CA 1
ATOM 5936 C C . ILE B 1 342 ? -5.008 -29.969 -11.805 1 95.5 342 ILE B C 1
ATOM 5938 O O . ILE B 1 342 ? -5.348 -28.828 -11.484 1 95.5 342 ILE B O 1
ATOM 5942 N N . ILE B 1 343 ? -3.848 -30.25 -12.281 1 95.06 343 ILE B N 1
ATOM 5943 C CA . ILE B 1 343 ? -2.828 -29.219 -12.438 1 95.06 343 ILE B CA 1
ATOM 5944 C C . ILE B 1 343 ? -3.326 -28.141 -13.391 1 95.06 343 ILE B C 1
ATOM 5946 O O . ILE B 1 343 ? -3.164 -26.953 -13.133 1 95.06 343 ILE B O 1
ATOM 5950 N N . ASP B 1 344 ? -3.9 -28.547 -14.469 1 95.88 344 ASP B N 1
ATOM 5951 C CA . ASP B 1 344 ? -4.43 -27.609 -15.453 1 95.88 344 ASP B CA 1
ATOM 5952 C C . ASP B 1 344 ? -5.469 -26.688 -14.82 1 95.88 344 ASP B C 1
ATOM 5954 O O . ASP B 1 344 ? -5.402 -25.469 -14.992 1 95.88 344 ASP B O 1
ATOM 5958 N N . THR B 1 345 ? -6.391 -27.203 -14.07 1 96.12 345 THR B N 1
ATOM 5959 C CA . THR B 1 345 ? -7.445 -26.438 -13.414 1 96.12 345 THR B CA 1
ATOM 5960 C C . THR B 1 345 ? -6.852 -25.484 -12.375 1 96.12 345 THR B C 1
ATOM 5962 O O . THR B 1 345 ? -7.215 -24.312 -12.32 1 96.12 345 THR B O 1
ATOM 5965 N N . LYS B 1 346 ? -5.938 -26.031 -11.641 1 95.12 346 LYS B N 1
ATOM 5966 C CA . LYS B 1 346 ? -5.379 -25.25 -10.523 1 95.12 346 LYS B CA 1
ATOM 5967 C C . LYS B 1 346 ? -4.473 -24.141 -11.031 1 95.12 346 LYS B C 1
ATOM 5969 O O . LYS B 1 346 ? -4.434 -23.047 -10.445 1 95.12 346 LYS B O 1
ATOM 5974 N N . ILE B 1 347 ? -3.775 -24.344 -12.062 1 93.88 347 ILE B N 1
ATOM 5975 C CA . ILE B 1 347 ? -2.898 -23.312 -12.594 1 93.88 347 ILE B CA 1
ATOM 5976 C C . ILE B 1 347 ? -3.736 -22.172 -13.188 1 93.88 347 ILE B C 1
ATOM 5978 O O . ILE B 1 347 ? -3.348 -21 -13.117 1 93.88 347 ILE B O 1
ATOM 5982 N N . LYS B 1 348 ? -4.902 -22.5 -13.766 1 94.12 348 LYS B N 1
ATOM 5983 C CA . LYS B 1 348 ? -5.828 -21.469 -14.234 1 94.12 348 LYS B CA 1
ATOM 5984 C C . LYS B 1 348 ? -6.336 -20.609 -13.07 1 94.12 348 LYS B C 1
ATOM 5986 O O . LYS B 1 348 ? -6.406 -19.391 -13.18 1 94.12 348 LYS B O 1
ATOM 5991 N N . GLU B 1 349 ? -6.609 -21.234 -12.008 1 93.38 349 GLU B N 1
ATOM 5992 C CA . GLU B 1 349 ? -7.02 -20.531 -10.797 1 93.38 349 GLU B CA 1
ATOM 5993 C C . GLU B 1 349 ? -5.91 -19.609 -10.289 1 93.38 349 GLU B C 1
ATOM 5995 O O . GLU B 1 349 ? -6.172 -18.484 -9.883 1 93.38 349 GLU B O 1
ATOM 6000 N N . LEU B 1 350 ? -4.727 -20.078 -10.328 1 91.75 350 LEU B N 1
ATOM 6001 C CA . LEU B 1 350 ? -3.58 -19.281 -9.883 1 91.75 350 LEU B CA 1
ATOM 6002 C C . LEU B 1 350 ? -3.383 -18.062 -10.766 1 91.75 350 LEU B C 1
ATOM 6004 O O . LEU B 1 350 ? -3.129 -16.969 -10.266 1 91.75 350 LEU B O 1
ATOM 6008 N N . GLU B 1 351 ? -3.467 -18.297 -12.023 1 92.69 351 GLU B N 1
ATOM 6009 C CA . GLU B 1 351 ? -3.344 -17.172 -12.953 1 92.69 351 GLU B CA 1
ATOM 6010 C C . GLU B 1 351 ? -4.387 -16.094 -12.664 1 92.69 351 GLU B C 1
ATOM 6012 O O . GLU B 1 351 ? -4.074 -14.906 -12.68 1 92.69 351 GLU B O 1
ATOM 6017 N N . GLU B 1 352 ? -5.594 -16.516 -12.398 1 92.94 352 GLU B N 1
ATOM 6018 C CA . GLU B 1 352 ? -6.664 -15.578 -12.07 1 92.94 352 GLU B CA 1
ATOM 6019 C C . GLU B 1 352 ? -6.355 -14.82 -10.781 1 92.94 352 GLU B C 1
ATOM 6021 O O . GLU B 1 352 ? -6.527 -13.602 -10.719 1 92.94 352 GLU B O 1
ATOM 6026 N N . ASN B 1 353 ? -5.891 -15.547 -9.836 1 91.5 353 ASN B N 1
ATOM 6027 C CA . ASN B 1 353 ? -5.57 -14.922 -8.562 1 91.5 353 ASN B CA 1
ATOM 6028 C C . ASN B 1 353 ? -4.402 -13.945 -8.695 1 91.5 353 ASN B C 1
ATOM 6030 O O . ASN B 1 353 ? -4.406 -12.875 -8.078 1 91.5 353 ASN B O 1
ATOM 6034 N N . ILE B 1 354 ? -3.438 -14.258 -9.422 1 92.25 354 ILE B N 1
ATOM 6035 C CA . ILE B 1 354 ? -2.295 -13.375 -9.648 1 92.25 354 ILE B CA 1
ATOM 6036 C C . ILE B 1 354 ? -2.758 -12.102 -10.352 1 92.25 354 ILE B C 1
ATOM 6038 O O . ILE B 1 354 ? -2.328 -11 -10 1 92.25 354 ILE B O 1
ATOM 6042 N N . ASN B 1 355 ? -3.627 -12.273 -11.305 1 92.19 355 ASN B N 1
ATOM 6043 C CA . ASN B 1 355 ? -4.188 -11.102 -11.977 1 92.19 355 ASN B CA 1
ATOM 6044 C C . ASN B 1 355 ? -4.934 -10.203 -10.992 1 92.19 355 ASN B C 1
ATOM 6046 O O . ASN B 1 355 ? -4.816 -8.977 -11.062 1 92.19 355 ASN B O 1
ATOM 6050 N N . ASN B 1 356 ? -5.668 -10.766 -10.133 1 90.19 356 ASN B N 1
ATOM 6051 C CA . ASN B 1 356 ? -6.379 -10.008 -9.117 1 90.19 356 ASN B CA 1
ATOM 6052 C C . ASN B 1 356 ? -5.414 -9.266 -8.195 1 90.19 356 ASN B C 1
ATOM 6054 O O . ASN B 1 356 ? -5.656 -8.117 -7.828 1 90.19 356 ASN B O 1
ATOM 6058 N N . VAL B 1 357 ? -4.363 -9.922 -7.832 1 88.19 357 VAL B N 1
ATOM 6059 C CA . VAL B 1 357 ? -3.336 -9.297 -7.012 1 88.19 357 VAL B CA 1
ATOM 6060 C C . VAL B 1 357 ? -2.73 -8.109 -7.762 1 88.19 357 VAL B C 1
ATOM 6062 O O . VAL B 1 357 ? -2.562 -7.027 -7.195 1 88.19 357 VAL B O 1
ATOM 6065 N N . SER B 1 358 ? -2.414 -8.312 -9 1 90.06 358 SER B N 1
ATOM 6066 C CA . SER B 1 358 ? -1.866 -7.25 -9.828 1 90.06 358 SER B CA 1
ATOM 6067 C C . SER B 1 358 ? -2.811 -6.055 -9.891 1 90.06 358 SER B C 1
ATOM 6069 O O . SER B 1 358 ? -2.379 -4.906 -9.75 1 90.06 358 SER B O 1
ATOM 6071 N N . GLU B 1 359 ? -4.09 -6.293 -10.055 1 89.06 359 GLU B N 1
ATOM 6072 C CA . GLU B 1 359 ? -5.09 -5.23 -10.086 1 89.06 359 GLU B CA 1
ATOM 6073 C C . GLU B 1 359 ? -5.152 -4.492 -8.75 1 89.06 359 GLU B C 1
ATOM 6075 O O . GLU B 1 359 ? -5.23 -3.262 -8.719 1 89.06 359 GLU B O 1
ATOM 6080 N N . SER B 1 360 ? -5.129 -5.273 -7.727 1 86 360 SER B N 1
ATOM 6081 C CA . SER B 1 360 ? -5.152 -4.684 -6.391 1 86 360 SER B CA 1
ATOM 6082 C C . SER B 1 360 ? -3.928 -3.805 -6.156 1 86 360 SER B C 1
ATOM 6084 O O . SER B 1 360 ? -4.039 -2.715 -5.59 1 86 360 SER B O 1
ATOM 6086 N N . LEU B 1 361 ? -2.828 -4.23 -6.605 1 86.25 361 LEU B N 1
ATOM 6087 C CA . LEU B 1 361 ? -1.591 -3.473 -6.453 1 86.25 361 LEU B CA 1
ATOM 6088 C C . LEU B 1 361 ? -1.654 -2.164 -7.234 1 86.25 361 LEU B C 1
ATOM 6090 O O . LEU B 1 361 ? -1.154 -1.136 -6.773 1 86.25 361 LEU B O 1
ATOM 6094 N N . ASN B 1 362 ? -2.285 -2.166 -8.344 1 87.31 362 ASN B N 1
ATOM 6095 C CA . ASN B 1 362 ? -2.486 -0.937 -9.102 1 87.31 362 ASN B CA 1
ATOM 6096 C C . ASN B 1 362 ? -3.367 0.052 -8.344 1 87.31 362 ASN B C 1
ATOM 6098 O O . ASN B 1 362 ? -3.09 1.253 -8.328 1 87.31 362 ASN B O 1
ATOM 6102 N N . LYS B 1 363 ? -4.391 -0.394 -7.746 1 83.94 363 LYS B N 1
ATOM 6103 C CA . LYS B 1 363 ? -5.254 0.449 -6.93 1 83.94 363 LYS B CA 1
ATOM 6104 C C . LYS B 1 363 ? -4.496 1.011 -5.727 1 83.94 363 LYS B C 1
ATOM 6106 O O . LYS B 1 363 ? -4.668 2.18 -5.371 1 83.94 363 LYS B O 1
ATOM 6111 N N . ILE B 1 364 ? -3.682 0.169 -5.148 1 82.5 364 ILE B N 1
ATOM 6112 C CA . ILE B 1 364 ? -2.854 0.58 -4.02 1 82.5 364 ILE B CA 1
ATOM 6113 C C . ILE B 1 364 ? -1.906 1.695 -4.453 1 82.5 364 ILE B C 1
ATOM 6115 O O . ILE B 1 364 ? -1.741 2.689 -3.74 1 82.5 364 ILE B O 1
ATOM 6119 N N . THR B 1 365 ? -1.351 1.553 -5.586 1 84.38 365 THR B N 1
ATOM 6120 C CA . THR B 1 365 ? -0.459 2.574 -6.125 1 84.38 365 THR B CA 1
ATOM 6121 C C . THR B 1 365 ? -1.201 3.895 -6.309 1 84.38 365 THR B C 1
ATOM 6123 O O . THR B 1 365 ? -0.7 4.953 -5.926 1 84.38 365 THR B O 1
ATOM 6126 N N . ALA B 1 366 ? -2.379 3.865 -6.875 1 83.56 366 ALA B N 1
ATOM 6127 C CA . ALA B 1 366 ? -3.178 5.07 -7.094 1 83.56 366 ALA B CA 1
ATOM 6128 C C . ALA B 1 366 ? -3.529 5.738 -5.766 1 83.56 366 ALA B C 1
ATOM 6130 O O . ALA B 1 366 ? -3.418 6.961 -5.633 1 83.56 366 ALA B O 1
ATOM 6131 N N . SER B 1 367 ? -3.955 4.938 -4.828 1 79.94 367 SER B N 1
ATOM 6132 C CA . SER B 1 367 ? -4.301 5.453 -3.508 1 79.94 367 SER B CA 1
ATOM 6133 C C . SER B 1 367 ? -3.084 6.059 -2.814 1 79.94 367 SER B C 1
ATOM 6135 O O . SER B 1 367 ? -3.18 7.117 -2.191 1 79.94 367 SER B O 1
ATOM 6137 N N . LYS B 1 368 ? -1.979 5.438 -2.914 1 82.06 368 LYS B N 1
ATOM 6138 C CA . LYS B 1 368 ? -0.718 5.941 -2.377 1 82.06 368 LYS B CA 1
ATOM 6139 C C . LYS B 1 368 ? -0.372 7.305 -2.973 1 82.06 368 LYS B C 1
ATOM 6141 O O . LYS B 1 368 ? 0.006 8.227 -2.248 1 82.06 368 LYS B O 1
ATOM 6146 N N . ASP B 1 369 ? -0.518 7.512 -4.238 1 82.88 369 ASP B N 1
ATOM 6147 C CA . ASP B 1 369 ? -0.243 8.781 -4.898 1 82.88 369 ASP B CA 1
ATOM 6148 C C . ASP B 1 369 ? -1.143 9.891 -4.359 1 82.88 369 ASP B C 1
ATOM 6150 O O . ASP B 1 369 ? -0.693 11.023 -4.16 1 82.88 369 ASP B O 1
ATOM 6154 N N . ASN B 1 370 ? -2.352 9.539 -4.105 1 80.5 370 ASN B N 1
ATOM 6155 C CA . ASN B 1 370 ? -3.285 10.5 -3.533 1 80.5 370 ASN B CA 1
ATOM 6156 C C . ASN B 1 370 ? -2.867 10.914 -2.127 1 80.5 370 ASN B C 1
ATOM 6158 O O . ASN B 1 370 ? -2.939 12.094 -1.775 1 80.5 370 ASN B O 1
ATOM 6162 N N . VAL B 1 371 ? -2.4 9.969 -1.354 1 77.81 371 VAL B N 1
ATOM 6163 C CA . VAL B 1 371 ? -1.949 10.258 0.004 1 77.81 371 VAL B CA 1
ATOM 6164 C C . VAL B 1 371 ? -0.729 11.172 -0.04 1 77.81 371 VAL B C 1
ATOM 6166 O O . VAL B 1 371 ? -0.642 12.133 0.724 1 77.81 371 VAL B O 1
ATOM 6169 N N . VAL B 1 372 ? 0.184 10.922 -0.97 1 79.44 372 VAL B N 1
ATOM 6170 C CA . VAL B 1 372 ? 1.378 11.75 -1.133 1 79.44 372 VAL B CA 1
ATOM 6171 C C . VAL B 1 372 ? 0.976 13.18 -1.466 1 79.44 372 VAL B C 1
ATOM 6173 O O . VAL B 1 372 ? 1.506 14.133 -0.885 1 79.44 372 VAL B O 1
ATOM 6176 N N . ASN B 1 373 ? 0.031 13.375 -2.316 1 81.38 373 ASN B N 1
ATOM 6177 C CA . ASN B 1 373 ? -0.445 14.703 -2.707 1 81.38 373 ASN B CA 1
ATOM 6178 C C . ASN B 1 373 ? -1.081 15.438 -1.53 1 81.38 373 ASN B C 1
ATOM 6180 O O . ASN B 1 373 ? -0.845 16.625 -1.339 1 81.38 373 ASN B O 1
ATOM 6184 N N . LYS B 1 374 ? -1.861 14.695 -0.787 1 75.62 374 LYS B N 1
ATOM 6185 C CA . LYS B 1 374 ? -2.514 15.297 0.374 1 75.62 374 LYS B CA 1
ATOM 6186 C C . LYS B 1 374 ? -1.489 15.711 1.427 1 75.62 374 LYS B C 1
ATOM 6188 O O . LYS B 1 374 ? -1.571 16.812 1.98 1 75.62 374 LYS B O 1
ATOM 6193 N N . ILE B 1 375 ? -0.521 14.945 1.655 1 75.44 375 ILE B N 1
ATOM 6194 C CA . ILE B 1 375 ? 0.533 15.242 2.619 1 75.44 375 ILE B CA 1
ATOM 6195 C C . ILE B 1 375 ? 1.349 16.438 2.141 1 75.44 375 ILE B C 1
ATOM 6197 O O . ILE B 1 375 ? 1.687 17.328 2.93 1 75.44 375 ILE B O 1
ATOM 6201 N N . GLY B 1 376 ? 1.639 16.438 0.836 1 74.44 376 GLY B N 1
ATOM 6202 C CA . GLY B 1 376 ? 2.314 17.609 0.283 1 74.44 376 GLY B CA 1
ATOM 6203 C C . GLY B 1 376 ? 1.562 18.906 0.517 1 74.44 376 GLY B C 1
ATOM 6204 O O . GLY B 1 376 ? 2.162 19.922 0.876 1 74.44 376 GLY B O 1
ATOM 6205 N N . SER B 1 377 ? 0.302 18.922 0.371 1 74.44 377 SER B N 1
ATOM 6206 C CA . SER B 1 377 ? -0.539 20.094 0.6 1 74.44 377 SER B CA 1
ATOM 6207 C C . SER B 1 377 ? -0.516 20.516 2.066 1 74.44 377 SER B C 1
ATOM 6209 O O . SER B 1 377 ? -0.444 21.703 2.375 1 74.44 377 SER B O 1
ATOM 6211 N N . VAL B 1 378 ? -0.576 19.516 2.947 1 74.5 378 VAL B N 1
ATOM 6212 C CA . VAL B 1 378 ? -0.565 19.812 4.379 1 74.5 378 VAL B CA 1
ATOM 6213 C C . VAL B 1 378 ? 0.779 20.406 4.773 1 74.5 378 VAL B C 1
ATOM 6215 O O . VAL B 1 378 ? 0.834 21.328 5.594 1 74.5 378 VAL B O 1
ATOM 6218 N N . VAL B 1 379 ? 1.887 19.969 4.195 1 72.69 379 VAL B N 1
ATOM 6219 C CA . VAL B 1 379 ? 3.213 20.516 4.445 1 72.69 379 VAL B CA 1
ATOM 6220 C C . VAL B 1 379 ? 3.242 21.984 4.035 1 72.69 379 VAL B C 1
ATOM 6222 O O . VAL B 1 379 ? 3.736 22.844 4.781 1 72.69 379 VAL B O 1
ATOM 6225 N N . ALA B 1 380 ? 2.709 22.312 2.877 1 72.5 380 ALA B N 1
ATOM 6226 C CA . ALA B 1 380 ? 2.684 23.688 2.385 1 72.5 380 ALA B CA 1
ATOM 6227 C C . ALA B 1 380 ? 1.901 24.594 3.33 1 72.5 380 ALA B C 1
ATOM 6229 O O . ALA B 1 380 ? 2.361 25.688 3.674 1 72.5 380 ALA B O 1
ATOM 6230 N N . VAL B 1 381 ? 0.77 24.125 3.787 1 71.25 381 VAL B N 1
ATOM 6231 C CA . VAL B 1 381 ? -0.072 24.922 4.684 1 71.25 381 VAL B CA 1
ATOM 6232 C C . VAL B 1 381 ? 0.618 25.078 6.035 1 71.25 381 VAL B C 1
ATOM 6234 O O . VAL B 1 381 ? 0.564 26.156 6.645 1 71.25 381 VAL B O 1
ATOM 6237 N N . SER B 1 382 ? 1.228 24.031 6.508 1 70.38 382 SER B N 1
ATOM 6238 C CA . SER B 1 382 ? 1.958 24.078 7.77 1 70.38 382 SER B CA 1
ATOM 6239 C C . SER B 1 382 ? 3.104 25.078 7.703 1 70.38 382 SER B C 1
ATOM 6241 O O . SER B 1 382 ? 3.332 25.844 8.648 1 70.38 382 SER B O 1
ATOM 6243 N N . GLN B 1 383 ? 3.834 25.172 6.605 1 69.94 383 GLN B N 1
ATOM 6244 C CA . GLN B 1 383 ? 4.918 26.125 6.414 1 69.94 383 GLN B CA 1
ATOM 6245 C C . GLN B 1 383 ? 4.387 27.562 6.379 1 69.94 383 GLN B C 1
ATOM 6247 O O . GLN B 1 383 ? 4.98 28.469 6.973 1 69.94 383 GLN B O 1
ATOM 6252 N N . GLU B 1 384 ? 3.309 27.719 5.695 1 71.25 384 GLU B N 1
ATOM 6253 C CA . GLU B 1 384 ? 2.668 29.031 5.641 1 71.25 384 GLU B CA 1
ATOM 6254 C C . GLU B 1 384 ? 2.205 29.469 7.023 1 71.25 384 GLU B C 1
ATOM 6256 O O . GLU B 1 384 ? 2.395 30.625 7.402 1 71.25 384 GLU B O 1
ATOM 6261 N N . THR B 1 385 ? 1.633 28.516 7.738 1 68.94 385 THR B N 1
ATOM 6262 C CA . THR B 1 385 ? 1.188 28.812 9.102 1 68.94 385 THR B CA 1
ATOM 6263 C C . THR B 1 385 ? 2.367 29.203 9.977 1 68.94 385 THR B C 1
ATOM 6265 O O . THR B 1 385 ? 2.281 30.172 10.742 1 68.94 385 THR B O 1
ATOM 6268 N N . ALA B 1 386 ? 3.467 28.5 9.836 1 66.19 386 ALA B N 1
ATOM 6269 C CA . ALA B 1 386 ? 4.668 28.828 10.594 1 66.19 386 ALA B CA 1
ATOM 6270 C C . ALA B 1 386 ? 5.152 30.25 10.266 1 66.19 386 ALA B C 1
ATOM 6272 O O . ALA B 1 386 ? 5.492 31.016 11.172 1 66.19 386 ALA B O 1
ATOM 6273 N N . ALA B 1 387 ? 5.164 30.656 8.992 1 70.06 387 ALA B N 1
ATOM 6274 C CA . ALA B 1 387 ? 5.605 31.969 8.547 1 70.06 387 ALA B CA 1
ATOM 6275 C C . ALA B 1 387 ? 4.695 33.062 9.094 1 70.06 387 ALA B C 1
ATOM 6277 O O . ALA B 1 387 ? 5.172 34.094 9.594 1 70.06 387 ALA B O 1
ATOM 6278 N N . ILE B 1 388 ? 3.391 32.75 9.039 1 70.38 388 ILE B N 1
ATOM 6279 C CA . ILE B 1 388 ? 2.416 33.75 9.492 1 70.38 388 ILE B CA 1
ATOM 6280 C C . ILE B 1 388 ? 2.523 33.906 11.008 1 70.38 388 ILE B C 1
ATOM 6282 O O . ILE B 1 388 ? 2.406 35.031 11.523 1 70.38 388 ILE B O 1
ATOM 6286 N N . THR B 1 389 ? 2.803 32.812 11.664 1 69.12 389 THR B N 1
ATOM 6287 C CA . THR B 1 389 ? 2.955 32.875 13.117 1 69.12 389 THR B CA 1
ATOM 6288 C C . THR B 1 389 ? 4.148 33.719 13.508 1 69.12 389 THR B C 1
ATOM 6290 O O . THR B 1 389 ? 4.09 34.469 14.5 1 69.12 389 THR B O 1
ATOM 6293 N N . GLU B 1 390 ? 5.25 33.656 12.773 1 69.12 390 GLU B N 1
ATOM 6294 C CA . GLU B 1 390 ? 6.41 34.5 13.008 1 69.12 390 GLU B CA 1
ATOM 6295 C C . GLU B 1 390 ? 6.055 36 12.859 1 69.12 390 GLU B C 1
ATOM 6297 O O . GLU B 1 390 ? 6.469 36.812 13.664 1 69.12 390 GLU B O 1
ATOM 6302 N N . GLU B 1 391 ? 5.309 36.312 11.867 1 68.12 391 GLU B N 1
ATOM 6303 C CA . GLU B 1 391 ? 4.883 37.688 11.617 1 68.12 391 GLU B CA 1
ATOM 6304 C C . GLU B 1 391 ? 3.99 38.188 12.742 1 68.12 391 GLU B C 1
ATOM 6306 O O . GLU B 1 391 ? 4.148 39.312 13.203 1 68.12 391 GLU B O 1
ATOM 6311 N N . VAL B 1 392 ? 3.07 37.312 13.156 1 69.38 392 VAL B N 1
ATOM 6312 C CA . VAL B 1 392 ? 2.156 37.656 14.234 1 69.38 392 VAL B CA 1
ATOM 6313 C C . VAL B 1 392 ? 2.938 37.875 15.531 1 69.38 392 VAL B C 1
ATOM 6315 O O . VAL B 1 392 ? 2.646 38.812 16.297 1 69.38 392 VAL B O 1
ATOM 6318 N N . SER B 1 393 ? 3.924 37.062 15.781 1 66.44 393 SER B N 1
ATOM 6319 C CA . SER B 1 393 ? 4.785 37.219 16.953 1 66.44 393 SER B CA 1
ATOM 6320 C C . SER B 1 393 ? 5.48 38.562 16.938 1 66.44 393 SER B C 1
ATOM 6322 O O . SER B 1 393 ? 5.488 39.281 17.953 1 66.44 393 SER B O 1
ATOM 6324 N N . ALA B 1 394 ? 6.055 38.969 15.781 1 67.88 394 ALA B N 1
ATOM 6325 C CA . ALA B 1 394 ? 6.723 40.25 15.641 1 67.88 394 ALA B CA 1
ATOM 6326 C C . ALA B 1 394 ? 5.75 41.406 15.875 1 67.88 394 ALA B C 1
ATOM 6328 O O . ALA B 1 394 ? 6.082 42.375 16.562 1 67.88 394 ALA B O 1
ATOM 6329 N N . ALA B 1 395 ? 4.543 41.219 15.32 1 65.25 395 ALA B N 1
ATOM 6330 C CA . ALA B 1 395 ? 3.512 42.25 15.477 1 65.25 395 ALA B CA 1
ATOM 6331 C C . ALA B 1 395 ? 3.086 42.375 16.938 1 65.25 395 ALA B C 1
ATOM 6333 O O . ALA B 1 395 ? 2.873 43.5 17.438 1 65.25 395 ALA B O 1
ATOM 6334 N N . SER B 1 396 ? 3.016 41.281 17.609 1 66.06 396 SER B N 1
ATOM 6335 C CA . SER B 1 396 ? 2.648 41.25 19.016 1 66.06 396 SER B CA 1
ATOM 6336 C C . SER B 1 396 ? 3.713 41.938 19.891 1 66.06 396 SER B C 1
ATOM 6338 O O . SER B 1 396 ? 3.391 42.625 20.844 1 66.06 396 SER B O 1
ATOM 6340 N N . GLU B 1 397 ? 5.02 41.75 19.547 1 67.12 397 GLU B N 1
ATOM 6341 C CA . GLU B 1 397 ? 6.113 42.406 20.25 1 67.12 397 GLU B CA 1
ATOM 6342 C C . GLU B 1 397 ? 6.043 43.938 20.062 1 67.12 397 GLU B C 1
ATOM 6344 O O . GLU B 1 397 ? 6.238 44.688 21.016 1 67.12 397 GLU B O 1
ATOM 6349 N N . GLN B 1 398 ? 5.82 44.375 18.859 1 67.12 398 GLN B N 1
ATOM 6350 C CA . GLN B 1 398 ? 5.688 45.781 18.562 1 67.12 398 GLN B CA 1
ATOM 6351 C C . GLN B 1 398 ? 4.523 46.406 19.344 1 67.12 398 GLN B C 1
ATOM 6353 O O . GLN B 1 398 ? 4.637 47.5 19.875 1 67.12 398 GLN B O 1
ATOM 6358 N N . GLN B 1 399 ? 3.441 45.625 19.375 1 64.56 399 GLN B N 1
ATOM 6359 C CA . GLN B 1 399 ? 2.268 46.094 20.109 1 64.56 399 GLN B CA 1
ATOM 6360 C C . GLN B 1 399 ? 2.572 46.219 21.609 1 64.56 399 GLN B C 1
ATOM 6362 O O . GLN B 1 399 ? 2.17 47.188 22.234 1 64.56 399 GLN B O 1
ATOM 6367 N N . SER B 1 400 ? 3.254 45.281 22.172 1 66 400 SER B N 1
ATOM 6368 C CA . SER B 1 400 ? 3.654 45.344 23.578 1 66 400 SER B CA 1
ATOM 6369 C C . SER B 1 400 ? 4.523 46.562 23.859 1 66 400 SER B C 1
ATOM 6371 O O . SER B 1 400 ? 4.344 47.219 24.875 1 66 400 SER B O 1
ATOM 6373 N N . ALA B 1 401 ? 5.465 46.844 22.906 1 68.06 401 ALA B N 1
ATOM 6374 C CA . ALA B 1 401 ? 6.32 48.031 23.031 1 68.06 401 ALA B CA 1
ATOM 6375 C C . ALA B 1 401 ? 5.496 49.312 23 1 68.06 401 ALA B C 1
ATOM 6377 O O . ALA B 1 401 ? 5.75 50.25 23.766 1 68.06 401 ALA B O 1
ATOM 6378 N N . GLY B 1 402 ? 4.52 49.312 22.047 1 66.19 402 GLY B N 1
ATOM 6379 C CA . GLY B 1 402 ? 3.621 50.438 21.953 1 66.19 402 GLY B CA 1
ATOM 6380 C C . GLY B 1 402 ? 2.82 50.656 23.219 1 66.19 402 GLY B C 1
ATOM 6381 O O . GLY B 1 402 ? 2.686 51.812 23.672 1 66.19 402 GLY B O 1
ATOM 6382 N N . LEU B 1 403 ? 2.373 49.625 23.859 1 66.75 403 LEU B N 1
ATOM 6383 C CA . LEU B 1 403 ? 1.609 49.719 25.109 1 66.75 403 LEU B CA 1
ATOM 6384 C C . LEU B 1 403 ? 2.477 50.25 26.25 1 66.75 403 LEU B C 1
ATOM 6386 O O . LEU B 1 403 ? 2.006 51.031 27.078 1 66.75 403 LEU B O 1
ATOM 6390 N N . GLN B 1 404 ? 3.768 49.875 26.312 1 68.44 404 GLN B N 1
ATOM 6391 C CA . GLN B 1 404 ? 4.691 50.375 27.328 1 68.44 404 GLN B CA 1
ATOM 6392 C C . GLN B 1 404 ? 4.891 51.875 27.188 1 68.44 404 GLN B C 1
ATOM 6394 O O . GLN B 1 404 ? 4.918 52.594 28.188 1 68.44 404 GLN B O 1
ATOM 6399 N N . GLU B 1 405 ? 5.062 52.344 25.938 1 70.38 405 GLU B N 1
ATOM 6400 C CA . GLU B 1 405 ? 5.223 53.75 25.672 1 70.38 405 GLU B CA 1
ATOM 6401 C C . GLU B 1 405 ? 3.99 54.562 26.109 1 70.38 405 GLU B C 1
ATOM 6403 O O . GLU B 1 405 ? 4.109 55.656 26.656 1 70.38 405 GLU B O 1
ATOM 6408 N N . MET B 1 406 ? 2.809 53.969 25.906 1 69.56 406 MET B N 1
ATOM 6409 C CA . MET B 1 406 ? 1.556 54.594 26.297 1 69.56 406 MET B CA 1
ATOM 6410 C C . MET B 1 406 ? 1.474 54.719 27.828 1 69.56 406 MET B C 1
ATOM 6412 O O . MET B 1 406 ? 0.977 55.75 28.328 1 69.56 406 MET B O 1
ATOM 6416 N N . THR B 1 407 ? 1.983 53.75 28.5 1 70.19 407 THR B N 1
ATOM 6417 C CA . THR B 1 407 ? 2.02 53.781 29.969 1 70.19 407 THR B CA 1
ATOM 6418 C C . THR B 1 407 ? 2.863 54.969 30.453 1 70.19 407 THR B C 1
ATOM 6420 O O . THR B 1 407 ? 2.447 55.719 31.344 1 70.19 407 THR B O 1
ATOM 6423 N N . VAL B 1 408 ? 4.059 55.125 29.859 1 73.31 408 VAL B N 1
ATOM 6424 C CA . VAL B 1 408 ? 4.969 56.188 30.234 1 73.31 408 VAL B CA 1
ATOM 6425 C C . VAL B 1 408 ? 4.312 57.562 29.969 1 73.31 408 VAL B C 1
ATOM 6427 O O . VAL B 1 408 ? 4.387 58.469 30.797 1 73.31 408 VAL B O 1
ATOM 6430 N N . GLN B 1 409 ? 3.607 57.594 28.797 1 68.25 409 GLN B N 1
ATOM 6431 C CA . GLN B 1 409 ? 2.963 58.875 28.422 1 68.25 409 GLN B CA 1
ATOM 6432 C C . GLN B 1 409 ? 1.806 59.188 29.375 1 68.25 409 GLN B C 1
ATOM 6434 O O . GLN B 1 409 ? 1.615 60.344 29.75 1 68.25 409 GLN B O 1
ATOM 6439 N N . ALA B 1 410 ? 1.061 58.156 29.75 1 70.25 410 ALA B N 1
ATOM 6440 C CA . ALA B 1 410 ? -0.036 58.344 30.703 1 70.25 410 ALA B CA 1
ATOM 6441 C C . ALA B 1 410 ? 0.481 58.844 32.062 1 70.25 410 ALA B C 1
ATOM 6443 O O . ALA B 1 410 ? -0.119 59.719 32.688 1 70.25 410 ALA B O 1
ATOM 6444 N N . GLN B 1 411 ? 1.618 58.312 32.5 1 72.69 411 GLN B N 1
ATOM 6445 C CA . GLN B 1 411 ? 2.236 58.719 33.75 1 72.69 411 GLN B CA 1
ATOM 6446 C C . GLN B 1 411 ? 2.695 60.156 33.719 1 72.69 411 GLN B C 1
ATOM 6448 O O . GLN B 1 411 ? 2.521 60.906 34.656 1 72.69 411 GLN B O 1
ATOM 6453 N N . THR B 1 412 ? 3.252 60.5 32.594 1 73.88 412 THR B N 1
ATOM 6454 C CA . THR B 1 412 ? 3.721 61.875 32.406 1 73.88 412 THR B CA 1
ATOM 6455 C C . THR B 1 412 ? 2.557 62.875 32.469 1 73.88 412 THR B C 1
ATOM 6457 O O . THR B 1 412 ? 2.668 63.938 33.062 1 73.88 412 THR B O 1
ATOM 6460 N N . LEU B 1 413 ? 1.47 62.469 31.844 1 72.12 413 LEU B N 1
ATOM 6461 C CA . LEU B 1 413 ? 0.278 63.312 31.859 1 72.12 413 LEU B CA 1
ATOM 6462 C C . LEU B 1 413 ? -0.255 63.438 33.281 1 72.12 413 LEU B C 1
ATOM 6464 O O . LEU B 1 413 ? -0.673 64.562 33.688 1 72.12 413 LEU B O 1
ATOM 6468 N N . LYS B 1 414 ? -0.201 62.438 34.094 1 73.19 414 LYS B N 1
ATOM 6469 C CA . LYS B 1 414 ? -0.601 62.5 35.469 1 73.19 414 LYS B CA 1
ATOM 6470 C C . LYS B 1 414 ? 0.289 63.438 36.281 1 73.19 414 LYS B C 1
ATOM 6472 O O . LYS B 1 414 ? -0.2 64.188 37.125 1 73.19 414 LYS B O 1
ATOM 6477 N N . GLU B 1 415 ? 1.567 63.406 36 1 77.06 415 GLU B N 1
ATOM 6478 C CA . GLU B 1 415 ? 2.51 64.312 36.688 1 77.06 415 GLU B CA 1
ATOM 6479 C C . GLU B 1 415 ? 2.211 65.75 36.375 1 77.06 415 GLU B C 1
ATOM 6481 O O . GLU B 1 415 ? 2.301 66.625 37.25 1 77.06 415 GLU B O 1
ATOM 6486 N N . TYR B 1 416 ? 1.822 65.938 35.094 1 70.25 416 TYR B N 1
ATOM 6487 C CA . TYR B 1 416 ? 1.47 67.312 34.719 1 70.25 416 TYR B CA 1
ATOM 6488 C C . TYR B 1 416 ? 0.21 67.75 35.438 1 70.25 416 TYR B C 1
ATOM 6490 O O . TYR B 1 416 ? 0.134 68.938 35.875 1 70.25 416 TYR B O 1
ATOM 6498 N N . ALA B 1 417 ? -0.728 66.938 35.594 1 72.75 417 ALA B N 1
ATOM 6499 C CA . ALA B 1 417 ? -1.967 67.25 36.281 1 72.75 417 ALA B CA 1
ATOM 6500 C C . ALA B 1 417 ? -1.697 67.5 37.781 1 72.75 417 ALA B C 1
ATOM 6502 O O . ALA B 1 417 ? -2.252 68.438 38.344 1 72.75 417 ALA B O 1
ATOM 6503 N N . ASP B 1 418 ? -0.838 66.75 38.375 1 74.19 418 ASP B N 1
ATOM 6504 C CA . ASP B 1 418 ? -0.471 66.938 39.781 1 74.19 418 ASP B CA 1
ATOM 6505 C C . ASP B 1 418 ? 0.233 68.25 40 1 74.19 418 ASP B C 1
ATOM 6507 O O . ASP B 1 418 ? -0.019 68.938 41 1 74.19 418 ASP B O 1
ATOM 6511 N N . ALA B 1 419 ? 1.08 68.562 39.062 1 73.69 419 ALA B N 1
ATOM 6512 C CA . ALA B 1 419 ? 1.799 69.875 39.156 1 73.69 419 ALA B CA 1
ATOM 6513 C C . ALA B 1 419 ? 0.837 71.062 39.062 1 73.69 419 ALA B C 1
ATOM 6515 O O . ALA B 1 419 ? 0.975 72 39.812 1 73.69 419 ALA B O 1
ATOM 6516 N N . LEU B 1 420 ? -0.139 70.875 38.281 1 71.75 420 LEU B N 1
ATOM 6517 C CA . LEU B 1 420 ? -1.159 71.938 38.156 1 71.75 420 LEU B CA 1
ATOM 6518 C C . LEU B 1 420 ? -1.975 72.062 39.438 1 71.75 420 LEU B C 1
ATOM 6520 O O . LEU B 1 420 ? -2.248 73.188 39.875 1 71.75 420 LEU B O 1
ATOM 6524 N N . GLU B 1 421 ? -2.264 70.938 39.969 1 74.75 421 GLU B N 1
ATOM 6525 C CA . GLU B 1 421 ? -3.023 70.938 41.219 1 74.75 421 GLU B CA 1
ATOM 6526 C C . GLU B 1 421 ? -2.238 71.562 42.375 1 74.75 421 GLU B C 1
ATOM 6528 O O . GLU B 1 421 ? -2.795 72.375 43.156 1 74.75 421 GLU B O 1
ATOM 6533 N N . SER B 1 422 ? -0.998 71.312 42.375 1 77.25 422 SER B N 1
ATOM 6534 C CA . SER B 1 422 ? -0.143 71.875 43.438 1 77.25 422 SER B CA 1
ATOM 6535 C C . SER B 1 422 ? -0.032 73.375 43.312 1 77.25 422 SER B C 1
ATOM 6537 O O . SER B 1 422 ? 0.01 74.062 44.344 1 77.25 422 SER B O 1
ATOM 6539 N N . MET B 1 423 ? -0.077 73.875 42.094 1 72.25 423 MET B N 1
ATOM 6540 C CA . MET B 1 423 ? 0.05 75.312 41.844 1 72.25 423 MET B CA 1
ATOM 6541 C C . MET B 1 423 ? -1.205 76.062 42.312 1 72.25 423 MET B C 1
ATOM 6543 O O . MET B 1 423 ? -1.132 77.188 42.75 1 72.25 423 MET B O 1
ATOM 6547 N N . ILE B 1 424 ? -2.334 75.25 42.344 1 75.25 424 ILE B N 1
ATOM 6548 C CA . ILE B 1 424 ? -3.607 75.938 42.625 1 75.25 424 ILE B CA 1
ATOM 6549 C C . ILE B 1 424 ? -3.996 75.688 44.094 1 75.25 424 ILE B C 1
ATOM 6551 O O . ILE B 1 424 ? -4.828 76.375 44.656 1 75.25 424 ILE B O 1
ATOM 6555 N N . GLU B 1 425 ? -3.467 74.75 44.781 1 78.69 425 GLU B N 1
ATOM 6556 C CA . GLU B 1 425 ? -3.822 74.375 46.156 1 78.69 425 GLU B CA 1
ATOM 6557 C C . GLU B 1 425 ? -3.607 75.5 47.125 1 78.69 425 GLU B C 1
ATOM 6559 O O . GLU B 1 425 ? -4.336 75.625 48.125 1 78.69 425 GLU B O 1
ATOM 6564 N N . GLY B 1 426 ? -2.672 76.438 46.812 1 74 426 GLY B N 1
ATOM 6565 C CA . GLY B 1 426 ? -2.404 77.562 47.719 1 74 426 GLY B CA 1
ATOM 6566 C C . GLY B 1 426 ? -3.387 78.688 47.594 1 74 426 GLY B C 1
ATOM 6567 O O . GLY B 1 426 ? -3.404 79.625 48.406 1 74 426 GLY B O 1
ATOM 6568 N N . TYR B 1 427 ? -4.277 78.562 46.656 1 78.75 427 TYR B N 1
ATOM 6569 C CA . TYR B 1 427 ? -5.211 79.625 46.438 1 78.75 427 TYR B CA 1
ATOM 6570 C C . TYR B 1 427 ? -6.605 79.312 46.938 1 78.75 427 TYR B C 1
ATOM 6572 O O . TYR B 1 427 ? -7.066 78.188 46.75 1 78.75 427 TYR B O 1
ATOM 6580 N N . LYS B 1 428 ? -7.141 80.188 47.844 1 82.69 428 LYS B N 1
ATOM 6581 C CA . LYS B 1 428 ? -8.5 80 48.344 1 82.69 428 LYS B CA 1
ATOM 6582 C C . LYS B 1 428 ? -9.492 80.875 47.562 1 82.69 428 LYS B C 1
ATOM 6584 O O . LYS B 1 428 ? -9.328 82.062 47.406 1 82.69 428 LYS B O 1
ATOM 6589 N N . ILE B 1 429 ? -10.477 80.125 47 1 77.56 429 ILE B N 1
ATOM 6590 C CA . ILE B 1 429 ? -11.461 80.812 46.156 1 77.56 429 ILE B CA 1
ATOM 6591 C C . ILE B 1 429 ? -12.867 80.5 46.656 1 77.56 429 ILE B C 1
ATOM 6593 O O . ILE B 1 429 ? -13.102 79.438 47.25 1 77.56 429 ILE B O 1
#

Nearest PDB structures (foldseek):
  3ja6-assembly1_I  TM=9.095E-01  e=1.379E-11  Escherichia coli
  3zx6-assembly1_B  TM=4.953E-01  e=6.071E-10  Archaeoglobus fulgidus DSM 4304
  3zx6-assembly1_A  TM=3.936E-01  e=2.469E-11  Archaeoglobus fulgidus DSM 4304
  3g67-assembly1_A  TM=9.017E-01  e=1.268E-05  Thermotoga maritima
  8c5v-assembly1_I  TM=4.195E-01  e=4.784E-08  Escherichia coli

Organism: NCBI:txid182773

Secondary structure (DSSP, 8-state):
--HHHHTTHHHHHHHHHHHHHHHHHHHHHHHHHHHHHHHS-S-----HHHHHHHHHHHHHHHHHHHHHIIIIIHHHHHHHHHHHHHHTTB----PPP-TTS-HHHHHHHHHHHHHHHHHHHHHHHHHHHHHHHHHHHHHHHHHHHHHHHHHHHHHHHHHHHHHHHHHHHHHHHHHHHHHHHHHHHHHHHHHHHHHHHHHHHHHHHHHHHHHHHHHHHHHHHHHHHHHHHHHHHHHHHHHHHHHHHHHHHHHHHHHHHHHHHHHHHHHHHHHHTGGGGHHHHHHHHHHHHHHHHHHHHHHHHHHHHHHHHHHHHHHHHHHHHHHHHHHHHHHHHHHHHHHHHHHHHHHHHHHHHHHHHHHHHHHHHHHHHHHHHHHHHHHHHHHHHHHHHHHHHHHHHHHHHHHHHHHHHHHHHHHHHHHHHHHHHT-B-/--STTTTTHHHHHHHHHHHHHHHHHHHHHHHHHHHHHHHS-S-----HHHHHHHHHHHHHHHHHHHHHIIIIIHHHHHHHHHHHHHHTTB----PPP-TTS-HHHHHHHHHHHHHHHHHHHHHHHHHHHHHHHHHHHHHHHHHHHHHHHHHHHHHHHHHHHHHHHHHHHHHHHHHHHHHHHHHHHHHHHHHHHHHHHHHHHHHHHHHHHHHHHHHHHHHHHHHHHHHHHHHHHHHHHHHHHHHHHHHHHHHHHHHHHHHHHHHHHHHHHHHHTGGGGHHHHHHHHHHHHHHHHHHHHHHHHHHHHHHHHHHHHHHHHHHHHHHHHHHHHHHHHHHHHHHHHHHHHHHHHHHHHHHHHHHHHHHHHHHHHHHHHHHHHHHHHHHHHHHHHHHHHHHHHHHHHHHHHHHHHHHHHHHHHHHHHHHHHT-B-

Sequence (858 aa):
MNDNKQKKSYSTLKKQLRIFLIAMSIIPMLTLDIINFIVFKEAYNFDSVRIILIVGVIFIVLIITEAITKKISGPVAEVERVLHKIKDGDFTETVKENKSYSKEINSMIGSLNILIDNMSLLLRGLQEASANVNEGSDSLFEIIKESSRVGEEVAKSIQQIAAGATDQASQLDEGSNEIAILEQEINATIVRAEEMLSTSREVKASTNDGTEAINNLTNTYEKNKEASIKMAEKVDILSTKSEEIGMIVDTIQDIADQTNLLALNASIEAARAGEVGKGFAVVAEEVRKLAEESSKSANEINNVIVEIKNSIKELYQQTVETQKLNNETGESLDITNEKFNIIDTKIKELEENINNVSESLNKITASKDNVVNKIGSVVAVSQETAAITEEVSAASEQQSAGLQEMTVQAQTLKEYADALESMIEGYKIMNDNKQKKSYSTLKKQLRIFLIAMSIIPMLTLDIINFIVFKEAYNFDSVRIILIVGVIFIVLIITEAITKKISGPVAEVERVLHKIKDGDFTETVKENKSYSKEINSMIGSLNILIDNMSLLLRGLQEASANVNEGSDSLFEIIKESSRVGEEVAKSIQQIAAGATDQASQLDEGSNEIAILEQEINATIVRAEEMLSTSREVKASTNDGTEAINNLTNTYEKNKEASIKMAEKVDILSTKSEEIGMIVDTIQDIADQTNLLALNASIEAARAGEVGKGFAVVAEEVRKLAEESSKSANEINNVIVEIKNSIKELYQQTVETQKLNNETGESLDITNEKFNIIDTKIKELEENINNVSESLNKITASKDNVVNKIGSVVAVSQETAAITEEVSAASEQQSAGLQEMTVQAQTLKEYADALESMIEGYKI

Foldseek 3Di:
DVVVVLVCQLPPVLVVLLVVLQCVQLVVLVVVVVVCCPPVVPDPPVDPVSVVVNVVSNVVSNVVSVLVSVQESVLVSVLVVQVVCVVLFELPDARDQDPSHDPVSNVSSVVSNVVSVVVVVVLVVLLVVLVVLQVVLVVLLVVLVVLLVVLVVLLVVLVVLLVVLVVLLVVLVVVLVVLVVVLVVLVVLLVVLVVLLVVLVVLLVVLVVLLVVLVVVVVVLVVLLVVLVVLLVVLVVLLVVLVVLLVVLVVQLVVLVVQLVVLVVQLVVLVVVPPVSPVSNVVSVVSNVVSVVSNVVSVVVNVVSVVSNVVSVVSNVVSVVSNVVSVVSVVVSVVSNVVSVVSNVVSVVSSVVSVVVSVVSVVVNVVSVVVSVVSVVSSVVSVVSSVVSVVSSVVSVVSSVVSVVSNVVSVVSNVVSVVSCVVSVSHHD/DVVVVLVCQLPPVLVVLLVVLQCVQQVVLVVVVVCCCPPVVPPPPVDPVSVVVNVVSNVVSNVVSVLVSVQESVLVSVLVVQVVCVVLFELPDARDQDPSHDPVSNVSSVVVNVVSVVVVVVLVVLLVVLVVLQVVLVVLLVVLVVLLVVLVVLLVVLVVLLVVLVVLLVVLVVVLVVLVVVLVVLVVLLVVLVVLLVVLVVLLVVLVVLLVVLVVVVVVLVVLLVVLVVLLVVLVVLLVVLVVLLVVLVVQLVVLVVQLVVLVVQLVVLVVVPPVSPVSNVVSVVSNVVSVVSNVVSVVVNVVSVVSNVVSVVSNVVSVVVNVVSVVSVVVSVVSNVVSVVSNVVSVVVSVVSVVVSVVSVVVNVVSVVVSVVSVVSSVVSVVSSVVSVVSSVVSVVSSVVSVVSNVVSVVSNVVSVVSVVVSVSHDD